Protein AF-A0A1V5W7C8-F1 (afdb_monomer)

Nearest PDB structures (foldseek):
  8byp-assembly1_X  TM=4.007E-01  e=8.414E-08  Clostridium botulinum
  1pz8-assembly1_A  TM=6.583E-01  e=4.958E-03  Gallus gallus
  1okq-assembly1_A  TM=3.700E-01  e=5.139E-05  Mus musculus
  3sh5-assembly1_A  TM=5.791E-01  e=8.400E-03  Homo sapiens
  1dyk-assembly1_A  TM=3.292E-01  e=3.551E-04  Mus musculus

Structure (mmCIF, N/CA/C/O backbone):
data_AF-A0A1V5W7C8-F1
#
_entry.id   AF-A0A1V5W7C8-F1
#
loop_
_atom_site.group_PDB
_atom_site.id
_atom_site.type_symbol
_atom_site.label_atom_id
_atom_site.label_alt_id
_atom_site.label_comp_id
_atom_site.label_asym_id
_atom_site.label_entity_id
_atom_site.label_seq_id
_atom_site.pdbx_PDB_ins_code
_atom_site.Cartn_x
_atom_site.Cartn_y
_atom_site.Cartn_z
_atom_site.occupancy
_atom_site.B_iso_or_equiv
_atom_site.auth_seq_id
_atom_site.auth_comp_id
_atom_site.auth_asym_id
_atom_site.auth_atom_id
_atom_site.pdbx_PDB_model_num
ATOM 1 N N . MET A 1 1 ? -46.291 -56.757 51.298 1.00 48.28 1 MET A N 1
ATOM 2 C CA . MET A 1 1 ? -45.061 -57.541 51.035 1.00 48.28 1 MET A CA 1
ATOM 3 C C . MET A 1 1 ? -44.999 -58.182 49.637 1.00 48.28 1 MET A C 1
ATOM 5 O O . MET A 1 1 ? -43.905 -58.504 49.207 1.00 48.28 1 MET A O 1
ATOM 9 N N . PHE A 1 2 ? -46.098 -58.289 48.872 1.00 37.91 2 PHE A N 1
ATOM 10 C CA . PHE A 1 2 ? -46.056 -58.770 47.471 1.00 37.91 2 PHE A CA 1
ATOM 11 C C . PHE A 1 2 ? -46.012 -57.652 46.404 1.00 37.91 2 PHE A C 1
ATOM 13 O O . PHE A 1 2 ? -45.747 -57.925 45.240 1.00 37.91 2 PHE A O 1
ATOM 20 N N . PHE A 1 3 ? -46.216 -56.387 46.798 1.00 35.62 3 PHE A N 1
ATOM 21 C CA . PHE A 1 3 ? -46.165 -55.226 45.893 1.00 35.62 3 PHE A CA 1
ATOM 22 C C . PHE A 1 3 ? -44.792 -54.532 45.821 1.00 35.62 3 PHE A C 1
ATOM 24 O O . PHE A 1 3 ? -44.522 -53.848 44.843 1.00 35.62 3 PHE A O 1
ATOM 31 N N . LEU A 1 4 ? -43.896 -54.747 46.797 1.00 36.22 4 LEU A N 1
ATOM 32 C CA . LEU A 1 4 ? -42.532 -54.193 46.745 1.00 36.22 4 LEU A CA 1
ATOM 33 C C . LEU A 1 4 ? -41.583 -55.012 45.857 1.00 36.22 4 LEU A C 1
ATOM 35 O O . LEU A 1 4 ? -40.688 -54.445 45.245 1.00 36.22 4 LEU A O 1
ATOM 39 N N . LYS A 1 5 ? -41.823 -56.321 45.699 1.00 38.28 5 LYS A N 1
ATOM 40 C CA . LYS A 1 5 ? -40.930 -57.193 44.919 1.00 38.28 5 LYS A CA 1
ATOM 41 C C . LYS A 1 5 ? -41.014 -56.962 43.402 1.00 38.28 5 LYS A C 1
ATOM 43 O O . LYS A 1 5 ? -40.026 -57.132 42.705 1.00 38.28 5 LYS A O 1
ATOM 48 N N . LYS A 1 6 ? -42.169 -56.503 42.896 1.00 39.88 6 LYS A N 1
ATOM 49 C CA . LYS A 1 6 ? -42.344 -56.124 41.478 1.00 39.88 6 LYS A CA 1
ATOM 50 C C . LYS A 1 6 ? -41.867 -54.705 41.147 1.00 39.88 6 LYS A C 1
ATOM 52 O O . LYS A 1 6 ? -41.697 -54.396 39.973 1.00 39.88 6 LYS A O 1
ATOM 57 N N . PHE A 1 7 ? -41.647 -53.854 42.152 1.00 40.94 7 PHE A N 1
ATOM 58 C CA . PHE A 1 7 ? -41.083 -52.517 41.944 1.00 40.94 7 PHE A CA 1
ATOM 59 C C . PHE A 1 7 ? -39.544 -52.558 41.913 1.00 40.94 7 PHE A C 1
ATOM 61 O O . PHE A 1 7 ? -38.930 -51.811 41.157 1.00 40.94 7 PHE A O 1
ATOM 68 N N . GLU A 1 8 ? -38.921 -53.498 42.637 1.00 42.81 8 GLU A N 1
ATOM 69 C CA . GLU A 1 8 ? -37.474 -53.750 42.553 1.00 42.81 8 GLU A CA 1
ATOM 70 C C . GLU A 1 8 ? -37.056 -54.312 41.183 1.00 42.81 8 GLU A C 1
ATOM 72 O O . GLU A 1 8 ? -36.129 -53.783 40.575 1.00 42.81 8 GLU A O 1
ATOM 77 N N . GLU A 1 9 ? -37.769 -55.297 40.621 1.00 42.81 9 GLU A N 1
ATOM 78 C CA . GLU A 1 9 ? -37.400 -55.884 39.315 1.00 42.81 9 GLU A CA 1
ATOM 79 C C . GLU A 1 9 ? -37.473 -54.882 38.145 1.00 42.81 9 GLU A C 1
ATOM 81 O O . GLU A 1 9 ? -36.684 -54.975 37.201 1.00 42.81 9 GLU A O 1
ATOM 86 N N . HIS A 1 10 ? -38.338 -53.862 38.219 1.00 42.97 10 HIS A N 1
ATOM 87 C CA . HIS A 1 10 ? -38.403 -52.830 37.179 1.00 42.97 10 HIS A CA 1
ATOM 88 C C . HIS A 1 10 ? -37.263 -51.804 37.288 1.00 42.97 10 HIS A C 1
ATOM 90 O O . HIS A 1 10 ? -36.742 -51.368 36.258 1.00 42.97 10 HIS A O 1
ATOM 96 N N . ILE A 1 11 ? -36.811 -51.482 38.506 1.00 45.34 11 ILE A N 1
ATOM 97 C CA . ILE A 1 11 ? -35.697 -50.551 38.748 1.00 45.34 11 ILE A CA 1
ATOM 98 C C . ILE A 1 11 ? -34.349 -51.184 38.357 1.00 45.34 11 ILE A C 1
ATOM 100 O O . ILE A 1 11 ? -33.505 -50.502 37.774 1.00 45.34 11 ILE A O 1
ATOM 104 N N . TYR A 1 12 ? -34.167 -52.497 38.545 1.00 42.44 12 TYR A N 1
ATOM 105 C CA . TYR A 1 12 ? -32.952 -53.191 38.090 1.00 42.44 12 TYR A CA 1
ATOM 106 C C . TYR A 1 12 ? -32.816 -53.240 36.555 1.00 42.44 12 TYR A C 1
ATOM 108 O O . TYR A 1 12 ? -31.700 -53.124 36.047 1.00 42.44 12 TYR A O 1
ATOM 116 N N . SER A 1 13 ? -33.925 -53.309 35.803 1.00 41.34 13 SER A N 1
ATOM 117 C CA . SER A 1 13 ? -33.885 -53.279 34.326 1.00 41.34 13 SER A CA 1
ATOM 118 C C . SER A 1 13 ? -33.514 -51.904 33.747 1.00 41.34 13 SER A C 1
ATOM 120 O O . SER A 1 13 ? -32.859 -51.824 32.711 1.00 41.34 13 SER A O 1
ATOM 122 N N . VAL A 1 14 ? -33.852 -50.812 34.445 1.00 45.50 14 VAL A N 1
ATOM 123 C CA . VAL A 1 14 ? -33.552 -49.436 34.004 1.00 45.50 14 VAL A CA 1
ATOM 124 C C . VAL A 1 14 ? -32.122 -49.019 34.381 1.00 45.50 14 VAL A C 1
ATOM 126 O O . VAL A 1 14 ? -31.498 -48.224 33.675 1.00 45.50 14 VAL A O 1
ATOM 129 N N . ILE A 1 15 ? -31.557 -49.598 35.447 1.00 45.19 15 ILE A N 1
ATOM 130 C CA . ILE A 1 15 ? -30.184 -49.318 35.899 1.00 45.19 15 ILE A CA 1
ATOM 131 C C . ILE A 1 15 ? -29.139 -50.102 35.080 1.00 45.19 15 ILE A C 1
ATOM 133 O O . ILE A 1 15 ? -28.087 -49.548 34.763 1.00 45.19 15 ILE A O 1
ATOM 137 N N . PHE A 1 16 ? -29.431 -51.329 34.626 1.00 41.09 16 PHE A N 1
ATOM 138 C CA . PHE A 1 16 ? -28.496 -52.089 33.777 1.00 41.09 16 PHE A CA 1
ATOM 139 C C . PHE A 1 16 ? -28.352 -51.520 32.351 1.00 41.09 16 PHE A C 1
ATOM 141 O O . PHE A 1 16 ? -27.256 -51.544 31.792 1.00 41.09 16 PHE A O 1
ATOM 148 N N . VAL A 1 17 ? -29.412 -50.923 31.789 1.00 44.19 17 VAL A N 1
ATOM 149 C CA . VAL A 1 17 ? -29.372 -50.293 30.452 1.00 44.19 17 VAL A CA 1
ATOM 150 C C . VAL A 1 17 ? -28.592 -48.966 30.458 1.00 44.19 17 VAL A C 1
ATOM 152 O O . VAL A 1 17 ? -27.988 -48.606 29.450 1.00 44.19 17 VAL A O 1
ATOM 155 N N . ARG A 1 18 ? -28.494 -48.264 31.600 1.00 42.09 18 ARG A N 1
ATOM 156 C CA . ARG A 1 18 ? -27.670 -47.042 31.724 1.00 42.09 18 ARG A CA 1
ATOM 157 C C . ARG A 1 18 ? -26.196 -47.301 32.059 1.00 42.09 18 ARG A C 1
ATOM 159 O O . ARG A 1 18 ? -25.359 -46.469 31.722 1.00 42.09 18 ARG A O 1
ATOM 166 N N . ILE A 1 19 ? -25.848 -48.445 32.655 1.00 45.97 19 ILE A N 1
ATOM 167 C CA . ILE A 1 19 ? -24.449 -48.789 32.990 1.00 45.97 19 ILE A CA 1
ATOM 168 C C . ILE A 1 19 ? -23.672 -49.320 31.764 1.00 45.97 19 ILE A C 1
ATOM 170 O O . ILE A 1 19 ? -22.468 -49.071 31.653 1.00 45.97 19 ILE A O 1
ATOM 174 N N . TYR A 1 20 ? -24.349 -49.933 30.784 1.00 39.38 20 TYR A N 1
ATOM 175 C CA . TYR A 1 20 ? -23.742 -50.295 29.488 1.00 39.38 20 TYR A CA 1
ATOM 176 C C . TYR A 1 20 ? -23.488 -49.078 28.573 1.00 39.38 20 TYR A C 1
ATOM 178 O O . TYR A 1 20 ? -22.556 -49.088 27.771 1.00 39.38 20 TYR A O 1
ATOM 186 N N . ALA A 1 21 ? -24.250 -47.989 28.740 1.00 45.41 21 ALA A N 1
ATOM 187 C CA . ALA A 1 21 ? -24.055 -46.748 27.985 1.00 45.41 21 ALA A CA 1
ATOM 188 C C . ALA A 1 21 ? -22.814 -45.946 28.437 1.00 45.41 21 ALA A C 1
ATOM 190 O O . ALA A 1 21 ? -22.202 -45.255 27.628 1.00 45.41 21 ALA A O 1
ATOM 191 N N . TYR A 1 22 ? -22.383 -46.076 29.700 1.00 42.50 22 TYR A N 1
ATOM 192 C CA . TYR A 1 22 ? -21.212 -45.351 30.223 1.00 42.50 22 TYR A CA 1
ATOM 193 C C . TYR A 1 22 ? -19.882 -46.110 30.086 1.00 42.50 22 TYR A C 1
ATOM 195 O O . TYR A 1 22 ? -18.827 -45.487 29.975 1.00 42.50 22 TYR A O 1
ATOM 203 N N . THR A 1 23 ? -19.899 -47.444 30.018 1.00 41.56 23 THR A N 1
ATOM 204 C CA . THR A 1 23 ? -18.677 -48.241 29.784 1.00 41.56 23 THR A CA 1
ATOM 205 C C . THR A 1 23 ? -18.236 -48.242 28.313 1.00 41.56 23 THR A C 1
ATOM 207 O O . THR A 1 23 ? -17.037 -48.325 28.046 1.00 41.56 23 THR A O 1
ATOM 210 N N . SER A 1 24 ? -19.163 -48.012 27.372 1.00 40.47 24 SER A N 1
ATOM 211 C CA . SER A 1 24 ? -18.877 -47.772 25.944 1.00 40.47 24 SER A CA 1
ATOM 212 C C . SER A 1 24 ? -18.372 -46.349 25.633 1.00 40.47 24 SER A C 1
ATOM 214 O O . SER A 1 24 ? -17.831 -46.115 24.552 1.00 40.47 24 SER A O 1
ATOM 216 N N . MET A 1 25 ? -18.530 -45.393 26.557 1.00 42.06 25 MET A N 1
ATOM 217 C CA . MET A 1 25 ? -18.033 -44.016 26.399 1.00 42.06 25 MET A CA 1
ATOM 218 C C . MET A 1 25 ? -16.583 -43.853 26.892 1.00 42.06 25 MET A C 1
ATOM 220 O O . MET A 1 25 ? -15.836 -43.034 26.366 1.00 42.06 25 MET A O 1
ATOM 224 N N . ILE A 1 26 ? -16.138 -44.674 27.853 1.00 44.50 26 ILE A N 1
ATOM 225 C CA . ILE A 1 26 ? -14.809 -44.550 28.490 1.00 44.50 26 ILE A CA 1
ATOM 226 C C . ILE A 1 26 ? -13.702 -45.332 27.748 1.00 44.50 26 ILE A C 1
ATOM 228 O O . ILE A 1 26 ? -12.520 -45.020 27.897 1.00 44.50 26 ILE A O 1
ATOM 232 N N . THR A 1 27 ? -14.047 -46.282 26.875 1.00 36.72 27 THR A N 1
ATOM 233 C CA . THR A 1 27 ? -13.081 -46.969 25.988 1.00 36.72 27 THR A CA 1
ATOM 234 C C . THR A 1 27 ? -12.794 -46.215 24.679 1.00 36.72 27 THR A C 1
ATOM 236 O O . THR A 1 27 ? -11.714 -46.391 24.114 1.00 36.72 27 THR A O 1
ATOM 239 N N . ASN A 1 28 ? -13.677 -45.298 24.255 1.00 40.91 28 ASN A N 1
ATOM 240 C CA . ASN A 1 28 ? -13.493 -44.465 23.052 1.00 40.91 28 ASN A CA 1
ATOM 241 C C . ASN A 1 28 ? -12.719 -43.152 23.292 1.00 40.91 28 ASN A C 1
ATOM 243 O O . ASN A 1 28 ? -12.163 -42.582 22.355 1.00 40.91 28 ASN A O 1
ATOM 247 N N . ILE A 1 29 ? -12.588 -42.692 24.542 1.00 43.44 29 ILE A N 1
ATOM 248 C CA . ILE A 1 29 ? -11.809 -41.476 24.859 1.00 43.44 29 ILE A CA 1
ATOM 249 C C . ILE A 1 29 ? -10.311 -41.788 25.049 1.00 43.44 29 ILE A C 1
ATOM 251 O O . ILE A 1 29 ? -9.463 -40.935 24.803 1.00 43.44 29 ILE A O 1
ATOM 255 N N . LYS A 1 30 ? -9.942 -43.034 25.386 1.00 36.66 30 LYS A N 1
ATOM 256 C CA . LYS A 1 30 ? -8.529 -43.436 25.549 1.00 36.66 30 LYS A CA 1
ATOM 257 C C . LYS A 1 30 ? -7.801 -43.811 24.249 1.00 36.66 30 LYS A C 1
ATOM 259 O O . LYS A 1 30 ? -6.575 -43.814 24.254 1.00 36.66 30 LYS A O 1
ATOM 264 N N . HIS A 1 31 ? -8.513 -44.034 23.143 1.00 35.25 31 HIS A N 1
ATOM 265 C CA . HIS A 1 31 ? -7.902 -44.187 21.810 1.00 35.25 31 HIS A CA 1
ATOM 266 C C . HIS A 1 31 ? -7.778 -42.860 21.040 1.00 35.25 31 HIS A C 1
ATOM 268 O O . HIS A 1 31 ? -7.064 -42.802 20.045 1.00 35.25 31 HIS A O 1
ATOM 274 N N . SER A 1 32 ? -8.385 -41.779 21.545 1.00 38.12 32 SER A N 1
ATOM 275 C CA . SER A 1 32 ? -8.466 -40.484 20.851 1.00 38.12 32 SER A CA 1
ATOM 276 C C . SER A 1 32 ? -7.429 -39.442 21.311 1.00 38.12 32 SER A C 1
ATOM 278 O O . SER A 1 32 ? -7.369 -38.361 20.742 1.00 38.12 32 SER A O 1
ATOM 280 N N . ILE A 1 33 ? -6.592 -39.740 22.320 1.00 38.38 33 ILE A N 1
ATOM 281 C CA . ILE A 1 33 ? -5.588 -38.787 22.859 1.00 38.38 33 ILE A CA 1
ATOM 282 C C . ILE A 1 33 ? -4.133 -39.260 22.658 1.00 38.38 33 ILE A C 1
ATOM 284 O O . ILE A 1 33 ? -3.213 -38.452 22.690 1.00 38.38 33 ILE A O 1
ATOM 288 N N . VAL A 1 34 ? -3.895 -40.543 22.358 1.00 32.81 34 VAL A N 1
ATOM 289 C CA . VAL A 1 34 ? -2.531 -41.078 22.131 1.00 32.81 34 VAL A CA 1
ATOM 290 C C . VAL A 1 34 ? -2.132 -41.089 20.644 1.00 32.81 34 VAL A C 1
ATOM 292 O O . VAL A 1 34 ? -0.947 -41.120 20.331 1.00 32.81 34 VAL A O 1
ATOM 295 N N . LEU A 1 35 ? -3.087 -40.956 19.718 1.00 33.69 35 LEU A N 1
ATOM 296 C CA . LEU A 1 35 ? -2.818 -40.807 18.277 1.00 33.69 35 LEU A CA 1
ATOM 297 C C . LEU A 1 35 ? -2.642 -39.345 17.823 1.00 33.69 35 LEU A C 1
ATOM 299 O O . LEU A 1 35 ? -2.326 -39.108 16.664 1.00 33.69 35 LEU A O 1
ATOM 303 N N . LEU A 1 36 ? -2.778 -38.373 18.735 1.00 35.81 36 LEU A N 1
ATOM 304 C CA . LEU A 1 36 ? -2.642 -36.941 18.435 1.00 35.81 36 LEU A CA 1
ATOM 305 C C . LEU A 1 36 ? -1.221 -36.378 18.678 1.00 35.81 36 LEU A C 1
ATOM 307 O O . LEU A 1 36 ? -1.020 -35.181 18.519 1.00 35.81 36 LEU A O 1
ATOM 311 N N . PHE A 1 37 ? -0.231 -37.196 19.074 1.00 33.00 37 PHE A N 1
ATOM 312 C CA . PHE A 1 37 ? 1.116 -36.698 19.430 1.00 33.00 37 PHE A CA 1
ATOM 313 C C . PHE A 1 37 ? 2.320 -37.473 18.858 1.00 33.00 37 PHE A C 1
ATOM 315 O O . PHE A 1 37 ? 3.459 -37.125 19.160 1.00 33.00 37 PHE A O 1
ATOM 322 N N . LEU A 1 38 ? 2.121 -38.472 17.992 1.00 33.47 38 LEU A N 1
ATOM 323 C CA . LEU A 1 38 ? 3.217 -39.135 17.267 1.00 33.47 38 LEU A CA 1
ATOM 324 C C . LEU A 1 38 ? 2.883 -39.229 15.773 1.00 33.47 38 LEU A C 1
ATOM 326 O O . LEU A 1 38 ? 2.340 -40.225 15.307 1.00 33.47 38 LEU A O 1
ATOM 330 N N . GLY A 1 39 ? 3.186 -38.171 15.024 1.00 30.75 39 GLY A N 1
ATOM 331 C CA . GLY A 1 39 ? 2.968 -38.155 13.577 1.00 30.75 39 GLY A CA 1
ATOM 332 C C . GLY A 1 39 ? 3.218 -36.804 12.918 1.00 30.75 39 GLY A C 1
ATOM 333 O O . GLY A 1 39 ? 2.443 -36.403 12.061 1.00 30.75 39 GLY A O 1
ATOM 334 N N . ILE A 1 40 ? 4.267 -36.084 13.326 1.00 39.16 40 ILE A N 1
ATOM 335 C CA . ILE A 1 40 ? 4.791 -34.943 12.568 1.00 39.16 40 ILE A CA 1
ATOM 336 C C . ILE A 1 40 ? 6.103 -35.381 11.908 1.00 39.16 40 ILE A C 1
ATOM 338 O O . ILE A 1 40 ? 6.988 -35.908 12.580 1.00 39.16 40 ILE A O 1
ATOM 342 N N . CYS A 1 41 ? 6.171 -35.115 10.598 1.00 33.94 41 CYS A N 1
ATOM 343 C CA . CYS A 1 41 ? 7.280 -35.276 9.651 1.00 33.94 41 CYS A CA 1
ATOM 344 C C . CYS A 1 41 ? 7.594 -36.709 9.193 1.00 33.94 41 CYS A C 1
ATOM 346 O O . CYS A 1 41 ? 8.398 -37.376 9.828 1.00 33.94 41 CYS A O 1
ATOM 348 N N . VAL A 1 42 ? 7.039 -37.140 8.045 1.00 30.53 42 VAL A N 1
ATOM 349 C CA . VAL A 1 42 ? 7.731 -37.120 6.731 1.00 30.53 42 VAL A CA 1
ATOM 350 C C . VAL A 1 42 ? 6.690 -37.145 5.588 1.00 30.53 42 VAL A C 1
ATOM 352 O O . VAL A 1 42 ? 5.737 -37.914 5.638 1.00 30.53 42 VAL A O 1
ATOM 355 N N . SER A 1 43 ? 6.930 -36.323 4.561 1.00 29.25 43 SER A N 1
ATOM 356 C CA . SER A 1 43 ? 6.532 -36.481 3.146 1.00 29.25 43 SER A CA 1
ATOM 357 C C . SER A 1 43 ? 5.043 -36.477 2.741 1.00 29.25 43 SER A C 1
ATOM 359 O O . SER A 1 43 ? 4.352 -37.486 2.813 1.00 29.25 43 SER A O 1
ATOM 361 N N . SER A 1 44 ? 4.643 -35.331 2.173 1.00 35.91 44 SER A N 1
ATOM 362 C CA . SER A 1 44 ? 4.032 -35.173 0.836 1.00 35.91 44 SER A CA 1
ATOM 363 C C . SER A 1 44 ? 2.846 -36.055 0.431 1.00 35.91 44 SER A C 1
ATOM 365 O O . SER A 1 44 ? 2.996 -37.245 0.159 1.00 35.91 44 SER A O 1
ATOM 367 N N . GLY A 1 45 ? 1.713 -35.390 0.193 1.00 29.45 45 GLY A N 1
ATOM 368 C CA . GLY A 1 45 ? 0.639 -35.895 -0.655 1.00 29.45 45 GLY A CA 1
ATOM 369 C C . GLY A 1 45 ? -0.746 -35.553 -0.127 1.00 29.45 45 GLY A C 1
ATOM 370 O O . GLY A 1 45 ? -1.506 -36.469 0.176 1.00 29.45 45 GLY A O 1
ATOM 371 N N . LEU A 1 46 ? -1.094 -34.260 -0.055 1.00 30.06 46 LEU A N 1
ATOM 372 C CA . LEU A 1 46 ? -2.487 -33.860 -0.268 1.00 30.06 46 LEU A CA 1
ATOM 373 C C . LEU A 1 46 ? -2.837 -34.385 -1.660 1.00 30.06 46 LEU A C 1
ATOM 375 O O . LEU A 1 46 ? -2.456 -33.797 -2.670 1.00 30.06 46 LEU A O 1
ATOM 379 N N . HIS A 1 47 ? -3.437 -35.568 -1.718 1.00 30.95 47 HIS A N 1
ATOM 380 C CA . HIS A 1 47 ? -4.059 -36.004 -2.947 1.00 30.95 47 HIS A CA 1
ATOM 381 C C . HIS A 1 47 ? -5.260 -35.089 -3.114 1.00 30.95 47 HIS A C 1
ATOM 383 O O . HIS A 1 47 ? -6.203 -35.162 -2.327 1.00 30.95 47 HIS A O 1
ATOM 389 N N . ALA A 1 48 ? -5.190 -34.222 -4.124 1.00 30.61 48 ALA A N 1
ATOM 390 C CA . ALA A 1 48 ? -6.379 -33.738 -4.796 1.00 30.61 48 ALA A CA 1
ATOM 391 C C . ALA A 1 48 ? -7.314 -34.937 -4.941 1.00 30.61 48 ALA A C 1
ATOM 393 O O . ALA A 1 48 ? -6.914 -35.982 -5.472 1.00 30.61 48 ALA A O 1
ATOM 394 N N . ALA A 1 49 ? -8.511 -34.836 -4.381 1.00 34.00 49 ALA A N 1
ATOM 395 C CA . ALA A 1 49 ? -9.477 -35.886 -4.555 1.00 34.00 49 ALA A CA 1
ATOM 396 C C . ALA A 1 49 ? -9.873 -35.853 -6.041 1.00 34.00 49 ALA A C 1
ATOM 398 O O . ALA A 1 49 ? -10.633 -34.996 -6.488 1.00 34.00 49 ALA A O 1
ATOM 399 N N . ILE A 1 50 ? -9.282 -36.747 -6.840 1.00 36.97 50 ILE A N 1
ATOM 400 C CA . ILE A 1 50 ? -9.836 -37.105 -8.143 1.00 36.97 50 ILE A CA 1
ATOM 401 C C . ILE A 1 50 ? -11.163 -37.760 -7.798 1.00 36.97 50 ILE A C 1
ATOM 403 O O . ILE A 1 50 ? -11.159 -38.885 -7.291 1.00 36.97 50 ILE A O 1
ATOM 407 N N . ILE A 1 51 ? -12.277 -37.056 -8.002 1.00 39.59 51 ILE A N 1
ATOM 408 C CA . ILE A 1 51 ? -13.577 -37.649 -7.727 1.00 39.59 51 ILE A CA 1
ATOM 409 C C . ILE A 1 51 ? -14.602 -37.420 -8.839 1.00 39.59 51 ILE A C 1
ATOM 411 O O . ILE A 1 51 ? -14.974 -36.306 -9.189 1.00 39.59 51 ILE A O 1
ATOM 415 N N . THR A 1 52 ? -15.084 -38.550 -9.340 1.00 36.25 52 THR A N 1
ATOM 416 C CA . THR A 1 52 ? -16.320 -38.818 -10.093 1.00 36.25 52 THR A CA 1
ATOM 417 C C . THR A 1 52 ? -17.465 -39.135 -9.082 1.00 36.25 52 THR A C 1
ATOM 419 O O . THR A 1 52 ? -17.128 -39.760 -8.094 1.00 36.25 52 THR A O 1
ATOM 422 N N . ALA A 1 53 ? -18.758 -38.744 -9.272 1.00 37.12 53 ALA A N 1
ATOM 423 C CA . ALA A 1 53 ? -19.995 -38.781 -8.398 1.00 37.12 53 ALA A CA 1
ATOM 424 C C . ALA A 1 53 ? -20.960 -40.033 -8.237 1.00 37.12 53 ALA A C 1
ATOM 426 O O . ALA A 1 53 ? -21.243 -40.712 -9.215 1.00 37.12 53 ALA A O 1
ATOM 427 N N . ILE A 1 54 ? -21.560 -40.323 -7.045 1.00 39.66 54 ILE A N 1
ATOM 428 C CA . ILE A 1 54 ? -22.381 -41.549 -6.724 1.00 39.66 54 ILE A CA 1
ATOM 429 C C . ILE A 1 54 ? -23.825 -41.561 -7.291 1.00 39.66 54 ILE A C 1
ATOM 431 O O . ILE A 1 54 ? -24.286 -42.632 -7.685 1.00 39.66 54 ILE A O 1
ATOM 435 N N . ILE A 1 55 ? -24.579 -40.451 -7.342 1.00 39.12 55 ILE A N 1
ATOM 436 C CA . ILE A 1 55 ? -25.991 -40.446 -7.814 1.00 39.12 55 ILE A CA 1
ATOM 437 C C . ILE A 1 55 ? -26.348 -39.106 -8.481 1.00 39.12 55 ILE A C 1
ATOM 439 O O . ILE A 1 55 ? -25.877 -38.058 -8.053 1.00 39.12 55 ILE A O 1
ATOM 443 N N . ASP A 1 56 ? -27.212 -39.161 -9.498 1.00 41.44 56 ASP A N 1
ATOM 444 C CA . ASP A 1 56 ? -27.877 -38.021 -10.143 1.00 41.44 56 ASP A CA 1
ATOM 445 C C . ASP A 1 56 ? -28.794 -37.239 -9.165 1.00 41.44 56 ASP A C 1
ATOM 447 O O . ASP A 1 56 ? -29.589 -37.844 -8.437 1.00 41.44 56 ASP A O 1
ATOM 451 N N . GLY A 1 57 ? -28.712 -35.902 -9.169 1.00 45.75 57 GLY A N 1
ATOM 452 C CA . GLY A 1 57 ? -29.746 -35.018 -8.606 1.00 45.75 57 GLY A CA 1
ATOM 453 C C . GLY A 1 57 ? -29.580 -34.404 -7.199 1.00 45.75 57 GLY A C 1
ATOM 454 O O . GLY A 1 57 ? -30.502 -33.703 -6.784 1.00 45.75 57 GLY A O 1
ATOM 455 N N . ASP A 1 58 ? -28.475 -34.584 -6.458 1.00 52.50 58 ASP A N 1
ATOM 456 C CA . ASP A 1 58 ? -28.230 -33.817 -5.206 1.00 52.50 58 ASP A CA 1
ATOM 457 C C . ASP A 1 58 ? -26.742 -33.518 -4.948 1.00 52.50 58 ASP A C 1
ATOM 459 O O . ASP A 1 58 ? -26.104 -34.135 -4.106 1.00 52.50 58 ASP A O 1
ATOM 463 N N . TRP A 1 59 ? -26.173 -32.539 -5.647 1.00 57.25 59 TRP A N 1
ATOM 464 C CA . TRP A 1 59 ? -24.742 -32.202 -5.574 1.00 57.25 59 TRP A CA 1
ATOM 465 C C . TRP A 1 59 ? -24.324 -31.471 -4.282 1.00 57.25 59 TRP A C 1
ATOM 467 O O . TRP A 1 59 ? -23.167 -31.102 -4.132 1.00 57.25 59 TRP A O 1
ATOM 477 N N . ASN A 1 60 ? -25.235 -31.289 -3.319 1.00 56.88 60 ASN A N 1
ATOM 478 C CA . ASN A 1 60 ? -25.061 -30.396 -2.165 1.00 56.88 60 ASN A CA 1
ATOM 479 C C . ASN A 1 60 ? -24.374 -31.040 -0.945 1.00 56.88 60 ASN A C 1
ATOM 481 O O . ASN A 1 60 ? -24.289 -30.418 0.115 1.00 56.88 60 ASN A O 1
ATOM 485 N N . THR A 1 61 ? -23.930 -32.299 -1.038 1.00 54.22 61 THR A N 1
ATOM 486 C CA . THR A 1 61 ? -23.344 -33.036 0.098 1.00 54.22 61 THR A CA 1
ATOM 487 C C . THR A 1 61 ? -22.043 -33.740 -0.284 1.00 54.22 61 THR A C 1
ATOM 489 O O . THR A 1 61 ? -21.930 -34.300 -1.372 1.00 54.22 61 THR A O 1
ATOM 492 N N . ALA A 1 62 ? -21.071 -33.799 0.635 1.00 52.09 62 ALA A N 1
ATOM 493 C CA . ALA A 1 62 ? -19.778 -34.470 0.418 1.00 52.09 62 ALA A CA 1
ATOM 494 C C . ALA A 1 62 ? -19.911 -35.940 -0.041 1.00 52.09 62 ALA A C 1
ATOM 496 O O . ALA A 1 62 ? -19.040 -36.465 -0.722 1.00 52.09 62 ALA A O 1
ATOM 497 N N . THR A 1 63 ? -21.025 -36.599 0.296 1.00 50.25 63 THR A N 1
ATOM 498 C CA . THR A 1 63 ? -21.331 -37.997 -0.046 1.00 50.25 63 THR A CA 1
ATOM 499 C C . THR A 1 63 ? -21.790 -38.227 -1.490 1.00 50.25 63 THR A C 1
ATOM 501 O O . THR A 1 6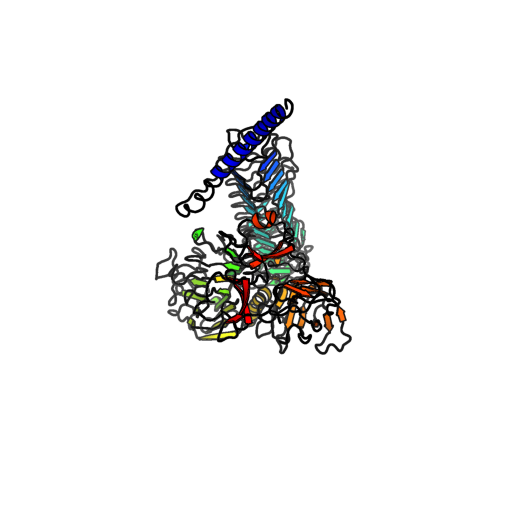3 ? -21.973 -39.377 -1.878 1.00 50.25 63 THR A O 1
ATOM 504 N N . THR A 1 64 ? -22.010 -37.173 -2.284 1.00 50.19 64 THR A N 1
ATOM 505 C CA . THR A 1 64 ? -22.443 -37.301 -3.693 1.00 50.19 64 THR A CA 1
ATOM 506 C C . THR A 1 64 ? -21.308 -37.364 -4.701 1.00 50.19 64 THR A C 1
ATOM 508 O O . THR A 1 64 ? -21.524 -37.800 -5.827 1.00 50.19 64 THR A O 1
ATOM 511 N N . TRP A 1 65 ? -20.082 -37.069 -4.290 1.00 51.97 65 TRP A N 1
ATOM 512 C CA . TRP A 1 65 ? -18.888 -37.124 -5.122 1.00 51.97 65 TRP A CA 1
ATOM 513 C C . TRP A 1 65 ? -18.165 -38.484 -4.907 1.00 51.97 65 TRP A C 1
ATOM 515 O O . TRP A 1 65 ? -17.243 -38.484 -4.113 1.00 51.97 65 TRP A O 1
ATOM 525 N N . ASP A 1 66 ? -18.576 -39.633 -5.507 1.00 52.03 66 ASP A N 1
ATOM 526 C CA . ASP A 1 66 ? -17.832 -40.952 -5.522 1.00 52.03 66 ASP A CA 1
ATOM 527 C C . ASP A 1 66 ? -18.308 -42.060 -6.566 1.00 52.03 66 ASP A C 1
ATOM 529 O O . ASP A 1 66 ? -18.258 -43.256 -6.314 1.00 52.03 66 ASP A O 1
ATOM 533 N N . CYS A 1 67 ? -18.799 -41.768 -7.787 1.00 43.12 67 CYS A N 1
ATOM 534 C CA . CYS A 1 67 ? -18.963 -42.755 -8.897 1.00 43.12 67 CYS A CA 1
ATOM 535 C C . CYS A 1 67 ? -19.074 -42.171 -10.344 1.00 43.12 67 CYS A C 1
ATOM 537 O O . CYS A 1 67 ? -18.982 -40.986 -10.582 1.00 43.12 67 CYS A O 1
ATOM 539 N N . ASN A 1 68 ? -19.203 -42.977 -11.397 1.00 44.03 68 ASN A N 1
ATOM 540 C CA . ASN A 1 68 ? -19.042 -42.564 -12.811 1.00 44.03 68 ASN A CA 1
ATOM 541 C C . ASN A 1 68 ? -20.170 -41.690 -13.440 1.00 44.03 68 ASN A C 1
ATOM 543 O O . ASN A 1 68 ? -20.515 -41.906 -14.603 1.00 44.03 68 ASN A O 1
ATOM 547 N N . CYS A 1 69 ? -20.756 -40.723 -12.726 1.00 48.41 69 CYS A N 1
ATOM 548 C CA . CYS A 1 69 ? -21.778 -39.811 -13.266 1.00 48.41 69 CYS A CA 1
ATOM 549 C C . CYS A 1 69 ? -21.225 -38.390 -13.494 1.00 48.41 69 CYS A C 1
ATOM 551 O O . CYS A 1 69 ? -20.506 -37.854 -12.654 1.00 48.41 69 CYS A O 1
ATOM 553 N N . ILE A 1 70 ? -21.574 -37.787 -14.635 1.00 52.62 70 ILE A N 1
ATOM 554 C CA . ILE A 1 70 ? -21.305 -36.380 -14.988 1.00 52.62 70 ILE A CA 1
ATOM 555 C C . ILE A 1 70 ? -22.625 -35.617 -14.786 1.00 52.62 70 ILE A C 1
ATOM 557 O O . ILE A 1 70 ? -23.659 -36.194 -15.143 1.00 52.62 70 ILE A O 1
ATOM 561 N N . PRO A 1 71 ? -22.626 -34.373 -14.255 1.00 59.78 71 PRO A N 1
ATOM 562 C CA . PRO A 1 71 ? -23.829 -33.544 -14.210 1.00 59.78 71 PRO A CA 1
ATOM 563 C C . PRO A 1 71 ? -24.550 -33.562 -15.558 1.00 59.78 71 PRO A C 1
ATOM 565 O O . PRO A 1 71 ? -23.919 -33.412 -16.606 1.00 59.78 71 PRO A O 1
ATOM 568 N N . THR A 1 72 ? -25.857 -33.794 -15.548 1.00 56.94 72 THR A N 1
ATOM 569 C CA . THR A 1 72 ? -26.669 -33.835 -16.762 1.00 56.94 72 THR A CA 1
ATOM 570 C C . THR A 1 72 ? -27.295 -32.475 -17.055 1.00 56.94 72 THR A C 1
ATOM 572 O O . THR A 1 72 ? -27.148 -31.499 -16.318 1.00 56.94 72 THR A O 1
ATOM 575 N N . ASN A 1 73 ? -28.023 -32.405 -18.168 1.00 55.53 73 ASN A N 1
ATOM 576 C CA . ASN A 1 73 ? -28.499 -31.178 -18.797 1.00 55.53 73 ASN A CA 1
ATOM 577 C C . ASN A 1 73 ? -29.441 -30.306 -17.935 1.00 55.53 73 ASN A C 1
ATOM 579 O O . ASN A 1 73 ? -29.822 -29.230 -18.397 1.00 55.53 73 ASN A O 1
ATOM 583 N N . ALA A 1 74 ? -29.831 -30.750 -16.735 1.00 62.06 74 ALA A N 1
ATOM 584 C CA . ALA A 1 74 ? -30.763 -30.065 -15.837 1.00 62.06 74 ALA A CA 1
ATOM 585 C C . ALA A 1 74 ? -30.214 -29.803 -14.416 1.00 62.06 74 ALA A C 1
ATOM 587 O O . ALA A 1 74 ? -30.947 -29.242 -13.597 1.00 62.06 74 ALA A O 1
ATOM 588 N N . ASP A 1 75 ? -28.963 -30.174 -14.131 1.00 65.19 75 ASP A N 1
ATOM 589 C CA . ASP A 1 75 ? -28.444 -30.207 -12.760 1.00 65.19 75 ASP A CA 1
ATOM 590 C C . ASP A 1 75 ? -27.932 -28.855 -12.252 1.00 65.19 75 ASP A C 1
ATOM 592 O O . ASP A 1 75 ? -27.306 -28.077 -12.981 1.00 65.19 75 ASP A O 1
ATOM 596 N N . ASP A 1 76 ? -28.177 -28.622 -10.962 1.00 76.31 76 ASP A N 1
ATOM 597 C CA . ASP A 1 76 ? -27.577 -27.561 -10.159 1.00 76.31 76 ASP A CA 1
ATOM 598 C C . ASP A 1 76 ? -26.399 -28.161 -9.369 1.00 76.31 76 ASP A C 1
ATOM 600 O O . ASP A 1 76 ? -26.587 -29.095 -8.587 1.00 76.31 76 ASP A O 1
ATOM 604 N N . VAL A 1 77 ? -25.185 -27.656 -9.595 1.00 78.31 77 VAL A N 1
ATOM 605 C CA . VAL A 1 77 ? -23.951 -28.134 -8.955 1.00 78.31 77 VAL A CA 1
ATOM 606 C C . VAL A 1 77 ? -23.553 -27.157 -7.856 1.00 78.31 77 VAL A C 1
ATOM 608 O O . VAL A 1 77 ? -23.300 -25.991 -8.145 1.00 78.31 77 VAL A O 1
ATOM 611 N N . ILE A 1 78 ? -23.457 -27.622 -6.610 1.00 83.12 78 ILE A N 1
ATOM 612 C CA . ILE A 1 78 ? -22.985 -26.816 -5.476 1.00 83.12 78 ILE A CA 1
ATOM 613 C C . ILE A 1 78 ? -21.799 -27.525 -4.826 1.00 83.12 78 ILE A C 1
ATOM 615 O O . ILE A 1 78 ? -21.885 -28.701 -4.502 1.00 83.12 78 ILE A O 1
ATOM 619 N N . ILE A 1 79 ? -20.691 -26.823 -4.614 1.00 82.94 79 ILE A N 1
ATOM 620 C CA . ILE A 1 79 ? -19.521 -27.339 -3.902 1.00 82.94 79 ILE A CA 1
ATOM 621 C C . ILE A 1 79 ? -19.455 -26.608 -2.558 1.00 82.94 79 ILE A C 1
ATOM 623 O O . ILE A 1 79 ? -19.138 -25.415 -2.538 1.00 82.94 79 ILE A O 1
ATOM 627 N N . PRO A 1 80 ? -19.820 -27.275 -1.447 1.00 81.69 80 PRO A N 1
ATOM 628 C CA . PRO A 1 80 ? -19.912 -26.635 -0.142 1.00 81.69 80 PRO A CA 1
ATOM 629 C C . PRO A 1 80 ? -18.537 -26.415 0.499 1.00 81.69 80 PRO A C 1
ATOM 631 O O . PRO A 1 80 ? -17.549 -27.036 0.104 1.00 81.69 80 PRO A O 1
ATOM 634 N N . GLU A 1 81 ? -18.497 -25.551 1.516 1.00 85.12 81 GLU A N 1
ATOM 635 C CA . GLU A 1 81 ? -17.292 -25.221 2.291 1.00 85.12 81 GLU A CA 1
ATOM 636 C C . GLU A 1 81 ? -16.500 -26.470 2.724 1.00 85.12 81 GLU A C 1
ATOM 638 O O . GLU A 1 81 ? -17.064 -27.454 3.213 1.00 85.12 81 GLU A O 1
ATOM 643 N N . GLY A 1 82 ? -15.173 -26.415 2.570 1.00 78.88 82 GLY A N 1
ATOM 644 C CA . GLY A 1 82 ? -14.251 -27.468 2.997 1.00 78.88 82 GLY A CA 1
ATOM 645 C C . GLY A 1 82 ? -14.149 -28.665 2.049 1.00 78.88 82 GLY A C 1
ATOM 646 O O . GLY A 1 82 ? -13.523 -29.661 2.414 1.00 78.88 82 GLY A O 1
ATOM 647 N N . ILE A 1 83 ? -14.756 -28.594 0.859 1.00 80.12 83 ILE A N 1
ATOM 648 C CA . ILE A 1 83 ? -14.661 -29.632 -0.174 1.00 80.12 83 ILE A CA 1
ATOM 649 C C . ILE A 1 83 ? -13.739 -29.185 -1.310 1.00 80.12 83 ILE A C 1
ATOM 651 O O . ILE A 1 83 ? -13.946 -28.130 -1.907 1.00 80.12 83 ILE A O 1
ATOM 655 N N . ASP A 1 84 ? -12.778 -30.047 -1.651 1.00 80.88 84 ASP A N 1
ATOM 656 C CA . ASP A 1 84 ? -11.903 -29.899 -2.814 1.00 80.88 84 ASP A CA 1
ATOM 657 C C . ASP A 1 84 ? -12.268 -30.938 -3.887 1.00 80.88 84 ASP A C 1
ATOM 659 O O . ASP A 1 84 ? -12.191 -32.146 -3.656 1.00 80.88 84 ASP A O 1
ATOM 663 N N . VAL A 1 85 ? -12.642 -30.472 -5.078 1.00 80.38 85 VAL A N 1
ATOM 664 C CA . VAL A 1 85 ? -13.019 -31.296 -6.235 1.00 80.38 85 VAL A CA 1
ATOM 665 C C . VAL A 1 85 ? -11.998 -31.116 -7.352 1.00 80.38 85 VAL A C 1
ATOM 667 O O . VAL A 1 85 ? -11.627 -29.992 -7.683 1.00 80.38 85 VAL A O 1
ATOM 670 N N . THR A 1 86 ? -11.563 -32.206 -7.988 1.00 82.06 86 THR A N 1
ATOM 671 C CA . THR A 1 86 ? -10.787 -32.159 -9.239 1.00 82.06 86 THR A CA 1
ATOM 672 C C . THR A 1 86 ? -11.418 -33.052 -10.308 1.00 82.06 86 THR A C 1
ATOM 674 O O . THR A 1 86 ? -11.581 -34.254 -10.088 1.00 82.06 86 THR A O 1
ATOM 677 N N . THR A 1 87 ? -11.760 -32.492 -11.475 1.00 80.44 87 THR A N 1
ATOM 678 C CA . THR A 1 87 ? -12.230 -33.264 -12.640 1.00 80.44 87 THR A CA 1
ATOM 679 C C . THR A 1 87 ? -11.043 -33.837 -13.414 1.00 80.44 87 THR A C 1
ATOM 681 O O . THR A 1 87 ? -9.945 -33.289 -13.365 1.00 80.44 87 THR A O 1
ATOM 684 N N . SER A 1 88 ? -11.244 -34.929 -14.156 1.00 74.81 88 SER A N 1
ATOM 685 C CA . SER A 1 88 ? -10.209 -35.530 -15.018 1.00 74.81 88 SER A CA 1
ATOM 686 C C . SER A 1 88 ? -10.312 -35.130 -16.497 1.00 74.81 88 SER A C 1
ATOM 688 O O . SER A 1 88 ? -9.479 -35.555 -17.294 1.00 74.81 88 SER A O 1
ATOM 690 N N . VAL A 1 89 ? -11.370 -34.404 -16.867 1.00 77.44 89 VAL A N 1
ATOM 691 C CA . VAL A 1 89 ? -11.729 -33.977 -18.230 1.00 77.44 89 VAL A CA 1
ATOM 692 C C . VAL A 1 89 ? -12.512 -32.658 -18.175 1.00 77.44 89 VAL A C 1
ATOM 694 O O . VAL A 1 89 ? -12.848 -32.182 -17.083 1.00 77.44 89 VAL A O 1
ATOM 697 N N . ASP A 1 90 ? -12.856 -32.126 -19.350 1.00 84.31 90 ASP A N 1
ATOM 698 C CA . ASP A 1 90 ? -13.762 -30.990 -19.532 1.00 84.31 90 ASP A CA 1
ATOM 699 C C . ASP A 1 90 ? -15.046 -31.123 -18.696 1.00 84.31 90 ASP A C 1
ATOM 701 O O . ASP A 1 90 ? -15.645 -32.199 -18.590 1.00 84.31 90 ASP A O 1
ATOM 705 N N . LEU A 1 91 ? -15.509 -30.003 -18.142 1.00 84.06 91 LEU A N 1
ATOM 706 C CA . LEU A 1 91 ? -16.757 -29.916 -17.387 1.00 84.06 91 LEU A CA 1
ATOM 707 C C . LEU A 1 91 ? -17.769 -29.080 -18.168 1.00 84.06 91 LEU A C 1
ATOM 709 O O . LEU A 1 91 ? -17.479 -27.955 -18.556 1.00 84.06 91 LEU A O 1
ATOM 713 N N . SER A 1 92 ? -18.976 -29.607 -18.371 1.00 82.81 92 SER A N 1
ATOM 714 C CA . SER A 1 92 ? -20.082 -28.847 -18.960 1.00 82.81 92 SER A CA 1
ATOM 715 C C . SER A 1 92 ? -21.022 -28.316 -17.878 1.00 82.81 92 SER A C 1
ATOM 717 O O . SER A 1 92 ? -21.512 -29.088 -17.057 1.00 82.81 92 SER A O 1
ATOM 719 N N . ILE A 1 93 ? -21.307 -27.012 -17.895 1.00 75.75 93 ILE A N 1
ATOM 720 C CA . ILE A 1 93 ? -22.288 -26.381 -17.004 1.00 75.75 93 ILE A CA 1
ATOM 721 C C . ILE A 1 93 ? -23.623 -26.289 -17.722 1.00 75.75 93 ILE A C 1
ATOM 723 O O . ILE A 1 93 ? -23.773 -25.567 -18.708 1.00 75.75 93 ILE A O 1
ATOM 727 N N . PHE A 1 94 ? -24.616 -26.981 -17.181 1.00 69.31 94 PHE A N 1
ATOM 728 C CA . PHE A 1 94 ? -25.935 -27.032 -17.785 1.00 69.31 94 PHE A CA 1
ATOM 729 C C . PHE A 1 94 ? -26.920 -26.038 -17.152 1.00 69.31 94 PHE A C 1
ATOM 731 O O . PHE A 1 94 ? -27.662 -25.375 -17.884 1.00 69.31 94 PHE A O 1
ATOM 738 N N . ARG A 1 95 ? -26.908 -25.855 -15.826 1.00 80.06 95 ARG A N 1
ATOM 739 C CA . ARG A 1 95 ? -27.785 -24.878 -15.165 1.00 80.06 95 ARG A CA 1
ATOM 740 C C . ARG A 1 95 ? -27.052 -23.996 -14.166 1.00 80.06 95 ARG A C 1
ATOM 742 O O . ARG A 1 95 ? -26.833 -22.828 -14.471 1.00 80.06 95 ARG A O 1
ATOM 749 N N . THR A 1 96 ? -26.638 -24.515 -13.017 1.00 84.81 96 THR A N 1
ATOM 750 C CA . THR A 1 96 ? -25.890 -23.712 -12.040 1.00 84.81 96 THR A CA 1
ATOM 751 C C . THR A 1 96 ? -24.619 -24.413 -11.577 1.00 84.81 96 THR A C 1
ATOM 753 O O . THR A 1 96 ? -24.573 -25.638 -11.498 1.00 84.81 96 THR A O 1
ATOM 756 N N . LEU A 1 97 ? -23.580 -23.622 -11.317 1.00 89.69 97 LEU A N 1
ATOM 757 C CA . LEU A 1 97 ? -22.361 -24.022 -10.622 1.00 89.69 97 LEU A CA 1
ATOM 758 C C . LEU A 1 97 ? -22.112 -23.008 -9.503 1.00 89.69 97 LEU A C 1
ATOM 760 O O . LEU A 1 97 ? -21.861 -21.843 -9.795 1.00 89.69 97 LEU A O 1
ATOM 764 N N . ASP A 1 98 ? -22.189 -23.430 -8.249 1.00 91.00 98 ASP A N 1
ATOM 765 C CA . ASP A 1 98 ? -21.940 -22.603 -7.067 1.00 91.00 98 ASP A CA 1
ATOM 766 C C . ASP A 1 98 ? -20.797 -23.194 -6.240 1.00 91.00 98 ASP A C 1
ATOM 768 O O . ASP A 1 98 ? -20.887 -24.317 -5.755 1.00 91.00 98 ASP A O 1
ATOM 772 N N . ILE A 1 99 ? -19.705 -22.454 -6.087 1.00 92.69 99 ILE A N 1
ATOM 773 C CA . ILE A 1 99 ? -18.536 -22.860 -5.303 1.00 92.69 99 ILE A CA 1
ATOM 774 C C . ILE A 1 99 ? -18.513 -21.991 -4.054 1.00 92.69 99 ILE A C 1
ATOM 776 O O . ILE A 1 99 ? -18.230 -20.795 -4.135 1.00 92.69 99 ILE A O 1
ATOM 780 N N . GLN A 1 100 ? -18.821 -22.571 -2.899 1.00 91.38 100 GLN A N 1
ATOM 781 C CA . GLN A 1 100 ? -18.956 -21.827 -1.649 1.00 91.38 100 GLN A CA 1
ATOM 782 C C . GLN A 1 100 ? -17.595 -21.438 -1.060 1.00 91.38 100 GLN A C 1
ATOM 784 O O . GLN A 1 100 ? -16.547 -21.935 -1.473 1.00 91.38 100 GLN A O 1
ATOM 789 N N . GLU A 1 101 ? -17.605 -20.494 -0.118 1.00 91.25 101 GLU A N 1
ATOM 790 C CA . GLU A 1 101 ? -16.395 -20.057 0.585 1.00 91.25 101 GLU A CA 1
ATOM 791 C C . GLU A 1 101 ? -15.671 -21.263 1.204 1.00 91.25 101 GLU A C 1
ATOM 793 O O . GLU A 1 101 ? -16.309 -22.178 1.712 1.00 91.25 101 GLU A O 1
ATOM 798 N N . GLY A 1 102 ? -14.340 -21.303 1.103 1.00 83.19 102 GLY A N 1
ATOM 799 C CA . GLY A 1 102 ? -13.534 -22.421 1.606 1.00 83.19 102 GLY A CA 1
ATOM 800 C C . GLY A 1 102 ? -13.611 -23.719 0.789 1.00 83.19 102 GLY A C 1
ATOM 801 O O . GLY A 1 102 ? -13.025 -24.711 1.213 1.00 83.19 102 GLY A O 1
ATOM 802 N N . ALA A 1 103 ? -14.311 -23.739 -0.350 1.00 86.69 103 ALA A N 1
ATOM 803 C CA . ALA A 1 103 ? -14.337 -24.863 -1.289 1.00 86.69 103 ALA A CA 1
ATOM 804 C C . ALA A 1 103 ? -13.405 -24.644 -2.494 1.00 86.69 103 ALA A C 1
ATOM 806 O O . ALA A 1 103 ? -13.160 -23.500 -2.886 1.00 86.69 103 ALA A O 1
ATOM 807 N N . THR A 1 104 ? -12.958 -25.727 -3.136 1.00 87.81 104 THR A N 1
ATOM 808 C CA . THR A 1 104 ? -12.136 -25.681 -4.358 1.00 87.81 104 THR A CA 1
ATOM 809 C C . THR A 1 104 ? -12.721 -26.559 -5.462 1.00 87.81 104 THR A C 1
ATOM 811 O O . THR A 1 104 ? -13.083 -27.708 -5.226 1.00 87.81 104 THR A O 1
ATOM 814 N N . LEU A 1 105 ? -12.733 -26.062 -6.699 1.00 90.25 105 LEU A N 1
ATOM 815 C CA . LEU A 1 105 ? -12.940 -26.847 -7.915 1.00 90.25 105 LEU A CA 1
ATOM 816 C C . LEU A 1 105 ? -11.759 -26.663 -8.860 1.00 90.25 105 LEU A C 1
ATOM 818 O O . LEU A 1 105 ? -11.472 -25.547 -9.276 1.00 90.25 105 LEU A O 1
ATOM 822 N N . THR A 1 106 ? -11.130 -27.760 -9.267 1.00 89.38 106 THR A N 1
ATOM 823 C CA . THR A 1 106 ? -10.152 -27.792 -10.356 1.00 89.38 106 THR A CA 1
ATOM 824 C C . THR A 1 106 ? -10.716 -28.576 -11.538 1.00 89.38 106 THR A C 1
ATOM 826 O O . THR A 1 106 ? -10.982 -29.769 -11.430 1.00 89.38 106 THR A O 1
ATOM 829 N N . VAL A 1 107 ? -10.899 -27.920 -12.680 1.00 89.12 107 VAL A N 1
ATOM 830 C CA . VAL A 1 107 ? -11.310 -28.540 -13.941 1.00 89.12 107 VAL A CA 1
ATOM 831 C C . VAL A 1 107 ? -10.064 -28.862 -14.761 1.00 89.12 107 VAL A C 1
ATOM 833 O O . VAL A 1 107 ? -9.387 -27.948 -15.238 1.00 89.12 107 VAL A O 1
ATOM 836 N N . THR A 1 108 ? -9.758 -30.152 -14.928 1.00 86.06 108 THR A N 1
ATOM 837 C CA . THR A 1 108 ? -8.654 -30.606 -15.791 1.00 86.06 108 THR A CA 1
ATOM 838 C C . THR A 1 108 ? -9.143 -30.671 -17.237 1.00 86.06 108 THR A C 1
ATOM 840 O O . THR A 1 108 ? -9.575 -31.720 -17.709 1.00 86.06 108 THR A O 1
ATOM 843 N N . GLY A 1 109 ? -9.121 -29.531 -17.921 1.00 89.19 109 GLY A N 1
ATOM 844 C CA . GLY A 1 109 ? -9.660 -29.350 -19.268 1.00 89.19 109 GLY A CA 1
ATOM 845 C C . GLY A 1 109 ? -10.438 -28.044 -19.391 1.00 89.19 109 GLY A C 1
ATOM 846 O O . GLY A 1 109 ? -10.227 -27.112 -18.609 1.00 89.19 109 GLY A O 1
ATOM 847 N N . ASP A 1 110 ? -11.336 -27.988 -20.365 1.00 91.94 110 ASP A N 1
ATOM 848 C CA . ASP A 1 110 ? -12.186 -26.832 -20.622 1.00 91.94 110 ASP A CA 1
ATOM 849 C C . ASP A 1 110 ? -13.409 -26.832 -19.687 1.00 91.94 110 ASP A C 1
ATOM 851 O O . ASP A 1 110 ? -14.050 -27.858 -19.445 1.00 91.94 110 ASP A O 1
ATOM 855 N N . LEU A 1 111 ? -13.780 -25.657 -19.182 1.00 91.81 111 LEU A N 1
ATOM 856 C CA . LEU A 1 111 ? -15.079 -25.430 -18.555 1.00 91.81 111 LEU A CA 1
ATOM 857 C C . LEU A 1 111 ? -16.020 -24.859 -19.618 1.00 91.81 111 LEU A C 1
ATOM 859 O O . LEU A 1 111 ? -15.873 -23.716 -20.044 1.00 91.81 111 LEU A O 1
ATOM 863 N N . ILE A 1 112 ? -16.979 -25.663 -20.063 1.00 89.00 112 ILE A N 1
ATOM 864 C CA . ILE A 1 112 ? -17.821 -25.387 -21.227 1.00 89.00 112 ILE A CA 1
ATOM 865 C C . ILE A 1 112 ? -19.237 -25.059 -20.765 1.00 89.00 112 ILE A C 1
ATOM 867 O O . ILE A 1 112 ? -19.809 -25.740 -19.918 1.00 89.00 112 ILE A O 1
ATOM 871 N N . THR A 1 113 ? -19.855 -24.046 -21.362 1.00 83.88 113 THR A N 1
ATOM 872 C CA . THR A 1 113 ? -21.269 -23.714 -21.117 1.00 83.88 113 THR A CA 1
ATOM 873 C C . THR A 1 113 ? -22.101 -23.950 -22.382 1.00 83.88 113 THR A C 1
ATOM 875 O O . THR A 1 113 ? -22.276 -23.053 -23.211 1.00 83.88 113 THR A O 1
ATOM 878 N N . PRO A 1 114 ? -22.566 -25.191 -22.621 1.00 77.94 114 PRO A N 1
ATOM 879 C CA . PRO A 1 114 ? -23.317 -25.519 -23.828 1.00 77.94 114 PRO A CA 1
ATOM 880 C C . PRO A 1 114 ? -24.721 -24.895 -23.828 1.00 77.94 114 PRO A C 1
ATOM 882 O O . PRO A 1 114 ? -25.366 -24.770 -22.788 1.00 77.94 114 PRO A O 1
ATOM 885 N N . TYR A 1 115 ? -25.249 -24.581 -25.016 1.00 77.19 115 TYR A N 1
ATOM 886 C CA . TYR A 1 115 ? -26.654 -24.193 -25.160 1.00 77.19 115 TYR A CA 1
ATOM 887 C C . TYR A 1 115 ? -27.559 -25.398 -24.886 1.00 77.19 115 TYR A C 1
ATOM 889 O O . TYR A 1 115 ? -27.533 -26.377 -25.632 1.00 77.19 115 TYR A O 1
ATOM 897 N N . ASN A 1 116 ? -28.405 -25.313 -23.863 1.00 68.25 116 ASN A N 1
ATOM 898 C CA . ASN A 1 116 ? -29.324 -26.394 -23.490 1.00 68.25 116 ASN A CA 1
ATOM 899 C C . ASN A 1 116 ? -30.754 -25.920 -23.155 1.00 68.25 116 ASN A C 1
ATOM 901 O O . ASN A 1 116 ? -31.559 -26.704 -22.659 1.00 68.25 116 ASN A O 1
ATOM 905 N N . GLY A 1 117 ? -31.076 -24.648 -23.416 1.00 70.44 117 GLY A N 1
ATOM 906 C CA . GLY A 1 117 ? -32.396 -24.064 -23.147 1.00 70.44 117 GLY A CA 1
ATOM 907 C C . GLY A 1 117 ? -32.595 -23.477 -21.742 1.00 70.44 117 GLY A C 1
ATOM 908 O O . GLY A 1 117 ? -33.643 -22.880 -21.501 1.00 70.44 117 GLY A O 1
ATOM 909 N N . PHE A 1 118 ? -31.611 -23.580 -20.843 1.00 75.12 118 PHE A N 1
ATOM 910 C CA . PHE A 1 118 ? -31.604 -22.899 -19.541 1.00 75.12 118 PHE A CA 1
ATOM 911 C C . PHE A 1 118 ? -30.688 -21.671 -19.558 1.00 75.12 118 PHE A C 1
ATOM 913 O O . PHE A 1 118 ? -29.849 -21.538 -20.443 1.00 75.12 118 PHE A O 1
ATOM 920 N N . ILE A 1 119 ? -30.850 -20.772 -18.584 1.00 79.19 119 ILE A N 1
ATOM 921 C CA . ILE A 1 119 ? -29.881 -19.701 -18.311 1.00 79.19 119 ILE A CA 1
ATOM 922 C C . ILE A 1 119 ? -28.844 -20.262 -17.339 1.00 79.19 119 ILE A C 1
ATOM 924 O O . ILE A 1 119 ? -29.220 -20.714 -16.257 1.00 79.19 119 ILE A O 1
ATOM 928 N N . GLN A 1 120 ? -27.567 -20.244 -17.726 1.00 87.25 120 GLN A N 1
ATOM 929 C CA . GLN A 1 120 ? -26.477 -20.740 -16.887 1.00 87.25 120 GLN A CA 1
ATOM 930 C C . GLN A 1 120 ? -26.044 -19.686 -15.857 1.00 87.25 120 GLN A C 1
ATOM 932 O O . GLN A 1 120 ? -25.920 -18.506 -16.197 1.00 87.25 120 GLN A O 1
ATOM 937 N N . THR A 1 121 ? -25.734 -20.103 -14.629 1.00 90.25 121 THR A N 1
ATOM 938 C CA . THR A 1 121 ? -25.072 -19.239 -13.637 1.00 90.25 121 THR A CA 1
ATOM 939 C C . THR A 1 121 ? -23.855 -19.917 -13.028 1.00 90.25 121 THR A C 1
ATOM 941 O O . THR A 1 121 ? -23.947 -21.058 -12.583 1.00 90.25 121 THR A O 1
ATOM 944 N N . VAL A 1 122 ? -22.740 -19.194 -12.955 1.00 93.69 122 VAL A N 1
ATOM 945 C CA . VAL A 1 122 ? -21.537 -19.618 -12.231 1.00 93.69 122 VAL A CA 1
ATOM 946 C C . VAL A 1 122 ? -21.300 -18.645 -11.087 1.00 93.69 122 VAL A C 1
ATOM 948 O O . VAL A 1 122 ? -21.160 -17.451 -11.334 1.00 93.69 122 VAL A O 1
ATOM 951 N N . THR A 1 123 ? -21.242 -19.140 -9.859 1.00 96.12 123 THR A N 1
ATOM 952 C CA . THR A 1 123 ? -20.939 -18.359 -8.660 1.00 96.12 123 THR A CA 1
ATOM 953 C C . THR A 1 123 ? -19.690 -18.931 -8.007 1.00 96.12 123 THR A C 1
ATOM 955 O O . THR A 1 123 ? -19.614 -20.126 -7.739 1.00 96.12 123 THR A O 1
ATOM 958 N N . VAL A 1 124 ? -18.698 -18.081 -7.753 1.00 97.12 124 VAL A N 1
ATOM 959 C CA . VAL A 1 124 ? -17.423 -18.467 -7.142 1.00 97.12 124 VAL A CA 1
ATOM 960 C C . VAL A 1 124 ? -17.211 -17.635 -5.885 1.00 97.12 124 VAL A C 1
ATOM 962 O O . VAL A 1 124 ? -16.906 -16.448 -5.957 1.00 97.12 124 VAL A O 1
ATOM 965 N N . SER A 1 125 ? -17.395 -18.259 -4.727 1.00 93.81 125 SER A N 1
ATOM 966 C CA . SER A 1 125 ? -17.055 -17.725 -3.400 1.00 93.81 125 SER A CA 1
ATOM 967 C C . SER A 1 125 ? -15.823 -18.414 -2.802 1.00 93.81 125 SER A C 1
ATOM 969 O O . SER A 1 125 ? -15.159 -17.823 -1.957 1.00 93.81 125 SER A O 1
ATOM 971 N N . GLY A 1 126 ? -15.515 -19.636 -3.251 1.00 91.75 126 GLY A N 1
ATOM 972 C CA . GLY A 1 126 ? -14.270 -20.361 -2.985 1.00 91.75 126 GLY A CA 1
ATOM 973 C C . GLY A 1 126 ? -13.248 -20.197 -4.114 1.00 91.75 126 GLY A C 1
ATOM 974 O O . GLY A 1 126 ? -13.023 -19.090 -4.601 1.00 91.75 126 GLY A O 1
ATOM 975 N N . ILE A 1 127 ? -12.629 -21.292 -4.552 1.00 92.00 127 ILE A N 1
ATOM 976 C CA . ILE A 1 127 ? -11.610 -21.300 -5.609 1.00 92.00 127 ILE A CA 1
ATOM 977 C C . ILE A 1 127 ? -12.097 -22.115 -6.810 1.00 92.00 127 ILE A C 1
ATOM 979 O O . ILE A 1 127 ? -12.466 -23.277 -6.673 1.00 92.00 127 ILE A O 1
ATOM 983 N N . LEU A 1 128 ? -12.052 -21.524 -8.001 1.00 95.19 128 LEU A N 1
ATOM 984 C CA . LEU A 1 128 ? -12.227 -22.200 -9.284 1.00 95.19 128 LEU A CA 1
ATOM 985 C C . LEU A 1 128 ? -10.913 -22.153 -10.060 1.00 95.19 128 LEU A C 1
ATOM 987 O O . LEU A 1 128 ? -10.408 -21.072 -10.329 1.00 95.19 128 LEU A O 1
ATOM 991 N N . THR A 1 129 ? -10.407 -23.299 -10.492 1.00 94.50 129 THR A N 1
ATOM 992 C CA . THR A 1 129 ? -9.251 -23.417 -11.384 1.00 94.50 129 THR A CA 1
ATOM 993 C C . THR A 1 129 ? -9.663 -24.179 -12.635 1.00 94.50 129 THR A C 1
ATOM 995 O O . THR A 1 129 ? -10.205 -25.272 -12.536 1.00 94.50 129 THR A O 1
ATOM 998 N N . VAL A 1 130 ? -9.395 -23.636 -13.818 1.00 95.69 130 VAL A N 1
ATOM 999 C CA . VAL A 1 130 ? -9.656 -24.262 -15.119 1.00 95.69 130 VAL A CA 1
ATOM 1000 C C . VAL A 1 130 ? -8.329 -24.367 -15.859 1.00 95.69 130 VAL A C 1
ATOM 1002 O O . VAL A 1 130 ? -7.705 -23.351 -16.160 1.00 95.69 130 VAL A O 1
ATOM 1005 N N . THR A 1 131 ? -7.856 -25.586 -16.129 1.00 93.88 131 THR A N 1
ATOM 1006 C CA . THR A 1 131 ? -6.549 -25.771 -16.783 1.00 93.88 131 THR A CA 1
ATOM 1007 C C . THR A 1 131 ? -6.596 -25.533 -18.293 1.00 93.88 131 THR A C 1
ATOM 1009 O O . THR A 1 131 ? -5.556 -25.273 -18.890 1.00 93.88 131 THR A O 1
ATOM 1012 N N . GLY A 1 132 ? -7.775 -25.669 -18.906 1.00 94.88 132 GLY A N 1
ATOM 1013 C CA . GLY A 1 132 ? -8.068 -25.337 -20.298 1.00 94.88 132 GLY A CA 1
ATOM 1014 C C . GLY A 1 132 ? -8.793 -23.997 -20.421 1.00 94.88 132 GLY A C 1
ATOM 1015 O O . GLY A 1 132 ? -8.504 -23.055 -19.674 1.00 94.88 132 GLY A O 1
ATOM 1016 N N . ASN A 1 133 ? -9.689 -23.886 -21.400 1.00 94.94 133 ASN A N 1
ATOM 1017 C CA . ASN A 1 133 ? -10.452 -22.672 -21.680 1.00 94.94 133 ASN A CA 1
ATOM 1018 C C . ASN A 1 133 ? -11.669 -22.568 -20.765 1.00 94.94 133 ASN A C 1
ATOM 1020 O O . ASN A 1 133 ? -12.330 -23.566 -20.473 1.00 94.94 133 ASN A O 1
ATOM 1024 N N . PHE A 1 134 ? -12.053 -21.343 -20.415 1.00 94.50 134 PHE A N 1
ATOM 1025 C CA . PHE A 1 134 ? -13.424 -21.087 -19.990 1.00 94.50 134 PHE A CA 1
ATOM 1026 C C . PHE A 1 134 ? -14.252 -20.673 -21.208 1.00 94.50 134 PHE A C 1
ATOM 1028 O O . PHE A 1 134 ? -14.181 -19.536 -21.684 1.00 94.50 134 PHE A O 1
ATOM 1035 N N . ASP A 1 135 ? -14.997 -21.633 -21.751 1.00 91.12 135 ASP A N 1
ATOM 1036 C CA . ASP A 1 135 ? -15.698 -21.508 -23.021 1.00 91.12 135 ASP A CA 1
ATOM 1037 C C . ASP A 1 135 ? -17.169 -21.121 -22.819 1.00 91.12 135 ASP A C 1
ATOM 1039 O O . ASP A 1 135 ? -18.036 -21.916 -22.431 1.00 91.12 135 ASP A O 1
ATOM 1043 N N . LEU A 1 136 ? -17.445 -19.858 -23.134 1.00 87.94 136 LEU A N 1
ATOM 1044 C CA . LEU A 1 136 ? -18.754 -19.225 -23.070 1.00 87.94 136 LEU A CA 1
ATOM 1045 C C . LEU A 1 136 ? -19.417 -19.088 -24.436 1.00 87.94 136 LEU A C 1
ATOM 1047 O O . LEU A 1 136 ? -20.452 -18.433 -24.556 1.00 87.94 136 LEU A O 1
ATOM 1051 N N . ARG A 1 137 ? -18.849 -19.671 -25.491 1.00 84.50 137 ARG A N 1
ATOM 1052 C CA . ARG A 1 137 ? -19.309 -19.440 -26.861 1.00 84.50 137 ARG A CA 1
ATOM 1053 C C . ARG A 1 137 ? -20.775 -19.830 -27.053 1.00 84.50 137 ARG A C 1
ATOM 1055 O O . ARG A 1 137 ? -21.609 -19.054 -27.529 1.00 84.50 137 ARG A O 1
ATOM 1062 N N . ASN A 1 138 ? -21.132 -21.011 -26.575 1.00 80.94 138 ASN A N 1
ATOM 1063 C CA . ASN A 1 138 ? -22.461 -21.568 -26.790 1.00 80.94 138 ASN A CA 1
ATOM 1064 C C . ASN A 1 138 ? -23.458 -21.259 -25.665 1.00 80.94 138 ASN A C 1
ATOM 1066 O O . ASN A 1 138 ? -24.579 -21.746 -25.732 1.00 80.94 138 ASN A O 1
ATOM 1070 N N . ALA A 1 139 ? -23.121 -20.447 -24.660 1.00 80.31 139 ALA A N 1
ATOM 1071 C CA . ALA A 1 139 ? -24.037 -20.249 -23.535 1.00 80.31 139 ALA A CA 1
ATOM 1072 C C . ALA A 1 139 ? -25.319 -19.498 -23.935 1.00 80.31 139 ALA A C 1
ATOM 1074 O O . ALA A 1 139 ? -25.328 -18.718 -24.898 1.00 80.31 139 ALA A O 1
ATOM 1075 N N . ALA A 1 140 ? -26.393 -19.700 -23.171 1.00 81.94 140 ALA A N 1
ATOM 1076 C CA . ALA A 1 140 ? -27.658 -19.011 -23.389 1.00 81.94 140 ALA A CA 1
ATOM 1077 C C . ALA A 1 140 ? -27.558 -17.498 -23.119 1.00 81.94 140 ALA A C 1
ATOM 1079 O O . ALA A 1 140 ? -26.752 -17.034 -22.310 1.00 81.94 140 ALA A O 1
ATOM 1080 N N . SER A 1 141 ? -28.422 -16.718 -23.777 1.00 84.81 141 SER A N 1
ATOM 1081 C CA . SER A 1 141 ? -28.569 -15.292 -23.467 1.00 84.81 141 SER A CA 1
ATOM 1082 C C . SER A 1 141 ? -29.019 -15.110 -22.016 1.00 84.81 141 SER A C 1
ATOM 1084 O O . SER A 1 141 ? -29.968 -15.754 -21.575 1.00 84.81 141 SER A O 1
ATOM 1086 N N . GLY A 1 142 ? -28.366 -14.201 -21.298 1.00 84.94 142 GLY A N 1
ATOM 1087 C CA . GLY A 1 142 ? -28.586 -13.945 -19.877 1.00 84.94 142 GLY A CA 1
ATOM 1088 C C . GLY A 1 142 ? -27.675 -14.739 -18.940 1.00 84.94 142 GLY A C 1
ATOM 1089 O O . GLY A 1 142 ? -27.824 -14.590 -17.731 1.00 84.94 142 GLY A O 1
ATOM 1090 N N . MET A 1 143 ? -26.745 -15.556 -19.456 1.00 89.31 143 MET A N 1
ATOM 1091 C CA . MET A 1 143 ? -25.750 -16.228 -18.615 1.00 89.31 143 MET A CA 1
ATOM 1092 C C . MET A 1 143 ? -24.973 -15.213 -17.768 1.00 89.31 143 MET A C 1
ATOM 1094 O O . MET A 1 143 ? -24.545 -14.174 -18.281 1.00 89.31 143 MET A O 1
ATOM 1098 N N . SER A 1 144 ? -24.727 -15.557 -16.502 1.00 92.75 144 SER A N 1
ATOM 1099 C CA . SER A 1 144 ? -23.894 -14.756 -15.605 1.00 92.75 144 SER A CA 1
ATOM 1100 C C . SER A 1 144 ? -22.812 -15.573 -14.908 1.00 92.75 144 SER A C 1
ATOM 1102 O O . SER A 1 144 ? -23.084 -16.651 -14.379 1.00 92.75 144 SER A O 1
ATOM 1104 N N . VAL A 1 145 ? -21.616 -15.005 -14.823 1.00 95.38 145 VAL A N 1
ATOM 1105 C CA . VAL A 1 145 ? -20.526 -15.461 -13.958 1.00 95.38 145 VAL A CA 1
ATOM 1106 C C . VAL A 1 145 ? -20.338 -14.417 -12.868 1.00 95.38 145 VAL A C 1
ATOM 1108 O O . VAL A 1 145 ? -20.218 -13.234 -13.176 1.00 95.38 145 VAL A O 1
ATOM 1111 N N . THR A 1 146 ? -20.317 -14.835 -11.610 1.00 97.50 146 THR A N 1
ATOM 1112 C CA . THR A 1 146 ? -20.110 -13.959 -10.459 1.00 97.50 146 THR A CA 1
ATOM 1113 C C . THR A 1 146 ? -18.988 -14.515 -9.601 1.00 97.50 146 THR A C 1
ATOM 1115 O O . THR A 1 146 ? -19.111 -15.601 -9.043 1.00 97.50 146 THR A O 1
ATOM 1118 N N . VAL A 1 147 ? -17.907 -13.754 -9.460 1.00 97.44 147 VAL A N 1
ATOM 1119 C CA . VAL A 1 147 ? -16.835 -14.042 -8.503 1.00 97.44 147 VAL A CA 1
ATOM 1120 C C . VAL A 1 147 ? -17.021 -13.107 -7.315 1.00 97.44 147 VAL A C 1
ATOM 1122 O O . VAL A 1 147 ? -16.906 -11.891 -7.458 1.00 97.44 147 VAL A O 1
ATOM 1125 N N . ASN A 1 148 ? -17.381 -13.654 -6.157 1.00 93.75 148 ASN A N 1
ATOM 1126 C CA . ASN A 1 148 ? -17.635 -12.885 -4.937 1.00 93.75 148 ASN A CA 1
ATOM 1127 C C . ASN A 1 148 ? -16.326 -12.367 -4.324 1.00 93.75 148 ASN A C 1
ATOM 1129 O O . ASN A 1 148 ? -15.247 -12.785 -4.719 1.00 93.75 148 ASN A O 1
ATOM 1133 N N . SER A 1 149 ? -16.399 -11.474 -3.333 1.00 84.62 149 SER A N 1
ATOM 1134 C CA . SER A 1 149 ? -15.226 -10.768 -2.780 1.00 84.62 149 SER A CA 1
ATOM 1135 C C . SER A 1 149 ? -14.111 -11.656 -2.218 1.00 84.62 149 SER A C 1
ATOM 1137 O O . SER A 1 149 ? -12.968 -11.217 -2.145 1.00 84.62 149 SER A O 1
ATOM 1139 N N . LEU A 1 150 ? -14.434 -12.884 -1.810 1.00 81.81 150 LEU A N 1
ATOM 1140 C CA . LEU A 1 150 ? -13.466 -13.886 -1.345 1.00 81.81 150 LEU A CA 1
ATOM 1141 C C . LEU A 1 150 ? -13.164 -14.960 -2.402 1.00 81.81 150 LEU A C 1
ATOM 1143 O O . LEU A 1 150 ? -12.232 -15.745 -2.234 1.00 81.81 150 LEU A O 1
ATOM 1147 N N . GLY A 1 151 ? -13.932 -14.964 -3.493 1.00 89.00 151 GLY A N 1
ATOM 1148 C CA . GLY A 1 151 ? -13.808 -15.914 -4.582 1.00 89.00 151 GLY A CA 1
ATOM 1149 C C . GLY A 1 151 ? -12.573 -15.664 -5.438 1.00 89.00 151 GLY A C 1
ATOM 1150 O O . GLY A 1 151 ? -12.182 -14.518 -5.679 1.00 89.00 151 GLY A O 1
ATOM 1151 N N . LYS A 1 152 ? -11.975 -16.751 -5.927 1.00 90.19 152 LYS A N 1
ATOM 1152 C CA . LYS A 1 152 ? -10.822 -16.727 -6.832 1.00 90.19 152 LYS A CA 1
ATOM 1153 C C . LYS A 1 152 ? -11.096 -17.623 -8.028 1.00 90.19 152 LYS A C 1
ATOM 1155 O O . LYS A 1 152 ? -11.475 -18.777 -7.856 1.00 90.19 152 LYS A O 1
ATOM 1160 N N . MET A 1 153 ? -10.896 -17.100 -9.228 1.00 94.62 153 MET A N 1
ATOM 1161 C CA . MET A 1 153 ? -11.041 -17.839 -10.473 1.00 94.62 153 MET A CA 1
ATOM 1162 C C . MET A 1 153 ? -9.737 -17.784 -11.265 1.00 94.62 153 MET A C 1
ATOM 1164 O O . MET A 1 153 ? -9.280 -16.708 -11.626 1.00 94.62 153 MET A O 1
ATOM 1168 N N . TYR A 1 154 ? -9.174 -18.944 -11.572 1.00 93.62 154 TYR A N 1
ATOM 1169 C CA . TYR A 1 154 ? -7.978 -19.117 -12.384 1.00 93.62 154 TYR A CA 1
ATOM 1170 C C . TYR A 1 154 ? -8.363 -19.833 -13.676 1.00 93.62 154 TYR A C 1
ATOM 1172 O O . TYR A 1 154 ? -8.945 -20.916 -13.636 1.00 93.62 154 TYR A O 1
ATOM 1180 N N . VAL A 1 155 ? -8.042 -19.249 -14.825 1.00 96.12 155 VAL A N 1
ATOM 1181 C CA . VAL A 1 155 ? -8.203 -19.868 -16.144 1.00 96.12 155 VAL A CA 1
ATOM 1182 C C . VAL A 1 155 ? -6.834 -19.889 -16.797 1.00 96.12 155 VAL A C 1
ATOM 1184 O O . VAL A 1 155 ? -6.341 -18.850 -17.204 1.00 96.12 155 VAL A O 1
ATOM 1187 N N . ASN A 1 156 ? -6.191 -21.050 -16.902 1.00 92.12 156 ASN A N 1
ATOM 1188 C CA . ASN A 1 156 ? -4.791 -21.136 -17.341 1.00 92.12 156 ASN A CA 1
ATOM 1189 C C . ASN A 1 156 ? -4.590 -20.813 -18.831 1.00 92.12 156 ASN A C 1
ATOM 1191 O O . ASN A 1 156 ? -3.457 -20.613 -19.267 1.00 92.12 156 ASN A O 1
ATOM 1195 N N . THR A 1 157 ? -5.668 -20.788 -19.617 1.00 95.31 157 THR A N 1
ATOM 1196 C CA . THR A 1 157 ? -5.629 -20.454 -21.047 1.00 95.31 157 THR A CA 1
ATOM 1197 C C . THR A 1 157 ? -6.544 -19.264 -21.352 1.00 95.31 157 THR A C 1
ATOM 1199 O O . THR A 1 157 ? -6.403 -18.225 -20.708 1.00 95.31 157 THR A O 1
ATOM 1202 N N . ASP A 1 158 ? -7.454 -19.380 -22.320 1.00 95.19 158 ASP A N 1
ATOM 1203 C CA . ASP A 1 158 ? -8.327 -18.296 -22.746 1.00 95.19 158 ASP A CA 1
ATOM 1204 C C . ASP A 1 158 ? -9.678 -18.324 -21.999 1.00 95.19 158 ASP A C 1
ATOM 1206 O O . ASP A 1 158 ? -10.256 -19.384 -21.734 1.00 95.19 158 ASP A O 1
ATOM 1210 N N . ILE A 1 159 ? -10.255 -17.144 -21.760 1.00 93.38 159 ILE A N 1
ATOM 1211 C CA . ILE A 1 159 ? -11.714 -17.019 -21.615 1.00 93.38 159 ILE A CA 1
ATOM 1212 C C . ILE A 1 159 ? -12.259 -16.577 -22.966 1.00 93.38 159 ILE A C 1
ATOM 1214 O O . ILE A 1 159 ? -11.873 -15.530 -23.494 1.00 93.38 159 ILE A O 1
ATOM 1218 N N . ILE A 1 160 ? -13.171 -17.372 -23.520 1.00 89.06 160 ILE A N 1
ATOM 1219 C CA . ILE A 1 160 ? -13.648 -17.199 -24.890 1.00 89.06 160 ILE A CA 1
ATOM 1220 C C . ILE A 1 160 ? -15.161 -17.038 -24.890 1.00 89.06 160 ILE A C 1
ATOM 1222 O O . ILE A 1 160 ? -15.886 -17.903 -24.406 1.00 89.06 160 ILE A O 1
ATOM 1226 N N . THR A 1 161 ? -15.657 -15.980 -25.517 1.00 81.44 161 THR A N 1
ATOM 1227 C CA . THR A 1 161 ? -17.072 -15.831 -25.874 1.00 81.44 161 THR A CA 1
ATOM 1228 C C . THR A 1 161 ? -17.191 -15.769 -27.411 1.00 81.44 161 THR A C 1
ATOM 1230 O O . THR A 1 161 ? -16.200 -15.568 -28.110 1.00 81.44 161 THR A O 1
ATOM 1233 N N . THR A 1 162 ? -18.371 -16.032 -27.996 1.00 69.44 162 THR A N 1
ATOM 1234 C CA . THR A 1 162 ? -18.579 -15.940 -29.466 1.00 69.44 162 THR A CA 1
ATOM 1235 C C . THR A 1 162 ? -19.535 -14.835 -29.885 1.00 69.44 162 THR A C 1
ATOM 1237 O O . THR A 1 162 ? -20.482 -14.511 -29.174 1.00 69.44 162 THR A O 1
ATOM 1240 N N . ILE A 1 163 ? -19.353 -14.462 -31.158 1.00 59.12 163 ILE A N 1
ATOM 1241 C CA . ILE A 1 163 ? -20.174 -13.782 -32.184 1.00 59.12 163 ILE A CA 1
ATOM 1242 C C . ILE A 1 163 ? -21.698 -14.062 -32.266 1.00 59.12 163 ILE A C 1
ATOM 1244 O O . ILE A 1 163 ? -22.341 -13.692 -33.247 1.00 59.12 163 ILE A O 1
ATOM 1248 N N . SER A 1 164 ? -22.322 -14.711 -31.284 1.00 59.81 164 SER A N 1
ATOM 1249 C CA . SER A 1 164 ? -23.791 -14.812 -31.210 1.00 59.81 164 SER A CA 1
ATOM 1250 C C . SER A 1 164 ? -24.376 -13.534 -30.600 1.00 59.81 164 SER A C 1
ATOM 1252 O O . SER A 1 164 ? -23.804 -13.032 -29.643 1.00 59.81 164 SER A O 1
ATOM 1254 N N . SER A 1 165 ? -25.553 -13.064 -31.021 1.00 63.88 165 SER A N 1
ATOM 1255 C CA . SER A 1 165 ? -26.246 -11.892 -30.436 1.00 63.88 165 SER A CA 1
ATOM 1256 C C . SER A 1 165 ? -26.764 -12.082 -28.991 1.00 63.88 165 SER A C 1
ATOM 1258 O O . SER A 1 165 ? -27.682 -11.383 -28.565 1.00 63.88 165 SER A O 1
ATOM 1260 N N . ASN A 1 166 ? -26.255 -13.072 -28.256 1.00 73.50 166 ASN A N 1
ATOM 1261 C CA . ASN A 1 166 ? -26.680 -13.414 -26.902 1.00 73.50 166 ASN A CA 1
ATOM 1262 C C . ASN A 1 166 ? -25.870 -12.601 -25.888 1.00 73.50 166 ASN A C 1
ATOM 1264 O O . ASN A 1 166 ? -24.645 -12.680 -25.882 1.00 73.50 166 ASN A O 1
ATOM 1268 N N . SER A 1 167 ? -26.556 -11.869 -25.010 1.00 78.00 167 SER A N 1
ATOM 1269 C CA . SER A 1 167 ? -25.909 -11.071 -23.962 1.00 78.00 167 SER A CA 1
ATOM 1270 C C . SER A 1 167 ? -25.453 -11.952 -22.797 1.00 78.00 167 SER A C 1
ATOM 1272 O O . SER A 1 167 ? -26.181 -12.859 -22.388 1.00 78.00 167 SER A O 1
ATOM 1274 N N . ARG A 1 168 ? -24.260 -11.684 -22.257 1.00 86.69 168 ARG A N 1
ATOM 1275 C CA . ARG A 1 168 ? -23.632 -12.412 -21.138 1.00 86.69 168 ARG A CA 1
ATOM 1276 C C . ARG A 1 168 ? -23.113 -11.414 -20.110 1.00 86.69 168 ARG A C 1
ATOM 1278 O O . ARG A 1 168 ? -22.776 -10.291 -20.482 1.00 86.69 168 ARG A O 1
ATOM 1285 N N . ALA A 1 169 ? -23.005 -11.817 -18.850 1.00 91.69 169 ALA A N 1
ATOM 1286 C CA . ALA A 1 169 ? -22.428 -10.986 -17.799 1.00 91.69 169 ALA A CA 1
ATOM 1287 C C . ALA A 1 169 ? -21.295 -11.705 -17.063 1.00 91.69 169 ALA A C 1
ATOM 1289 O O . ALA A 1 169 ? -21.426 -12.870 -16.697 1.00 91.69 169 ALA A O 1
ATOM 1290 N N . ILE A 1 170 ? -20.208 -10.988 -16.798 1.00 94.44 170 ILE A N 1
ATOM 1291 C CA . ILE A 1 170 ? -19.167 -11.413 -15.862 1.00 94.44 170 ILE A CA 1
ATOM 1292 C C . ILE A 1 170 ? -19.035 -10.301 -14.818 1.00 94.44 170 ILE A C 1
ATOM 1294 O O . ILE A 1 170 ? -18.722 -9.160 -15.158 1.00 94.44 170 ILE A O 1
ATOM 1298 N N . ASN A 1 171 ? -19.311 -10.632 -13.560 1.00 97.00 171 ASN A N 1
ATOM 1299 C CA . ASN A 1 171 ? -19.309 -9.727 -12.417 1.00 97.00 171 ASN A CA 1
ATOM 1300 C C . ASN A 1 171 ? -18.198 -10.147 -11.454 1.00 97.00 171 ASN A C 1
ATOM 1302 O O . ASN A 1 171 ? -18.260 -11.229 -10.872 1.00 97.00 171 ASN A O 1
ATOM 1306 N N . ASN A 1 172 ? -17.194 -9.297 -11.267 1.00 96.25 172 ASN A N 1
ATOM 1307 C CA . ASN A 1 172 ? -16.064 -9.595 -10.399 1.00 96.25 172 ASN A CA 1
ATOM 1308 C C . ASN A 1 172 ? -16.038 -8.683 -9.173 1.00 96.25 172 ASN A C 1
ATOM 1310 O O . ASN A 1 172 ? -15.890 -7.472 -9.301 1.00 96.25 172 ASN A O 1
ATOM 1314 N N . TYR A 1 173 ? -16.136 -9.277 -7.991 1.00 92.44 173 TYR A N 1
ATOM 1315 C CA . TYR A 1 173 ? -15.859 -8.647 -6.701 1.00 92.44 173 TYR A CA 1
ATOM 1316 C C . TYR A 1 173 ? -14.578 -9.196 -6.059 1.00 92.44 173 TYR A C 1
ATOM 1318 O O . TYR A 1 173 ? -14.085 -8.567 -5.124 1.00 92.44 173 TYR A O 1
ATOM 1326 N N . GLY A 1 174 ? -14.083 -10.351 -6.517 1.00 87.19 174 GLY A N 1
ATOM 1327 C CA . GLY A 1 174 ? -12.917 -11.060 -5.986 1.00 87.19 174 GLY A CA 1
ATOM 1328 C C . GLY A 1 174 ?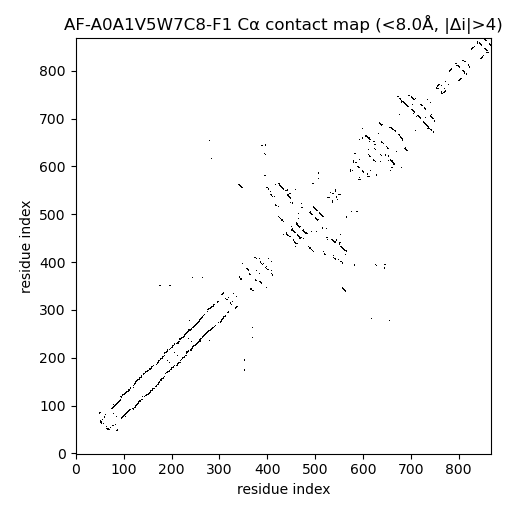 -11.741 -11.041 -6.957 1.00 87.19 174 GLY A C 1
ATOM 1329 O O . GLY A 1 174 ? -11.343 -9.977 -7.429 1.00 87.19 174 GLY A O 1
ATOM 1330 N N . TYR A 1 175 ? -11.171 -12.209 -7.250 1.00 87.19 175 TYR A N 1
ATOM 1331 C CA . TYR A 1 175 ? -10.011 -12.332 -8.135 1.00 87.19 175 TYR A CA 1
ATOM 1332 C C . TYR A 1 175 ? -10.292 -13.184 -9.373 1.00 87.19 175 TYR A C 1
ATOM 1334 O O . TYR A 1 175 ? -10.820 -14.289 -9.253 1.00 87.19 175 TYR A O 1
ATOM 1342 N N . ILE A 1 176 ? -9.884 -12.697 -10.546 1.00 92.19 176 ILE A N 1
ATOM 1343 C CA . ILE A 1 176 ? -9.872 -13.458 -11.801 1.00 92.19 176 ILE A CA 1
ATOM 1344 C C . ILE A 1 176 ? -8.470 -13.392 -12.412 1.00 92.19 176 ILE A C 1
ATOM 1346 O O . ILE A 1 176 ? -7.946 -12.304 -12.624 1.00 92.19 176 ILE A O 1
ATOM 1350 N N . GLU A 1 177 ? -7.893 -14.539 -12.753 1.00 90.44 177 GLU A N 1
ATOM 1351 C CA . GLU A 1 177 ? -6.648 -14.654 -13.514 1.00 90.44 177 GLU A CA 1
ATOM 1352 C C . GLU A 1 177 ? -6.900 -15.399 -14.825 1.00 90.44 177 GLU A C 1
ATOM 1354 O O . GLU A 1 177 ? -7.470 -16.492 -14.828 1.00 90.44 177 GLU A O 1
ATOM 1359 N N . VAL A 1 178 ? -6.454 -14.815 -15.936 1.00 93.19 178 VAL A N 1
ATOM 1360 C CA . VAL A 1 178 ? -6.487 -15.413 -17.274 1.00 93.19 178 VAL A CA 1
ATOM 1361 C C . VAL A 1 178 ? -5.051 -15.601 -17.746 1.00 93.19 178 VAL A C 1
ATOM 1363 O O . VAL A 1 178 ? -4.310 -14.637 -17.910 1.00 93.19 178 VAL A O 1
ATOM 1366 N N . GLY A 1 179 ? -4.646 -16.850 -17.942 1.00 87.50 179 GLY A N 1
ATOM 1367 C CA . GLY A 1 179 ? -3.280 -17.237 -18.276 1.00 87.50 179 GLY A CA 1
ATOM 1368 C C . GLY A 1 179 ? -2.893 -16.949 -19.724 1.00 87.50 179 GLY A C 1
ATOM 1369 O O . GLY A 1 179 ? -1.705 -16.915 -20.028 1.00 87.50 179 GLY A O 1
ATOM 1370 N N . GLN A 1 180 ? -3.872 -16.730 -20.605 1.00 94.06 180 GLN A N 1
ATOM 1371 C CA . GLN A 1 180 ? -3.670 -16.250 -21.969 1.00 94.06 180 GLN A CA 1
ATOM 1372 C C . GLN A 1 180 ? -4.680 -15.137 -22.293 1.00 94.06 180 GLN A C 1
ATOM 1374 O O . GLN A 1 180 ? -4.694 -14.106 -21.626 1.00 94.06 180 GLN A O 1
ATOM 1379 N N . ASN A 1 181 ? -5.514 -15.293 -23.320 1.00 93.88 181 ASN A N 1
ATOM 1380 C CA . ASN A 1 181 ? -6.277 -14.189 -23.888 1.00 93.88 181 ASN A CA 1
ATOM 1381 C C . ASN A 1 181 ? -7.686 -14.087 -23.299 1.00 93.88 181 ASN A C 1
ATOM 1383 O O . ASN A 1 181 ? -8.384 -15.081 -23.085 1.00 93.88 181 ASN A O 1
ATOM 1387 N N . PHE A 1 182 ? -8.153 -12.852 -23.149 1.00 91.88 182 PHE A N 1
ATOM 1388 C CA . PHE A 1 182 ? -9.540 -12.541 -22.845 1.00 91.88 182 PHE A CA 1
ATOM 1389 C C . PHE A 1 182 ? -10.255 -12.100 -24.126 1.00 91.88 182 PHE A C 1
ATOM 1391 O O . PHE A 1 182 ? -9.940 -11.057 -24.702 1.00 91.88 182 PHE A O 1
ATOM 1398 N N . LYS A 1 183 ? -11.230 -12.895 -24.584 1.00 89.19 183 LYS A N 1
ATOM 1399 C CA . LYS A 1 183 ? -11.987 -12.651 -25.826 1.00 89.19 183 LYS A CA 1
ATOM 1400 C C . LYS A 1 183 ? -13.482 -12.460 -25.532 1.00 89.19 183 LYS A C 1
ATOM 1402 O O . LYS A 1 183 ? -14.252 -13.388 -25.781 1.00 89.19 183 LYS A O 1
ATOM 1407 N N . PRO A 1 184 ? -13.908 -11.314 -24.961 1.00 81.44 184 PRO A N 1
ATOM 1408 C CA . PRO A 1 184 ? -15.238 -11.134 -24.373 1.00 81.44 184 PRO A CA 1
ATOM 1409 C C . PRO A 1 184 ? -16.281 -10.527 -25.335 1.00 81.44 184 PRO A C 1
ATOM 1411 O O . PRO A 1 184 ? -17.093 -9.693 -24.932 1.00 81.44 184 PRO A O 1
ATOM 1414 N N . ASP A 1 185 ? -16.307 -10.931 -26.605 1.00 81.81 185 ASP A N 1
ATOM 1415 C CA . ASP A 1 185 ? -17.371 -10.540 -27.542 1.00 81.81 185 ASP A CA 1
ATOM 1416 C C . ASP A 1 185 ? -18.783 -10.687 -26.916 1.00 81.81 185 ASP A C 1
ATOM 1418 O O . ASP A 1 185 ? -19.091 -11.695 -26.269 1.00 81.81 185 ASP A O 1
ATOM 1422 N N . GLN A 1 186 ? -19.647 -9.673 -27.093 1.00 81.62 186 GLN A N 1
ATOM 1423 C CA . GLN A 1 186 ? -21.046 -9.634 -26.606 1.00 81.62 186 GLN A CA 1
ATOM 1424 C C . GLN A 1 186 ? -21.218 -9.791 -25.077 1.00 81.62 186 GLN A C 1
ATOM 1426 O O . GLN A 1 186 ? -22.248 -10.276 -24.593 1.00 81.62 186 GLN A O 1
ATOM 1431 N N . THR A 1 187 ? -20.214 -9.382 -24.298 1.00 85.69 187 THR A N 1
ATOM 1432 C CA . THR A 1 187 ? -20.204 -9.538 -22.836 1.00 85.69 187 THR A CA 1
ATOM 1433 C C . THR A 1 187 ? -20.285 -8.193 -22.122 1.00 85.69 187 THR A C 1
ATOM 1435 O O . THR A 1 187 ? -19.597 -7.240 -22.476 1.00 85.69 187 THR A O 1
ATOM 1438 N N . VAL A 1 188 ? -21.103 -8.120 -21.071 1.00 90.75 188 VAL A N 1
ATOM 1439 C CA . VAL A 1 188 ? -21.044 -7.053 -20.071 1.00 90.75 188 VAL A CA 1
ATOM 1440 C C . VAL A 1 188 ? -20.103 -7.505 -18.965 1.00 90.75 188 VAL A C 1
ATOM 1442 O O . VAL A 1 188 ? -20.440 -8.354 -18.141 1.00 90.75 188 VAL A O 1
ATOM 1445 N N . PHE A 1 189 ? -18.912 -6.933 -18.952 1.00 91.69 189 PHE A N 1
ATOM 1446 C CA . PHE A 1 189 ? -17.885 -7.203 -17.968 1.00 91.69 189 PHE A CA 1
ATOM 1447 C C . PHE A 1 189 ? -17.853 -6.090 -16.927 1.00 91.69 189 PHE A C 1
ATOM 1449 O O . PHE A 1 189 ? -17.558 -4.941 -17.247 1.00 91.69 189 PHE A O 1
ATOM 1456 N N . THR A 1 190 ? -18.179 -6.419 -15.679 1.00 96.44 190 THR A N 1
ATOM 1457 C CA . THR A 1 190 ? -18.155 -5.466 -14.567 1.00 96.44 190 THR A CA 1
ATOM 1458 C C . THR A 1 190 ? -17.168 -5.930 -13.506 1.00 96.44 190 THR A C 1
ATOM 1460 O O . THR A 1 190 ? -17.394 -6.937 -12.840 1.00 96.44 190 THR A O 1
ATOM 1463 N N . ASN A 1 191 ? -16.093 -5.168 -13.326 1.00 95.88 191 ASN A N 1
ATOM 1464 C CA . ASN A 1 191 ? -15.162 -5.314 -12.219 1.00 95.88 191 ASN A CA 1
ATOM 1465 C C . ASN A 1 191 ? -15.511 -4.291 -11.137 1.00 95.88 191 ASN A C 1
ATOM 1467 O O . ASN A 1 191 ? -15.419 -3.087 -11.369 1.00 95.88 191 ASN A O 1
ATOM 1471 N N . TYR A 1 192 ? -15.949 -4.750 -9.973 1.00 93.19 192 TYR A N 1
ATOM 1472 C CA . TYR A 1 192 ? -16.345 -3.894 -8.860 1.00 93.19 192 TYR A CA 1
ATOM 1473 C C . TYR A 1 192 ? -15.129 -3.413 -8.063 1.00 93.19 192 TYR A C 1
ATOM 1475 O O . TYR A 1 192 ? -14.013 -3.867 -8.272 1.00 93.19 192 TYR A O 1
ATOM 1483 N N . SER A 1 193 ? -15.333 -2.479 -7.132 1.00 83.88 193 SER A N 1
ATOM 1484 C CA . SER A 1 193 ? -14.249 -1.780 -6.423 1.00 83.88 193 SER A CA 1
ATOM 1485 C C . SER A 1 193 ? -13.311 -2.670 -5.606 1.00 83.88 193 SER A C 1
ATOM 1487 O O . SER A 1 193 ? -12.206 -2.251 -5.286 1.00 83.88 193 SER A O 1
ATOM 1489 N N . THR A 1 194 ? -13.751 -3.870 -5.232 1.00 78.44 194 THR A N 1
ATOM 1490 C CA . THR A 1 194 ? -12.921 -4.876 -4.548 1.00 78.44 194 THR A CA 1
ATOM 1491 C C . THR A 1 194 ? -12.301 -5.886 -5.512 1.00 78.44 194 THR A C 1
ATOM 1493 O O . THR A 1 194 ? -11.436 -6.656 -5.108 1.00 78.44 194 THR A O 1
ATOM 1496 N N . GLY A 1 195 ? -12.760 -5.900 -6.765 1.00 84.62 195 GLY A N 1
ATOM 1497 C CA . GLY A 1 195 ? -12.377 -6.873 -7.767 1.00 84.62 195 GLY A CA 1
ATOM 1498 C C . GLY A 1 195 ? -11.012 -6.574 -8.380 1.00 84.62 195 GLY A C 1
ATOM 1499 O O . GLY A 1 195 ? -10.676 -5.427 -8.689 1.00 84.62 195 GLY A O 1
ATOM 1500 N N . THR A 1 196 ? -10.227 -7.627 -8.571 1.00 85.06 196 THR A N 1
ATOM 1501 C CA . THR A 1 196 ? -8.963 -7.610 -9.312 1.00 85.06 196 THR A CA 1
ATOM 1502 C C . THR A 1 196 ? -9.036 -8.611 -10.458 1.00 85.06 196 THR A C 1
ATOM 1504 O O . THR A 1 196 ? -9.440 -9.755 -10.246 1.00 85.06 196 THR A O 1
ATOM 1507 N N . ILE A 1 197 ? -8.650 -8.192 -11.660 1.00 88.25 197 ILE A N 1
ATOM 1508 C CA . ILE A 1 197 ? -8.456 -9.076 -12.811 1.00 88.25 197 ILE A CA 1
ATOM 1509 C C . ILE A 1 197 ? -7.026 -8.948 -13.309 1.00 88.25 197 ILE A C 1
ATOM 1511 O O . ILE A 1 197 ? -6.549 -7.835 -13.512 1.00 88.25 197 ILE A O 1
ATOM 1515 N N . LEU A 1 198 ? -6.401 -10.092 -13.556 1.00 86.94 198 LEU A N 1
ATOM 1516 C CA . LEU A 1 198 ? -5.123 -10.212 -14.237 1.00 86.94 198 LEU A CA 1
ATOM 1517 C C . LEU A 1 198 ? -5.305 -10.991 -15.536 1.00 86.94 198 LEU A C 1
ATOM 1519 O O . LEU A 1 198 ? -5.868 -12.087 -15.528 1.00 86.94 198 LEU A O 1
ATOM 1523 N N . ILE A 1 199 ? -4.810 -10.449 -16.643 1.00 89.88 199 ILE A N 1
ATOM 1524 C CA . ILE A 1 199 ? -4.824 -11.103 -17.951 1.00 89.88 199 ILE A CA 1
ATOM 1525 C C . ILE A 1 199 ? -3.395 -11.125 -18.489 1.00 89.88 199 ILE A C 1
ATOM 1527 O O . ILE A 1 199 ? -2.831 -10.079 -18.782 1.00 89.88 199 ILE A O 1
ATOM 1531 N N . LYS A 1 200 ? -2.816 -12.319 -18.629 1.00 86.31 200 LYS A N 1
ATOM 1532 C CA . LYS A 1 200 ? -1.423 -12.490 -19.074 1.00 86.31 200 LYS A CA 1
ATOM 1533 C C . LYS A 1 200 ? -1.235 -12.403 -20.588 1.00 86.31 200 LYS A C 1
ATOM 1535 O O . LYS A 1 200 ? -0.125 -12.254 -21.075 1.00 86.31 200 LYS A O 1
ATOM 1540 N N . GLY A 1 201 ? -2.312 -12.579 -21.346 1.00 90.25 201 GLY A N 1
ATOM 1541 C CA . GLY A 1 201 ? -2.334 -12.405 -22.795 1.00 90.25 201 GLY A CA 1
ATOM 1542 C C . GLY A 1 201 ? -3.101 -11.151 -23.190 1.00 90.25 201 GLY A C 1
ATOM 1543 O O . GLY A 1 201 ? -3.145 -10.170 -22.449 1.00 90.25 201 GLY A O 1
ATOM 1544 N N . ASN A 1 202 ? -3.709 -11.181 -24.374 1.00 92.31 202 ASN A N 1
ATOM 1545 C CA . ASN A 1 202 ? -4.340 -9.998 -24.950 1.00 92.31 202 ASN A CA 1
ATOM 1546 C C . ASN A 1 202 ? -5.808 -9.885 -24.546 1.00 92.31 202 ASN A C 1
ATOM 1548 O O . ASN A 1 202 ? -6.501 -10.900 -24.393 1.00 92.31 202 ASN A O 1
ATOM 1552 N N . ILE A 1 203 ? -6.328 -8.658 -24.520 1.00 90.69 203 ILE A N 1
ATOM 1553 C CA . ILE A 1 203 ? -7.773 -8.425 -24.611 1.00 90.69 203 ILE A CA 1
ATOM 1554 C C . ILE A 1 203 ? -8.132 -8.093 -26.055 1.00 90.69 203 ILE A C 1
ATOM 1556 O O . ILE A 1 203 ? -7.691 -7.082 -26.593 1.00 90.69 203 ILE A O 1
ATOM 1560 N N . THR A 1 204 ? -8.976 -8.918 -26.677 1.00 88.25 204 THR A N 1
ATOM 1561 C CA . THR A 1 204 ? -9.468 -8.671 -28.043 1.00 88.25 204 THR A CA 1
ATOM 1562 C C . THR A 1 204 ? -10.984 -8.800 -28.110 1.00 88.25 204 THR A C 1
ATOM 1564 O O . THR A 1 204 ? -11.551 -9.779 -27.630 1.00 88.25 204 THR A O 1
ATOM 1567 N N . GLY A 1 205 ? -11.665 -7.813 -28.695 1.00 78.69 205 GLY A N 1
ATOM 1568 C CA . GLY A 1 205 ? -13.128 -7.827 -28.784 1.00 78.69 205 GLY A CA 1
ATOM 1569 C C . GLY A 1 205 ? -13.702 -6.875 -29.831 1.00 78.69 205 GLY A C 1
ATOM 1570 O O . GLY A 1 205 ? -13.077 -5.881 -30.196 1.00 78.69 205 GLY A O 1
ATOM 1571 N N . GLY A 1 206 ? -14.909 -7.187 -30.314 1.00 69.62 206 GLY A N 1
ATOM 1572 C CA . GLY A 1 206 ? -15.730 -6.328 -31.169 1.00 69.62 206 GLY A CA 1
ATOM 1573 C C . GLY A 1 206 ? -16.105 -6.859 -32.558 1.00 69.62 206 GLY A C 1
ATOM 1574 O O . GLY A 1 206 ? -16.596 -6.090 -33.394 1.00 69.62 206 GLY A O 1
ATOM 1575 N N . SER A 1 207 ? -15.895 -8.142 -32.865 1.00 66.19 207 SER A N 1
ATOM 1576 C CA . SER A 1 207 ? -16.125 -8.646 -34.229 1.00 66.19 207 SER A CA 1
ATOM 1577 C C . SER A 1 207 ? -17.631 -8.743 -34.601 1.00 66.19 207 SER A C 1
ATOM 1579 O O . SER A 1 207 ? -18.432 -9.337 -33.888 1.00 66.19 207 SER A O 1
ATOM 1581 N N . LEU A 1 208 ? -18.026 -8.088 -35.714 1.00 54.31 208 LEU A N 1
ATOM 1582 C CA . LEU A 1 208 ? -19.335 -8.119 -36.421 1.00 54.31 208 LEU A CA 1
ATOM 1583 C C . LEU A 1 208 ? -20.608 -8.438 -35.579 1.00 54.31 208 LEU A C 1
ATOM 1585 O O . LEU A 1 208 ? -21.162 -9.526 -35.707 1.00 54.31 208 LEU A O 1
ATOM 1589 N N . GLY A 1 209 ? -21.174 -7.474 -34.826 1.00 55.12 209 GLY A N 1
ATOM 1590 C CA . GLY A 1 209 ? -22.587 -7.581 -34.395 1.00 55.12 209 GLY A CA 1
ATOM 1591 C C . GLY A 1 209 ? -23.066 -6.807 -33.160 1.00 55.12 209 GLY A C 1
ATOM 1592 O O . GLY A 1 209 ? -24.216 -6.396 -33.185 1.00 55.12 209 GLY A O 1
ATOM 1593 N N . SER A 1 210 ? -22.238 -6.606 -32.124 1.00 57.06 210 SER A N 1
ATOM 1594 C CA . SER A 1 210 ? -22.366 -5.665 -30.971 1.00 57.06 210 SER A CA 1
ATOM 1595 C C . SER A 1 210 ? -21.410 -6.113 -29.841 1.00 57.06 210 SER A C 1
ATOM 1597 O O . SER A 1 210 ? -21.117 -7.293 -29.717 1.00 57.06 210 SER A O 1
ATOM 1599 N N . GLY A 1 211 ? -20.769 -5.203 -29.105 1.00 71.19 211 GLY A N 1
ATOM 1600 C CA . GLY A 1 211 ? -21.278 -4.703 -27.822 1.00 71.19 211 GLY A CA 1
ATOM 1601 C C . GLY A 1 211 ? -20.569 -5.296 -26.593 1.00 71.19 211 GLY A C 1
ATOM 1602 O O . GLY A 1 211 ? -21.248 -5.730 -25.664 1.00 71.19 211 GLY A O 1
ATOM 1603 N N . LEU A 1 212 ? -19.229 -5.347 -26.575 1.00 83.81 212 LEU A N 1
ATOM 1604 C CA . LEU A 1 212 ? -18.513 -5.514 -25.302 1.00 83.81 212 LEU A CA 1
ATOM 1605 C C . LEU A 1 212 ? -18.780 -4.259 -24.467 1.00 83.81 212 LEU A C 1
ATOM 1607 O O . LEU A 1 212 ? -18.607 -3.144 -24.952 1.00 83.81 212 LEU A O 1
ATOM 1611 N N . THR A 1 213 ? -19.202 -4.430 -23.222 1.00 89.88 213 THR A N 1
ATOM 1612 C CA . THR A 1 213 ? -19.282 -3.333 -22.258 1.00 89.88 213 THR A CA 1
ATOM 1613 C C . THR A 1 213 ? -18.345 -3.639 -21.109 1.00 89.88 213 THR A C 1
ATOM 1615 O O . THR A 1 213 ? -18.563 -4.617 -20.401 1.00 89.88 213 THR A O 1
ATOM 1618 N N . VAL A 1 214 ? -17.337 -2.801 -20.889 1.00 92.12 214 VAL A N 1
ATOM 1619 C CA . VAL A 1 214 ? -16.433 -2.909 -19.740 1.00 92.12 214 VAL A CA 1
ATOM 1620 C C . VAL A 1 214 ? -16.775 -1.819 -18.737 1.00 92.12 214 VAL A C 1
ATOM 1622 O O . VAL A 1 214 ? -16.834 -0.641 -19.080 1.00 92.12 214 VAL A O 1
ATOM 1625 N N . ARG A 1 215 ? -16.997 -2.207 -17.483 1.00 96.19 215 ARG A N 1
ATOM 1626 C CA . ARG A 1 215 ? -17.204 -1.309 -16.346 1.00 96.19 215 ARG A CA 1
ATOM 1627 C C . ARG A 1 215 ? -16.178 -1.641 -15.281 1.00 96.19 215 ARG A C 1
ATOM 1629 O O . ARG A 1 215 ? -16.311 -2.662 -14.611 1.00 96.19 215 ARG A O 1
ATOM 1636 N N . ASN A 1 216 ? -15.173 -0.793 -15.122 1.00 95.75 216 ASN A N 1
ATOM 1637 C CA . ASN A 1 216 ? -14.125 -1.006 -14.137 1.00 95.75 216 ASN A CA 1
ATOM 1638 C C . ASN A 1 216 ? -14.234 -0.020 -12.973 1.00 95.75 216 ASN A C 1
ATOM 1640 O O . ASN A 1 216 ? -14.172 1.190 -13.167 1.00 95.75 216 ASN A O 1
ATOM 1644 N N . TYR A 1 217 ? -14.373 -0.551 -11.764 1.00 91.44 217 TYR A N 1
ATOM 1645 C CA . TYR A 1 217 ? -14.279 0.168 -10.496 1.00 91.44 217 TYR A CA 1
ATOM 1646 C C . TYR A 1 217 ? -13.096 -0.311 -9.647 1.00 91.44 217 TYR A C 1
ATOM 1648 O O . TYR A 1 217 ? -12.763 0.374 -8.682 1.00 91.44 217 TYR A O 1
ATOM 1656 N N . GLY A 1 218 ? -12.538 -1.487 -9.946 1.00 86.56 218 GLY A N 1
ATOM 1657 C CA . GLY A 1 218 ? -11.431 -2.114 -9.224 1.00 86.56 218 GLY A CA 1
ATOM 1658 C C . GLY A 1 218 ? -10.136 -2.061 -10.029 1.00 86.56 218 GLY A C 1
ATOM 1659 O O . GLY A 1 218 ? -9.864 -1.067 -10.697 1.00 86.56 218 GLY A O 1
ATOM 1660 N N . ILE A 1 219 ? -9.340 -3.127 -9.981 1.00 85.88 219 ILE A N 1
ATOM 1661 C CA . ILE A 1 219 ? -8.063 -3.220 -10.702 1.00 85.88 219 ILE A CA 1
ATOM 1662 C C . ILE A 1 219 ? -8.199 -4.202 -11.865 1.00 85.88 219 ILE A C 1
ATOM 1664 O O . ILE A 1 219 ? -8.676 -5.322 -11.681 1.00 85.88 219 ILE A O 1
ATOM 1668 N N . ILE A 1 220 ? -7.771 -3.793 -13.055 1.00 90.12 220 ILE A N 1
ATOM 1669 C CA . ILE A 1 220 ? -7.583 -4.679 -14.205 1.00 90.12 220 ILE A CA 1
ATOM 1670 C C . ILE A 1 220 ? -6.159 -4.464 -14.721 1.00 90.12 220 ILE A C 1
ATOM 1672 O O . ILE A 1 220 ? -5.784 -3.328 -15.011 1.00 90.12 220 ILE A O 1
ATOM 1676 N N . THR A 1 221 ? -5.387 -5.540 -14.836 1.00 86.62 221 THR A N 1
ATOM 1677 C CA . THR A 1 221 ? -4.051 -5.546 -15.442 1.00 86.62 221 THR A CA 1
ATOM 1678 C C . THR A 1 221 ? -4.026 -6.469 -16.657 1.00 86.62 221 THR A C 1
ATOM 1680 O O . THR A 1 221 ? -4.665 -7.527 -16.662 1.00 86.62 221 THR A O 1
ATOM 1683 N N . VAL A 1 222 ? -3.306 -6.052 -17.693 1.00 88.88 222 VAL A N 1
ATOM 1684 C CA . VAL A 1 222 ? -3.086 -6.803 -18.932 1.00 88.88 222 VAL A CA 1
ATOM 1685 C C . VAL A 1 222 ? -1.589 -6.798 -19.210 1.00 88.88 222 VAL A C 1
ATOM 1687 O O . VAL A 1 222 ? -1.016 -5.720 -19.290 1.00 88.88 222 VAL A O 1
ATOM 1690 N N . ASP A 1 223 ? -0.963 -7.964 -19.341 1.00 84.25 223 ASP A N 1
ATOM 1691 C CA . ASP A 1 223 ? 0.499 -8.071 -19.513 1.00 84.25 223 ASP A CA 1
ATOM 1692 C C . ASP A 1 223 ? 0.950 -7.796 -20.959 1.00 84.25 223 ASP A C 1
ATOM 1694 O O . ASP A 1 223 ? 2.132 -7.620 -21.216 1.00 84.25 223 ASP A O 1
ATOM 1698 N N . THR A 1 224 ? 0.017 -7.791 -21.914 1.00 89.69 224 THR A N 1
ATOM 1699 C CA . THR A 1 224 ? 0.298 -7.551 -23.340 1.00 89.69 224 THR A CA 1
ATOM 1700 C C . THR A 1 224 ? -0.639 -6.471 -23.883 1.00 89.69 224 THR A C 1
ATOM 1702 O O . THR A 1 224 ? -0.819 -5.445 -23.232 1.00 89.69 224 THR A O 1
ATOM 1705 N N . ASP A 1 225 ? -1.294 -6.692 -25.025 1.00 92.81 225 ASP A N 1
ATOM 1706 C CA . ASP A 1 225 ? -2.054 -5.657 -25.713 1.00 92.81 225 ASP A CA 1
ATOM 1707 C C . ASP A 1 225 ? -3.563 -5.737 -25.450 1.00 92.81 225 ASP A C 1
ATOM 1709 O O . ASP A 1 225 ? -4.175 -6.791 -25.224 1.00 92.81 225 ASP A O 1
ATOM 1713 N N . MET A 1 226 ? -4.208 -4.582 -25.573 1.00 92.19 226 MET A N 1
ATOM 1714 C CA . MET A 1 226 ? -5.649 -4.436 -25.678 1.00 92.19 226 MET A CA 1
ATOM 1715 C C . MET A 1 226 ? -6.016 -3.882 -27.056 1.00 92.19 226 MET A C 1
ATOM 1717 O O . MET A 1 226 ? -5.651 -2.765 -27.416 1.00 92.19 226 MET A O 1
ATOM 1721 N N . SER A 1 227 ? -6.843 -4.618 -27.799 1.00 90.25 227 SER A N 1
ATOM 1722 C CA . SER A 1 227 ? -7.404 -4.148 -29.066 1.00 90.25 227 SER A CA 1
ATOM 1723 C C . SER A 1 227 ? -8.913 -4.330 -29.124 1.00 90.25 227 SER A C 1
ATOM 1725 O O . SER A 1 227 ? -9.436 -5.448 -29.140 1.00 90.25 227 SER A O 1
ATOM 1727 N N . LEU A 1 228 ? -9.623 -3.203 -29.138 1.00 87.06 228 LEU A N 1
ATOM 1728 C CA . LEU A 1 228 ? -11.071 -3.153 -29.002 1.00 87.06 228 LEU A CA 1
ATOM 1729 C C . LEU A 1 228 ? -11.711 -2.376 -30.150 1.00 87.06 228 LEU A C 1
ATOM 1731 O O . LEU A 1 228 ? -11.353 -1.237 -30.445 1.00 87.06 228 LEU A O 1
ATOM 1735 N N . ILE A 1 229 ? -12.726 -2.975 -30.763 1.00 84.94 229 ILE A N 1
ATOM 1736 C CA . ILE A 1 229 ? -13.658 -2.298 -31.672 1.00 84.94 229 ILE A CA 1
ATOM 1737 C C . ILE A 1 229 ? -15.084 -2.460 -31.122 1.00 84.94 229 ILE A C 1
ATOM 1739 O O . ILE A 1 229 ? -15.345 -3.359 -30.323 1.00 84.94 229 ILE A O 1
ATOM 1743 N N . LYS A 1 230 ? -16.025 -1.588 -31.498 1.00 85.25 230 LYS A N 1
ATOM 1744 C CA . LYS A 1 230 ? -17.454 -1.659 -31.118 1.00 85.25 230 LYS A CA 1
ATOM 1745 C C . LYS A 1 230 ? -17.687 -1.939 -29.626 1.00 85.25 230 LYS A C 1
ATOM 1747 O O . LYS A 1 230 ? -18.546 -2.750 -29.265 1.00 85.25 230 LYS A O 1
ATOM 1752 N N . THR A 1 231 ? -16.876 -1.308 -28.779 1.00 86.94 231 THR A N 1
ATOM 1753 C CA . THR A 1 231 ? -16.827 -1.546 -27.334 1.00 86.94 231 THR A CA 1
ATOM 1754 C C . THR A 1 231 ? -17.209 -0.292 -26.558 1.00 86.94 231 THR A C 1
ATOM 1756 O O . THR A 1 231 ? -16.689 0.781 -26.837 1.00 86.94 231 THR A O 1
ATOM 1759 N N . ASP A 1 232 ? -18.056 -0.438 -25.543 1.00 89.94 232 ASP A N 1
ATOM 1760 C CA . ASP A 1 232 ? -18.322 0.588 -24.537 1.00 89.94 232 ASP A CA 1
ATOM 1761 C C . ASP A 1 232 ? -17.428 0.350 -23.317 1.00 89.94 232 ASP A C 1
ATOM 1763 O O . ASP A 1 232 ? -17.732 -0.471 -22.451 1.00 89.94 232 ASP A O 1
ATOM 1767 N N . PHE A 1 233 ? -16.310 1.061 -23.237 1.00 92.31 233 PHE A N 1
ATOM 1768 C CA . PHE A 1 233 ? -15.385 0.980 -22.116 1.00 92.31 233 PHE A CA 1
ATOM 1769 C C . PHE A 1 233 ? -15.619 2.141 -21.148 1.00 92.31 233 PHE A C 1
ATOM 1771 O O . PHE A 1 233 ? -15.603 3.307 -21.535 1.00 92.31 233 PHE A O 1
ATOM 1778 N N . THR A 1 234 ? -15.835 1.838 -19.870 1.00 95.00 234 THR A N 1
ATOM 1779 C CA . THR A 1 234 ? -15.917 2.827 -18.793 1.00 95.00 234 THR A CA 1
ATOM 1780 C C . THR A 1 234 ? -15.039 2.416 -17.617 1.00 95.00 234 THR A C 1
ATOM 1782 O O . THR A 1 234 ? -15.345 1.453 -16.912 1.00 95.00 234 THR A O 1
ATOM 1785 N N . ASN A 1 235 ? -13.982 3.184 -17.365 1.00 95.31 235 ASN A N 1
ATOM 1786 C CA . ASN A 1 235 ? -13.209 3.129 -16.129 1.00 95.31 235 ASN A CA 1
ATOM 1787 C C . ASN A 1 235 ? -13.696 4.236 -15.185 1.00 95.31 235 ASN A C 1
ATOM 1789 O O . ASN A 1 235 ? -13.613 5.421 -15.505 1.00 95.31 235 ASN A O 1
ATOM 1793 N N . TYR A 1 236 ? -14.271 3.857 -14.048 1.00 92.81 236 TYR A N 1
ATOM 1794 C CA . TYR A 1 236 ? -14.845 4.780 -13.068 1.00 92.81 236 TYR A CA 1
ATOM 1795 C C . TYR A 1 236 ? -13.769 5.367 -12.149 1.00 92.81 236 TYR A C 1
ATOM 1797 O O . TYR A 1 236 ? -12.637 4.908 -12.133 1.00 92.81 236 TYR A O 1
ATOM 1805 N N . ALA A 1 237 ? -14.133 6.362 -11.335 1.00 86.44 237 ALA A N 1
ATOM 1806 C CA . ALA A 1 237 ? -13.193 7.109 -10.491 1.00 86.44 237 ALA A CA 1
ATOM 1807 C C . ALA A 1 237 ? -12.346 6.278 -9.509 1.00 86.44 237 ALA A C 1
ATOM 1809 O O . ALA A 1 237 ? -11.272 6.719 -9.112 1.00 86.44 237 ALA A O 1
ATOM 1810 N N . SER A 1 238 ? -12.816 5.097 -9.100 1.00 80.19 238 SER A N 1
ATOM 1811 C CA . SER A 1 238 ? -12.047 4.167 -8.262 1.00 80.19 238 SER A CA 1
ATOM 1812 C C . SER A 1 238 ? -11.237 3.144 -9.063 1.00 80.19 238 SER A C 1
ATOM 1814 O O . SER A 1 238 ? -10.458 2.403 -8.472 1.00 80.19 238 SER A O 1
ATOM 1816 N N . GLY A 1 239 ? -11.475 3.066 -10.372 1.00 87.38 239 GLY A N 1
ATOM 1817 C CA . GLY A 1 239 ? -10.935 2.049 -11.252 1.00 87.38 239 GLY A CA 1
ATOM 1818 C C . GLY A 1 239 ? -9.508 2.351 -11.683 1.00 87.38 239 GLY A C 1
ATOM 1819 O O . GLY A 1 239 ? -9.174 3.468 -12.090 1.00 87.38 239 GLY A O 1
ATOM 1820 N N . TYR A 1 240 ? -8.685 1.315 -11.628 1.00 87.69 240 TYR A N 1
ATOM 1821 C CA . TYR A 1 240 ? -7.342 1.301 -12.165 1.00 87.69 240 TYR A CA 1
ATOM 1822 C C . TYR A 1 240 ? -7.256 0.300 -13.309 1.00 87.69 240 TYR A C 1
ATOM 1824 O O . TYR A 1 240 ? -7.698 -0.846 -13.172 1.00 87.69 240 TYR A O 1
ATOM 1832 N N . PHE A 1 241 ? -6.695 0.732 -14.429 1.00 91.25 241 PHE A N 1
ATOM 1833 C CA . PHE A 1 241 ? -6.553 -0.095 -15.613 1.00 91.25 241 PHE A CA 1
ATOM 1834 C C . PHE A 1 241 ? -5.144 0.038 -16.193 1.00 91.25 241 PHE A C 1
ATOM 1836 O O . PHE A 1 241 ? -4.780 1.095 -16.704 1.00 91.25 241 PHE A O 1
ATOM 1843 N N . PHE A 1 242 ? -4.360 -1.032 -16.091 1.00 88.38 242 PHE A N 1
ATOM 1844 C CA . PHE A 1 242 ? -2.981 -1.083 -16.575 1.00 88.38 242 PHE A CA 1
ATOM 1845 C C . PHE A 1 242 ? -2.876 -2.059 -17.722 1.00 88.38 242 PHE A C 1
ATOM 1847 O O . PHE A 1 242 ? -3.360 -3.186 -17.629 1.00 88.38 242 PHE A O 1
ATOM 1854 N N . VAL A 1 243 ? -2.224 -1.620 -18.783 1.00 90.25 243 VAL A N 1
ATOM 1855 C CA . VAL A 1 243 ? -1.876 -2.460 -19.918 1.00 90.25 243 VAL A CA 1
ATOM 1856 C C . VAL A 1 243 ? -0.382 -2.314 -20.105 1.00 90.25 243 VAL A C 1
ATOM 1858 O O . VAL A 1 243 ? 0.083 -1.239 -20.455 1.00 90.25 243 VAL A O 1
ATOM 1861 N N . PHE A 1 244 ? 0.373 -3.363 -19.822 1.00 84.19 244 PHE A N 1
ATOM 1862 C CA . PHE A 1 244 ? 1.826 -3.401 -19.967 1.00 84.19 244 PHE A CA 1
ATOM 1863 C C . PHE A 1 244 ? 2.229 -3.641 -21.434 1.00 84.19 244 PHE A C 1
ATOM 1865 O O . PHE A 1 244 ? 3.060 -4.482 -21.751 1.00 84.19 244 PHE A O 1
ATOM 1872 N N . GLY A 1 245 ? 1.550 -2.917 -22.318 1.00 88.69 245 GLY A N 1
ATOM 1873 C CA . GLY A 1 245 ? 1.601 -3.000 -23.766 1.00 88.69 245 GLY A CA 1
ATOM 1874 C C . GLY A 1 245 ? 0.682 -1.933 -24.357 1.00 88.69 245 GLY A C 1
ATOM 1875 O O . GLY A 1 245 ? 0.411 -0.898 -23.729 1.00 88.69 245 GLY A O 1
ATOM 1876 N N . ASP A 1 246 ? 0.154 -2.188 -25.549 1.00 92.81 246 ASP A N 1
ATOM 1877 C CA . ASP A 1 246 ? -0.572 -1.175 -26.306 1.00 92.81 246 ASP A CA 1
ATOM 1878 C C . ASP A 1 246 ? -2.083 -1.225 -26.055 1.00 92.81 246 ASP A C 1
ATOM 1880 O O . ASP A 1 246 ? -2.721 -2.278 -26.079 1.00 92.81 246 ASP A O 1
ATOM 1884 N N . ILE A 1 247 ? -2.704 -0.055 -25.894 1.00 92.81 247 ILE A N 1
ATOM 1885 C CA . ILE A 1 247 ? -4.162 0.099 -25.932 1.00 92.81 247 ILE A CA 1
ATOM 1886 C C . ILE A 1 247 ? -4.565 0.639 -27.299 1.00 92.81 247 ILE A C 1
ATOM 1888 O O . ILE A 1 247 ? -4.116 1.706 -27.704 1.00 92.81 247 ILE A O 1
ATOM 1892 N N . SER A 1 248 ? -5.488 -0.037 -27.983 1.00 90.12 248 SER A N 1
ATOM 1893 C CA . SER A 1 248 ? -6.086 0.442 -29.230 1.00 90.12 248 SER A CA 1
ATOM 1894 C C . SER A 1 248 ? -7.616 0.387 -29.211 1.00 90.12 248 SER A C 1
ATOM 1896 O O . SER A 1 248 ? -8.224 -0.652 -28.944 1.00 90.12 248 SER A O 1
ATOM 1898 N N . PHE A 1 249 ? -8.247 1.519 -29.543 1.00 86.00 249 PHE A N 1
ATOM 1899 C CA . PHE A 1 249 ? -9.696 1.623 -29.752 1.00 86.00 249 PHE A CA 1
ATOM 1900 C C . PHE A 1 249 ? -10.010 1.976 -31.203 1.00 86.00 249 PHE A C 1
ATOM 1902 O O . PHE A 1 249 ? -9.599 3.029 -31.687 1.00 86.00 249 PHE A O 1
ATOM 1909 N N . GLY A 1 250 ? -10.781 1.127 -31.883 1.00 79.75 250 GLY A N 1
ATOM 1910 C CA . GLY A 1 250 ? -11.223 1.348 -33.261 1.00 79.75 250 GLY A CA 1
ATOM 1911 C C . GLY A 1 250 ? -12.732 1.478 -33.437 1.00 79.75 250 GLY A C 1
ATOM 1912 O O . GLY A 1 250 ? -13.457 1.829 -32.502 1.00 79.75 250 GLY A O 1
ATOM 1913 N N . ASP A 1 251 ? -13.183 1.213 -34.667 1.00 81.44 251 ASP A N 1
ATOM 1914 C CA . ASP A 1 251 ? -14.532 1.493 -35.182 1.00 81.44 251 ASP A CA 1
ATOM 1915 C C . ASP A 1 251 ? -15.666 1.195 -34.186 1.00 81.44 251 ASP A C 1
ATOM 1917 O O . ASP A 1 251 ? -15.789 0.077 -33.688 1.00 81.44 251 ASP A O 1
ATOM 1921 N N . GLY A 1 252 ? -16.510 2.190 -33.910 1.00 81.44 252 GLY A N 1
ATOM 1922 C CA . GLY A 1 252 ? -17.699 2.080 -33.064 1.00 81.44 252 GLY A CA 1
ATOM 1923 C C . GLY A 1 252 ? -17.448 1.987 -31.555 1.00 81.44 252 GLY A C 1
ATOM 1924 O O . GLY A 1 252 ? -18.391 1.683 -30.826 1.00 81.44 252 GLY A O 1
ATOM 1925 N N . SER A 1 253 ? -16.217 2.198 -31.076 1.00 85.56 253 SER A N 1
ATOM 1926 C CA . SER A 1 253 ? -15.906 2.148 -29.638 1.00 85.56 253 SER A CA 1
ATOM 1927 C C . SER A 1 253 ? -16.117 3.488 -28.934 1.00 85.56 253 SER A C 1
ATOM 1929 O O . SER A 1 253 ? -15.819 4.544 -29.495 1.00 85.56 253 SER A O 1
ATOM 1931 N N . ASN A 1 254 ? -16.567 3.431 -27.682 1.00 87.75 254 ASN A N 1
ATOM 1932 C CA . ASN A 1 254 ? -16.619 4.545 -26.745 1.00 87.75 254 ASN A CA 1
ATOM 1933 C C . ASN A 1 254 ? -15.658 4.270 -25.584 1.00 87.75 254 ASN A C 1
ATOM 1935 O O . ASN A 1 254 ? -15.748 3.229 -24.937 1.00 87.75 254 ASN A O 1
ATOM 1939 N N . PHE A 1 255 ? -14.776 5.219 -25.287 1.00 90.12 255 PHE A N 1
ATOM 1940 C CA . PHE A 1 255 ? -13.878 5.172 -24.139 1.00 90.12 255 PHE A CA 1
ATOM 1941 C C . PHE A 1 255 ? -14.226 6.293 -23.161 1.00 90.12 255 PHE A C 1
ATOM 1943 O O . PHE A 1 255 ? -14.139 7.478 -23.489 1.00 90.12 255 PHE A O 1
ATOM 1950 N N . ILE A 1 256 ? -14.619 5.917 -21.947 1.00 92.56 256 ILE A N 1
ATOM 1951 C CA . ILE A 1 256 ? -14.876 6.834 -20.841 1.00 92.56 256 ILE A CA 1
ATOM 1952 C C . ILE A 1 256 ? -13.921 6.489 -19.702 1.00 92.56 256 ILE A C 1
ATOM 1954 O O . ILE A 1 256 ? -13.925 5.365 -19.205 1.00 92.56 256 ILE A O 1
ATOM 1958 N N . ASN A 1 257 ? -13.137 7.460 -19.248 1.00 93.88 257 ASN A N 1
ATOM 1959 C CA . ASN A 1 257 ? -12.260 7.308 -18.096 1.00 93.88 257 ASN A CA 1
ATOM 1960 C C . ASN A 1 257 ? -12.490 8.421 -17.068 1.00 93.88 257 ASN A C 1
ATOM 1962 O O . ASN A 1 257 ? -12.527 9.605 -17.394 1.00 93.88 257 ASN A O 1
ATOM 1966 N N . GLN A 1 258 ? -12.644 8.006 -15.816 1.00 92.06 258 GLN A N 1
ATOM 1967 C CA . GLN A 1 258 ? -12.707 8.840 -14.616 1.00 92.06 258 GLN A CA 1
ATOM 1968 C C . GLN A 1 258 ? -11.670 8.399 -13.569 1.00 92.06 258 GLN A C 1
ATOM 1970 O O . GLN A 1 258 ? -11.490 9.085 -12.567 1.00 92.06 258 GLN A O 1
ATOM 1975 N N . GLY A 1 259 ? -11.042 7.238 -13.767 1.00 89.38 259 GLY A N 1
ATOM 1976 C CA . GLY A 1 259 ? -10.019 6.672 -12.892 1.00 89.38 259 GLY A CA 1
ATOM 1977 C C . GLY A 1 259 ? -8.624 6.821 -13.493 1.00 89.38 259 GLY A C 1
ATOM 1978 O O . GLY A 1 259 ? -8.360 7.773 -14.231 1.00 89.38 259 GLY A O 1
ATOM 1979 N N . LEU A 1 260 ? -7.742 5.868 -13.196 1.00 89.75 260 LEU A N 1
ATOM 1980 C CA . LEU A 1 260 ? -6.385 5.825 -13.738 1.00 89.75 260 LEU A CA 1
ATOM 1981 C C . LEU A 1 260 ? -6.279 4.770 -14.841 1.00 89.75 260 LEU A C 1
ATOM 1983 O O . LEU A 1 260 ? -6.645 3.613 -14.632 1.00 89.75 260 LEU A O 1
ATOM 1987 N N . VAL A 1 261 ? -5.755 5.178 -15.993 1.00 92.56 261 VAL A N 1
ATOM 1988 C CA . VAL A 1 261 ? -5.335 4.286 -17.073 1.00 92.56 261 VAL A CA 1
ATOM 1989 C C . VAL A 1 261 ? -3.853 4.505 -17.327 1.00 92.56 261 VAL A C 1
ATOM 1991 O O . VAL A 1 261 ? -3.432 5.651 -17.473 1.00 92.56 261 VAL A O 1
ATOM 1994 N N . GLN A 1 262 ? -3.075 3.432 -17.411 1.00 91.44 262 GLN A N 1
ATOM 1995 C CA . GLN A 1 262 ? -1.683 3.497 -17.847 1.00 91.44 262 GLN A CA 1
ATOM 1996 C C . GLN A 1 262 ? -1.405 2.422 -18.891 1.00 91.44 262 GLN A C 1
ATOM 1998 O O . GLN A 1 262 ? -1.867 1.287 -18.757 1.00 91.44 262 GLN A O 1
ATOM 2003 N N . CYS A 1 263 ? -0.650 2.800 -19.917 1.00 91.06 263 CYS A N 1
ATOM 2004 C CA . CYS A 1 263 ? -0.167 1.889 -20.941 1.00 91.06 263 CYS A CA 1
ATOM 2005 C C . CYS A 1 263 ? 1.141 2.359 -21.572 1.00 91.06 263 CYS A C 1
ATOM 2007 O O . CYS A 1 263 ? 1.573 3.495 -21.346 1.00 91.06 263 CYS A O 1
ATOM 2009 N N . ASP A 1 264 ? 1.736 1.513 -22.407 1.00 88.06 264 ASP A N 1
ATOM 2010 C CA . ASP A 1 264 ? 2.934 1.875 -23.158 1.00 88.06 264 ASP A CA 1
ATOM 2011 C C . ASP A 1 264 ? 2.544 2.856 -24.269 1.00 88.06 264 ASP A C 1
ATOM 2013 O O . ASP A 1 264 ? 2.857 4.054 -24.202 1.00 88.06 264 ASP A O 1
ATOM 2017 N N . VAL A 1 265 ? 1.738 2.390 -25.227 1.00 89.94 265 VAL A N 1
ATOM 2018 C CA . VAL A 1 265 ? 1.155 3.224 -26.284 1.00 89.94 265 VAL A CA 1
ATOM 2019 C C . VAL A 1 265 ? -0.360 3.281 -26.143 1.00 89.94 265 VAL A C 1
ATOM 2021 O O . VAL A 1 265 ? -1.035 2.260 -26.038 1.00 89.94 265 VAL A O 1
ATOM 2024 N N . PHE A 1 266 ? -0.922 4.490 -26.176 1.00 90.75 266 PHE A N 1
ATOM 2025 C CA . PHE A 1 266 ? -2.370 4.665 -26.277 1.00 90.75 266 PHE A CA 1
ATOM 2026 C C . PHE A 1 266 ? -2.731 5.120 -27.686 1.00 90.75 266 PHE A C 1
ATOM 2028 O O . PHE A 1 266 ? -2.449 6.255 -28.072 1.00 90.75 266 PHE A O 1
ATOM 2035 N N . THR A 1 267 ? -3.403 4.251 -28.434 1.00 88.31 267 THR A N 1
ATOM 2036 C CA . THR A 1 267 ? -3.792 4.485 -29.821 1.00 88.31 267 THR A CA 1
ATOM 2037 C C . THR A 1 267 ? -5.301 4.639 -29.962 1.00 88.31 267 THR A C 1
ATOM 2039 O O . THR A 1 267 ? -6.097 3.781 -29.572 1.00 88.31 267 THR A O 1
ATOM 2042 N N . THR A 1 268 ? -5.716 5.720 -30.613 1.00 82.50 268 THR A N 1
ATOM 2043 C CA . THR A 1 268 ? -7.086 5.854 -31.121 1.00 82.50 268 THR A CA 1
ATOM 2044 C C . THR A 1 268 ? -7.079 5.701 -32.641 1.00 82.50 268 THR A C 1
ATOM 2046 O O . THR A 1 268 ? -6.347 6.392 -33.350 1.00 82.50 268 THR A O 1
ATOM 2049 N N . LEU A 1 269 ? -7.869 4.754 -33.147 1.00 77.00 269 LEU A N 1
ATOM 2050 C CA . LEU A 1 269 ? -7.969 4.444 -34.573 1.00 77.00 269 LEU A CA 1
ATOM 2051 C C . LEU A 1 269 ? -9.190 5.134 -35.200 1.00 77.00 269 LEU A C 1
ATOM 2053 O O . LEU A 1 269 ? -10.154 5.502 -34.521 1.00 77.00 269 LEU A O 1
ATOM 2057 N N . SER A 1 270 ? -9.192 5.236 -36.530 1.00 71.06 270 SER A N 1
ATOM 2058 C CA . SER A 1 270 ? -10.325 5.747 -37.307 1.00 71.06 270 SER A CA 1
ATOM 2059 C C . SER A 1 270 ? -11.646 5.037 -36.973 1.00 71.06 270 SER A C 1
ATOM 2061 O O . SER A 1 270 ? -11.707 3.806 -36.969 1.00 71.06 270 SER A O 1
ATOM 2063 N N . GLY A 1 271 ? -12.718 5.808 -36.766 1.00 68.19 271 GLY A N 1
ATOM 2064 C CA . GLY A 1 271 ? -14.072 5.285 -36.533 1.00 68.19 271 GLY A CA 1
ATOM 2065 C C . GLY A 1 271 ? -14.477 5.121 -35.062 1.00 68.19 271 GLY A C 1
ATOM 2066 O O . GLY A 1 271 ? -15.610 4.717 -34.800 1.00 68.19 271 GLY A O 1
ATOM 2067 N N . SER A 1 272 ? -13.613 5.444 -34.094 1.00 68.44 272 SER A N 1
ATOM 2068 C CA . SER A 1 272 ? -14.021 5.562 -32.686 1.00 68.44 272 SER A CA 1
ATOM 2069 C C . SER A 1 272 ? -15.116 6.635 -32.518 1.00 68.44 272 SER A C 1
ATOM 2071 O O . SER A 1 272 ? -15.141 7.642 -33.225 1.00 68.44 272 SER A O 1
ATOM 2073 N N . SER A 1 273 ? -16.094 6.377 -31.644 1.00 70.50 273 SER A N 1
ATOM 2074 C CA . SER A 1 273 ? -17.328 7.175 -31.532 1.00 70.50 273 SER A CA 1
ATOM 2075 C C . SER A 1 273 ? -17.297 8.220 -30.410 1.00 70.50 273 SER A C 1
ATOM 2077 O O . SER A 1 273 ? -17.967 9.246 -30.530 1.00 70.50 273 SER A O 1
ATOM 2079 N N . LEU A 1 274 ? -16.535 7.982 -29.336 1.00 81.38 274 LEU A N 1
ATOM 2080 C CA . LEU A 1 274 ? -16.360 8.924 -28.225 1.00 81.38 274 LEU A CA 1
ATOM 2081 C C . LEU A 1 274 ? -15.074 8.626 -27.448 1.00 81.38 274 LEU A C 1
ATOM 2083 O O . LEU A 1 274 ? -14.911 7.507 -26.961 1.00 81.38 274 LEU A O 1
ATOM 2087 N N . TYR A 1 275 ? -14.239 9.640 -27.216 1.00 86.31 275 TYR A N 1
ATOM 2088 C CA . TYR A 1 275 ? -13.209 9.614 -26.177 1.00 86.31 275 TYR A CA 1
ATOM 2089 C C . TYR A 1 275 ? -13.508 10.667 -25.099 1.00 86.31 275 TYR A C 1
ATOM 2091 O O . TYR A 1 275 ? -13.645 11.866 -25.357 1.00 86.31 275 TYR A O 1
ATOM 2099 N N . ASN A 1 276 ? -13.618 10.229 -23.846 1.00 88.88 276 ASN A N 1
ATOM 2100 C CA . ASN A 1 276 ? -13.913 11.106 -22.721 1.00 88.88 276 ASN A CA 1
ATOM 2101 C C . ASN A 1 276 ? -13.172 10.685 -21.450 1.00 88.88 276 ASN A C 1
ATOM 2103 O O . ASN A 1 276 ? -13.649 9.864 -20.675 1.00 88.88 276 ASN A O 1
ATOM 2107 N N . ASN A 1 277 ? -12.061 11.350 -21.183 1.00 89.88 277 ASN A N 1
ATOM 2108 C CA . ASN A 1 277 ? -11.251 11.204 -19.982 1.00 89.88 277 ASN A CA 1
ATOM 2109 C C . ASN A 1 277 ? -11.559 12.294 -18.922 1.00 89.88 277 ASN A C 1
ATOM 2111 O O . ASN A 1 277 ? -10.718 12.670 -18.110 1.00 89.88 277 ASN A O 1
ATOM 2115 N N . THR A 1 278 ? -12.757 12.893 -18.933 1.00 87.38 278 THR A N 1
ATOM 2116 C CA . THR A 1 278 ? -13.085 13.971 -17.979 1.00 87.38 278 THR A CA 1
ATOM 2117 C C . THR A 1 278 ? -13.083 13.460 -16.540 1.00 87.38 278 THR A C 1
ATOM 2119 O O . THR A 1 278 ? -13.939 12.661 -16.164 1.00 87.38 278 THR A O 1
ATOM 2122 N N . GLY A 1 279 ? -12.186 14.008 -15.718 1.00 80.75 279 GLY A N 1
ATOM 2123 C CA . GLY A 1 279 ? -12.043 13.638 -14.308 1.00 80.75 279 GLY A CA 1
ATOM 2124 C C . GLY A 1 279 ? -11.178 12.399 -14.071 1.00 80.75 279 GLY A C 1
ATOM 2125 O O . GLY A 1 279 ? -11.002 12.034 -12.914 1.00 80.75 279 GLY A O 1
ATOM 2126 N N . GLY A 1 280 ? -10.649 11.787 -15.137 1.00 88.00 280 GLY A N 1
ATOM 2127 C CA . GLY A 1 280 ? -9.676 10.702 -15.083 1.00 88.00 280 GLY A CA 1
ATOM 2128 C C . GLY A 1 280 ? -8.283 11.130 -15.543 1.00 88.00 280 GLY A C 1
ATOM 2129 O O . GLY A 1 280 ? -8.074 12.245 -16.035 1.00 88.00 280 GLY A O 1
ATOM 2130 N N . THR A 1 281 ? -7.347 10.199 -15.390 1.00 90.94 281 THR A N 1
ATOM 2131 C CA . THR A 1 281 ? -5.940 10.336 -15.765 1.00 90.94 281 THR A CA 1
ATOM 2132 C C . THR A 1 281 ? -5.556 9.209 -16.717 1.00 90.94 281 THR A C 1
ATOM 2134 O O . THR A 1 281 ? -5.842 8.042 -16.443 1.00 90.94 281 THR A O 1
ATOM 2137 N N . VAL A 1 282 ? -4.903 9.558 -17.826 1.00 91.81 282 VAL A N 1
ATOM 2138 C CA . VAL A 1 282 ? -4.244 8.604 -18.730 1.00 91.81 282 VAL A CA 1
ATOM 2139 C C . VAL A 1 282 ? -2.740 8.858 -18.687 1.00 91.81 282 VAL A C 1
ATOM 2141 O O . VAL A 1 282 ? -2.313 10.004 -18.825 1.00 91.81 282 VAL A O 1
ATOM 2144 N N . ILE A 1 283 ? -1.948 7.805 -18.499 1.00 90.69 283 ILE A N 1
ATOM 2145 C CA . ILE A 1 283 ? -0.485 7.822 -18.566 1.00 90.69 283 ILE A CA 1
ATOM 2146 C C . ILE A 1 283 ? -0.061 6.947 -19.742 1.00 90.69 283 ILE A C 1
ATOM 2148 O O . ILE A 1 283 ? -0.247 5.736 -19.713 1.00 90.69 283 ILE A O 1
ATOM 2152 N N . SER A 1 284 ? 0.506 7.559 -20.776 1.00 89.94 284 SER A N 1
ATOM 2153 C CA . SER A 1 284 ? 1.178 6.837 -21.852 1.00 89.94 284 SER A CA 1
ATOM 2154 C C . SER A 1 284 ? 2.686 6.981 -21.689 1.00 89.94 284 SER A C 1
ATOM 2156 O O . SER A 1 284 ? 3.219 8.093 -21.727 1.00 89.94 284 SER A O 1
ATOM 2158 N N . LEU A 1 285 ? 3.357 5.852 -21.469 1.00 86.88 285 LEU A N 1
ATOM 2159 C CA . LEU A 1 285 ? 4.782 5.804 -21.138 1.00 86.88 285 LEU A CA 1
ATOM 2160 C C . LEU A 1 285 ? 5.692 5.958 -22.362 1.00 86.88 285 LEU A C 1
ATOM 2162 O O . LEU A 1 285 ? 6.842 6.360 -22.216 1.00 86.88 285 LEU A O 1
ATOM 2166 N N . VAL A 1 286 ? 5.183 5.655 -23.558 1.00 86.12 286 VAL A N 1
ATOM 2167 C CA . VAL A 1 286 ? 5.928 5.747 -24.818 1.00 86.12 286 VAL A CA 1
ATOM 2168 C C . VAL A 1 286 ? 5.274 6.778 -25.732 1.00 86.12 286 VAL A C 1
ATOM 2170 O O . VAL A 1 286 ? 5.798 7.881 -25.894 1.00 86.12 286 VAL A O 1
ATOM 2173 N N . ASN A 1 287 ? 4.107 6.457 -26.297 1.00 86.50 287 ASN A N 1
ATOM 2174 C CA . ASN A 1 287 ? 3.456 7.291 -27.303 1.00 86.50 287 ASN A CA 1
ATOM 2175 C C . ASN A 1 287 ? 1.941 7.381 -27.109 1.00 86.50 287 ASN A C 1
ATOM 2177 O O . ASN A 1 287 ? 1.237 6.380 -26.998 1.00 86.50 287 ASN A O 1
ATOM 2181 N N . TYR A 1 288 ? 1.416 8.592 -27.222 1.00 87.81 288 TYR A N 1
ATOM 2182 C CA . TYR A 1 288 ? -0.002 8.816 -27.449 1.00 87.81 288 TYR A CA 1
ATOM 2183 C C . TYR A 1 288 ? -0.237 9.018 -28.950 1.00 87.81 288 TYR A C 1
ATOM 2185 O O . TYR A 1 288 ? 0.212 10.021 -29.513 1.00 87.81 288 TYR A O 1
ATOM 2193 N N . THR A 1 289 ? -0.911 8.070 -29.606 1.00 84.94 289 THR A N 1
ATOM 2194 C CA . THR A 1 289 ? -1.019 8.014 -31.072 1.00 84.94 289 THR A CA 1
ATOM 2195 C C . THR A 1 289 ? -2.461 8.120 -31.576 1.00 84.94 289 THR A C 1
ATOM 2197 O O . THR A 1 289 ? -3.399 7.544 -31.021 1.00 84.94 289 THR A O 1
ATOM 2200 N N . TYR A 1 290 ? -2.651 8.867 -32.668 1.00 79.31 290 TYR A N 1
ATOM 2201 C CA . TYR A 1 290 ? -3.917 8.957 -33.410 1.00 79.31 290 TYR A CA 1
ATOM 2202 C C . TYR A 1 290 ? -3.725 8.476 -34.853 1.00 79.31 290 TYR A C 1
ATOM 2204 O O . TYR A 1 290 ? -3.110 9.174 -35.665 1.00 79.31 290 TYR A O 1
ATOM 2212 N N . GLU A 1 291 ? -4.307 7.323 -35.203 1.00 72.19 291 GLU A N 1
ATOM 2213 C CA . GLU A 1 291 ? -4.248 6.749 -36.554 1.00 72.19 291 GLU A CA 1
ATOM 2214 C C . GLU A 1 291 ? -5.605 6.837 -37.291 1.00 72.19 291 GLU A C 1
ATOM 2216 O O . GLU A 1 291 ? -6.444 5.936 -37.251 1.00 72.19 291 GLU A O 1
ATOM 2221 N N . GLY A 1 292 ? -5.793 7.915 -38.061 1.00 58.28 292 GLY A N 1
ATOM 2222 C CA . GLY A 1 292 ? -6.582 7.897 -39.305 1.00 58.28 292 GLY A CA 1
ATOM 2223 C C . GLY A 1 292 ? -8.064 8.323 -39.285 1.00 58.28 292 GLY A C 1
ATOM 2224 O O . GLY A 1 292 ? -8.771 8.241 -38.287 1.00 58.28 292 GLY A O 1
ATOM 2225 N N . GLY A 1 293 ? -8.529 8.760 -40.471 1.00 53.16 293 GLY A N 1
ATOM 2226 C CA . GLY A 1 293 ? -9.891 9.196 -40.841 1.00 53.16 293 GLY A CA 1
ATOM 2227 C C . GLY A 1 293 ? -9.872 10.381 -41.835 1.00 53.16 293 GLY A C 1
ATOM 2228 O O . GLY A 1 293 ? -8.845 11.026 -41.985 1.00 53.16 293 GLY A O 1
ATOM 2229 N N . THR A 1 294 ? -10.975 10.729 -42.521 1.00 50.62 294 THR A N 1
ATOM 2230 C CA . THR A 1 294 ? -11.077 11.998 -43.305 1.00 50.62 294 THR A CA 1
ATOM 2231 C C . THR A 1 294 ? -11.280 13.243 -42.423 1.00 50.62 294 THR A C 1
ATOM 2233 O O . THR A 1 294 ? -11.439 14.351 -42.933 1.00 50.62 294 THR A O 1
ATOM 2236 N N . THR A 1 295 ? -11.332 13.051 -41.105 1.00 51.12 295 THR A N 1
ATOM 2237 C CA . THR A 1 295 ? -11.652 14.031 -40.061 1.00 51.12 295 THR A CA 1
ATOM 2238 C C . THR A 1 295 ? -10.971 13.601 -38.754 1.00 51.12 295 THR A C 1
ATOM 2240 O O . THR A 1 295 ? -10.967 12.409 -38.461 1.00 51.12 295 THR A O 1
ATOM 2243 N N . CYS A 1 296 ? -10.411 14.539 -37.980 1.00 55.38 296 CYS A N 1
ATOM 2244 C CA . CYS A 1 296 ? -9.719 14.294 -36.700 1.00 55.38 296 CYS A CA 1
ATOM 2245 C C . CYS A 1 296 ? -10.696 14.022 -35.527 1.00 55.38 296 CYS A C 1
ATOM 2247 O O . CYS A 1 296 ? -11.348 14.954 -35.070 1.00 55.38 296 CYS A O 1
ATOM 2249 N N . PRO A 1 297 ? -10.794 12.815 -34.954 1.00 54.03 297 PRO A N 1
ATOM 2250 C CA . PRO A 1 297 ? -11.778 12.518 -33.897 1.00 54.03 297 PRO A CA 1
ATOM 2251 C C . PRO A 1 297 ? -11.700 13.452 -32.664 1.00 54.03 297 PRO A C 1
ATOM 2253 O O . PRO A 1 297 ? -12.724 13.789 -32.074 1.00 54.03 297 PRO A O 1
ATOM 2256 N N . GLY A 1 298 ? -10.507 13.985 -32.369 1.00 59.59 298 GLY A N 1
ATOM 2257 C CA . GLY A 1 298 ? -10.181 14.680 -31.122 1.00 59.59 298 GLY A CA 1
ATOM 2258 C C . GLY A 1 298 ? -10.906 15.997 -30.816 1.00 59.59 298 GLY A C 1
ATOM 2259 O O . GLY A 1 298 ? -10.921 16.409 -29.663 1.00 59.59 298 GLY A O 1
ATOM 2260 N N . CYS A 1 299 ? -11.533 16.691 -31.775 1.00 63.19 299 CYS A N 1
ATOM 2261 C CA . CYS A 1 299 ? -11.964 18.076 -31.510 1.00 63.19 299 CYS A CA 1
ATOM 2262 C C . CYS A 1 299 ? -13.153 18.196 -30.534 1.00 63.19 299 CYS A C 1
ATOM 2264 O O . CYS A 1 299 ? -13.341 19.247 -29.918 1.00 63.19 299 CYS A O 1
ATOM 2266 N N . THR A 1 300 ? -13.990 17.159 -30.430 1.00 70.62 300 THR A N 1
ATOM 2267 C CA . THR A 1 300 ? -15.099 17.076 -29.457 1.00 70.62 300 THR A CA 1
ATOM 2268 C C . THR A 1 300 ? -14.781 16.179 -28.267 1.00 70.62 300 THR A C 1
ATOM 2270 O O . THR A 1 300 ? -15.558 16.140 -27.306 1.00 70.62 300 THR A O 1
ATOM 2273 N N . ASP A 1 301 ? -13.661 15.465 -28.339 1.00 75.88 301 ASP A N 1
ATOM 2274 C CA . ASP A 1 301 ? -13.210 14.571 -27.293 1.00 75.88 301 ASP A CA 1
ATOM 2275 C C . ASP A 1 301 ? -12.723 15.365 -26.086 1.00 75.88 301 ASP A C 1
ATOM 2277 O O . ASP A 1 301 ? -12.275 16.513 -26.167 1.00 75.88 301 ASP A O 1
ATOM 2281 N N . LYS A 1 302 ? -12.840 14.746 -24.918 1.00 84.38 302 LYS A N 1
ATOM 2282 C CA . LYS A 1 302 ? -12.432 15.368 -23.661 1.00 84.38 302 LYS A CA 1
ATOM 2283 C C . LYS A 1 302 ? -11.170 14.682 -23.183 1.00 84.38 302 LYS A C 1
ATOM 2285 O O . LYS A 1 302 ? -11.246 13.618 -22.577 1.00 84.38 302 LYS A O 1
ATOM 2290 N N . VAL A 1 303 ? -10.025 15.301 -23.462 1.00 80.19 303 VAL A N 1
ATOM 2291 C CA . VAL A 1 303 ? -8.697 14.713 -23.212 1.00 80.19 303 VAL A CA 1
ATOM 2292 C C . VAL A 1 303 ? -8.438 14.439 -21.727 1.00 80.19 303 VAL A C 1
ATOM 2294 O O . VAL A 1 303 ? -7.700 13.512 -21.410 1.00 80.19 303 VAL A O 1
ATOM 2297 N N . GLY A 1 304 ? -9.091 15.171 -20.813 1.00 84.25 304 GLY A N 1
ATOM 2298 C CA . GLY A 1 304 ? -8.850 15.026 -19.373 1.00 84.25 304 GLY A CA 1
ATOM 2299 C C . GLY A 1 304 ? -7.395 15.316 -19.016 1.00 84.25 304 GLY A C 1
ATOM 2300 O O . GLY A 1 304 ? -6.723 16.017 -19.771 1.00 84.25 304 GLY A O 1
ATOM 2301 N N . THR A 1 305 ? -6.912 14.775 -17.896 1.00 88.56 305 THR A N 1
ATOM 2302 C CA . THR A 1 305 ? -5.479 14.797 -17.569 1.00 88.56 305 THR A CA 1
ATOM 2303 C C . THR A 1 305 ? -4.771 13.708 -18.372 1.00 88.56 305 THR A C 1
ATOM 2305 O O . THR A 1 305 ? -5.119 12.530 -18.258 1.00 88.56 305 THR A O 1
ATOM 2308 N N . LEU A 1 306 ? -3.790 14.097 -19.186 1.00 88.75 306 LEU A N 1
ATOM 2309 C CA . LEU A 1 306 ? -3.011 13.180 -20.018 1.00 88.75 306 LEU A CA 1
ATOM 2310 C C . LEU A 1 306 ? -1.517 13.412 -19.798 1.00 88.75 306 LEU A C 1
ATOM 2312 O O . LEU A 1 306 ? -1.009 14.503 -20.058 1.00 88.75 306 LEU A O 1
ATOM 2316 N N . TYR A 1 307 ? -0.826 12.359 -19.380 1.00 88.94 307 TYR A N 1
ATOM 2317 C CA . TYR A 1 307 ? 0.627 12.280 -19.330 1.00 88.94 307 TYR A CA 1
ATOM 2318 C C . TYR A 1 307 ? 1.136 11.490 -20.526 1.00 88.94 307 TYR A C 1
ATOM 2320 O O . TYR A 1 307 ? 0.594 10.431 -20.840 1.00 88.94 307 TYR A O 1
ATOM 2328 N N . TYR A 1 308 ? 2.154 12.015 -21.198 1.00 87.69 308 TYR A N 1
ATOM 2329 C CA . TYR A 1 308 ? 2.716 11.399 -22.396 1.00 87.69 308 TYR A CA 1
ATOM 2330 C C . TYR A 1 308 ? 4.213 11.676 -22.502 1.00 87.69 308 TYR A C 1
ATOM 2332 O O . TYR A 1 308 ? 4.688 12.727 -22.065 1.00 87.69 308 TYR A O 1
ATOM 2340 N N . THR A 1 309 ? 4.952 10.770 -23.134 1.00 86.19 309 THR A N 1
ATOM 2341 C CA . THR A 1 309 ? 6.345 11.030 -23.526 1.00 86.19 309 THR A CA 1
ATOM 2342 C C . THR A 1 309 ? 6.409 11.681 -24.900 1.00 86.19 309 THR A C 1
ATOM 2344 O O . THR A 1 309 ? 7.011 12.744 -25.050 1.00 86.19 309 THR A O 1
ATOM 2347 N N . VAL A 1 310 ? 5.708 11.118 -25.886 1.00 86.00 310 VAL A N 1
ATOM 2348 C CA . VAL A 1 310 ? 5.536 11.719 -27.215 1.00 86.00 310 VAL A CA 1
ATOM 2349 C C . VAL A 1 310 ? 4.065 11.657 -27.629 1.00 86.00 310 VAL A C 1
ATOM 2351 O O . VAL A 1 310 ? 3.366 10.691 -27.333 1.00 86.00 310 VAL A O 1
ATOM 2354 N N . VAL A 1 311 ? 3.587 12.691 -28.325 1.00 85.69 311 VAL A N 1
ATOM 2355 C CA . VAL A 1 311 ? 2.325 12.637 -29.078 1.00 85.69 311 VAL A CA 1
ATOM 2356 C C . VAL A 1 311 ? 2.662 12.499 -30.554 1.00 85.69 311 VAL A C 1
ATOM 2358 O O . VAL A 1 311 ? 3.486 13.255 -31.069 1.00 85.69 311 VAL A O 1
ATOM 2361 N N . SER A 1 312 ? 2.021 11.558 -31.239 1.00 82.44 312 SER A N 1
ATOM 2362 C CA . SER A 1 312 ? 2.133 11.392 -32.688 1.00 82.44 312 SER A CA 1
ATOM 2363 C C . SER A 1 312 ? 0.750 11.308 -33.338 1.00 82.44 312 SER A C 1
ATOM 2365 O O . SER A 1 312 ? -0.188 10.716 -32.805 1.00 82.44 312 SER A O 1
ATOM 2367 N N . GLY A 1 313 ? 0.592 11.929 -34.506 1.00 72.19 313 GLY A N 1
ATOM 2368 C CA . GLY A 1 313 ? -0.667 11.934 -35.249 1.00 72.19 313 GLY A CA 1
ATOM 2369 C C . GLY A 1 313 ? -0.435 11.985 -36.754 1.00 72.19 313 GLY A C 1
ATOM 2370 O O . GLY A 1 313 ? 0.653 12.317 -37.215 1.00 72.19 313 GLY A O 1
ATOM 2371 N N . GLY A 1 314 ? -1.456 11.635 -37.539 1.00 63.41 314 GLY A N 1
ATOM 2372 C CA . GLY A 1 314 ? -1.403 11.806 -38.995 1.00 63.41 314 GLY A CA 1
ATOM 2373 C C . GLY A 1 314 ? -1.388 13.285 -39.416 1.00 63.41 314 GLY A C 1
ATOM 2374 O O . GLY A 1 314 ? -1.949 14.128 -38.718 1.00 63.41 314 GLY A O 1
ATOM 2375 N N . ASP A 1 315 ? -0.836 13.585 -40.601 1.00 59.88 315 ASP A N 1
ATOM 2376 C CA . ASP A 1 315 ? -0.692 14.928 -41.219 1.00 59.88 315 ASP A CA 1
ATOM 2377 C C . ASP A 1 315 ? -2.026 15.659 -41.547 1.00 59.88 315 ASP A C 1
ATOM 2379 O O . ASP A 1 315 ? -2.107 16.502 -42.445 1.00 59.88 315 ASP A O 1
ATOM 2383 N N . LEU A 1 316 ? -3.122 15.341 -40.860 1.00 62.56 316 LEU A N 1
ATOM 2384 C CA . LEU A 1 316 ? -4.465 15.828 -41.154 1.00 62.56 316 LEU A CA 1
ATOM 2385 C C . LEU A 1 316 ? -4.808 17.069 -40.320 1.00 62.56 316 LEU A C 1
ATOM 2387 O O . LEU A 1 316 ? -4.749 17.058 -39.093 1.00 62.56 316 LEU A O 1
ATOM 2391 N N . THR A 1 317 ? -5.242 18.130 -40.999 1.00 60.78 317 THR A N 1
ATOM 2392 C CA . THR A 1 317 ? -5.713 19.383 -40.390 1.00 60.78 317 THR A CA 1
ATOM 2393 C C . THR A 1 317 ? -7.226 19.334 -40.172 1.00 60.78 317 THR A C 1
ATOM 2395 O O . THR A 1 317 ? -7.985 19.181 -41.131 1.00 60.78 317 THR A O 1
ATOM 2398 N N . TRP A 1 318 ? -7.706 19.479 -38.928 1.00 62.00 318 TRP A N 1
ATOM 2399 C CA . TRP A 1 318 ? -9.160 19.582 -38.681 1.00 62.00 318 TRP A CA 1
ATOM 2400 C C . TRP A 1 318 ? -9.567 20.255 -37.359 1.00 62.00 318 TRP A C 1
ATOM 2402 O O . TRP A 1 318 ? -10.598 20.928 -37.335 1.00 62.00 318 TRP A O 1
ATOM 2412 N N . CYS A 1 319 ? -8.781 20.169 -36.279 1.00 65.62 319 CYS A N 1
ATOM 2413 C CA . CYS A 1 319 ? -9.153 20.788 -34.999 1.00 65.62 319 CYS A CA 1
ATOM 2414 C C . CYS A 1 319 ? -8.675 22.232 -34.917 1.00 65.62 319 CYS A C 1
ATOM 2416 O O . CYS A 1 319 ? -7.502 22.496 -34.676 1.00 65.62 319 CYS A O 1
ATOM 2418 N N . SER A 1 320 ? -9.587 23.188 -35.112 1.00 67.94 320 SER A N 1
ATOM 2419 C CA . SER A 1 320 ? -9.269 24.621 -35.006 1.00 67.94 320 SER A CA 1
ATOM 2420 C C . SER A 1 320 ? -8.080 25.030 -35.887 1.00 67.94 320 SER A C 1
ATOM 2422 O O . SER A 1 320 ? -7.242 25.827 -35.471 1.00 67.94 320 SER A O 1
ATOM 2424 N N . SER A 1 321 ? -8.003 24.476 -37.105 1.00 76.12 321 SER A N 1
ATOM 2425 C CA . SER A 1 321 ? -6.899 24.664 -38.068 1.00 76.12 321 SER A CA 1
ATOM 2426 C C . SER A 1 321 ? -5.509 24.160 -37.632 1.00 76.12 321 SER A C 1
ATOM 2428 O O . SER A 1 321 ? -4.534 24.479 -38.304 1.00 76.12 321 SER A O 1
ATOM 2430 N N . LEU A 1 322 ? -5.420 23.344 -36.576 1.00 74.44 322 LEU A N 1
ATOM 2431 C CA . LEU A 1 322 ? -4.207 22.631 -36.158 1.00 74.44 322 LEU A CA 1
ATOM 2432 C C . LEU A 1 322 ? -4.228 21.164 -36.617 1.00 74.44 322 LEU A C 1
ATOM 2434 O O . LEU A 1 322 ? -5.298 20.605 -36.913 1.00 74.44 322 LEU A O 1
ATOM 2438 N N . HIS A 1 323 ? -3.044 20.548 -36.646 1.00 78.56 323 HIS A N 1
ATOM 2439 C CA . HIS A 1 323 ? -2.911 19.092 -36.696 1.00 78.56 323 HIS A CA 1
ATOM 2440 C C . HIS A 1 323 ? -3.387 18.458 -35.371 1.00 78.56 323 HIS A C 1
ATOM 2442 O O . HIS A 1 323 ? -3.472 19.130 -34.340 1.00 78.56 323 HIS A O 1
ATOM 2448 N N . CYS A 1 324 ? -3.792 17.183 -35.394 1.00 74.44 324 CYS A N 1
ATOM 2449 C CA . CYS A 1 324 ? -4.383 16.515 -34.222 1.00 74.44 324 CYS A CA 1
ATOM 2450 C C . CYS A 1 324 ? -3.430 16.475 -33.016 1.00 74.44 324 CYS A C 1
ATOM 2452 O O . CYS A 1 324 ? -3.830 16.762 -31.890 1.00 74.44 324 CYS A O 1
ATOM 2454 N N . ASP A 1 325 ? -2.170 16.141 -33.272 1.00 79.62 325 ASP A N 1
ATOM 2455 C CA . ASP A 1 325 ? -1.073 16.129 -32.309 1.00 79.62 325 ASP A CA 1
ATOM 2456 C C . ASP A 1 325 ? -0.808 17.527 -31.730 1.00 79.62 325 ASP A C 1
ATOM 2458 O O . ASP A 1 325 ? -0.750 17.692 -30.511 1.00 79.62 325 ASP A O 1
ATOM 2462 N N . GLU A 1 326 ? -0.752 18.557 -32.579 1.00 82.44 326 GLU A N 1
ATOM 2463 C CA . GLU A 1 326 ? -0.622 19.956 -32.158 1.00 82.44 326 GLU A CA 1
ATOM 2464 C C . GLU A 1 326 ? -1.795 20.411 -31.281 1.00 82.44 326 GLU A C 1
ATOM 2466 O O . GLU A 1 326 ? -1.605 21.140 -30.306 1.00 82.44 326 GLU A O 1
ATOM 2471 N N . TRP A 1 327 ? -3.024 20.003 -31.606 1.00 83.00 327 TRP A N 1
ATOM 2472 C CA . TRP A 1 327 ? -4.193 20.340 -30.797 1.00 83.00 327 TRP A CA 1
ATOM 2473 C C . TRP A 1 327 ? -4.142 19.677 -29.417 1.00 83.00 327 TRP A C 1
ATOM 2475 O O . TRP A 1 327 ? -4.443 20.350 -28.428 1.00 83.00 327 TRP A O 1
ATOM 2485 N N . ILE A 1 328 ? -3.736 18.403 -29.338 1.00 82.00 328 ILE A N 1
ATOM 2486 C CA . ILE A 1 328 ? -3.562 17.679 -28.070 1.00 82.00 328 ILE A CA 1
ATOM 2487 C C . ILE A 1 328 ? -2.509 18.385 -27.223 1.00 82.00 328 ILE A C 1
ATOM 2489 O O . ILE A 1 328 ? -2.812 18.778 -26.106 1.00 82.00 328 ILE A O 1
ATOM 2493 N N . MET A 1 329 ? -1.312 18.626 -27.762 1.00 85.25 329 MET A N 1
ATOM 2494 C CA . MET A 1 329 ? -0.215 19.255 -27.013 1.00 85.25 329 MET A CA 1
ATOM 2495 C C . MET A 1 329 ? -0.556 20.657 -26.484 1.00 85.25 329 MET A C 1
ATOM 2497 O O . MET A 1 329 ? 0.029 21.103 -25.500 1.00 85.25 329 MET A O 1
ATOM 2501 N N . ASN A 1 330 ? -1.505 21.354 -27.118 1.00 85.38 330 ASN A N 1
ATOM 2502 C CA . ASN A 1 330 ? -1.973 22.672 -26.691 1.00 85.38 330 ASN A CA 1
ATOM 2503 C C . ASN A 1 330 ? -3.093 22.634 -25.633 1.00 85.38 330 ASN A C 1
ATOM 2505 O O . ASN A 1 330 ? -3.566 23.698 -25.218 1.00 85.38 330 ASN A O 1
ATOM 2509 N N . GLN A 1 331 ? -3.548 21.459 -25.186 1.00 84.69 331 GLN A N 1
ATOM 2510 C CA . GLN A 1 331 ? -4.526 21.384 -24.103 1.00 84.69 331 GLN A CA 1
ATOM 2511 C C . GLN A 1 331 ? -3.867 21.734 -22.754 1.00 84.69 331 GLN A C 1
ATOM 2513 O O . GLN A 1 331 ? -2.751 21.310 -22.465 1.00 84.69 331 GLN A O 1
ATOM 2518 N N . PRO A 1 332 ? -4.553 22.462 -21.854 1.00 83.88 332 PRO A N 1
ATOM 2519 C CA . PRO A 1 332 ? -3.988 22.838 -20.552 1.00 83.88 332 PRO A CA 1
ATOM 2520 C C . PRO A 1 332 ? -3.767 21.638 -19.615 1.00 83.88 332 PRO A C 1
ATOM 2522 O O . PRO A 1 332 ? -3.132 21.777 -18.575 1.00 83.88 332 PRO A O 1
ATOM 2525 N N . THR A 1 333 ? -4.333 20.481 -19.954 1.00 84.19 333 THR A N 1
ATOM 2526 C CA . THR A 1 333 ? -4.328 19.258 -19.141 1.00 84.19 333 THR A CA 1
ATOM 2527 C C . THR A 1 333 ? -3.412 18.166 -19.696 1.00 84.19 333 THR A C 1
ATOM 2529 O O . THR A 1 333 ? -3.350 17.073 -19.133 1.00 84.19 333 THR A O 1
ATOM 2532 N N . THR A 1 334 ? -2.693 18.447 -20.785 1.00 85.00 334 THR A N 1
ATOM 2533 C CA . THR A 1 334 ? -1.715 17.536 -21.387 1.00 85.00 334 THR A CA 1
ATOM 2534 C C . THR A 1 334 ? -0.317 17.911 -20.923 1.00 85.00 334 THR A C 1
ATOM 2536 O O . THR A 1 334 ? 0.118 19.044 -21.122 1.00 85.00 334 THR A O 1
ATOM 2539 N N . ILE A 1 335 ? 0.387 16.973 -20.294 1.00 84.19 335 ILE A N 1
ATOM 2540 C CA . ILE A 1 335 ? 1.635 17.239 -19.580 1.00 84.19 335 ILE A CA 1
ATOM 2541 C C . ILE A 1 335 ? 2.714 16.274 -20.094 1.00 84.19 335 ILE A C 1
ATOM 2543 O O . ILE A 1 335 ? 2.569 15.062 -19.911 1.00 84.19 335 ILE A O 1
ATOM 2547 N N . PRO A 1 336 ? 3.791 16.779 -20.724 1.00 82.50 336 PRO A N 1
ATOM 2548 C CA . PRO A 1 336 ? 4.898 15.936 -21.144 1.00 82.50 336 PRO A CA 1
ATOM 2549 C C . PRO A 1 336 ? 5.642 15.399 -19.919 1.00 82.50 336 PRO A C 1
ATOM 2551 O O . PRO A 1 336 ? 5.865 16.123 -18.945 1.00 82.50 336 PRO A O 1
ATOM 2554 N N . ILE A 1 337 ? 6.051 14.138 -19.980 1.00 77.94 337 ILE A N 1
ATOM 2555 C CA . ILE A 1 337 ? 6.842 13.480 -18.942 1.00 77.94 337 ILE A CA 1
ATOM 2556 C C . ILE A 1 337 ? 8.117 12.894 -19.540 1.00 77.94 337 ILE A C 1
ATOM 2558 O O . ILE A 1 337 ? 8.133 12.423 -20.676 1.00 77.94 337 ILE A O 1
ATOM 2562 N N . VAL A 1 338 ? 9.190 12.898 -18.752 1.00 65.75 338 VAL A N 1
ATOM 2563 C CA . VAL A 1 338 ? 10.383 12.102 -19.046 1.00 65.75 338 VAL A CA 1
ATOM 2564 C C . VAL A 1 338 ? 10.279 10.841 -18.193 1.00 65.75 338 VAL A C 1
ATOM 2566 O O . VAL A 1 338 ? 10.346 10.958 -16.963 1.00 65.75 338 VAL A O 1
ATOM 2569 N N . PRO A 1 339 ? 10.077 9.653 -18.788 1.00 61.91 339 PRO A N 1
ATOM 2570 C CA . PRO A 1 339 ? 10.089 8.409 -18.039 1.00 61.91 339 PRO A CA 1
ATOM 2571 C C . PRO A 1 339 ? 11.518 8.184 -17.540 1.00 61.91 339 PRO A C 1
ATOM 2573 O O . PRO A 1 339 ? 12.409 7.774 -18.273 1.00 61.91 339 PRO A O 1
ATOM 2576 N N . GLY A 1 340 ? 11.763 8.577 -16.291 1.00 67.31 340 GLY A N 1
ATOM 2577 C CA . GLY A 1 340 ? 13.057 8.387 -15.638 1.00 67.31 340 GLY A CA 1
ATOM 2578 C C . GLY A 1 340 ? 13.125 7.095 -14.826 1.00 67.31 340 GLY A C 1
ATOM 2579 O O . GLY A 1 340 ? 14.220 6.599 -14.569 1.00 67.31 340 GLY A O 1
ATOM 2580 N N . ARG A 1 341 ? 11.972 6.565 -14.395 1.00 85.56 341 ARG A N 1
ATOM 2581 C CA . ARG A 1 341 ? 11.890 5.309 -13.639 1.00 85.56 341 ARG A CA 1
ATOM 2582 C C . ARG A 1 341 ? 12.068 4.155 -14.608 1.00 85.56 341 ARG A C 1
ATOM 2584 O O . ARG A 1 341 ? 11.381 4.108 -15.617 1.00 85.56 341 ARG A O 1
ATOM 2591 N N . ARG A 1 342 ? 12.976 3.245 -14.279 1.00 85.94 342 ARG A N 1
ATOM 2592 C CA . ARG A 1 342 ? 13.167 1.985 -14.999 1.00 85.94 342 ARG A CA 1
ATOM 2593 C C . ARG A 1 342 ? 12.609 0.789 -14.251 1.00 85.94 342 ARG A C 1
ATOM 2595 O O . ARG A 1 342 ? 12.226 -0.159 -14.904 1.00 85.94 342 ARG A O 1
ATOM 2602 N N . ILE A 1 343 ? 12.575 0.846 -12.920 1.00 88.88 343 ILE A N 1
ATOM 2603 C CA . ILE A 1 343 ? 11.933 -0.163 -12.073 1.00 88.88 343 ILE A CA 1
ATOM 2604 C C . ILE A 1 343 ? 11.098 0.566 -11.026 1.00 88.88 343 ILE A C 1
ATOM 2606 O O . ILE A 1 343 ? 11.570 1.525 -10.408 1.00 88.88 343 ILE A O 1
ATOM 2610 N N . TRP A 1 344 ? 9.876 0.103 -10.799 1.00 90.50 344 TRP A N 1
ATOM 2611 C CA . TRP A 1 344 ? 9.002 0.552 -9.729 1.00 90.50 344 TRP A CA 1
ATOM 2612 C C . TRP A 1 344 ? 8.130 -0.595 -9.212 1.00 90.50 344 TRP A C 1
ATOM 2614 O O . TRP A 1 344 ? 7.075 -0.907 -9.756 1.00 90.50 344 TRP A O 1
ATOM 2624 N N . LEU A 1 345 ? 8.557 -1.187 -8.102 1.00 89.81 345 LEU A N 1
ATOM 2625 C CA . LEU A 1 345 ? 7.884 -2.300 -7.441 1.00 89.81 345 LEU A CA 1
ATOM 2626 C C . LEU A 1 345 ? 7.184 -1.781 -6.191 1.00 89.81 345 LEU A C 1
ATOM 2628 O O . LEU A 1 345 ? 7.859 -1.297 -5.285 1.00 89.81 345 LEU A O 1
ATOM 2632 N N . ALA A 1 346 ? 5.858 -1.886 -6.113 1.00 89.38 346 ALA A N 1
ATOM 2633 C CA . ALA A 1 346 ? 5.073 -1.409 -4.972 1.00 89.38 346 ALA A CA 1
ATOM 2634 C C . ALA A 1 346 ? 4.178 -2.521 -4.399 1.00 89.38 346 ALA A C 1
ATOM 2636 O O . ALA A 1 346 ? 3.468 -3.198 -5.141 1.00 89.38 346 ALA A O 1
ATOM 2637 N N . ALA A 1 347 ? 4.218 -2.741 -3.082 1.00 88.25 347 ALA A N 1
ATOM 2638 C CA . ALA A 1 347 ? 3.531 -3.863 -2.430 1.00 88.25 347 ALA A CA 1
ATOM 2639 C C . ALA A 1 347 ? 2.002 -3.691 -2.342 1.00 88.25 347 ALA A C 1
ATOM 2641 O O . ALA A 1 347 ? 1.251 -4.663 -2.250 1.00 88.25 347 ALA A O 1
ATOM 2642 N N . ASP A 1 348 ? 1.523 -2.448 -2.336 1.00 78.94 348 ASP A N 1
ATOM 2643 C CA . ASP A 1 348 ? 0.101 -2.100 -2.309 1.00 78.94 348 ASP A CA 1
ATOM 2644 C C . ASP A 1 348 ? -0.573 -2.241 -3.677 1.00 78.94 348 ASP A C 1
ATOM 2646 O O . ASP A 1 348 ? -1.801 -2.384 -3.738 1.00 78.94 348 ASP A O 1
ATOM 2650 N N . PHE A 1 349 ? 0.229 -2.289 -4.741 1.00 72.69 349 PHE A N 1
ATOM 2651 C CA . PHE A 1 349 ? -0.194 -2.572 -6.101 1.00 72.69 349 PHE A CA 1
ATOM 2652 C C . PHE A 1 349 ? -0.279 -4.082 -6.338 1.00 72.69 349 PHE A C 1
ATOM 2654 O O . PHE A 1 349 ? 0.521 -4.706 -7.031 1.00 72.69 349 PHE A O 1
ATOM 2661 N N . ILE A 1 350 ? -1.262 -4.702 -5.689 1.00 56.62 350 ILE A N 1
ATOM 2662 C CA . ILE A 1 350 ? -1.464 -6.151 -5.731 1.00 56.62 350 ILE A CA 1
ATOM 2663 C C . ILE A 1 350 ? -2.149 -6.534 -7.047 1.00 56.62 350 ILE A C 1
ATOM 2665 O O . ILE A 1 350 ? -3.337 -6.852 -7.077 1.00 56.62 350 ILE A O 1
ATOM 2669 N N . GLY A 1 351 ? -1.394 -6.555 -8.143 1.00 50.06 351 GLY A N 1
ATOM 2670 C CA . GLY A 1 351 ? -1.869 -7.054 -9.439 1.00 50.06 351 GLY A CA 1
ATOM 2671 C C . GLY A 1 351 ? -2.146 -8.571 -9.489 1.00 50.06 351 GLY A C 1
ATOM 2672 O O . GLY A 1 351 ? -2.411 -9.107 -10.554 1.00 50.06 351 GLY A O 1
ATOM 2673 N N . TYR A 1 352 ? -2.112 -9.286 -8.360 1.00 52.22 352 TYR A N 1
ATOM 2674 C CA . TYR A 1 352 ? -2.375 -10.734 -8.282 1.00 52.22 352 TYR A CA 1
ATOM 2675 C C . TYR A 1 352 ? -3.562 -11.105 -7.375 1.00 52.22 352 TYR A C 1
ATOM 2677 O O . TYR A 1 352 ? -3.688 -12.256 -6.966 1.00 52.22 352 TYR A O 1
ATOM 2685 N N . GLY A 1 353 ? -4.411 -10.142 -6.978 1.00 50.97 353 GLY A N 1
ATOM 2686 C CA . GLY A 1 353 ? -5.552 -10.410 -6.081 1.00 50.97 353 GLY A CA 1
ATOM 2687 C C . GLY A 1 353 ? -5.172 -11.134 -4.786 1.00 50.97 353 GLY A C 1
ATOM 2688 O O . GLY A 1 353 ? -5.967 -11.884 -4.214 1.00 50.97 353 GLY A O 1
ATOM 2689 N N . LEU A 1 354 ? -3.936 -10.924 -4.328 1.00 55.97 354 LEU A N 1
ATOM 2690 C CA . LEU A 1 354 ? -3.382 -11.483 -3.101 1.00 55.97 354 LEU A CA 1
ATOM 2691 C C . LEU A 1 354 ? -3.941 -10.707 -1.910 1.00 55.97 354 LEU A C 1
ATOM 2693 O O . LEU A 1 354 ? -3.296 -9.850 -1.319 1.00 55.97 354 LEU A O 1
ATOM 2697 N N . THR A 1 355 ? -5.203 -10.955 -1.595 1.00 53.72 355 THR A N 1
ATOM 2698 C CA . THR A 1 355 ? -5.911 -10.270 -0.511 1.00 53.72 355 THR A CA 1
ATOM 2699 C C . THR A 1 355 ? -5.602 -10.866 0.859 1.00 53.72 355 THR A C 1
ATOM 2701 O O . THR A 1 355 ? -5.940 -10.261 1.876 1.00 53.72 355 THR A O 1
ATOM 2704 N N . THR A 1 356 ? -4.970 -12.043 0.911 1.00 70.19 356 THR A N 1
ATOM 2705 C CA . THR A 1 356 ? -4.768 -12.802 2.146 1.00 70.19 356 THR A CA 1
ATOM 2706 C C . THR A 1 356 ? -3.324 -12.700 2.626 1.00 70.19 356 THR A C 1
ATOM 2708 O O . THR A 1 356 ? -2.375 -12.960 1.887 1.00 70.19 356 THR A O 1
ATOM 2711 N N . ASP A 1 357 ? -3.166 -12.347 3.899 1.00 86.69 357 ASP A N 1
ATOM 2712 C CA . ASP A 1 357 ? -1.875 -12.331 4.578 1.00 86.69 357 ASP A CA 1
ATOM 2713 C C . ASP A 1 357 ? -1.132 -13.672 4.433 1.00 86.69 357 ASP A C 1
ATOM 2715 O O . ASP A 1 357 ? -1.711 -14.744 4.609 1.00 86.69 357 ASP A O 1
ATOM 2719 N N . GLY A 1 358 ? 0.158 -13.614 4.104 1.00 88.62 358 GLY A N 1
ATOM 2720 C CA . GLY A 1 358 ? 1.035 -14.777 3.975 1.00 88.62 358 GLY A CA 1
ATOM 2721 C C . GLY A 1 358 ? 0.986 -15.501 2.627 1.00 88.62 358 GLY A C 1
ATOM 2722 O O . GLY A 1 358 ? 1.739 -16.460 2.451 1.00 88.62 358 GLY A O 1
ATOM 2723 N N . GLN A 1 359 ? 0.162 -15.068 1.665 1.00 85.88 359 GLN A N 1
ATOM 2724 C CA . GLN A 1 359 ? 0.176 -15.661 0.323 1.00 85.88 359 GLN A CA 1
ATOM 2725 C C . GLN A 1 359 ? 1.530 -15.459 -0.360 1.00 85.88 359 GLN A C 1
ATOM 2727 O O . GLN A 1 359 ? 2.105 -14.371 -0.305 1.00 85.88 359 GLN A O 1
ATOM 2732 N N . LYS A 1 360 ? 2.022 -16.518 -1.012 1.00 87.25 360 LYS A N 1
ATOM 2733 C CA . LYS A 1 360 ? 3.252 -16.491 -1.806 1.00 87.25 360 LYS A CA 1
ATOM 2734 C C . LYS A 1 360 ? 3.059 -15.693 -3.093 1.00 87.25 360 LYS A C 1
ATOM 2736 O O . LYS A 1 360 ? 1.975 -15.709 -3.674 1.00 87.25 360 LYS A O 1
ATOM 2741 N N . ILE A 1 361 ? 4.115 -15.004 -3.508 1.00 83.81 361 ILE A N 1
ATOM 2742 C CA . ILE A 1 361 ? 4.144 -14.149 -4.692 1.00 83.81 361 ILE A CA 1
ATOM 2743 C C . ILE A 1 361 ? 5.149 -14.737 -5.674 1.00 83.81 361 ILE A C 1
ATOM 2745 O O . ILE A 1 361 ? 6.337 -14.814 -5.374 1.00 83.81 361 ILE A O 1
ATOM 2749 N N . ASN A 1 362 ? 4.675 -15.139 -6.847 1.00 81.94 362 ASN A N 1
ATOM 2750 C CA . ASN A 1 362 ? 5.524 -15.630 -7.930 1.00 81.94 362 ASN A CA 1
ATOM 2751 C C . ASN A 1 362 ? 6.041 -14.514 -8.847 1.00 81.94 362 ASN A C 1
ATOM 2753 O O . ASN A 1 362 ? 6.995 -14.760 -9.574 1.00 81.94 362 ASN A O 1
ATOM 2757 N N . LYS A 1 363 ? 5.417 -13.330 -8.834 1.00 81.12 363 LYS A N 1
ATOM 2758 C CA . LYS A 1 363 ? 5.793 -12.171 -9.647 1.00 81.12 363 LYS A CA 1
ATOM 2759 C C . LYS A 1 363 ? 5.444 -10.849 -8.950 1.00 81.12 363 LYS A C 1
ATOM 2761 O O . LYS A 1 363 ? 4.413 -10.762 -8.285 1.00 81.12 363 LYS A O 1
ATOM 2766 N N . TRP A 1 364 ? 6.255 -9.811 -9.129 1.00 83.69 364 TRP A N 1
ATOM 2767 C CA . TRP A 1 364 ? 5.996 -8.452 -8.642 1.00 83.69 364 TRP A CA 1
ATOM 2768 C C . TRP A 1 364 ? 6.000 -7.477 -9.825 1.00 83.69 364 TRP A C 1
ATOM 2770 O O . TRP A 1 364 ? 7.012 -7.330 -10.497 1.00 83.69 364 TRP A O 1
ATOM 2780 N N . PHE A 1 365 ? 4.860 -6.834 -10.100 1.00 76.81 365 PHE A N 1
ATOM 2781 C CA . PHE A 1 365 ? 4.726 -5.932 -11.249 1.00 76.81 365 PHE A CA 1
ATOM 2782 C C . PHE A 1 365 ? 5.663 -4.732 -11.165 1.00 76.81 365 PHE A C 1
ATOM 2784 O O . PHE A 1 365 ? 5.662 -4.017 -10.157 1.00 76.81 365 PHE A O 1
ATOM 2791 N N . ASP A 1 366 ? 6.375 -4.487 -12.262 1.00 83.19 366 ASP A N 1
ATOM 2792 C CA . ASP A 1 366 ? 7.055 -3.229 -12.512 1.00 83.19 366 ASP A CA 1
ATOM 2793 C C . ASP A 1 366 ? 6.063 -2.189 -13.053 1.00 83.19 366 ASP A C 1
ATOM 2795 O O . ASP A 1 366 ? 5.603 -2.252 -14.189 1.00 83.19 366 ASP A O 1
ATOM 2799 N N . LEU A 1 367 ? 5.735 -1.197 -12.230 1.00 82.00 367 LEU A N 1
ATOM 2800 C CA . LEU A 1 367 ? 4.855 -0.091 -12.604 1.00 82.00 367 LEU A CA 1
ATOM 2801 C C . LEU A 1 367 ? 5.530 0.926 -13.529 1.00 82.00 367 LEU A C 1
ATOM 2803 O O . LEU A 1 367 ? 4.831 1.766 -14.098 1.00 82.00 367 LEU A O 1
ATOM 2807 N N . ALA A 1 368 ? 6.860 0.899 -13.651 1.00 80.69 368 ALA A N 1
ATOM 2808 C CA . ALA A 1 368 ? 7.572 1.748 -14.595 1.00 80.69 368 ALA A CA 1
ATOM 2809 C C . ALA A 1 368 ? 7.424 1.228 -16.029 1.00 80.69 368 ALA A C 1
ATOM 2811 O O . ALA A 1 368 ? 7.374 2.051 -16.942 1.00 80.69 368 ALA A O 1
ATOM 2812 N N . ASN A 1 369 ? 7.376 -0.103 -16.195 1.00 71.00 369 ASN A N 1
ATOM 2813 C CA . ASN A 1 369 ? 7.124 -0.891 -17.410 1.00 71.00 369 ASN A CA 1
ATOM 2814 C C . ASN A 1 369 ? 7.786 -0.386 -18.703 1.00 71.00 369 ASN A C 1
ATOM 2816 O O . ASN A 1 369 ? 7.378 -0.726 -19.803 1.00 71.00 369 ASN A O 1
ATOM 2820 N N . THR A 1 370 ? 8.835 0.428 -18.610 1.00 63.03 370 THR A N 1
ATOM 2821 C CA . THR A 1 370 ? 9.408 1.088 -19.793 1.00 63.03 370 THR A CA 1
ATOM 2822 C C . THR A 1 370 ? 10.113 0.078 -20.711 1.00 63.03 370 THR A C 1
ATOM 2824 O O . THR A 1 370 ? 10.336 0.364 -21.884 1.00 63.03 370 THR A O 1
ATOM 2827 N N . TYR A 1 371 ? 10.452 -1.102 -20.177 1.00 60.53 371 TYR A N 1
ATOM 2828 C CA . TYR A 1 371 ? 11.175 -2.172 -20.867 1.00 60.53 371 TYR A CA 1
ATOM 2829 C C . TYR A 1 371 ? 10.561 -3.568 -20.656 1.00 60.53 371 TYR A C 1
ATOM 2831 O O . TYR A 1 371 ? 11.203 -4.555 -20.994 1.00 60.53 371 TYR A O 1
ATOM 2839 N N . GLY A 1 372 ? 9.343 -3.668 -20.104 1.00 64.94 372 GLY A N 1
ATOM 2840 C CA . GLY A 1 372 ? 8.681 -4.963 -19.886 1.00 64.94 372 GLY A CA 1
ATOM 2841 C C . GLY A 1 372 ? 9.343 -5.849 -18.823 1.00 64.94 372 GLY A C 1
ATOM 2842 O O . GLY A 1 372 ? 9.301 -7.071 -18.931 1.00 64.94 372 GLY A O 1
ATOM 2843 N N . PHE A 1 373 ? 9.991 -5.254 -17.817 1.00 71.56 373 PHE A N 1
ATOM 2844 C CA . PHE A 1 373 ? 10.668 -6.007 -16.763 1.00 71.56 373 PHE A CA 1
ATOM 2845 C C . PHE A 1 373 ? 9.683 -6.806 -15.903 1.00 71.56 373 PHE A C 1
ATOM 2847 O O . PHE A 1 373 ? 8.741 -6.261 -15.325 1.00 71.56 373 PHE A O 1
ATOM 2854 N N . GLU A 1 374 ? 9.958 -8.100 -15.741 1.00 76.12 374 GLU A N 1
ATOM 2855 C CA . GLU A 1 374 ? 9.186 -8.987 -14.878 1.00 76.12 374 GLU A CA 1
ATOM 2856 C C . GLU A 1 374 ? 10.037 -9.437 -13.687 1.00 76.12 374 GLU A C 1
ATOM 2858 O O . GLU A 1 374 ? 10.916 -10.277 -13.828 1.00 76.12 374 GLU A O 1
ATOM 2863 N N . MET A 1 375 ? 9.760 -8.927 -12.482 1.00 85.50 375 MET A N 1
ATOM 2864 C CA . MET A 1 375 ? 10.358 -9.517 -11.279 1.00 85.50 375 MET A CA 1
ATOM 2865 C C . MET A 1 375 ? 9.642 -10.824 -10.962 1.00 85.50 375 MET A C 1
ATOM 2867 O O . MET A 1 375 ? 8.473 -10.787 -10.565 1.00 85.50 375 MET A O 1
ATOM 2871 N N . ALA A 1 376 ? 10.313 -11.966 -11.085 1.00 86.38 376 ALA A N 1
ATOM 2872 C CA . ALA A 1 376 ? 9.693 -13.279 -10.948 1.00 86.38 376 ALA A CA 1
ATOM 2873 C C . ALA A 1 376 ? 10.434 -14.212 -9.976 1.00 86.38 376 ALA A C 1
ATOM 2875 O O . ALA A 1 376 ? 11.573 -13.997 -9.577 1.00 86.38 376 ALA A O 1
ATOM 2876 N N . GLN A 1 377 ? 9.731 -15.255 -9.532 1.00 88.94 377 GLN A N 1
ATOM 2877 C CA . GLN A 1 377 ? 10.289 -16.386 -8.798 1.00 88.94 377 GLN A CA 1
ATOM 2878 C C . GLN A 1 377 ? 9.453 -17.640 -9.067 1.00 88.94 377 GLN A C 1
ATOM 2880 O O . GLN A 1 377 ? 8.367 -17.843 -8.509 1.00 88.94 377 GLN A O 1
ATOM 2885 N N . SER A 1 378 ? 9.969 -18.516 -9.927 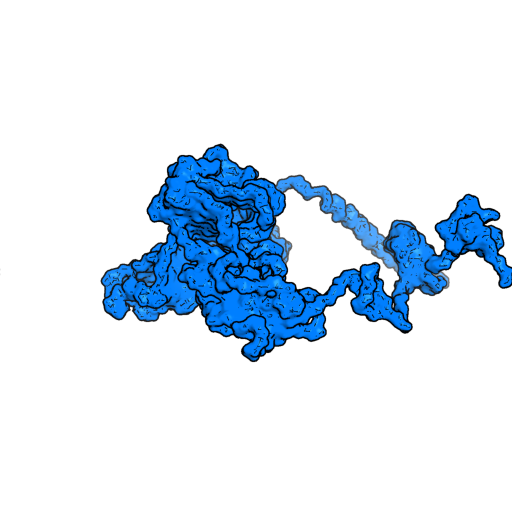1.00 86.56 378 SER A N 1
ATOM 2886 C CA . SER A 1 378 ? 9.268 -19.732 -10.352 1.00 86.56 378 SER A CA 1
ATOM 2887 C C . SER A 1 378 ? 9.233 -20.823 -9.272 1.00 86.56 378 SER A C 1
ATOM 2889 O O . SER A 1 378 ? 8.284 -21.612 -9.222 1.00 86.56 378 SER A O 1
ATOM 2891 N N . ASN A 1 379 ? 10.215 -20.864 -8.365 1.00 89.06 379 ASN A N 1
ATOM 2892 C CA . ASN A 1 379 ? 10.260 -21.854 -7.293 1.00 89.06 379 ASN A CA 1
ATOM 2893 C C . ASN A 1 379 ? 9.419 -21.409 -6.088 1.00 89.06 379 ASN A C 1
ATOM 2895 O O . ASN A 1 379 ? 9.812 -20.531 -5.324 1.00 89.06 379 ASN A O 1
ATOM 2899 N N . VAL A 1 380 ? 8.299 -22.098 -5.857 1.00 89.56 380 VAL A N 1
ATOM 2900 C CA . VAL A 1 380 ? 7.350 -21.824 -4.760 1.00 89.56 380 VAL A CA 1
ATOM 2901 C C . VAL A 1 380 ? 8.011 -21.755 -3.375 1.00 89.56 380 VAL A C 1
ATOM 2903 O O . VAL A 1 380 ? 7.583 -20.966 -2.533 1.00 89.56 380 VAL A O 1
ATOM 2906 N N . ALA A 1 381 ? 9.062 -22.543 -3.119 1.00 91.81 381 ALA A N 1
ATOM 2907 C CA . ALA A 1 381 ? 9.767 -22.513 -1.834 1.00 91.81 381 ALA A CA 1
ATOM 2908 C C . ALA A 1 381 ? 10.534 -21.196 -1.608 1.00 91.81 381 ALA A C 1
ATOM 2910 O O . ALA A 1 381 ? 10.649 -20.753 -0.465 1.00 91.81 381 ALA A O 1
ATOM 2911 N N . ASN A 1 382 ? 10.988 -20.567 -2.694 1.00 92.25 382 ASN A N 1
ATOM 2912 C CA . ASN A 1 382 ? 11.799 -19.350 -2.704 1.00 92.25 382 ASN A CA 1
ATOM 2913 C C . ASN A 1 382 ? 10.957 -18.077 -2.886 1.00 92.25 382 ASN A C 1
ATOM 2915 O O . ASN A 1 382 ? 11.476 -16.970 -2.784 1.00 92.25 382 ASN A O 1
ATOM 2919 N N . GLN A 1 383 ? 9.656 -18.207 -3.156 1.00 92.69 383 GLN A N 1
ATOM 2920 C CA . GLN A 1 383 ? 8.773 -17.058 -3.344 1.00 92.69 383 GLN A CA 1
ATOM 2921 C C . GLN A 1 383 ? 8.639 -16.245 -2.047 1.00 92.69 383 GLN A C 1
ATOM 2923 O O . GLN A 1 383 ? 8.423 -16.836 -0.976 1.00 92.69 383 GLN A O 1
ATOM 2928 N N . PRO A 1 384 ? 8.700 -14.904 -2.102 1.00 93.88 384 PRO A N 1
ATOM 2929 C CA . PRO A 1 384 ? 8.331 -14.062 -0.973 1.00 93.88 384 PRO A CA 1
ATOM 2930 C C . PRO A 1 384 ? 6.828 -14.138 -0.696 1.00 93.88 384 PRO A C 1
ATOM 2932 O O . PRO A 1 384 ? 6.066 -14.769 -1.431 1.00 93.88 384 PRO A O 1
ATOM 2935 N N . SER A 1 385 ? 6.386 -13.533 0.406 1.00 92.25 385 SER A N 1
ATOM 2936 C CA . SER A 1 385 ? 4.970 -13.530 0.792 1.00 92.25 385 SER A CA 1
ATOM 2937 C C . SER A 1 385 ? 4.445 -12.134 1.071 1.00 92.25 385 SER A C 1
ATOM 2939 O O . SER A 1 385 ? 5.141 -11.321 1.675 1.00 92.25 385 SER A O 1
ATOM 2941 N N . ILE A 1 386 ? 3.202 -11.859 0.684 1.00 90.56 386 ILE A N 1
ATOM 2942 C CA . ILE A 1 386 ? 2.557 -10.602 1.055 1.00 90.56 386 ILE A CA 1
ATOM 2943 C C . ILE A 1 386 ? 2.227 -10.590 2.547 1.00 90.56 386 ILE A C 1
ATOM 2945 O O . ILE A 1 386 ? 1.789 -11.590 3.117 1.00 90.56 386 ILE A O 1
ATOM 2949 N N . LYS A 1 387 ? 2.404 -9.438 3.182 1.00 92.75 387 LYS A N 1
ATOM 2950 C CA . LYS A 1 387 ? 1.931 -9.130 4.526 1.00 92.75 387 LYS A CA 1
ATOM 2951 C C . LYS A 1 387 ? 0.889 -8.033 4.435 1.00 92.75 387 LYS A C 1
ATOM 2953 O O . LYS A 1 387 ? 1.191 -6.933 3.983 1.00 92.75 387 LYS A O 1
ATOM 2958 N N . ASN A 1 388 ? -0.334 -8.355 4.842 1.00 90.75 388 ASN A N 1
ATOM 2959 C CA . ASN A 1 388 ? -1.455 -7.426 4.872 1.00 90.75 388 ASN A CA 1
ATOM 2960 C C . ASN A 1 388 ? -2.262 -7.628 6.159 1.00 90.75 388 ASN A C 1
ATOM 2962 O O . ASN A 1 388 ? -3.314 -8.265 6.163 1.00 90.75 388 ASN A O 1
ATOM 2966 N N . ASN A 1 389 ? -1.731 -7.130 7.275 1.00 91.94 389 ASN A N 1
ATOM 2967 C CA . ASN A 1 389 ? -2.313 -7.312 8.602 1.00 91.94 389 ASN A CA 1
ATOM 2968 C C . ASN A 1 389 ? -1.994 -6.126 9.533 1.00 91.94 389 ASN A C 1
ATOM 2970 O O . ASN A 1 389 ? -1.179 -5.258 9.225 1.00 91.94 389 ASN A O 1
ATOM 2974 N N . SER A 1 390 ? -2.637 -6.075 10.703 1.00 91.75 390 SER A N 1
ATOM 2975 C CA . SER A 1 390 ? -2.520 -4.948 11.646 1.00 91.75 390 SER A CA 1
ATOM 2976 C C . SER A 1 390 ? -1.148 -4.763 12.292 1.00 91.75 390 SER A C 1
ATOM 2978 O O . SER A 1 390 ? -0.898 -3.706 12.873 1.00 91.75 390 SER A O 1
ATOM 2980 N N . THR A 1 391 ? -0.301 -5.788 12.250 1.00 92.44 391 THR A N 1
ATOM 2981 C CA . THR A 1 391 ? 1.025 -5.790 12.875 1.00 92.44 391 THR A CA 1
ATOM 2982 C C . THR A 1 391 ? 2.093 -5.357 11.884 1.00 92.44 391 THR A C 1
ATOM 2984 O O . THR A 1 391 ? 2.949 -4.546 12.226 1.00 92.44 391 THR A O 1
ATOM 2987 N N . ASP A 1 392 ? 2.037 -5.894 10.667 1.00 94.19 392 ASP A N 1
ATOM 2988 C CA . ASP A 1 392 ? 3.094 -5.722 9.679 1.00 94.19 392 ASP A CA 1
ATOM 2989 C C . ASP A 1 392 ? 2.914 -4.463 8.831 1.00 94.19 392 ASP A C 1
ATOM 2991 O O . ASP A 1 392 ? 3.917 -3.847 8.478 1.00 94.19 392 ASP A O 1
ATOM 2995 N N . ASN A 1 393 ? 1.673 -4.051 8.546 1.00 94.69 393 ASN A N 1
ATOM 2996 C CA . ASN A 1 393 ? 1.409 -2.934 7.641 1.00 94.69 393 ASN A CA 1
ATOM 2997 C C . ASN A 1 393 ? 2.031 -1.624 8.133 1.00 94.69 393 ASN A C 1
ATOM 2999 O O . ASN A 1 393 ? 1.798 -1.163 9.258 1.00 94.69 393 ASN A O 1
ATOM 3003 N N . VAL A 1 394 ? 2.742 -0.954 7.231 1.00 96.69 394 VAL A N 1
ATOM 3004 C CA . VAL A 1 394 ? 3.347 0.353 7.477 1.00 96.69 394 VAL A CA 1
ATOM 3005 C C . VAL A 1 394 ? 2.392 1.409 6.960 1.00 96.69 394 VAL A C 1
ATOM 3007 O O . VAL A 1 394 ? 2.054 1.439 5.782 1.00 96.69 394 VAL A O 1
ATOM 3010 N N . ASN A 1 395 ? 1.906 2.250 7.872 1.00 97.00 395 ASN A N 1
ATOM 3011 C CA . ASN A 1 395 ? 0.882 3.248 7.570 1.00 97.00 395 ASN A CA 1
ATOM 3012 C C . ASN A 1 395 ? -0.321 2.684 6.782 1.00 97.00 395 ASN A C 1
ATOM 3014 O O . ASN A 1 395 ? -0.794 3.276 5.817 1.00 97.00 395 ASN A O 1
ATOM 3018 N N . PHE A 1 396 ? -0.811 1.518 7.213 1.00 95.81 396 PHE A N 1
ATOM 3019 C CA . PHE A 1 396 ? -1.942 0.814 6.598 1.00 95.81 396 PHE A CA 1
ATOM 3020 C C . PHE A 1 396 ? -1.719 0.322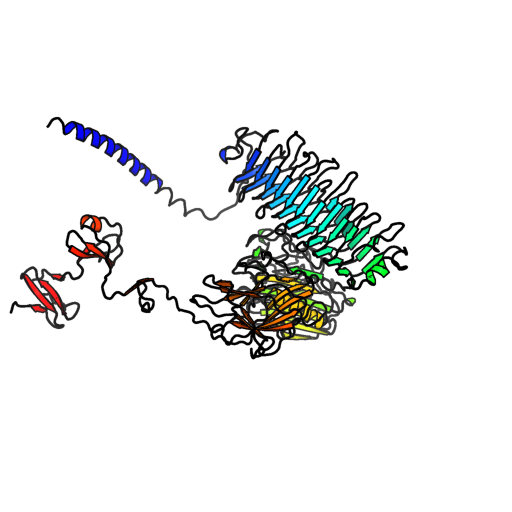 5.157 1.00 95.81 396 PHE A C 1
ATOM 3022 O O . PHE A 1 396 ? -2.687 -0.056 4.494 1.00 95.81 396 PHE A O 1
ATOM 3029 N N . ASN A 1 397 ? -0.471 0.307 4.687 1.00 94.00 397 ASN A N 1
ATOM 3030 C CA . ASN A 1 397 ? -0.083 -0.291 3.417 1.00 94.00 397 ASN A CA 1
ATOM 3031 C C . ASN A 1 397 ? 0.598 -1.652 3.656 1.00 94.00 397 ASN A C 1
ATOM 3033 O O . ASN A 1 397 ? 1.354 -1.786 4.628 1.00 94.00 397 ASN A O 1
ATOM 3037 N N . PRO A 1 398 ? 0.312 -2.661 2.813 1.00 93.00 398 PRO A N 1
ATOM 3038 C CA . PRO A 1 398 ? 0.945 -3.974 2.890 1.00 93.00 398 PRO A CA 1
ATOM 3039 C C . PRO A 1 398 ? 2.432 -3.915 2.514 1.00 93.00 398 PRO A C 1
ATOM 3041 O O . PRO A 1 398 ? 2.912 -2.925 1.965 1.00 93.00 398 PRO A O 1
ATOM 3044 N N . LEU A 1 399 ? 3.158 -4.992 2.814 1.00 94.00 399 LEU A N 1
ATOM 3045 C CA . LEU A 1 399 ? 4.570 -5.169 2.464 1.00 94.00 399 LEU A CA 1
ATOM 3046 C C . LEU A 1 399 ? 4.811 -6.572 1.913 1.00 94.00 399 LEU A C 1
ATOM 3048 O O . LEU A 1 399 ? 4.009 -7.476 2.134 1.00 94.00 399 LEU A O 1
ATOM 3052 N N . ILE A 1 400 ? 5.949 -6.777 1.260 1.00 94.31 400 ILE A N 1
ATOM 3053 C CA . ILE A 1 400 ? 6.409 -8.088 0.814 1.00 94.31 400 ILE A CA 1
ATOM 3054 C C . ILE A 1 400 ? 7.508 -8.583 1.753 1.00 94.31 400 ILE A C 1
ATOM 3056 O O . ILE A 1 400 ? 8.524 -7.921 1.927 1.00 94.31 400 ILE A O 1
ATOM 3060 N N . SER A 1 401 ? 7.297 -9.731 2.392 1.00 94.94 401 SER A N 1
ATOM 3061 C CA . SER A 1 401 ? 8.255 -10.374 3.295 1.00 94.94 401 SER A CA 1
ATOM 3062 C C . SER A 1 401 ? 9.155 -11.339 2.534 1.00 94.94 401 SER A C 1
ATOM 3064 O O . SER A 1 401 ? 8.668 -12.244 1.847 1.00 94.94 401 SER A O 1
ATOM 3066 N N . PHE A 1 402 ? 10.456 -11.149 2.734 1.00 94.62 402 PHE A N 1
ATOM 3067 C CA . PHE A 1 402 ? 11.547 -12.005 2.280 1.00 94.62 402 PHE A CA 1
ATOM 3068 C C . PHE A 1 402 ? 12.125 -12.838 3.439 1.00 94.62 402 PHE A C 1
ATOM 3070 O O . PHE A 1 402 ? 13.192 -13.425 3.331 1.00 94.62 402 PHE A O 1
ATOM 3077 N N . ASP A 1 403 ? 11.403 -12.933 4.560 1.00 90.75 403 ASP A N 1
ATOM 3078 C CA . ASP A 1 403 ? 11.842 -13.688 5.731 1.00 90.75 403 ASP A CA 1
ATOM 3079 C C . ASP A 1 403 ? 12.024 -15.179 5.393 1.00 90.75 403 ASP A C 1
ATOM 3081 O O . ASP A 1 403 ? 11.059 -15.904 5.122 1.00 90.75 403 ASP A O 1
ATOM 3085 N N . GLY A 1 404 ? 13.261 -15.664 5.480 1.00 86.88 404 GLY A N 1
ATOM 3086 C CA . GLY A 1 404 ? 13.609 -17.061 5.240 1.00 86.88 404 GLY A CA 1
ATOM 3087 C C . GLY A 1 404 ? 14.912 -17.209 4.465 1.00 86.88 404 GLY A C 1
ATOM 3088 O O . GLY A 1 404 ? 15.528 -16.230 4.067 1.00 86.88 404 GLY A O 1
ATOM 3089 N N . ALA A 1 405 ? 15.337 -18.455 4.264 1.00 85.56 405 ALA A N 1
ATOM 3090 C CA . ALA A 1 405 ? 16.511 -18.754 3.452 1.00 85.56 405 ALA A CA 1
ATOM 3091 C C . ALA A 1 405 ? 16.124 -18.855 1.971 1.00 85.56 405 ALA A C 1
ATOM 3093 O O . ALA A 1 405 ? 15.151 -19.535 1.639 1.00 85.56 405 ALA A O 1
ATOM 3094 N N . ASN A 1 406 ? 16.933 -18.265 1.097 1.00 87.25 406 ASN A N 1
ATOM 3095 C CA . ASN A 1 406 ? 16.776 -18.218 -0.356 1.00 87.25 406 ASN A CA 1
ATOM 3096 C C . ASN A 1 406 ? 15.446 -17.602 -0.820 1.00 87.25 406 ASN A C 1
ATOM 3098 O O . ASN A 1 406 ? 14.978 -17.921 -1.914 1.00 87.25 406 ASN A O 1
ATOM 3102 N N . ILE A 1 407 ? 14.819 -16.735 -0.022 1.00 92.38 407 ILE A N 1
ATOM 3103 C CA . ILE A 1 407 ? 13.618 -16.027 -0.465 1.00 92.38 407 ILE A CA 1
ATOM 3104 C C . ILE A 1 407 ? 14.051 -14.854 -1.337 1.00 92.38 407 ILE A C 1
ATOM 3106 O O . ILE A 1 407 ? 14.708 -13.942 -0.851 1.00 92.38 407 ILE A O 1
ATOM 3110 N N . ASN A 1 408 ? 13.739 -14.899 -2.630 1.00 91.19 408 ASN A N 1
ATOM 3111 C CA . ASN A 1 408 ? 14.221 -13.908 -3.589 1.00 91.19 408 ASN A CA 1
ATOM 3112 C C . ASN A 1 408 ? 13.363 -13.863 -4.855 1.00 91.19 408 ASN A C 1
ATOM 3114 O O . ASN A 1 408 ? 12.565 -14.765 -5.110 1.00 91.19 408 ASN A O 1
ATOM 3118 N N . MET A 1 409 ? 13.556 -12.814 -5.640 1.00 90.31 409 MET A N 1
ATOM 3119 C CA . MET A 1 409 ? 13.048 -12.666 -7.003 1.00 90.31 409 MET A CA 1
ATOM 3120 C C . MET A 1 409 ? 14.186 -12.183 -7.896 1.00 90.31 409 MET A C 1
ATOM 3122 O O . MET A 1 409 ? 15.100 -11.531 -7.396 1.00 90.31 409 MET A O 1
ATOM 3126 N N . ASP A 1 410 ? 14.115 -12.439 -9.191 1.00 87.00 410 ASP A N 1
ATOM 3127 C CA . ASP A 1 410 ? 15.073 -11.935 -10.175 1.00 87.00 410 ASP A CA 1
ATOM 3128 C C . ASP A 1 410 ? 14.356 -11.279 -11.365 1.00 87.00 410 ASP A C 1
ATOM 3130 O O . ASP A 1 410 ? 13.135 -11.385 -11.493 1.00 87.00 410 ASP A O 1
ATOM 3134 N N . LEU A 1 411 ? 15.108 -10.518 -12.166 1.00 82.12 411 LEU A N 1
ATOM 3135 C CA . LEU A 1 411 ? 14.655 -9.930 -13.438 1.00 82.12 411 LEU A CA 1
ATOM 3136 C C . LEU A 1 411 ? 14.901 -10.862 -14.641 1.00 82.12 411 LEU A C 1
ATOM 3138 O O . LEU A 1 411 ? 14.982 -10.385 -15.769 1.00 82.12 411 LEU A O 1
ATOM 3142 N N . ASP A 1 412 ? 15.059 -12.172 -14.425 1.00 70.25 412 ASP A N 1
ATOM 3143 C CA . ASP A 1 412 ? 15.487 -13.113 -15.469 1.00 70.25 412 ASP A CA 1
ATOM 3144 C C . ASP A 1 412 ? 16.751 -12.612 -16.237 1.00 70.25 412 ASP A C 1
ATOM 3146 O O . ASP A 1 412 ? 17.695 -12.122 -15.616 1.00 70.25 412 ASP A O 1
ATOM 3150 N N . ASP A 1 413 ? 16.801 -12.773 -17.569 1.00 67.44 413 ASP A N 1
ATOM 3151 C CA . ASP A 1 413 ? 17.886 -12.349 -18.483 1.00 67.44 413 ASP A CA 1
ATOM 3152 C C . ASP A 1 413 ? 17.868 -10.834 -18.815 1.00 67.44 413 ASP A C 1
ATOM 3154 O O . ASP A 1 413 ? 18.552 -10.393 -19.746 1.00 67.44 413 ASP A O 1
ATOM 3158 N N . GLU A 1 414 ? 17.055 -10.029 -18.118 1.00 74.94 414 GLU A N 1
ATOM 3159 C CA . GLU A 1 414 ? 16.861 -8.615 -18.448 1.00 74.94 414 GLU A CA 1
ATOM 3160 C C . GLU A 1 414 ? 17.840 -7.679 -17.724 1.00 74.94 414 GLU A C 1
ATOM 3162 O O . GLU A 1 414 ? 18.036 -7.719 -16.507 1.00 74.94 414 GLU A O 1
ATOM 3167 N N . GLN A 1 415 ? 18.426 -6.755 -18.492 1.00 78.00 415 GLN A N 1
ATOM 3168 C CA . GLN A 1 415 ? 19.556 -5.945 -18.042 1.00 78.00 415 GLN A CA 1
ATOM 3169 C C . GLN A 1 415 ? 19.151 -4.533 -17.607 1.00 78.00 415 GLN A C 1
ATOM 3171 O O . GLN A 1 415 ? 18.691 -3.704 -18.401 1.00 78.00 415 GLN A O 1
ATOM 3176 N N . LEU A 1 416 ? 19.445 -4.191 -16.348 1.00 83.56 416 LEU A N 1
ATOM 3177 C CA . LEU A 1 416 ? 19.274 -2.831 -15.835 1.00 83.56 416 LEU A CA 1
ATOM 3178 C C . LEU A 1 416 ? 20.474 -1.939 -16.191 1.00 83.56 416 LEU A C 1
ATOM 3180 O O . LEU A 1 416 ? 21.401 -1.759 -15.401 1.00 83.56 416 LEU A O 1
ATOM 3184 N N . PHE A 1 417 ? 20.453 -1.360 -17.390 1.00 86.75 417 PHE A N 1
ATOM 3185 C CA . PHE A 1 417 ? 21.491 -0.429 -17.841 1.00 86.75 417 PHE A CA 1
ATOM 3186 C C . PHE A 1 417 ? 21.198 1.033 -17.523 1.00 86.75 417 PHE A C 1
ATOM 3188 O O . PHE A 1 417 ? 20.051 1.471 -17.482 1.00 86.75 417 PHE A O 1
ATOM 3195 N N . ALA A 1 418 ? 22.271 1.801 -17.364 1.00 90.00 418 ALA A N 1
ATOM 3196 C CA . ALA A 1 418 ? 22.269 3.252 -17.268 1.00 90.00 418 ALA A CA 1
ATOM 3197 C C . ALA A 1 418 ? 23.441 3.789 -18.124 1.00 90.00 418 ALA A C 1
ATOM 3199 O O . ALA A 1 418 ? 24.545 4.004 -17.613 1.00 90.00 418 ALA A O 1
ATOM 3200 N N . PRO A 1 419 ? 23.249 3.936 -19.449 1.00 90.44 419 PRO A N 1
ATOM 3201 C CA . PRO A 1 419 ? 24.286 4.384 -20.375 1.00 90.44 419 PRO A CA 1
ATOM 3202 C C . PRO A 1 419 ? 24.808 5.787 -20.042 1.00 90.44 419 PRO A C 1
ATOM 3204 O O . PRO A 1 419 ? 24.193 6.565 -19.306 1.00 90.44 419 PRO A O 1
ATOM 3207 N N . ALA A 1 420 ? 25.939 6.158 -20.646 1.00 92.94 420 ALA A N 1
ATOM 3208 C CA . ALA A 1 420 ? 26.573 7.458 -20.410 1.00 92.94 420 ALA A CA 1
ATOM 3209 C C . ALA A 1 420 ? 25.639 8.654 -20.686 1.00 92.94 420 ALA A C 1
ATOM 3211 O O . ALA A 1 420 ? 25.711 9.671 -19.993 1.00 92.94 420 ALA A O 1
ATOM 3212 N N . ILE A 1 421 ? 24.748 8.530 -21.679 1.00 90.31 421 ILE A N 1
ATOM 3213 C CA . ILE A 1 421 ? 23.790 9.582 -22.058 1.00 90.31 421 ILE A CA 1
ATOM 3214 C C . ILE A 1 421 ? 22.757 9.879 -20.963 1.00 90.31 421 ILE A C 1
ATOM 3216 O O . ILE A 1 421 ? 22.281 11.009 -20.875 1.00 90.31 421 ILE A O 1
ATOM 3220 N N . ASP A 1 422 ? 22.472 8.908 -20.096 1.00 88.94 422 ASP A N 1
ATOM 3221 C CA . ASP A 1 422 ? 21.482 9.048 -19.029 1.00 88.94 422 ASP A CA 1
ATOM 3222 C C . ASP A 1 422 ? 22.045 9.787 -17.804 1.00 88.94 422 ASP A C 1
ATOM 3224 O O . ASP A 1 422 ? 21.292 10.168 -16.906 1.00 88.94 422 ASP A O 1
ATOM 3228 N N . GLY A 1 423 ? 23.360 10.031 -17.759 1.00 92.88 423 GLY A N 1
ATOM 3229 C CA . GLY A 1 423 ? 24.016 10.933 -16.803 1.00 92.88 423 GLY A CA 1
ATOM 3230 C C . GLY A 1 423 ? 24.159 10.422 -15.363 1.00 92.88 423 GLY A C 1
ATOM 3231 O O . GLY A 1 423 ? 24.907 11.016 -14.582 1.00 92.88 423 GLY A O 1
ATOM 3232 N N . GLY A 1 424 ? 23.484 9.335 -14.985 1.00 94.62 424 GLY A N 1
ATOM 3233 C CA . GLY A 1 424 ? 23.555 8.771 -13.638 1.00 94.62 424 GLY A CA 1
ATOM 3234 C C . GLY A 1 424 ? 22.512 7.693 -13.363 1.00 94.62 424 GLY A C 1
ATOM 3235 O O . GLY A 1 424 ? 21.890 7.163 -14.278 1.00 94.62 424 GLY A O 1
ATOM 3236 N N . LEU A 1 425 ? 22.296 7.414 -12.078 1.00 93.75 425 LEU A N 1
ATOM 3237 C CA . LEU A 1 425 ? 21.234 6.546 -11.570 1.00 93.75 425 LEU A CA 1
ATOM 3238 C C . LEU A 1 425 ? 20.747 7.029 -10.196 1.00 93.75 425 LEU A C 1
ATOM 3240 O O . LEU A 1 425 ? 21.474 7.713 -9.469 1.00 93.75 425 LEU A O 1
ATOM 3244 N N . ALA A 1 426 ? 19.547 6.627 -9.794 1.00 95.69 426 ALA A N 1
ATOM 3245 C CA . ALA A 1 426 ? 19.078 6.778 -8.423 1.00 95.69 426 ALA A CA 1
ATOM 3246 C C . ALA A 1 426 ? 18.217 5.600 -7.975 1.00 95.69 426 ALA A C 1
ATOM 3248 O O . ALA A 1 426 ? 17.412 5.086 -8.739 1.00 95.69 426 ALA A O 1
ATOM 3249 N N . MET A 1 427 ? 18.368 5.190 -6.722 1.00 95.69 427 MET A N 1
ATOM 3250 C CA . MET A 1 427 ? 17.726 4.012 -6.143 1.00 95.69 427 MET A CA 1
ATOM 3251 C C . MET A 1 427 ? 17.019 4.432 -4.863 1.00 95.69 427 MET A C 1
ATOM 3253 O O . MET A 1 427 ? 17.616 5.122 -4.041 1.00 95.69 427 MET A O 1
ATOM 3257 N N . PHE A 1 428 ? 15.773 4.007 -4.692 1.00 97.88 428 PHE A N 1
ATOM 3258 C CA . PHE A 1 428 ? 14.952 4.263 -3.516 1.00 97.88 428 PHE A CA 1
ATOM 3259 C C . PHE A 1 428 ? 14.366 2.950 -3.020 1.00 97.88 428 PHE A C 1
ATOM 3261 O O . PHE A 1 428 ? 13.898 2.147 -3.825 1.00 97.88 428 PHE A O 1
ATOM 3268 N N . ALA A 1 429 ? 14.347 2.748 -1.707 1.00 98.25 429 ALA A N 1
ATOM 3269 C CA . ALA A 1 429 ? 13.698 1.594 -1.105 1.00 98.25 429 ALA A CA 1
ATOM 3270 C C . ALA A 1 429 ? 13.030 1.962 0.222 1.00 98.25 429 ALA A C 1
ATOM 3272 O O . ALA A 1 429 ? 13.617 2.668 1.044 1.00 98.25 429 ALA A O 1
ATOM 3273 N N . VAL A 1 430 ? 11.822 1.447 0.454 1.00 98.44 430 VAL A N 1
ATOM 3274 C CA . VAL A 1 430 ? 11.173 1.467 1.769 1.00 98.44 430 VAL A CA 1
ATOM 3275 C C . VAL A 1 430 ? 11.191 0.062 2.341 1.00 98.44 430 VAL A C 1
ATOM 3277 O O . VAL A 1 430 ? 10.581 -0.851 1.788 1.00 98.44 430 VAL A O 1
ATOM 3280 N N . VAL A 1 431 ? 11.898 -0.111 3.454 1.00 97.62 431 VAL A N 1
ATOM 3281 C CA . VAL A 1 431 ? 12.229 -1.431 4.002 1.00 97.62 431 VAL A CA 1
ATOM 3282 C C . VAL A 1 431 ? 12.053 -1.493 5.512 1.00 97.62 431 VAL A C 1
ATOM 3284 O O . VAL A 1 431 ? 12.185 -0.494 6.220 1.00 97.62 431 VAL A O 1
ATOM 3287 N N . VAL A 1 432 ? 11.771 -2.693 6.011 1.00 97.25 432 VAL A N 1
ATOM 3288 C CA . VAL A 1 432 ? 11.675 -3.023 7.434 1.00 97.25 432 VAL A CA 1
ATOM 3289 C C . VAL A 1 432 ? 12.568 -4.238 7.690 1.00 97.25 432 VAL A C 1
ATOM 3291 O O . VAL A 1 432 ? 12.173 -5.350 7.337 1.00 97.25 432 VAL A O 1
ATOM 3294 N N . PRO A 1 433 ? 13.763 -4.064 8.275 1.00 95.00 433 PRO A N 1
ATOM 3295 C CA . PRO A 1 433 ? 14.655 -5.179 8.541 1.00 95.00 433 PRO A CA 1
ATOM 3296 C C . PRO A 1 433 ? 14.137 -5.959 9.750 1.00 95.00 433 PRO A C 1
ATOM 3298 O O . PRO A 1 433 ? 13.522 -5.394 10.667 1.00 95.00 433 PRO A O 1
ATOM 3301 N N . LYS A 1 434 ? 14.395 -7.261 9.783 1.00 93.88 434 LYS A N 1
ATOM 3302 C CA . LYS A 1 434 ? 14.148 -8.070 10.973 1.00 93.88 434 LYS A CA 1
ATOM 3303 C C . LYS A 1 434 ? 15.288 -7.909 11.975 1.00 93.88 434 LYS A C 1
ATOM 3305 O O . LYS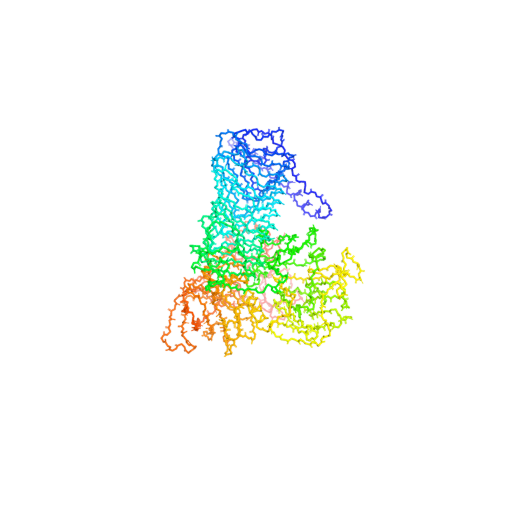 A 1 434 ? 16.423 -7.618 11.619 1.00 93.88 434 LYS A O 1
ATOM 3310 N N . ASN A 1 435 ? 14.966 -8.107 13.250 1.00 90.81 435 ASN A N 1
ATOM 3311 C CA . ASN A 1 435 ? 15.961 -8.114 14.316 1.00 90.81 435 ASN A CA 1
ATOM 3312 C C . ASN A 1 435 ? 16.725 -9.443 14.323 1.00 90.81 435 ASN A C 1
ATOM 3314 O O . ASN A 1 435 ? 16.091 -10.498 14.401 1.00 90.81 435 ASN A O 1
ATOM 3318 N N . GLY A 1 436 ? 18.053 -9.380 14.364 1.00 79.00 436 GLY A N 1
ATOM 3319 C CA . GLY A 1 436 ? 18.914 -10.547 14.522 1.00 79.00 436 GLY A CA 1
ATOM 3320 C C . GLY A 1 436 ? 19.007 -11.406 13.261 1.00 79.00 436 GLY A C 1
ATOM 3321 O O . GLY A 1 436 ? 18.425 -12.488 13.203 1.00 79.00 436 GLY A O 1
ATOM 3322 N N . GLY A 1 437 ? 19.796 -10.936 12.294 1.00 83.25 437 GLY A N 1
ATOM 3323 C CA . GLY A 1 437 ? 20.173 -11.641 11.067 1.00 83.25 437 GLY A CA 1
ATOM 3324 C C . GLY A 1 437 ? 21.651 -11.439 10.716 1.00 83.25 437 GLY A C 1
ATOM 3325 O O . GLY A 1 437 ? 22.462 -11.056 11.568 1.00 83.25 437 GLY A O 1
ATOM 3326 N N . ALA A 1 438 ? 22.008 -11.707 9.457 1.00 89.38 438 ALA A N 1
ATOM 3327 C CA . ALA A 1 438 ? 23.334 -11.384 8.939 1.00 89.38 438 ALA A CA 1
ATOM 3328 C C . ALA A 1 438 ? 23.558 -9.863 8.965 1.00 89.38 438 ALA A C 1
ATOM 3330 O O . ALA A 1 438 ? 22.621 -9.085 8.803 1.00 89.38 438 ALA A O 1
ATOM 3331 N N . ALA A 1 439 ? 24.803 -9.435 9.178 1.00 92.25 439 ALA A N 1
ATOM 3332 C CA . ALA A 1 439 ? 25.109 -8.009 9.258 1.00 92.25 439 ALA A CA 1
ATOM 3333 C C . ALA A 1 439 ? 24.888 -7.301 7.911 1.00 92.25 439 ALA A C 1
ATOM 3335 O O . ALA A 1 439 ? 24.450 -6.158 7.892 1.00 92.25 439 ALA A O 1
ATOM 3336 N N . ASP A 1 440 ? 25.142 -7.989 6.798 1.00 91.88 440 ASP A N 1
ATOM 3337 C CA . ASP A 1 440 ? 24.929 -7.490 5.443 1.00 91.88 440 ASP A CA 1
ATOM 3338 C C . ASP A 1 440 ? 23.816 -8.314 4.783 1.00 91.88 440 ASP A C 1
ATOM 3340 O O . ASP A 1 440 ? 23.862 -9.543 4.799 1.00 91.88 440 ASP A O 1
ATOM 3344 N N . GLN A 1 441 ? 22.799 -7.636 4.251 1.00 93.62 441 GLN A N 1
ATOM 3345 C CA . GLN A 1 441 ? 21.585 -8.248 3.707 1.00 93.62 441 GLN A CA 1
ATOM 3346 C C . GLN A 1 441 ? 21.134 -7.479 2.466 1.00 93.62 441 GLN A C 1
ATOM 3348 O O . GLN A 1 441 ? 20.909 -6.274 2.554 1.00 93.62 441 GLN A O 1
ATOM 3353 N N . ALA A 1 442 ? 21.032 -8.142 1.320 1.00 92.88 442 ALA A N 1
ATOM 3354 C CA . ALA A 1 442 ? 20.796 -7.500 0.033 1.00 92.88 442 ALA A CA 1
ATOM 3355 C C . ALA A 1 442 ? 19.306 -7.214 -0.195 1.00 92.88 442 ALA A C 1
ATOM 3357 O O . ALA A 1 442 ? 18.517 -8.131 -0.416 1.00 92.88 442 ALA A O 1
ATOM 3358 N N . ILE A 1 443 ? 18.922 -5.933 -0.204 1.00 95.00 443 ILE A N 1
ATOM 3359 C CA . ILE A 1 443 ? 17.594 -5.536 -0.691 1.00 95.00 443 ILE A CA 1
ATOM 3360 C C . ILE A 1 443 ? 17.519 -5.894 -2.169 1.00 95.00 443 ILE A C 1
ATOM 3362 O O . ILE A 1 443 ? 16.614 -6.616 -2.565 1.00 95.00 443 ILE A O 1
ATOM 3366 N N . PHE A 1 444 ? 18.496 -5.434 -2.949 1.00 92.94 444 PHE A N 1
ATOM 3367 C CA . PHE A 1 444 ? 18.780 -5.954 -4.278 1.00 92.94 444 PHE A CA 1
ATOM 3368 C C . PHE A 1 444 ? 20.281 -5.925 -4.556 1.00 92.94 444 PHE A C 1
ATOM 3370 O O . PHE A 1 444 ? 21.035 -5.177 -3.920 1.00 92.94 444 PHE A O 1
ATOM 3377 N N . ASP A 1 445 ? 20.688 -6.713 -5.538 1.00 91.00 445 ASP A N 1
ATOM 3378 C CA . ASP A 1 445 ? 22.069 -6.875 -5.960 1.00 91.00 445 ASP A CA 1
ATOM 3379 C C . ASP A 1 445 ? 22.127 -7.243 -7.446 1.00 91.00 445 ASP A C 1
ATOM 3381 O O . ASP A 1 445 ? 21.212 -7.890 -7.949 1.00 91.00 445 ASP A O 1
ATOM 3385 N N . TYR A 1 446 ? 23.172 -6.820 -8.156 1.00 88.94 446 TYR A N 1
ATOM 3386 C CA . TYR A 1 446 ? 23.310 -7.060 -9.591 1.00 88.94 446 TYR A CA 1
ATOM 3387 C C . TYR A 1 446 ? 24.782 -7.133 -10.010 1.00 88.94 446 TYR A C 1
ATOM 3389 O O . TYR A 1 446 ? 25.566 -6.218 -9.734 1.00 88.94 446 TYR A O 1
ATOM 3397 N N . GLY A 1 447 ? 25.157 -8.201 -10.712 1.00 88.00 447 GLY A N 1
ATOM 3398 C CA . GLY A 1 447 ? 26.514 -8.417 -11.202 1.00 88.00 447 GLY A CA 1
ATOM 3399 C C . GLY A 1 447 ? 27.447 -8.999 -10.145 1.00 88.00 447 GLY A C 1
ATOM 3400 O O . GLY A 1 447 ? 27.121 -9.984 -9.491 1.00 88.00 447 GLY A O 1
ATOM 3401 N N . LYS A 1 448 ? 28.650 -8.434 -9.996 1.00 85.31 448 LYS A N 1
ATOM 3402 C CA . LYS A 1 448 ? 29.658 -8.917 -9.045 1.00 85.31 448 LYS A CA 1
ATOM 3403 C C . LYS A 1 448 ? 29.891 -7.941 -7.896 1.00 85.31 448 LYS A C 1
ATOM 3405 O O . LYS A 1 448 ? 30.598 -6.938 -8.047 1.00 85.31 448 LYS A O 1
ATOM 3410 N N . TYR A 1 449 ? 29.401 -8.298 -6.709 1.00 81.62 449 TYR A N 1
ATOM 3411 C CA . TYR A 1 449 ? 29.720 -7.579 -5.473 1.00 81.62 449 TYR A CA 1
ATOM 3412 C C . TYR A 1 449 ? 31.240 -7.580 -5.193 1.00 81.62 449 TYR A C 1
ATOM 3414 O O . TYR A 1 449 ? 31.862 -8.641 -5.127 1.00 81.62 449 TYR A O 1
ATOM 3422 N N . SER A 1 450 ? 31.925 -6.454 -4.960 1.00 73.38 450 SER A N 1
ATOM 3423 C CA . SER A 1 450 ? 31.601 -5.037 -5.226 1.00 73.38 450 SER A CA 1
ATOM 3424 C C . SER A 1 450 ? 32.516 -4.433 -6.308 1.00 73.38 450 SER A C 1
ATOM 3426 O O . SER A 1 450 ? 32.642 -3.211 -6.447 1.00 73.38 450 SER A O 1
ATOM 3428 N N . THR A 1 451 ? 33.214 -5.292 -7.059 1.00 87.12 451 THR A N 1
ATOM 3429 C CA . THR A 1 451 ? 34.175 -4.879 -8.089 1.00 87.12 451 THR A CA 1
ATOM 3430 C C . THR A 1 451 ? 33.471 -4.453 -9.369 1.00 87.12 451 THR A C 1
ATOM 3432 O O . THR A 1 451 ? 33.754 -3.370 -9.875 1.00 87.12 451 THR A O 1
ATOM 3435 N N . ASP A 1 452 ? 32.518 -5.262 -9.831 1.00 88.44 452 ASP A N 1
ATOM 3436 C CA . ASP A 1 452 ? 31.908 -5.181 -11.163 1.00 88.44 452 ASP A CA 1
ATOM 3437 C C . ASP A 1 452 ? 30.389 -5.412 -11.045 1.00 88.44 452 ASP A C 1
ATOM 3439 O O . ASP A 1 452 ? 29.814 -6.314 -11.653 1.00 88.44 452 ASP A O 1
ATOM 3443 N N . GLY A 1 453 ? 29.736 -4.654 -10.164 1.00 90.06 453 GLY A N 1
ATOM 3444 C CA . GLY A 1 453 ? 28.312 -4.793 -9.863 1.00 90.06 453 GLY A CA 1
ATOM 3445 C C . GLY A 1 453 ? 27.745 -3.583 -9.131 1.00 90.06 453 GLY A C 1
ATOM 3446 O O . GLY A 1 453 ? 28.462 -2.628 -8.819 1.00 90.06 453 GLY A O 1
ATOM 3447 N N . MET A 1 454 ? 26.454 -3.629 -8.832 1.00 91.31 454 MET A N 1
ATOM 3448 C CA . MET A 1 454 ? 25.764 -2.609 -8.050 1.00 91.31 454 MET A CA 1
ATOM 3449 C C . MET A 1 454 ? 24.753 -3.237 -7.097 1.00 91.31 454 MET A C 1
ATOM 3451 O O . MET A 1 454 ? 24.179 -4.280 -7.389 1.00 91.31 454 MET A O 1
ATOM 3455 N N . GLY A 1 455 ? 24.485 -2.579 -5.974 1.00 92.56 455 GLY A N 1
ATOM 3456 C CA . GLY A 1 455 ? 23.517 -3.107 -5.020 1.00 92.56 455 GLY A CA 1
ATOM 3457 C C . GLY A 1 455 ? 23.229 -2.177 -3.855 1.00 92.56 455 GLY A C 1
ATOM 3458 O O . GLY A 1 455 ? 23.947 -1.201 -3.605 1.00 92.56 455 GLY A O 1
ATOM 3459 N N . LEU A 1 456 ? 22.160 -2.508 -3.134 1.00 95.75 456 LEU A N 1
ATOM 3460 C CA . LEU A 1 456 ? 21.711 -1.827 -1.926 1.00 95.75 456 LEU A CA 1
ATOM 3461 C C . LEU A 1 456 ? 21.443 -2.870 -0.841 1.00 95.75 456 LEU A C 1
ATOM 3463 O O . LEU A 1 456 ? 20.595 -3.746 -0.988 1.00 95.75 456 LEU A O 1
ATOM 3467 N N . TYR A 1 457 ? 22.168 -2.755 0.264 1.00 95.31 457 TYR A N 1
ATOM 3468 C CA . TYR A 1 457 ? 22.143 -3.695 1.373 1.00 95.31 457 TYR A CA 1
ATOM 3469 C C . TYR A 1 457 ? 21.667 -2.983 2.626 1.00 95.31 457 TYR A C 1
ATOM 3471 O O . TYR A 1 457 ? 22.143 -1.891 2.939 1.00 95.31 457 TYR A O 1
ATOM 3479 N N . TYR A 1 458 ? 20.770 -3.611 3.374 1.00 96.69 458 TYR A N 1
ATOM 3480 C CA . TYR A 1 458 ? 20.279 -3.072 4.628 1.00 96.69 458 TYR A CA 1
ATOM 3481 C C . TYR A 1 458 ? 19.862 -4.170 5.598 1.00 96.69 458 TYR A C 1
ATOM 3483 O O . TYR A 1 458 ? 19.074 -5.042 5.248 1.00 96.69 458 TYR A O 1
ATOM 3491 N N . SER A 1 459 ? 20.340 -4.076 6.833 1.00 95.44 459 SER A N 1
ATOM 3492 C CA . SER A 1 459 ? 19.929 -4.920 7.956 1.00 95.44 459 SER A CA 1
ATOM 3493 C C . SER A 1 459 ? 19.631 -4.058 9.188 1.00 95.44 459 SER A C 1
ATOM 3495 O O . SER A 1 459 ? 19.623 -2.826 9.138 1.00 95.44 459 SER A O 1
ATOM 3497 N N . ASP A 1 460 ? 19.407 -4.692 10.337 1.00 94.25 460 ASP A N 1
ATOM 3498 C CA . ASP A 1 460 ? 19.362 -3.994 11.623 1.00 94.25 460 ASP A CA 1
ATOM 3499 C C . ASP A 1 460 ? 20.739 -3.461 12.082 1.00 94.25 460 ASP A C 1
ATOM 3501 O O . ASP A 1 460 ? 20.798 -2.648 13.010 1.00 94.25 460 ASP A O 1
ATOM 3505 N N . GLN A 1 461 ? 21.827 -3.854 11.406 1.00 94.62 461 GLN A N 1
ATOM 3506 C CA . GLN A 1 461 ? 23.215 -3.540 11.760 1.00 94.62 461 GLN A CA 1
ATOM 3507 C C . GLN A 1 461 ? 23.923 -2.640 10.745 1.00 94.62 461 GLN A C 1
ATOM 3509 O O . GLN A 1 461 ? 24.557 -1.663 11.155 1.00 94.62 461 GLN A O 1
ATOM 3514 N N . ASN A 1 462 ? 23.855 -2.963 9.451 1.00 95.75 462 ASN A N 1
ATOM 3515 C CA . ASN A 1 462 ? 24.620 -2.272 8.416 1.00 95.75 462 ASN A CA 1
ATOM 3516 C C . ASN A 1 462 ? 23.732 -1.764 7.278 1.00 95.75 462 ASN A C 1
ATOM 3518 O O . ASN A 1 462 ? 22.717 -2.362 6.927 1.00 95.75 462 ASN A O 1
ATOM 3522 N N . LEU A 1 463 ? 24.198 -0.688 6.646 1.00 96.81 463 LEU A N 1
ATOM 3523 C CA . LEU A 1 463 ? 23.683 -0.158 5.389 1.00 96.81 463 LEU A CA 1
ATOM 3524 C C . LEU A 1 463 ? 24.849 -0.024 4.415 1.00 96.81 463 LEU A C 1
ATOM 3526 O O . LEU A 1 463 ? 25.844 0.624 4.746 1.00 96.81 463 LEU A O 1
ATOM 3530 N N . ARG A 1 464 ? 24.727 -0.599 3.219 1.00 95.38 464 ARG A N 1
ATOM 3531 C CA . ARG A 1 464 ? 25.706 -0.420 2.144 1.00 95.38 464 ARG A CA 1
ATOM 3532 C C . ARG A 1 464 ? 25.009 -0.122 0.837 1.00 95.38 464 ARG A C 1
ATOM 3534 O O . ARG A 1 464 ? 23.928 -0.633 0.577 1.00 95.38 464 ARG A O 1
ATOM 3541 N N . ALA A 1 465 ? 25.647 0.677 0.008 1.00 96.00 465 ALA A N 1
ATOM 3542 C CA . ALA A 1 465 ? 25.186 0.934 -1.338 1.00 96.00 465 ALA A CA 1
ATOM 3543 C C . ALA A 1 465 ? 26.403 1.164 -2.226 1.00 96.00 465 ALA A C 1
ATOM 3545 O O . ALA A 1 465 ? 27.307 1.919 -1.860 1.00 96.00 465 ALA A O 1
ATOM 3546 N N . TYR A 1 466 ? 26.464 0.479 -3.361 1.00 94.38 466 TYR A N 1
ATOM 3547 C CA . TYR A 1 466 ? 27.679 0.451 -4.163 1.00 94.38 466 TYR A CA 1
ATOM 3548 C C . TYR A 1 466 ? 27.401 0.414 -5.664 1.00 94.38 466 TYR A C 1
ATOM 3550 O O . TYR A 1 466 ? 26.319 0.033 -6.109 1.00 94.38 466 TYR A O 1
ATOM 3558 N N . THR A 1 467 ? 28.405 0.847 -6.419 1.00 95.19 467 THR A N 1
ATOM 3559 C CA . THR A 1 467 ? 28.506 0.795 -7.883 1.00 95.19 467 THR A CA 1
ATOM 3560 C C . THR A 1 467 ? 29.865 0.191 -8.279 1.00 95.19 467 THR A C 1
ATOM 3562 O O . THR A 1 467 ? 30.739 0.101 -7.410 1.00 95.19 467 THR A O 1
ATOM 3565 N N . PRO A 1 468 ? 30.088 -0.203 -9.552 1.00 94.94 468 PRO A N 1
ATOM 3566 C CA . PRO A 1 468 ? 31.271 -0.964 -9.973 1.00 94.94 468 PRO A CA 1
ATOM 3567 C C . PRO A 1 468 ? 32.612 -0.284 -9.653 1.00 94.94 468 PRO A C 1
ATOM 3569 O O . PRO A 1 468 ? 33.078 0.600 -10.378 1.00 94.94 468 PRO A O 1
ATOM 3572 N N . THR A 1 469 ? 33.267 -0.682 -8.559 1.00 95.56 469 THR A N 1
ATOM 3573 C CA . THR A 1 469 ? 34.481 -0.006 -8.064 1.00 95.56 469 THR A CA 1
ATOM 3574 C C . THR A 1 469 ? 35.692 -0.176 -8.984 1.00 95.56 469 THR A C 1
ATOM 3576 O O . THR A 1 469 ? 36.508 0.742 -9.090 1.00 95.56 469 THR A O 1
ATOM 3579 N N . ALA A 1 470 ? 35.800 -1.290 -9.716 1.00 95.12 470 ALA A N 1
ATOM 3580 C CA . ALA A 1 470 ? 36.868 -1.505 -10.696 1.00 95.12 470 ALA A CA 1
ATOM 3581 C C . ALA A 1 470 ? 36.747 -0.580 -11.922 1.00 95.12 470 ALA A C 1
ATOM 3583 O O . ALA A 1 470 ? 37.742 -0.309 -12.596 1.00 95.12 470 ALA A O 1
ATOM 3584 N N . HIS A 1 471 ? 35.552 -0.032 -12.154 1.00 95.88 471 HIS A N 1
ATOM 3585 C CA . HIS A 1 471 ? 35.235 0.891 -13.244 1.00 95.88 471 HIS A CA 1
ATOM 3586 C C . HIS A 1 471 ? 35.076 2.342 -12.759 1.00 95.88 471 HIS A C 1
ATOM 3588 O O . HIS A 1 471 ? 34.554 3.200 -13.469 1.00 95.88 471 HIS A O 1
ATOM 3594 N N . GLY A 1 472 ? 35.560 2.643 -11.549 1.00 96.44 472 GLY A N 1
ATOM 3595 C CA . GLY A 1 472 ? 35.536 3.992 -10.985 1.00 96.44 472 GLY A CA 1
ATOM 3596 C C . GLY A 1 472 ? 34.283 4.333 -10.181 1.00 96.44 472 GLY A C 1
ATOM 3597 O O . GLY A 1 472 ? 34.079 5.506 -9.870 1.00 96.44 472 GLY A O 1
ATOM 3598 N N . GLY A 1 473 ? 33.441 3.348 -9.858 1.00 96.56 473 GLY A N 1
ATOM 3599 C CA . GLY A 1 473 ? 32.368 3.469 -8.871 1.00 96.56 473 GLY A CA 1
ATOM 3600 C C . GLY A 1 473 ? 32.895 3.525 -7.433 1.00 96.56 473 GLY A C 1
ATOM 3601 O O . GLY A 1 473 ? 34.102 3.571 -7.188 1.00 96.56 473 GLY A O 1
ATOM 3602 N N . ALA A 1 474 ? 31.982 3.516 -6.464 1.00 96.25 474 ALA A N 1
ATOM 3603 C CA . ALA A 1 474 ? 32.314 3.573 -5.039 1.00 96.25 474 ALA A CA 1
ATOM 3604 C C . ALA A 1 474 ? 31.322 2.768 -4.188 1.00 96.25 474 ALA A C 1
ATOM 3606 O O . ALA A 1 474 ? 30.207 2.477 -4.617 1.00 96.25 474 ALA A O 1
ATOM 3607 N N . GLU A 1 475 ? 31.702 2.475 -2.942 1.00 95.69 475 GLU A N 1
ATOM 3608 C CA . GLU A 1 475 ? 30.820 1.926 -1.907 1.00 95.69 475 GLU A CA 1
ATOM 3609 C C . GLU A 1 475 ? 30.620 2.960 -0.789 1.00 95.69 475 GLU A C 1
ATOM 3611 O O . GLU A 1 475 ? 31.578 3.415 -0.163 1.00 95.69 475 GLU A O 1
ATOM 3616 N N . ASN A 1 476 ? 29.362 3.299 -0.512 1.00 96.62 476 ASN A N 1
ATOM 3617 C CA . ASN A 1 476 ? 28.951 3.912 0.745 1.00 96.62 476 ASN A CA 1
ATOM 3618 C C . ASN A 1 476 ? 28.630 2.790 1.740 1.00 96.62 476 ASN A C 1
ATOM 3620 O O . ASN A 1 476 ? 27.846 1.899 1.422 1.00 96.62 476 ASN A O 1
ATOM 3624 N N . SER A 1 477 ? 29.209 2.828 2.941 1.00 95.50 477 SER A N 1
ATOM 3625 C CA . SER A 1 477 ? 28.972 1.840 3.999 1.00 95.50 477 SER A CA 1
ATOM 3626 C C . SER A 1 477 ? 28.848 2.481 5.385 1.00 95.50 477 SER A C 1
ATOM 3628 O O . SER A 1 477 ? 29.703 3.246 5.836 1.00 95.50 477 SER A O 1
ATOM 3630 N N . ILE A 1 478 ? 27.778 2.132 6.096 1.00 96.88 478 ILE A N 1
ATOM 3631 C CA . ILE A 1 478 ? 27.530 2.487 7.494 1.00 96.88 478 ILE A CA 1
ATOM 3632 C C . ILE A 1 478 ? 27.452 1.183 8.282 1.00 96.88 478 ILE A C 1
ATOM 3634 O O . ILE A 1 478 ? 26.489 0.431 8.150 1.00 96.88 478 ILE A O 1
ATOM 3638 N N . ILE A 1 479 ? 28.470 0.918 9.097 1.00 96.31 479 ILE A N 1
ATOM 3639 C CA . ILE A 1 479 ? 28.603 -0.327 9.859 1.00 96.31 479 ILE A CA 1
ATOM 3640 C C . ILE A 1 479 ? 28.186 -0.097 11.313 1.00 96.31 479 ILE A C 1
ATOM 3642 O O . ILE A 1 479 ? 28.660 0.846 11.949 1.00 96.31 479 ILE A O 1
ATOM 3646 N N . GLY A 1 480 ? 27.331 -0.968 11.853 1.00 93.62 480 GLY A N 1
ATOM 3647 C CA . GLY A 1 480 ? 26.894 -0.920 13.252 1.00 93.62 480 GLY A CA 1
ATOM 3648 C C . GLY A 1 480 ? 26.006 0.281 13.599 1.00 93.62 480 GLY A C 1
ATOM 3649 O O . GLY A 1 480 ? 26.139 0.859 14.681 1.00 93.62 480 GLY A O 1
ATOM 3650 N N . HIS A 1 481 ? 25.113 0.690 12.697 1.00 94.75 481 HIS A N 1
ATOM 3651 C CA . HIS A 1 481 ? 24.165 1.769 12.970 1.00 94.75 481 HIS A CA 1
ATOM 3652 C C . HIS A 1 481 ? 23.118 1.373 14.023 1.00 94.75 481 HIS A C 1
ATOM 3654 O O . HIS A 1 481 ? 22.823 0.202 14.237 1.00 94.75 481 HIS A O 1
ATOM 3660 N N . SER A 1 482 ? 22.462 2.358 14.643 1.00 92.94 482 SER A N 1
ATOM 3661 C CA . SER A 1 482 ? 21.414 2.135 15.659 1.00 92.94 482 SER A CA 1
ATOM 3662 C C . SER A 1 482 ? 20.003 2.476 15.163 1.00 92.94 482 SER A C 1
ATOM 3664 O O . SER A 1 482 ? 19.163 2.936 15.934 1.00 92.94 482 SER A O 1
ATOM 3666 N N . TYR A 1 483 ? 19.729 2.294 13.869 1.00 93.00 483 TYR A N 1
ATOM 3667 C CA . TYR A 1 483 ? 18.443 2.662 13.266 1.00 93.00 483 TYR A CA 1
ATOM 3668 C C . TYR A 1 483 ? 17.259 1.766 13.688 1.00 93.00 483 TYR A C 1
ATOM 3670 O O . TYR A 1 483 ? 16.103 2.178 13.513 1.00 93.00 483 TYR A O 1
ATOM 3678 N N . GLY A 1 484 ? 17.541 0.596 14.279 1.00 90.44 484 GLY A N 1
ATOM 3679 C CA . GLY A 1 484 ? 16.557 -0.377 14.760 1.00 90.44 484 GLY A CA 1
ATOM 3680 C C . GLY A 1 484 ? 15.774 -1.058 13.632 1.00 90.44 484 GLY A C 1
ATOM 3681 O O . GLY A 1 484 ? 16.154 -0.981 12.472 1.00 90.44 484 GLY A O 1
ATOM 3682 N N . THR A 1 485 ? 14.641 -1.676 13.972 1.00 93.12 485 THR A N 1
ATOM 3683 C CA . THR A 1 485 ? 13.755 -2.399 13.031 1.00 93.12 485 THR A CA 1
ATOM 3684 C C . THR A 1 485 ? 12.527 -1.597 12.599 1.00 93.12 485 THR A C 1
ATOM 3686 O O . THR A 1 485 ? 11.508 -2.140 12.180 1.00 93.12 485 THR A O 1
ATOM 3689 N N . THR A 1 486 ? 12.591 -0.274 12.745 1.00 93.94 486 THR A N 1
ATOM 3690 C CA . THR A 1 486 ? 11.533 0.616 12.245 1.00 93.94 486 THR A CA 1
ATOM 3691 C C . THR A 1 486 ? 11.666 0.795 10.733 1.00 93.94 486 THR A C 1
ATOM 3693 O O . THR A 1 486 ? 12.795 0.758 10.244 1.00 93.94 486 THR A O 1
ATOM 3696 N N . PRO A 1 487 ? 10.564 1.037 9.999 1.00 96.81 487 PRO A N 1
ATOM 3697 C CA . PRO A 1 487 ? 10.635 1.289 8.564 1.00 96.81 487 PRO A CA 1
ATOM 3698 C C . PRO A 1 487 ? 11.629 2.404 8.218 1.00 96.81 487 PRO A C 1
ATOM 3700 O O . PRO A 1 487 ? 11.667 3.434 8.903 1.00 96.81 487 PRO A O 1
ATOM 3703 N N . LYS A 1 488 ? 12.418 2.206 7.157 1.00 97.06 488 LYS A N 1
ATOM 3704 C CA . LYS A 1 488 ? 13.365 3.192 6.619 1.00 97.06 488 LYS A CA 1
ATOM 3705 C C . LYS A 1 488 ? 13.138 3.438 5.146 1.00 97.06 488 LYS A C 1
ATOM 3707 O O . LYS A 1 488 ? 12.895 2.503 4.394 1.00 97.06 488 LYS A O 1
ATOM 3712 N N . LEU A 1 489 ? 13.271 4.706 4.780 1.00 98.19 489 LEU A N 1
ATOM 3713 C CA . LEU A 1 489 ? 13.390 5.166 3.412 1.00 98.19 489 LEU A CA 1
ATOM 3714 C C . LEU A 1 489 ? 14.878 5.337 3.121 1.00 98.19 489 LEU A C 1
ATOM 3716 O O . LEU A 1 489 ? 15.541 6.175 3.732 1.00 98.19 489 LEU A O 1
ATOM 3720 N N . LEU A 1 490 ? 15.401 4.511 2.231 1.00 98.44 490 LEU A N 1
ATOM 3721 C CA . LEU A 1 490 ? 16.785 4.534 1.785 1.00 98.44 490 LEU A CA 1
ATOM 3722 C C . LEU A 1 490 ? 16.825 5.137 0.388 1.00 98.44 490 LEU A C 1
ATOM 3724 O O . LEU A 1 490 ? 16.015 4.748 -0.452 1.00 98.44 490 LEU A O 1
ATOM 3728 N N . SER A 1 491 ? 17.781 6.028 0.137 1.00 97.81 491 SER A N 1
ATOM 3729 C CA . SER A 1 491 ? 18.007 6.571 -1.204 1.00 97.81 491 SER A CA 1
ATOM 3730 C C . SER A 1 491 ? 19.496 6.603 -1.523 1.00 97.81 491 SER A C 1
ATOM 3732 O O . SER A 1 491 ? 20.288 7.046 -0.694 1.00 97.81 491 SER A O 1
ATOM 3734 N N . GLN A 1 492 ? 19.890 6.215 -2.732 1.00 97.19 492 GLN A N 1
ATOM 3735 C CA . GLN A 1 492 ? 21.225 6.482 -3.268 1.00 97.19 492 GLN A CA 1
ATOM 3736 C C . GLN A 1 492 ? 21.113 7.165 -4.626 1.00 97.19 492 GLN A C 1
ATOM 3738 O O . GLN A 1 492 ? 20.394 6.685 -5.493 1.00 97.19 492 GLN A O 1
ATOM 3743 N N . THR A 1 493 ? 21.854 8.250 -4.830 1.00 97.44 493 THR A N 1
ATOM 3744 C CA . THR A 1 493 ? 21.991 8.910 -6.136 1.00 97.44 493 THR A CA 1
ATOM 3745 C C . THR A 1 493 ? 23.433 8.822 -6.602 1.00 97.44 493 THR A C 1
ATOM 3747 O O . THR A 1 493 ? 24.323 9.155 -5.824 1.00 97.44 493 THR A O 1
ATOM 3750 N N . THR A 1 494 ? 23.668 8.461 -7.859 1.00 96.81 494 THR A N 1
ATOM 3751 C CA . THR A 1 494 ? 24.996 8.468 -8.484 1.00 96.81 494 THR A CA 1
ATOM 3752 C C . THR A 1 494 ? 24.952 9.326 -9.737 1.00 96.81 494 THR A C 1
ATOM 3754 O O . THR A 1 494 ? 24.134 9.087 -10.620 1.00 96.81 494 THR A O 1
ATOM 3757 N N . THR A 1 495 ? 25.832 10.320 -9.826 1.00 96.88 495 THR A N 1
ATOM 3758 C CA . THR A 1 495 ? 26.065 11.082 -11.064 1.00 96.88 495 THR A CA 1
ATOM 3759 C C . THR A 1 495 ? 27.355 10.601 -11.714 1.00 96.88 495 THR A C 1
ATOM 3761 O O . THR A 1 495 ? 28.373 10.463 -11.033 1.00 96.88 495 THR A O 1
ATOM 3764 N N . TRP A 1 496 ? 27.337 10.365 -13.025 1.00 96.50 496 TRP A N 1
ATOM 3765 C CA . TRP A 1 496 ? 28.528 9.953 -13.766 1.00 96.50 496 TRP A CA 1
ATOM 3766 C C . TRP A 1 496 ? 29.642 10.991 -13.662 1.00 96.50 496 TRP A C 1
ATOM 3768 O O . TRP A 1 496 ? 29.410 12.184 -13.849 1.00 96.50 496 TRP A O 1
ATOM 3778 N N . SER A 1 497 ? 30.861 10.533 -13.361 1.00 96.88 497 SER A N 1
ATOM 3779 C CA . SER A 1 497 ? 32.025 11.395 -13.095 1.00 96.88 497 SER A CA 1
ATOM 3780 C C . SER A 1 497 ? 31.762 12.496 -12.049 1.00 96.88 497 SER A C 1
ATOM 3782 O O . SER A 1 497 ? 32.353 13.575 -12.118 1.00 96.88 497 SER A O 1
ATOM 3784 N N . GLY A 1 498 ? 30.840 12.241 -11.116 1.00 96.81 498 GLY A N 1
ATOM 3785 C CA . GLY A 1 498 ? 30.424 13.156 -10.059 1.00 96.81 498 GLY A CA 1
ATOM 3786 C C . GLY A 1 498 ? 30.471 12.477 -8.695 1.00 96.81 498 GLY A C 1
ATOM 3787 O O . GLY A 1 498 ? 31.486 11.886 -8.335 1.00 96.81 498 GLY A O 1
ATOM 3788 N N . ASP A 1 499 ? 29.368 12.551 -7.951 1.00 97.31 499 ASP A N 1
ATOM 3789 C CA . ASP A 1 499 ? 29.254 11.970 -6.612 1.00 97.31 499 ASP A CA 1
ATOM 3790 C C . ASP A 1 499 ? 28.210 10.843 -6.558 1.00 97.31 499 ASP A C 1
ATOM 3792 O O . ASP A 1 499 ? 27.175 10.883 -7.234 1.00 97.31 499 ASP A O 1
ATOM 3796 N N . GLN A 1 500 ? 28.474 9.865 -5.691 1.00 97.44 500 GLN A N 1
ATOM 3797 C CA . GLN A 1 500 ? 27.529 8.875 -5.190 1.00 97.44 500 GLN A CA 1
ATOM 3798 C C . GLN A 1 500 ? 27.147 9.216 -3.745 1.00 97.44 500 GLN A C 1
ATOM 3800 O O . GLN A 1 500 ? 27.981 9.148 -2.839 1.00 97.44 500 GLN A O 1
ATOM 3805 N N . VAL A 1 501 ? 25.876 9.531 -3.508 1.00 98.19 501 VAL A N 1
ATOM 3806 C CA . VAL A 1 501 ? 25.377 10.049 -2.227 1.00 98.19 501 VAL A CA 1
ATOM 3807 C C . VAL A 1 501 ? 24.299 9.137 -1.657 1.00 98.19 501 VAL A C 1
ATOM 3809 O O . VAL A 1 501 ? 23.339 8.809 -2.348 1.00 98.19 501 VAL A O 1
ATOM 3812 N N . LEU A 1 502 ? 24.457 8.750 -0.390 1.00 98.25 502 LEU A N 1
ATOM 3813 C CA . LEU A 1 502 ? 23.546 7.877 0.350 1.00 98.25 502 LEU A CA 1
ATOM 3814 C C . LEU A 1 502 ? 22.736 8.684 1.372 1.00 98.25 502 LEU A C 1
ATOM 3816 O O . LEU A 1 502 ? 23.302 9.443 2.165 1.00 98.25 502 LEU A O 1
ATOM 3820 N N . TYR A 1 503 ? 21.424 8.461 1.400 1.00 98.12 503 TYR A N 1
ATOM 3821 C CA . TYR A 1 503 ? 20.457 9.111 2.279 1.00 98.12 503 TYR A CA 1
ATOM 3822 C C . TYR A 1 503 ? 19.649 8.080 3.075 1.00 98.12 503 TYR A C 1
ATOM 3824 O O . TYR A 1 503 ? 19.322 7.001 2.579 1.00 98.12 503 TYR A O 1
ATOM 3832 N N . VAL A 1 504 ? 19.280 8.449 4.302 1.00 97.69 504 VAL A N 1
ATOM 3833 C CA . VAL A 1 504 ? 18.336 7.708 5.149 1.00 97.69 504 VAL A CA 1
ATOM 3834 C C . VAL A 1 504 ? 17.278 8.682 5.644 1.00 97.69 504 VAL A C 1
ATOM 3836 O O . VAL A 1 504 ? 17.608 9.681 6.282 1.00 97.69 504 VAL A O 1
ATOM 3839 N N . ASN A 1 505 ? 16.010 8.394 5.352 1.00 96.25 505 ASN A N 1
ATOM 3840 C CA . ASN A 1 505 ? 14.860 9.256 5.639 1.00 96.25 505 ASN A CA 1
ATOM 3841 C C . ASN A 1 505 ? 15.087 10.705 5.167 1.00 96.25 505 ASN A C 1
ATOM 3843 O O . ASN A 1 505 ? 14.801 11.655 5.890 1.00 96.25 505 ASN A O 1
ATOM 3847 N N . GLY A 1 506 ? 15.675 10.850 3.977 1.00 95.69 506 GLY A N 1
ATOM 3848 C CA . GLY A 1 506 ? 16.000 12.132 3.355 1.00 95.69 506 GLY A CA 1
ATOM 3849 C C . GLY A 1 506 ? 17.244 12.852 3.879 1.00 95.69 506 GLY A C 1
ATOM 3850 O O . GLY A 1 506 ? 17.697 13.806 3.244 1.00 95.69 506 GLY A O 1
ATOM 3851 N N . VAL A 1 507 ? 17.862 12.352 4.952 1.00 96.50 507 VAL A N 1
ATOM 3852 C CA . VAL A 1 507 ? 19.092 12.906 5.527 1.00 96.50 507 VAL A CA 1
ATOM 3853 C C . VAL A 1 507 ? 20.310 12.263 4.875 1.00 96.50 507 VAL A C 1
ATOM 3855 O O . VAL A 1 507 ? 20.471 11.041 4.929 1.00 96.50 507 VAL A O 1
ATOM 3858 N N . GLN A 1 508 ? 21.211 13.075 4.319 1.00 97.38 508 GLN A N 1
ATOM 3859 C CA . GLN A 1 508 ? 22.476 12.590 3.764 1.00 97.38 508 GLN A CA 1
ATOM 3860 C C . GLN A 1 508 ? 23.335 11.941 4.855 1.00 97.38 508 GLN A C 1
ATOM 3862 O O . GLN A 1 508 ? 23.615 12.560 5.880 1.00 97.38 508 GLN A O 1
ATOM 3867 N N . GLN A 1 509 ? 23.787 10.713 4.612 1.00 97.25 509 GLN A N 1
ATOM 3868 C CA . GLN A 1 509 ? 24.666 9.974 5.517 1.00 97.25 509 GLN A CA 1
ATOM 3869 C C . GLN A 1 509 ? 26.112 9.940 5.018 1.00 97.25 509 GLN A C 1
ATOM 3871 O O . GLN A 1 509 ? 27.039 10.142 5.800 1.00 97.25 509 GLN A O 1
ATOM 3876 N N . GLN A 1 510 ? 26.314 9.689 3.722 1.00 97.38 510 GLN A N 1
ATOM 3877 C CA . GLN A 1 510 ? 27.638 9.581 3.102 1.00 97.38 510 GLN A CA 1
ATOM 3878 C C . GLN A 1 510 ? 27.631 10.122 1.672 1.00 97.38 510 GLN A C 1
ATOM 3880 O O . GLN A 1 510 ? 26.587 10.164 1.025 1.00 97.38 510 GLN A O 1
ATOM 3885 N N . SER A 1 511 ? 28.802 10.552 1.201 1.00 97.50 511 SER A N 1
ATOM 3886 C CA . SER A 1 511 ? 29.051 10.962 -0.182 1.00 97.50 511 SER A CA 1
ATOM 3887 C C . SER A 1 511 ? 30.468 10.554 -0.583 1.00 97.50 511 SER A C 1
ATOM 3889 O O . SER A 1 511 ? 31.402 10.749 0.200 1.00 97.50 511 SER A O 1
ATOM 3891 N N . GLN A 1 512 ? 30.619 9.989 -1.779 1.00 97.62 512 GLN A N 1
ATOM 3892 C CA . GLN A 1 512 ? 31.895 9.584 -2.371 1.00 97.62 512 GLN A CA 1
ATOM 3893 C C . GLN A 1 512 ? 31.976 10.100 -3.806 1.00 97.62 512 GLN A C 1
ATOM 3895 O O . GLN A 1 512 ? 31.022 9.942 -4.563 1.00 97.62 512 GLN A O 1
ATOM 3900 N N . ALA A 1 513 ? 33.123 10.653 -4.195 1.00 97.38 513 ALA A N 1
ATOM 3901 C CA . ALA A 1 513 ? 33.378 10.992 -5.591 1.00 97.38 513 ALA A CA 1
ATOM 3902 C C . ALA A 1 513 ? 33.612 9.715 -6.416 1.00 97.38 513 ALA A C 1
ATOM 3904 O O . ALA A 1 513 ? 34.274 8.786 -5.947 1.00 97.38 513 ALA A O 1
ATOM 3905 N N . VAL A 1 514 ? 33.115 9.690 -7.651 1.00 97.19 514 VAL A N 1
ATOM 3906 C CA . VAL A 1 514 ? 33.234 8.567 -8.591 1.00 97.19 514 VAL A CA 1
ATOM 3907 C C . VAL A 1 514 ? 33.792 9.038 -9.935 1.00 97.19 514 VAL A C 1
ATOM 3909 O O . VAL A 1 514 ? 33.543 10.157 -10.377 1.00 97.19 514 VAL A O 1
ATOM 3912 N N . THR A 1 515 ? 34.541 8.172 -10.617 1.00 97.94 515 THR A N 1
ATOM 3913 C CA . THR A 1 515 ? 34.961 8.366 -12.018 1.00 97.94 515 THR A CA 1
ATOM 3914 C C . THR A 1 515 ? 34.176 7.487 -12.991 1.00 97.94 515 THR A C 1
ATOM 3916 O O . THR A 1 515 ? 34.467 7.503 -14.183 1.00 97.94 515 THR A O 1
ATOM 3919 N N . LEU A 1 516 ? 33.201 6.719 -12.494 1.00 96.81 516 LEU A N 1
ATOM 3920 C CA . LEU A 1 516 ? 32.298 5.886 -13.288 1.00 96.81 516 LEU A CA 1
ATOM 3921 C C . LEU A 1 516 ? 31.537 6.739 -14.308 1.00 96.81 516 LEU A C 1
ATOM 3923 O O . LEU A 1 516 ? 31.008 7.797 -13.959 1.00 96.81 516 LEU A O 1
ATOM 3927 N N . THR A 1 517 ? 31.480 6.293 -15.561 1.00 96.50 517 THR A N 1
ATOM 3928 C CA . THR A 1 517 ? 30.871 7.059 -16.663 1.00 96.50 517 THR A CA 1
ATOM 3929 C C . THR A 1 517 ? 29.555 6.486 -17.169 1.00 96.50 517 THR A C 1
ATOM 3931 O O . THR A 1 517 ? 28.855 7.182 -17.897 1.00 96.50 517 THR A O 1
ATOM 3934 N N . GLN A 1 518 ? 29.254 5.231 -16.842 1.00 94.69 518 GLN A N 1
ATOM 3935 C CA . GLN A 1 518 ? 28.084 4.489 -17.306 1.00 94.69 518 GLN A CA 1
ATOM 3936 C C . GLN A 1 518 ? 27.945 3.182 -16.520 1.00 94.69 518 GLN A C 1
ATOM 3938 O O . GLN A 1 518 ? 28.873 2.777 -15.818 1.00 94.69 518 GLN A O 1
ATOM 3943 N N . ILE A 1 519 ? 26.805 2.520 -16.684 1.00 91.69 519 ILE A N 1
ATOM 3944 C CA . ILE A 1 519 ? 26.565 1.138 -16.285 1.00 91.69 519 ILE A CA 1
ATOM 3945 C C . ILE A 1 519 ? 25.960 0.400 -17.482 1.00 91.69 519 ILE A C 1
ATOM 3947 O O . ILE A 1 519 ? 24.792 0.586 -17.824 1.00 91.69 519 ILE A O 1
ATOM 3951 N N . GLU A 1 520 ? 26.779 -0.420 -18.128 1.00 88.94 520 GLU A N 1
ATOM 3952 C CA . GLU A 1 520 ? 26.393 -1.324 -19.211 1.00 88.94 520 GLU A CA 1
ATOM 3953 C C . GLU A 1 520 ? 26.978 -2.720 -18.927 1.00 88.94 520 GLU A C 1
ATOM 3955 O O . GLU A 1 520 ? 27.542 -2.962 -17.856 1.00 88.94 520 GLU A O 1
ATOM 3960 N N . GLY A 1 521 ? 26.879 -3.650 -19.879 1.00 84.81 521 GLY A N 1
ATOM 3961 C CA . GLY A 1 521 ? 27.362 -5.023 -19.690 1.00 84.81 521 GLY A CA 1
ATOM 3962 C C . GLY A 1 521 ? 28.874 -5.158 -19.447 1.00 84.81 521 GLY A C 1
ATOM 3963 O O . GLY A 1 521 ? 29.332 -6.231 -19.074 1.00 84.81 521 GLY A O 1
ATOM 3964 N N . THR A 1 522 ? 29.679 -4.110 -19.672 1.00 87.62 522 THR A N 1
ATOM 3965 C CA . THR A 1 522 ? 31.117 -4.122 -19.347 1.00 87.62 522 THR A CA 1
ATOM 3966 C C . THR A 1 522 ? 31.410 -3.753 -17.901 1.00 87.62 522 THR A C 1
ATOM 3968 O O . THR A 1 522 ? 32.335 -4.317 -17.325 1.00 87.62 522 THR A O 1
ATOM 3971 N N . GLU A 1 523 ? 30.670 -2.799 -17.331 1.00 91.75 523 GLU A N 1
ATOM 3972 C CA . GLU A 1 523 ? 30.861 -2.331 -15.951 1.00 91.75 523 GLU A CA 1
ATOM 3973 C C . GLU A 1 523 ? 30.129 -3.219 -14.945 1.00 91.75 523 GLU A C 1
ATOM 3975 O O . GLU A 1 523 ? 30.568 -3.359 -13.804 1.00 91.75 523 GLU A O 1
ATOM 3980 N N . ILE A 1 524 ? 29.009 -3.809 -15.364 1.00 88.25 524 ILE A N 1
ATOM 3981 C CA . ILE A 1 524 ? 28.296 -4.818 -14.595 1.00 88.25 524 ILE A CA 1
ATOM 3982 C C . ILE A 1 524 ? 28.643 -6.182 -15.167 1.00 88.25 524 ILE A C 1
ATOM 3984 O O . ILE A 1 524 ? 28.193 -6.554 -16.247 1.00 88.25 524 ILE A O 1
ATOM 3988 N N . ALA A 1 525 ? 29.437 -6.940 -14.414 1.00 85.19 525 ALA A N 1
ATOM 3989 C CA . ALA A 1 525 ? 29.705 -8.339 -14.693 1.00 85.19 525 ALA A CA 1
ATOM 3990 C C . ALA A 1 525 ? 28.481 -9.168 -14.291 1.00 85.19 525 ALA A C 1
ATOM 3992 O O . ALA A 1 525 ? 28.483 -9.811 -13.249 1.00 85.19 525 ALA A O 1
ATOM 3993 N N . GLU A 1 526 ? 27.416 -9.106 -15.080 1.00 83.19 526 GLU A N 1
ATOM 3994 C CA . GLU A 1 526 ? 26.244 -9.970 -14.945 1.00 83.19 526 GLU A CA 1
ATOM 3995 C C . GLU A 1 526 ? 26.553 -11.398 -15.429 1.00 83.19 526 GLU A C 1
ATOM 3997 O O . GLU A 1 526 ? 27.362 -11.604 -16.338 1.00 83.19 526 GLU A O 1
ATOM 4002 N N . SER A 1 527 ? 25.880 -12.395 -14.848 1.00 77.00 527 SER A N 1
ATOM 4003 C CA . SER A 1 527 ? 25.713 -13.704 -15.487 1.00 77.00 527 SER A CA 1
ATOM 4004 C C . SER A 1 527 ? 24.330 -14.311 -15.231 1.00 77.00 527 SER A C 1
ATOM 4006 O O . SER A 1 527 ? 23.806 -14.238 -14.122 1.00 77.00 527 SER A O 1
ATOM 4008 N N . ASN A 1 528 ? 23.772 -14.963 -16.255 1.00 70.69 528 ASN A N 1
ATOM 4009 C CA . ASN A 1 528 ? 22.637 -15.879 -16.143 1.00 70.69 528 ASN A CA 1
ATOM 4010 C C . ASN A 1 528 ? 22.911 -17.134 -17.015 1.00 70.69 528 ASN A C 1
ATOM 4012 O O . ASN A 1 528 ? 23.181 -16.990 -18.212 1.00 70.69 528 ASN A O 1
ATOM 4016 N N . PRO A 1 529 ? 22.923 -18.370 -16.466 1.00 68.88 529 PRO A N 1
ATOM 4017 C CA . PRO A 1 529 ? 22.701 -18.720 -15.064 1.00 68.88 529 PRO A CA 1
ATOM 4018 C C . PRO A 1 529 ? 23.792 -18.165 -14.151 1.00 68.88 529 PRO A C 1
ATOM 4020 O O . PRO A 1 529 ? 24.929 -17.974 -14.575 1.00 68.88 529 PRO A O 1
ATOM 4023 N N . LEU A 1 530 ? 23.423 -17.961 -12.888 1.00 68.19 530 LEU A N 1
ATOM 4024 C CA . LEU A 1 530 ? 24.309 -17.530 -11.810 1.00 68.19 530 LEU A CA 1
ATOM 4025 C C . LEU A 1 530 ? 25.645 -18.294 -11.823 1.00 68.19 530 LEU A C 1
ATOM 4027 O O . LEU A 1 530 ? 25.675 -19.529 -11.740 1.00 68.19 530 LEU A O 1
ATOM 4031 N N . GLU A 1 531 ? 26.754 -17.558 -11.862 1.00 68.88 531 GLU A N 1
ATOM 4032 C CA . GLU A 1 531 ? 28.097 -18.101 -11.676 1.00 68.88 531 GLU A CA 1
ATOM 4033 C C . GLU A 1 531 ? 28.530 -17.897 -10.218 1.00 68.88 531 GLU A C 1
ATOM 4035 O O . GLU A 1 531 ? 28.973 -16.817 -9.824 1.00 68.88 531 GLU A O 1
ATOM 4040 N N . LEU A 1 532 ? 28.398 -18.956 -9.406 1.00 65.94 532 LEU A N 1
ATOM 4041 C CA . LEU A 1 532 ? 28.689 -18.937 -7.964 1.00 65.94 532 LEU A CA 1
ATOM 4042 C C . LEU A 1 532 ? 30.028 -18.253 -7.651 1.00 65.94 532 LEU A C 1
ATOM 4044 O O . LEU A 1 532 ? 31.070 -18.662 -8.162 1.00 65.94 532 LEU A O 1
ATOM 4048 N N . ASP A 1 533 ? 29.983 -17.251 -6.768 1.00 67.31 533 ASP A N 1
ATOM 4049 C CA . ASP A 1 533 ? 31.123 -16.438 -6.323 1.00 67.31 533 ASP A CA 1
ATOM 4050 C C . ASP A 1 533 ? 31.845 -15.648 -7.446 1.00 67.31 533 ASP A C 1
ATOM 4052 O O . ASP A 1 533 ? 32.958 -15.146 -7.244 1.00 67.31 533 ASP A O 1
ATOM 4056 N N . VAL A 1 534 ? 31.226 -15.507 -8.626 1.00 73.69 534 VAL A N 1
ATOM 4057 C CA . VAL A 1 534 ? 31.767 -14.768 -9.779 1.00 73.69 534 VAL A CA 1
ATOM 4058 C C . VAL A 1 534 ? 30.849 -13.621 -10.192 1.00 73.69 534 VAL A C 1
ATOM 4060 O O . VAL A 1 534 ? 31.322 -12.490 -10.221 1.00 73.69 534 VAL A O 1
ATOM 4063 N N . SER A 1 535 ? 29.581 -13.887 -10.498 1.00 81.06 535 SER A N 1
ATOM 4064 C CA . SER A 1 535 ? 28.598 -12.907 -10.985 1.00 81.06 535 SER A CA 1
ATOM 4065 C C . SER A 1 535 ? 27.177 -13.479 -10.911 1.00 81.06 535 SER A C 1
ATOM 4067 O O . SER A 1 535 ? 27.016 -14.697 -10.814 1.00 81.06 535 SER A O 1
ATOM 4069 N N . GLY A 1 536 ? 26.150 -12.630 -10.984 1.00 83.12 536 GLY A N 1
ATOM 4070 C CA . GLY A 1 536 ? 24.772 -13.094 -11.158 1.00 83.12 536 GLY A CA 1
ATOM 4071 C C . GLY A 1 536 ? 23.806 -12.041 -11.708 1.00 83.12 536 GLY A C 1
ATOM 4072 O O . GLY A 1 536 ? 24.231 -10.909 -11.979 1.00 83.12 536 GLY A O 1
ATOM 4073 N N . PRO A 1 537 ? 22.522 -12.413 -11.881 1.00 85.38 537 PRO A N 1
ATOM 4074 C CA . PRO A 1 537 ? 21.489 -11.542 -12.436 1.00 85.38 537 PRO A CA 1
ATOM 4075 C C . PRO A 1 537 ? 21.070 -10.474 -11.422 1.00 85.38 537 PRO A C 1
ATOM 4077 O O . PRO A 1 537 ? 21.529 -10.468 -10.276 1.00 85.38 537 PRO A O 1
ATOM 4080 N N . PHE A 1 538 ? 20.189 -9.555 -11.821 1.00 88.50 538 PHE A N 1
ATOM 4081 C CA . PHE A 1 538 ? 19.568 -8.648 -10.859 1.00 88.50 538 PHE A CA 1
ATOM 4082 C C . PHE A 1 538 ? 18.648 -9.457 -9.941 1.00 88.50 538 PHE A C 1
ATOM 4084 O O . PHE A 1 538 ? 17.662 -10.035 -10.397 1.00 88.50 538 PHE A O 1
ATOM 4091 N N . THR A 1 539 ? 18.947 -9.475 -8.645 1.00 89.50 539 THR A N 1
ATOM 4092 C CA . THR A 1 539 ? 18.165 -10.178 -7.625 1.00 89.50 539 THR A CA 1
ATOM 4093 C C . THR A 1 539 ? 17.607 -9.200 -6.602 1.00 89.50 539 THR A C 1
ATOM 4095 O O . THR A 1 539 ? 18.306 -8.307 -6.137 1.00 89.50 539 THR A O 1
ATOM 4098 N N . LEU A 1 540 ? 16.359 -9.405 -6.190 1.00 92.19 540 LEU A N 1
ATOM 4099 C CA . LEU A 1 540 ? 15.693 -8.746 -5.071 1.00 92.19 540 LEU A CA 1
ATOM 4100 C C . LEU A 1 540 ? 15.555 -9.743 -3.911 1.00 92.19 540 LEU A C 1
ATOM 4102 O O . LEU A 1 540 ? 15.081 -10.863 -4.095 1.00 92.19 540 LEU A O 1
ATOM 4106 N N . GLY A 1 541 ? 15.936 -9.330 -2.704 1.00 92.25 541 GLY A N 1
ATOM 4107 C CA . GLY A 1 541 ? 15.883 -10.147 -1.490 1.00 92.25 541 GLY A CA 1
ATOM 4108 C C . GLY A 1 541 ? 17.101 -11.049 -1.261 1.00 92.25 541 GLY A C 1
ATOM 4109 O O . GLY A 1 541 ? 17.140 -11.783 -0.275 1.00 92.25 541 GLY A O 1
ATOM 4110 N N . ASN A 1 542 ? 18.098 -11.006 -2.149 1.00 88.75 542 ASN A N 1
ATOM 4111 C CA . ASN A 1 542 ? 19.329 -11.790 -2.056 1.00 88.75 542 ASN A CA 1
ATOM 4112 C C . ASN A 1 542 ? 20.475 -11.128 -2.831 1.00 88.75 542 ASN A C 1
ATOM 4114 O O . ASN A 1 542 ? 20.234 -10.254 -3.664 1.00 88.75 542 ASN A O 1
ATOM 4118 N N . SER A 1 543 ? 21.710 -11.544 -2.549 1.00 86.88 543 SER A N 1
ATOM 4119 C CA . SER A 1 543 ? 22.872 -11.226 -3.366 1.00 86.88 543 SER A CA 1
ATOM 4120 C C . SER A 1 543 ? 22.902 -12.070 -4.636 1.00 86.88 543 SER A C 1
ATOM 4122 O O . SER A 1 543 ? 22.656 -13.277 -4.622 1.00 86.88 543 SER A O 1
ATOM 4124 N N . SER A 1 544 ? 23.301 -11.413 -5.716 1.00 82.69 544 SER A N 1
ATOM 4125 C CA . SER A 1 544 ? 23.414 -11.957 -7.062 1.00 82.69 544 SER A CA 1
ATOM 4126 C C . SER A 1 544 ? 24.519 -13.014 -7.182 1.00 82.69 544 SER A C 1
ATOM 4128 O O . SER A 1 544 ? 24.387 -13.950 -7.958 1.00 82.69 544 SER A O 1
ATOM 4130 N N . VAL A 1 545 ? 25.586 -12.939 -6.375 1.00 73.50 545 VAL A N 1
ATOM 4131 C CA . VAL A 1 545 ? 26.744 -13.857 -6.465 1.00 73.50 545 VAL A CA 1
ATOM 4132 C C . VAL A 1 545 ? 26.683 -15.058 -5.517 1.00 73.50 545 VAL A C 1
ATOM 4134 O O . VAL A 1 545 ? 27.433 -16.022 -5.695 1.00 73.50 545 VAL A O 1
ATOM 4137 N N . ASN A 1 546 ? 25.840 -15.008 -4.478 1.00 69.62 546 ASN A N 1
ATOM 4138 C CA . ASN A 1 546 ? 25.792 -16.028 -3.429 1.00 69.62 546 ASN A CA 1
ATOM 4139 C C . ASN A 1 546 ? 24.418 -16.073 -2.740 1.00 69.62 546 ASN A C 1
ATOM 4141 O O . ASN A 1 546 ? 24.138 -15.273 -1.847 1.00 69.62 546 ASN A O 1
ATOM 4145 N N . THR A 1 547 ? 23.606 -17.069 -3.102 1.00 65.44 547 THR A N 1
ATOM 4146 C CA . THR A 1 547 ? 22.172 -17.124 -2.774 1.00 65.44 547 THR A CA 1
ATOM 4147 C C . THR A 1 547 ? 21.824 -17.467 -1.319 1.00 65.44 547 THR A C 1
ATOM 4149 O O . THR A 1 547 ? 20.659 -17.715 -1.035 1.00 65.44 547 THR A O 1
ATOM 4152 N N . ALA A 1 548 ? 22.788 -17.588 -0.403 1.00 65.81 548 ALA A N 1
ATOM 4153 C CA . ALA A 1 548 ? 22.490 -17.954 0.991 1.00 65.81 548 ALA A CA 1
ATOM 4154 C C . ALA A 1 548 ? 23.217 -17.104 2.042 1.00 65.81 548 ALA A C 1
ATOM 4156 O O . ALA A 1 548 ? 22.907 -17.195 3.231 1.00 65.81 548 ALA A O 1
ATOM 4157 N N . THR A 1 549 ? 24.230 -16.325 1.649 1.00 75.88 549 THR A N 1
ATOM 4158 C CA . THR A 1 549 ? 25.091 -15.609 2.610 1.00 75.88 549 THR A CA 1
ATOM 4159 C C . THR A 1 549 ? 24.547 -14.226 2.961 1.00 75.88 549 THR A C 1
ATOM 4161 O O . THR A 1 549 ? 24.760 -13.751 4.077 1.00 75.88 549 THR A O 1
ATOM 4164 N N . TYR A 1 550 ? 23.836 -13.592 2.028 1.00 86.81 550 TYR A N 1
ATOM 4165 C CA . TYR A 1 550 ? 23.406 -12.196 2.130 1.00 86.81 550 TYR A CA 1
ATOM 4166 C C . TYR A 1 550 ? 21.900 -12.026 1.898 1.00 86.81 550 TYR A C 1
ATOM 4168 O O . TYR A 1 550 ? 21.455 -10.959 1.477 1.00 86.81 550 TYR A O 1
ATOM 4176 N N . ASP A 1 551 ? 21.121 -13.070 2.183 1.00 89.94 551 ASP A N 1
ATOM 4177 C CA . ASP A 1 551 ? 19.662 -13.053 2.094 1.00 89.94 551 ASP A CA 1
ATOM 4178 C C . ASP A 1 551 ? 19.081 -11.934 2.961 1.00 89.94 551 ASP A C 1
ATOM 4180 O O . ASP A 1 551 ? 19.457 -11.749 4.129 1.00 89.94 551 ASP A O 1
ATOM 4184 N N . PHE A 1 552 ? 18.131 -11.198 2.399 1.00 93.88 552 PHE A N 1
ATOM 4185 C CA . PHE A 1 552 ? 17.412 -10.182 3.142 1.00 93.88 552 PHE A CA 1
ATOM 4186 C C . PHE A 1 552 ? 16.327 -10.806 4.009 1.00 93.88 552 PHE A C 1
ATOM 4188 O O . PHE A 1 552 ? 15.313 -11.285 3.518 1.00 93.88 552 PHE A O 1
ATOM 4195 N N . ASP A 1 553 ? 16.528 -10.751 5.326 1.00 92.31 553 ASP A N 1
ATOM 4196 C CA . ASP A 1 553 ? 15.528 -11.174 6.306 1.00 92.31 553 ASP A CA 1
ATOM 4197 C C . ASP A 1 553 ? 14.752 -9.936 6.774 1.00 92.31 553 ASP A C 1
ATOM 4199 O O . ASP A 1 553 ? 15.172 -9.195 7.670 1.00 92.31 553 ASP A O 1
ATOM 4203 N N . GLY A 1 554 ? 13.629 -9.670 6.114 1.00 95.31 554 GLY A N 1
ATOM 4204 C CA . GLY A 1 554 ? 12.806 -8.502 6.382 1.00 95.31 554 GLY A CA 1
ATOM 4205 C C . GLY A 1 554 ? 11.714 -8.292 5.344 1.00 95.31 554 GLY A C 1
ATOM 4206 O O . GLY A 1 554 ? 11.367 -9.169 4.553 1.00 95.31 554 GLY A O 1
ATOM 4207 N N . LYS A 1 555 ? 11.147 -7.085 5.345 1.00 96.38 555 LYS A N 1
ATOM 4208 C CA . LYS A 1 555 ? 10.045 -6.708 4.459 1.00 96.38 555 LYS A CA 1
ATOM 4209 C C . LYS A 1 555 ? 10.419 -5.524 3.587 1.00 96.38 555 LYS A C 1
ATOM 4211 O O . LYS A 1 555 ? 10.988 -4.549 4.074 1.00 96.38 555 LYS A O 1
ATOM 4216 N N . ILE A 1 556 ? 10.031 -5.588 2.324 1.00 96.56 556 ILE A N 1
ATOM 4217 C CA . ILE A 1 556 ? 10.181 -4.527 1.334 1.00 96.56 556 ILE A CA 1
ATOM 4218 C C . ILE A 1 556 ? 8.780 -4.012 1.012 1.00 96.56 556 ILE A C 1
ATOM 4220 O O . ILE A 1 556 ? 7.888 -4.789 0.676 1.00 96.56 556 ILE A O 1
ATOM 4224 N N . ALA A 1 557 ? 8.562 -2.711 1.164 1.00 95.38 557 ALA A N 1
ATOM 4225 C CA . ALA A 1 557 ? 7.299 -2.076 0.809 1.00 95.38 557 ALA A CA 1
ATOM 4226 C C . ALA A 1 557 ? 7.327 -1.556 -0.632 1.00 95.38 557 ALA A C 1
ATOM 4228 O O . ALA A 1 557 ? 6.363 -1.729 -1.376 1.00 95.38 557 ALA A O 1
ATOM 4229 N N . GLU A 1 558 ? 8.438 -0.930 -1.027 1.00 94.62 558 GLU A N 1
ATOM 4230 C CA . GLU A 1 558 ? 8.558 -0.292 -2.335 1.00 94.62 558 GLU A CA 1
ATOM 4231 C C . GLU A 1 558 ? 10.018 -0.154 -2.758 1.00 94.62 558 GLU A C 1
ATOM 4233 O O . GLU A 1 558 ? 10.862 0.155 -1.915 1.00 94.62 558 GLU A O 1
ATOM 4238 N N . VAL A 1 559 ? 10.302 -0.351 -4.046 1.00 94.88 559 VAL A N 1
ATOM 4239 C CA . VAL A 1 559 ? 11.610 -0.114 -4.673 1.00 94.88 559 VAL A CA 1
ATOM 4240 C C . VAL A 1 559 ? 11.402 0.693 -5.947 1.00 94.88 559 VAL A C 1
ATOM 4242 O O . VAL A 1 559 ? 10.576 0.328 -6.777 1.00 94.88 559 VAL A O 1
ATOM 4245 N N . ILE A 1 560 ? 12.147 1.787 -6.103 1.00 94.56 560 ILE A N 1
ATOM 4246 C CA . ILE A 1 560 ? 12.133 2.620 -7.310 1.00 94.56 560 ILE A CA 1
ATOM 4247 C C . ILE A 1 560 ? 13.568 2.813 -7.774 1.00 94.56 560 ILE A C 1
ATOM 4249 O O . ILE A 1 560 ? 14.398 3.307 -7.010 1.00 94.56 560 ILE A O 1
ATOM 4253 N N . ILE A 1 561 ? 13.853 2.480 -9.028 1.00 93.25 561 ILE A N 1
ATOM 4254 C CA . ILE A 1 561 ? 15.150 2.738 -9.644 1.00 93.25 561 ILE A CA 1
ATOM 4255 C C . ILE A 1 561 ? 14.957 3.631 -10.860 1.00 93.25 561 ILE A C 1
ATOM 4257 O O . ILE A 1 561 ? 14.227 3.305 -11.794 1.00 93.25 561 ILE A O 1
ATOM 4261 N N . TYR A 1 562 ? 15.637 4.768 -10.838 1.00 93.06 562 TYR A N 1
ATOM 4262 C CA . TYR A 1 562 ? 15.874 5.612 -11.993 1.00 93.06 562 TYR A CA 1
ATOM 4263 C C . TYR A 1 562 ? 17.221 5.217 -12.583 1.00 93.06 562 TYR A C 1
ATOM 4265 O O . TYR A 1 562 ? 18.234 5.273 -11.888 1.00 93.06 562 TYR A O 1
ATOM 4273 N N . ALA A 1 563 ? 17.260 4.871 -13.864 1.00 90.06 563 ALA A N 1
ATOM 4274 C CA . ALA A 1 563 ? 18.524 4.676 -14.577 1.00 90.06 563 ALA A CA 1
ATOM 4275 C C . ALA A 1 563 ? 18.848 5.930 -15.399 1.00 90.06 563 ALA A C 1
ATOM 4277 O O . ALA A 1 563 ? 19.048 5.893 -16.604 1.00 90.06 563 ALA A O 1
ATOM 4278 N N . THR A 1 564 ? 18.791 7.066 -14.704 1.00 91.19 564 THR A N 1
ATOM 4279 C CA . THR A 1 564 ? 19.218 8.388 -15.156 1.00 91.19 564 THR A CA 1
ATOM 4280 C C . THR A 1 564 ? 19.594 9.233 -13.940 1.00 91.19 564 THR A C 1
ATOM 4282 O O . THR A 1 564 ? 19.123 8.980 -12.824 1.00 91.19 564 THR A O 1
ATOM 4285 N N . SER A 1 565 ? 20.443 10.244 -14.127 1.00 91.12 565 SER A N 1
ATOM 4286 C CA . SER A 1 565 ? 20.707 11.228 -13.079 1.00 91.12 565 SER A CA 1
ATOM 4287 C C . SER A 1 565 ? 19.431 11.995 -12.747 1.00 91.12 565 SER A C 1
ATOM 4289 O O . SER A 1 565 ? 18.807 12.589 -13.627 1.00 91.12 565 SER A O 1
ATOM 4291 N N . ILE A 1 566 ? 19.081 12.051 -11.465 1.00 92.81 566 ILE A N 1
ATOM 4292 C CA . ILE A 1 566 ? 17.949 12.845 -10.986 1.00 92.81 566 ILE A CA 1
ATOM 4293 C C . ILE A 1 566 ? 18.422 14.123 -10.296 1.00 92.81 566 ILE A C 1
ATOM 4295 O O . ILE A 1 566 ? 19.484 14.171 -9.675 1.00 92.81 566 ILE A O 1
ATOM 4299 N N . THR A 1 567 ? 17.602 15.167 -10.368 1.00 93.12 567 THR A N 1
ATOM 4300 C CA . THR A 1 567 ? 17.851 16.422 -9.650 1.00 93.12 567 THR A CA 1
ATOM 4301 C C . THR A 1 567 ? 17.386 16.328 -8.193 1.00 93.12 567 THR A C 1
ATOM 4303 O O . THR A 1 567 ? 16.566 15.479 -7.837 1.00 93.12 567 THR A O 1
ATOM 4306 N N . GLU A 1 568 ? 17.862 17.232 -7.330 1.00 93.88 568 GLU A N 1
ATOM 4307 C CA . GLU A 1 568 ? 17.405 17.297 -5.933 1.00 93.88 568 GLU A CA 1
ATOM 4308 C C . GLU A 1 568 ? 15.872 17.469 -5.799 1.00 93.88 568 GLU A C 1
ATOM 4310 O O . GLU A 1 568 ? 15.285 16.754 -4.986 1.00 93.88 568 GLU A O 1
ATOM 4315 N N . PRO A 1 569 ? 15.192 18.317 -6.601 1.00 94.50 569 PRO A N 1
ATOM 4316 C CA . PRO A 1 569 ? 13.729 18.332 -6.709 1.00 94.50 569 PRO A CA 1
ATOM 4317 C C . PRO A 1 569 ? 13.070 16.968 -6.962 1.00 94.50 569 PRO A C 1
ATOM 4319 O O . PRO A 1 569 ? 12.103 16.607 -6.290 1.00 94.50 569 PRO A O 1
ATOM 4322 N N . VAL A 1 570 ? 13.595 16.184 -7.909 1.00 93.50 570 VAL A N 1
ATOM 4323 C CA . VAL A 1 570 ? 13.048 14.857 -8.250 1.00 93.50 570 VAL A CA 1
ATOM 4324 C C . VAL A 1 570 ? 13.269 13.870 -7.103 1.00 93.50 570 VAL A C 1
ATOM 4326 O O . VAL A 1 570 ? 12.368 13.105 -6.757 1.00 93.50 570 VAL A O 1
ATOM 4329 N N . ARG A 1 571 ? 14.438 13.924 -6.451 1.00 95.81 571 ARG A N 1
ATOM 4330 C CA . ARG A 1 571 ? 14.713 13.125 -5.250 1.00 95.81 571 ARG A CA 1
ATOM 4331 C C . ARG A 1 571 ? 13.730 13.467 -4.129 1.00 95.81 571 ARG A C 1
ATOM 4333 O O . ARG A 1 571 ? 13.087 12.571 -3.596 1.00 95.81 571 ARG A O 1
ATOM 4340 N N . LYS A 1 572 ? 13.583 14.754 -3.795 1.00 96.12 572 LYS A N 1
ATOM 4341 C CA . LYS A 1 572 ? 12.716 15.220 -2.700 1.00 96.12 572 LYS A CA 1
ATOM 4342 C C . LYS A 1 572 ? 11.237 14.934 -2.945 1.00 96.12 572 LYS A C 1
ATOM 4344 O O . LYS A 1 572 ? 10.553 14.546 -2.004 1.00 96.12 572 LYS A O 1
ATOM 4349 N N . SER A 1 573 ? 10.748 15.073 -4.176 1.00 95.62 573 SER A N 1
ATOM 4350 C CA . SER A 1 573 ? 9.362 14.713 -4.517 1.00 95.62 573 SER A CA 1
ATOM 4351 C C . SER A 1 573 ? 9.129 13.198 -4.455 1.00 95.62 573 SER A C 1
ATOM 4353 O O . SER A 1 573 ? 8.124 12.764 -3.897 1.00 95.62 573 SER A O 1
ATOM 4355 N N . THR A 1 574 ? 10.082 12.378 -4.918 1.00 96.25 574 THR A N 1
ATOM 4356 C CA . THR A 1 574 ? 10.011 10.907 -4.784 1.00 96.25 574 THR A CA 1
ATOM 4357 C C . THR A 1 574 ? 10.011 10.478 -3.312 1.00 96.25 574 THR A C 1
ATOM 4359 O O . THR A 1 574 ? 9.196 9.658 -2.894 1.00 96.25 574 THR A O 1
ATOM 4362 N N . GLU A 1 575 ? 10.884 11.066 -2.493 1.00 98.12 575 GLU A N 1
ATOM 4363 C CA . GLU A 1 575 ? 10.922 10.800 -1.053 1.00 98.12 575 GLU A CA 1
ATOM 4364 C C . GLU A 1 575 ? 9.671 11.325 -0.332 1.00 98.12 575 GLU A C 1
ATOM 4366 O O . GLU A 1 575 ? 9.176 10.652 0.566 1.00 98.12 575 GLU A O 1
ATOM 4371 N N . SER A 1 576 ? 9.113 12.470 -0.746 1.00 98.06 576 SER A N 1
ATOM 4372 C CA . SER A 1 576 ? 7.848 13.009 -0.217 1.00 98.06 576 SER A CA 1
ATOM 4373 C C . SER A 1 576 ? 6.677 12.070 -0.499 1.00 98.06 576 SER A C 1
ATOM 4375 O O . SER A 1 576 ? 5.882 11.797 0.401 1.00 98.06 576 SER A O 1
ATOM 4377 N N . PHE A 1 577 ? 6.597 11.529 -1.718 1.00 97.44 577 PHE A N 1
ATOM 4378 C CA . PHE A 1 577 ? 5.624 10.507 -2.101 1.00 97.44 577 PHE A CA 1
ATOM 4379 C C . PHE A 1 577 ? 5.709 9.279 -1.180 1.00 97.44 577 PHE A C 1
ATOM 4381 O O . PHE A 1 577 ? 4.717 8.913 -0.541 1.00 97.44 577 PHE A O 1
ATOM 4388 N N . LEU A 1 578 ? 6.903 8.689 -1.042 1.00 98.19 578 LEU A N 1
ATOM 4389 C CA . LEU A 1 578 ? 7.121 7.511 -0.196 1.00 98.19 578 LEU A CA 1
ATOM 4390 C C . LEU A 1 578 ? 6.846 7.824 1.283 1.00 98.19 578 LEU A C 1
ATOM 4392 O O . LEU A 1 578 ? 6.209 7.038 1.984 1.00 98.19 578 LEU A O 1
ATOM 4396 N N . ALA A 1 579 ? 7.258 8.996 1.767 1.00 98.19 579 ALA A N 1
ATOM 4397 C CA . ALA A 1 579 ? 7.035 9.410 3.145 1.00 98.19 579 ALA A CA 1
ATOM 4398 C C . ALA A 1 579 ? 5.546 9.602 3.467 1.00 98.19 579 ALA A C 1
ATOM 4400 O O . ALA A 1 579 ? 5.093 9.138 4.512 1.00 98.19 579 ALA A O 1
ATOM 4401 N N . LEU A 1 580 ? 4.756 10.211 2.574 1.00 98.31 580 LEU A N 1
ATOM 4402 C CA . LEU A 1 580 ? 3.306 10.342 2.761 1.00 98.31 580 LEU A CA 1
ATOM 4403 C C . LEU A 1 580 ? 2.603 8.982 2.737 1.00 98.31 580 LEU A C 1
ATOM 4405 O O . LEU A 1 580 ? 1.758 8.718 3.598 1.00 98.31 580 LEU A O 1
ATOM 4409 N N . LYS A 1 581 ? 2.985 8.107 1.801 1.00 97.69 581 LYS A N 1
ATOM 4410 C CA . LYS A 1 581 ? 2.446 6.748 1.682 1.00 97.69 581 LYS A CA 1
ATOM 4411 C C . LYS A 1 581 ? 2.732 5.919 2.933 1.00 97.69 581 LYS A C 1
ATOM 4413 O O . LYS A 1 581 ? 1.825 5.334 3.519 1.00 97.69 581 LYS A O 1
ATOM 4418 N N . TYR A 1 582 ? 3.964 5.945 3.432 1.00 97.81 582 TYR A N 1
ATOM 4419 C CA . TYR A 1 582 ? 4.397 5.125 4.570 1.00 97.81 582 TYR A CA 1
ATOM 4420 C C . TYR A 1 582 ? 4.418 5.862 5.919 1.00 97.81 582 TYR A C 1
ATOM 4422 O O . TYR A 1 582 ? 4.893 5.313 6.912 1.00 97.81 582 TYR A O 1
ATOM 4430 N N . GLY A 1 583 ? 3.850 7.071 5.995 1.00 97.44 583 GLY A N 1
ATOM 4431 C CA . GLY A 1 583 ? 3.651 7.824 7.242 1.00 97.44 583 GLY A CA 1
ATOM 4432 C C . GLY A 1 583 ? 4.950 8.268 7.922 1.00 97.44 583 GLY A C 1
ATOM 4433 O O . GLY A 1 583 ? 5.009 8.365 9.152 1.00 97.44 583 GLY A O 1
ATOM 4434 N N . MET A 1 584 ? 6.007 8.463 7.138 1.00 97.06 584 MET A N 1
ATOM 4435 C CA . MET A 1 584 ? 7.355 8.783 7.603 1.00 97.06 584 MET A CA 1
ATOM 4436 C C . MET A 1 584 ? 7.528 10.297 7.704 1.00 97.06 584 MET A C 1
ATOM 4438 O O . MET A 1 584 ? 6.958 11.029 6.910 1.00 97.06 584 MET A O 1
ATOM 4442 N N . THR A 1 585 ? 8.333 10.765 8.661 1.00 96.75 585 THR A N 1
ATOM 4443 C CA . THR A 1 585 ? 8.678 12.191 8.791 1.00 96.75 585 THR A CA 1
ATOM 4444 C C . THR A 1 585 ? 10.003 12.476 8.078 1.00 96.75 585 THR A C 1
ATOM 4446 O O . THR A 1 585 ? 10.961 11.728 8.264 1.00 96.75 585 THR A O 1
ATOM 4449 N N . LEU A 1 586 ? 10.060 13.579 7.325 1.00 97.75 586 LEU A N 1
ATOM 4450 C CA . LEU A 1 586 ? 11.244 14.088 6.620 1.00 97.75 586 LEU A CA 1
ATOM 4451 C C . LEU A 1 586 ? 11.660 15.417 7.263 1.00 97.75 586 LEU A C 1
ATOM 4453 O O . LEU A 1 586 ? 10.851 16.057 7.940 1.00 97.75 586 LEU A O 1
ATOM 4457 N N . ASP A 1 587 ? 12.905 15.832 7.056 1.00 95.69 587 ASP A N 1
ATOM 4458 C CA . ASP A 1 587 ? 13.502 17.046 7.628 1.00 95.69 587 ASP A CA 1
ATOM 4459 C C . ASP A 1 587 ? 13.427 18.278 6.708 1.00 95.69 587 ASP A C 1
ATOM 4461 O O . ASP A 1 587 ? 13.943 19.344 7.046 1.00 95.69 587 ASP A O 1
ATOM 4465 N N . TYR A 1 588 ? 12.743 18.156 5.571 1.00 97.25 588 TYR A N 1
ATOM 4466 C CA . TYR A 1 588 ? 12.525 19.225 4.603 1.00 97.25 588 TYR A CA 1
ATOM 4467 C C . TYR A 1 588 ? 11.082 19.226 4.077 1.00 97.25 588 TYR A C 1
ATOM 4469 O O . TYR A 1 588 ? 10.329 18.272 4.270 1.00 97.25 588 TYR A O 1
ATOM 4477 N N . ASP A 1 589 ? 10.706 20.320 3.412 1.00 98.19 589 ASP A N 1
ATOM 4478 C CA . ASP A 1 589 ? 9.373 20.541 2.843 1.00 98.19 589 ASP A CA 1
ATOM 4479 C C . ASP A 1 589 ? 8.921 19.408 1.914 1.00 98.19 589 ASP A C 1
ATOM 4481 O O . ASP A 1 589 ? 9.636 19.016 0.993 1.00 98.19 589 ASP A O 1
ATOM 4485 N N . TYR A 1 590 ? 7.695 18.933 2.128 1.00 98.44 590 TYR A N 1
ATOM 4486 C CA . TYR A 1 590 ? 7.084 17.912 1.286 1.00 98.44 590 TYR A CA 1
ATOM 4487 C C . TYR A 1 590 ? 6.639 18.553 -0.016 1.00 98.44 590 TYR A C 1
ATOM 4489 O O . TYR A 1 590 ? 5.938 19.572 0.009 1.00 98.44 590 TYR A O 1
ATOM 4497 N N . THR A 1 591 ? 6.989 17.936 -1.138 1.00 97.38 591 THR A N 1
ATOM 4498 C CA . THR A 1 591 ? 6.617 18.404 -2.473 1.00 97.38 591 THR A CA 1
ATOM 4499 C C . THR A 1 591 ? 5.844 17.343 -3.246 1.00 97.38 591 THR A C 1
ATOM 4501 O O . THR A 1 591 ? 6.017 16.146 -3.022 1.00 97.38 591 THR A O 1
ATOM 4504 N N . ASN A 1 592 ? 4.967 17.788 -4.147 1.00 94.19 592 ASN A N 1
ATOM 4505 C CA . ASN A 1 592 ? 4.362 16.915 -5.150 1.00 94.19 592 ASN A CA 1
ATOM 4506 C C . ASN A 1 592 ? 5.347 16.637 -6.304 1.00 94.19 592 ASN A C 1
ATOM 4508 O O . ASN A 1 592 ? 6.450 17.189 -6.345 1.00 94.19 592 ASN A O 1
ATOM 4512 N N . TYR A 1 593 ? 4.938 15.815 -7.268 1.00 89.19 593 TYR A N 1
ATOM 4513 C CA . TYR A 1 593 ? 5.713 15.472 -8.462 1.00 89.19 593 TYR A CA 1
ATOM 4514 C C . TYR A 1 593 ? 6.158 16.710 -9.260 1.00 89.19 593 TYR A C 1
ATOM 4516 O O . TYR A 1 593 ? 7.286 16.768 -9.744 1.00 89.19 593 TYR A O 1
ATOM 4524 N N . ASP A 1 594 ? 5.302 17.734 -9.351 1.00 87.94 594 ASP A N 1
ATOM 4525 C CA . ASP A 1 594 ? 5.603 19.013 -10.018 1.00 87.94 594 ASP A CA 1
ATOM 4526 C C . ASP A 1 594 ? 6.458 19.962 -9.154 1.00 87.94 594 ASP A C 1
ATOM 4528 O O . ASP A 1 594 ? 6.606 21.147 -9.462 1.00 87.94 594 ASP A O 1
ATOM 4532 N N . ASN A 1 595 ? 7.023 19.455 -8.055 1.00 90.75 595 ASN A N 1
ATOM 4533 C CA . ASN A 1 595 ? 7.901 20.164 -7.132 1.00 90.75 595 ASN A CA 1
ATOM 4534 C C . ASN A 1 595 ? 7.255 21.372 -6.418 1.00 90.75 595 ASN A C 1
ATOM 4536 O O . ASN A 1 595 ? 7.944 22.273 -5.938 1.00 90.75 595 ASN A O 1
ATOM 4540 N N . SER A 1 596 ? 5.926 21.391 -6.327 1.00 94.62 596 SER A N 1
ATOM 4541 C CA . SER A 1 596 ? 5.168 22.345 -5.517 1.00 94.62 596 SER A CA 1
ATOM 4542 C C . SER A 1 596 ? 5.078 21.856 -4.075 1.00 94.62 596 SER A C 1
ATOM 4544 O O . SER A 1 596 ? 4.769 20.691 -3.826 1.00 94.62 596 SER A O 1
ATOM 4546 N N . THR A 1 597 ? 5.324 22.741 -3.110 1.00 97.38 597 THR A N 1
ATOM 4547 C CA . THR A 1 597 ? 5.233 22.407 -1.682 1.00 97.38 597 THR A CA 1
ATOM 4548 C C . THR A 1 597 ? 3.792 22.100 -1.272 1.00 97.38 597 THR A C 1
ATOM 4550 O O . THR A 1 597 ? 2.914 22.948 -1.421 1.00 97.38 597 THR A O 1
ATOM 4553 N N . VAL A 1 598 ? 3.567 20.922 -0.684 1.00 97.94 598 VAL A N 1
ATOM 4554 C CA . VAL A 1 598 ? 2.279 20.494 -0.103 1.00 97.94 598 VAL A CA 1
ATOM 4555 C C . VAL A 1 598 ? 2.270 20.576 1.428 1.00 97.94 598 VAL A C 1
ATOM 4557 O O . VAL A 1 598 ? 1.209 20.663 2.043 1.00 97.94 598 VAL A O 1
ATOM 4560 N N . PHE A 1 599 ? 3.449 20.598 2.064 1.00 98.50 599 PHE A N 1
ATOM 4561 C CA . PHE A 1 599 ? 3.594 20.857 3.498 1.00 98.50 599 PHE A CA 1
ATOM 4562 C C . PHE A 1 599 ? 4.975 21.421 3.835 1.00 98.50 599 PHE A C 1
ATOM 4564 O O . PHE A 1 599 ? 5.992 20.781 3.569 1.00 98.50 599 PHE A O 1
ATOM 4571 N N . SER A 1 600 ? 5.013 22.587 4.487 1.00 97.94 600 SER A N 1
ATOM 4572 C CA . SER A 1 600 ? 6.273 23.164 4.971 1.00 97.94 600 SER A CA 1
ATOM 4573 C C . SER A 1 600 ? 6.668 22.641 6.349 1.00 97.94 600 SER A C 1
ATOM 4575 O O . SER A 1 600 ? 5.894 22.764 7.312 1.00 97.94 600 SER A O 1
ATOM 4577 N N . VAL A 1 601 ? 7.899 22.138 6.446 1.00 97.62 601 VAL A N 1
ATOM 4578 C CA . VAL A 1 601 ? 8.491 21.526 7.639 1.00 97.62 601 VAL A CA 1
ATOM 4579 C C . VAL A 1 601 ? 9.218 22.588 8.449 1.00 97.62 601 VAL A C 1
ATOM 4581 O O . VAL A 1 601 ? 10.380 22.913 8.226 1.00 97.62 601 VAL A O 1
ATOM 4584 N N . VAL A 1 602 ? 8.503 23.154 9.421 1.00 96.12 602 VAL A N 1
ATOM 4585 C CA . VAL A 1 602 ? 9.006 24.230 10.282 1.00 96.12 602 VAL A CA 1
ATOM 4586 C C . VAL A 1 602 ? 8.694 23.903 11.738 1.00 96.12 602 VAL A C 1
ATOM 4588 O O . VAL A 1 602 ? 7.579 23.487 12.063 1.00 96.12 602 VAL A O 1
ATOM 4591 N N . ALA A 1 603 ? 9.673 24.100 12.625 1.00 96.44 603 ALA A N 1
ATOM 4592 C CA . ALA A 1 603 ? 9.485 23.936 14.063 1.00 96.44 603 ALA A CA 1
ATOM 4593 C C . ALA A 1 603 ? 8.408 24.907 14.603 1.00 96.44 603 ALA A C 1
ATOM 4595 O O . ALA A 1 603 ? 8.345 26.053 14.156 1.00 96.44 603 ALA A O 1
ATOM 4596 N N . PRO A 1 604 ? 7.572 24.488 15.570 1.00 97.19 604 PRO A N 1
ATOM 4597 C CA . PRO A 1 604 ? 7.616 23.203 16.271 1.00 97.19 604 PRO A CA 1
ATOM 4598 C C . PRO A 1 604 ? 6.881 22.055 15.553 1.00 97.19 604 PRO A C 1
ATOM 4600 O O . PRO A 1 604 ? 6.892 20.939 16.055 1.00 97.19 604 PRO A O 1
ATOM 4603 N N . TYR A 1 605 ? 6.239 22.286 14.404 1.00 98.25 605 TYR A N 1
ATOM 4604 C CA . TYR A 1 605 ? 5.321 21.335 13.750 1.00 98.25 605 TYR A CA 1
ATOM 4605 C C . TYR A 1 605 ? 5.994 20.287 12.850 1.00 98.25 605 TYR A C 1
ATOM 4607 O O . TYR A 1 605 ? 5.333 19.630 12.050 1.00 98.25 605 TYR A O 1
ATOM 4615 N N . ASN A 1 606 ? 7.305 20.113 12.983 1.00 97.31 606 ASN A N 1
ATOM 4616 C CA . ASN A 1 606 ? 8.125 19.186 12.207 1.00 97.31 606 ASN A CA 1
ATOM 4617 C C . ASN A 1 606 ? 8.155 17.756 12.785 1.00 97.31 606 ASN A C 1
ATOM 4619 O O . ASN A 1 606 ? 9.072 16.995 12.491 1.00 97.31 606 ASN A O 1
ATOM 4623 N N . ASN A 1 607 ? 7.190 17.390 13.636 1.00 97.75 607 ASN A N 1
ATOM 4624 C CA . ASN A 1 607 ? 7.137 16.077 14.278 1.00 97.75 607 ASN A CA 1
ATOM 4625 C C . ASN A 1 607 ? 5.956 15.263 13.762 1.00 97.75 607 ASN A C 1
ATOM 4627 O O . ASN A 1 607 ? 4.844 15.782 13.664 1.00 97.75 607 ASN A O 1
ATOM 4631 N N . GLY A 1 608 ? 6.197 13.973 13.519 1.00 97.19 608 GLY A N 1
ATOM 4632 C CA . GLY A 1 608 ? 5.165 13.003 13.171 1.00 97.19 608 GLY A CA 1
ATOM 4633 C C . GLY A 1 608 ? 4.325 13.450 11.980 1.00 97.19 608 GLY A C 1
ATOM 4634 O O . GLY A 1 608 ? 3.110 13.563 12.118 1.00 97.19 608 GLY A O 1
ATOM 4635 N N . ILE A 1 609 ? 4.984 13.767 10.863 1.00 98.56 609 ILE A N 1
ATOM 4636 C CA . ILE A 1 609 ? 4.327 14.239 9.644 1.00 98.56 609 ILE A CA 1
ATOM 4637 C C . ILE A 1 609 ? 3.721 13.049 8.900 1.00 98.56 609 ILE A C 1
ATOM 4639 O O . ILE A 1 609 ? 4.356 12.006 8.765 1.00 98.56 609 ILE A O 1
ATOM 4643 N N . PHE A 1 610 ? 2.473 13.194 8.464 1.00 98.69 610 PHE A N 1
ATOM 4644 C CA . PHE A 1 610 ? 1.748 12.224 7.644 1.00 98.69 610 PHE A CA 1
ATOM 4645 C C . PHE A 1 610 ? 0.537 12.901 6.991 1.00 98.69 610 PHE A C 1
ATOM 4647 O O . PHE A 1 610 ? 0.131 13.994 7.394 1.00 98.69 610 PHE A O 1
ATOM 4654 N N . GLY A 1 611 ? -0.081 12.253 6.006 1.00 97.94 611 GLY A N 1
ATOM 4655 C CA . GLY A 1 611 ? -1.242 12.832 5.338 1.00 97.94 611 GLY A CA 1
ATOM 4656 C C . GLY A 1 611 ? -2.061 11.853 4.514 1.00 97.94 611 GLY A C 1
ATOM 4657 O O . GLY A 1 611 ? -1.656 10.709 4.306 1.00 97.94 611 GLY A O 1
ATOM 4658 N N . LEU A 1 612 ? -3.221 12.330 4.066 1.00 98.50 612 LEU A N 1
ATOM 4659 C CA . LEU A 1 612 ? -3.998 11.710 2.994 1.00 98.50 612 LEU A CA 1
ATOM 4660 C C . LEU A 1 612 ? -3.627 12.409 1.692 1.00 98.50 612 LEU A C 1
ATOM 4662 O O . LEU A 1 612 ? -3.435 13.628 1.678 1.00 98.50 612 LEU A O 1
ATOM 4666 N N . ALA A 1 613 ? -3.531 11.650 0.611 1.00 97.00 613 ALA A N 1
ATOM 4667 C CA . ALA A 1 613 ? -3.124 12.204 -0.667 1.00 97.00 613 ALA A CA 1
ATOM 4668 C C .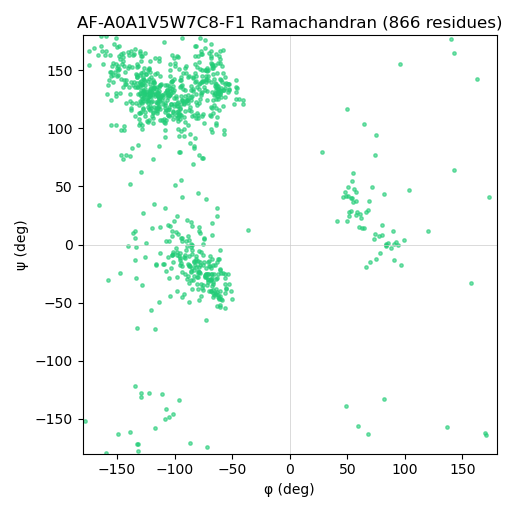 ALA A 1 613 ? -3.650 11.376 -1.834 1.00 97.00 613 ALA A C 1
ATOM 4670 O O . ALA A 1 613 ? -3.711 10.147 -1.746 1.00 97.00 613 ALA A O 1
ATOM 4671 N N . ARG A 1 614 ? -3.990 12.058 -2.925 1.00 92.81 614 ARG A N 1
ATOM 4672 C CA . ARG A 1 614 ? -4.137 11.461 -4.247 1.00 92.81 614 ARG A CA 1
ATOM 4673 C C . ARG A 1 614 ? -3.211 12.170 -5.226 1.00 92.81 614 ARG A C 1
ATOM 4675 O O . ARG A 1 614 ? -3.300 13.388 -5.376 1.00 92.81 614 ARG A O 1
ATOM 4682 N N . GLU A 1 615 ? -2.345 11.395 -5.862 1.00 90.69 615 GLU A N 1
ATOM 4683 C CA . GLU A 1 615 ? -1.434 11.836 -6.914 1.00 90.69 615 GLU A CA 1
ATOM 4684 C C . GLU A 1 615 ? -1.281 10.724 -7.947 1.00 90.69 615 GLU A C 1
ATOM 4686 O O . GLU A 1 615 ? -0.561 9.743 -7.743 1.00 90.69 615 GLU A O 1
ATOM 4691 N N . ASP A 1 616 ? -1.971 10.887 -9.069 1.00 85.81 616 ASP A N 1
ATOM 4692 C CA . ASP A 1 616 ? -2.146 9.827 -10.050 1.00 85.81 616 ASP A CA 1
ATOM 4693 C C . ASP A 1 616 ? -0.830 9.493 -10.773 1.00 85.81 616 ASP A C 1
ATOM 4695 O O . ASP A 1 616 ? -0.615 8.329 -11.068 1.00 85.81 616 ASP A O 1
ATOM 4699 N N . ARG A 1 617 ? 0.112 10.437 -10.968 1.00 82.50 617 ARG A N 1
ATOM 4700 C CA . ARG A 1 617 ? 1.451 10.144 -11.550 1.00 82.50 617 ARG A CA 1
ATOM 4701 C C . ARG A 1 617 ? 2.317 9.226 -10.694 1.00 82.50 617 ARG A C 1
ATOM 4703 O O . ARG A 1 617 ? 3.170 8.514 -11.211 1.00 82.50 617 ARG A O 1
ATOM 4710 N N . ASN A 1 618 ? 2.129 9.284 -9.381 1.00 85.75 618 ASN A N 1
ATOM 4711 C CA . ASN A 1 618 ? 2.837 8.441 -8.426 1.00 85.75 618 ASN A CA 1
ATOM 4712 C C . ASN A 1 618 ? 1.968 7.283 -7.933 1.00 85.75 618 ASN A C 1
ATOM 4714 O O . ASN A 1 618 ? 2.337 6.612 -6.974 1.00 85.75 618 ASN A O 1
ATOM 4718 N N . HIS A 1 619 ? 0.819 7.036 -8.576 1.00 84.75 619 HIS A N 1
ATOM 4719 C CA . HIS A 1 619 ? -0.155 6.019 -8.170 1.00 84.75 619 HIS A CA 1
ATOM 4720 C C . HIS A 1 619 ? -0.533 6.141 -6.679 1.00 84.75 619 HIS A C 1
ATOM 4722 O O . HIS A 1 619 ? -0.948 5.172 -6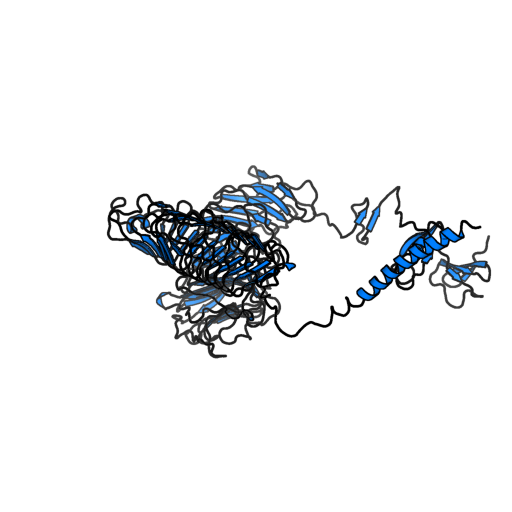.041 1.00 84.75 619 HIS A O 1
ATOM 4728 N N . LEU A 1 620 ? -0.388 7.335 -6.093 1.00 90.50 620 LEU A N 1
ATOM 4729 C CA . LEU A 1 620 ? -0.643 7.568 -4.683 1.00 90.50 620 LEU A CA 1
ATOM 4730 C C . LEU A 1 620 ? -2.139 7.757 -4.494 1.00 90.50 620 LEU A C 1
ATOM 4732 O O . LEU A 1 620 ? -2.730 8.668 -5.065 1.00 90.50 620 LEU A O 1
ATOM 4736 N N . HIS A 1 621 ? -2.748 6.934 -3.650 1.00 90.75 621 HIS A N 1
ATOM 4737 C CA . HIS A 1 621 ? -4.122 7.132 -3.205 1.00 90.75 621 HIS A CA 1
ATOM 4738 C C . HIS A 1 621 ? -4.255 6.685 -1.746 1.00 90.75 621 HIS A C 1
ATOM 4740 O O . HIS A 1 621 ? -4.795 5.626 -1.431 1.00 90.75 621 HIS A O 1
ATOM 4746 N N . GLN A 1 622 ? -3.711 7.502 -0.845 1.00 95.12 622 GLN A N 1
ATOM 4747 C CA . GLN A 1 622 ? -3.678 7.256 0.593 1.00 95.12 622 GLN A CA 1
ATOM 4748 C C . GLN A 1 622 ? -4.964 7.782 1.243 1.00 95.12 622 GLN A C 1
ATOM 4750 O O . GLN A 1 622 ? -5.065 8.962 1.580 1.00 95.12 622 GLN A O 1
ATOM 4755 N N . LYS A 1 623 ? -5.956 6.909 1.436 1.00 95.50 623 LYS A N 1
ATOM 4756 C CA . LYS A 1 623 ? -7.280 7.266 1.987 1.00 95.50 623 LYS A CA 1
ATOM 4757 C C . LYS A 1 623 ? -7.339 7.250 3.514 1.00 95.50 623 LYS A C 1
ATOM 4759 O O . LYS A 1 623 ? -8.229 7.859 4.102 1.00 95.50 623 LYS A O 1
ATOM 4764 N N . GLN A 1 624 ? -6.389 6.583 4.164 1.00 97.94 624 GLN A N 1
ATOM 4765 C CA . GLN A 1 624 ? -6.221 6.588 5.617 1.00 97.94 624 GLN A CA 1
ATOM 4766 C C . GLN A 1 624 ? -4.743 6.598 5.973 1.00 97.94 624 GLN A C 1
ATOM 4768 O O . GLN A 1 624 ? -3.978 5.866 5.366 1.00 97.94 624 GLN A O 1
ATOM 4773 N N . SER A 1 625 ? -4.333 7.383 6.965 1.00 98.50 625 SER A N 1
ATOM 4774 C CA . SER A 1 625 ? -2.917 7.582 7.275 1.00 98.50 625 SER A CA 1
ATOM 4775 C C . SER A 1 625 ? -2.678 7.892 8.754 1.00 98.50 625 SER A C 1
ATOM 4777 O O . SER A 1 625 ? -3.564 8.388 9.455 1.00 98.50 625 SER A O 1
ATOM 4779 N N . LYS A 1 626 ? -1.474 7.589 9.233 1.00 98.12 626 LYS A N 1
ATOM 4780 C CA . LYS A 1 626 ? -0.918 7.884 10.555 1.00 98.12 626 LYS A CA 1
ATOM 4781 C C . LYS A 1 626 ? 0.592 8.066 10.438 1.00 98.12 626 LYS A C 1
ATOM 4783 O O . LYS A 1 626 ? 1.233 7.437 9.600 1.00 98.12 626 LYS A O 1
ATOM 4788 N N . SER A 1 627 ? 1.180 8.838 11.344 1.00 97.69 627 SER A N 1
ATOM 4789 C CA . SER A 1 627 ? 2.636 8.843 11.472 1.00 97.69 627 SER A CA 1
ATOM 4790 C C . SER A 1 627 ? 3.131 7.544 12.116 1.00 97.69 627 SER A C 1
ATOM 4792 O O . SER A 1 627 ? 2.524 7.041 13.067 1.00 97.69 627 SER A O 1
ATOM 4794 N N . ILE A 1 628 ? 4.250 7.016 11.614 1.00 95.81 628 ILE A N 1
ATOM 4795 C CA . ILE A 1 628 ? 4.937 5.844 12.180 1.00 95.81 628 ILE A CA 1
ATOM 4796 C C . ILE A 1 628 ? 5.901 6.205 13.314 1.00 95.81 628 ILE A C 1
ATOM 4798 O O . ILE A 1 628 ? 6.447 5.315 13.968 1.00 95.81 628 ILE A O 1
ATOM 4802 N N . ASN A 1 629 ? 6.144 7.498 13.542 1.00 94.94 629 ASN A N 1
ATOM 4803 C CA . ASN A 1 629 ? 6.992 7.959 14.630 1.00 94.94 629 ASN A CA 1
ATOM 4804 C C . ASN A 1 629 ? 6.409 7.512 15.984 1.00 94.94 629 ASN A C 1
ATOM 4806 O O . ASN A 1 629 ? 5.220 7.223 16.125 1.00 94.94 629 ASN A O 1
ATOM 4810 N N . SER A 1 630 ? 7.245 7.474 17.019 1.00 92.38 630 SER A N 1
ATOM 4811 C CA . SER A 1 630 ? 6.767 7.263 18.386 1.00 92.38 630 SER A CA 1
ATOM 4812 C C . SER A 1 630 ? 5.988 8.486 18.897 1.00 92.38 630 SER A C 1
ATOM 4814 O O . SER A 1 630 ? 6.061 9.577 18.326 1.00 92.38 630 SER A O 1
ATOM 4816 N N . ASN A 1 631 ? 5.235 8.310 19.990 1.00 92.69 631 ASN A N 1
ATOM 4817 C CA . ASN A 1 631 ? 4.457 9.377 20.637 1.00 92.69 631 ASN A CA 1
ATOM 4818 C C . ASN A 1 631 ? 3.426 10.056 19.704 1.00 92.69 631 ASN A C 1
ATOM 4820 O O . ASN A 1 631 ? 3.313 11.281 19.671 1.00 92.69 631 ASN A O 1
ATOM 4824 N N . GLN A 1 632 ? 2.683 9.249 18.939 1.00 95.62 632 GLN A N 1
ATOM 4825 C CA . GLN A 1 632 ? 1.605 9.689 18.043 1.00 95.62 632 GLN A CA 1
ATOM 4826 C C . GLN A 1 632 ? 0.267 9.093 18.498 1.00 95.62 632 GLN A C 1
ATOM 4828 O O . GLN A 1 632 ? 0.227 7.963 18.990 1.00 95.62 632 GLN A O 1
ATOM 4833 N N . ASN A 1 633 ? -0.835 9.823 18.314 1.00 95.38 633 ASN A N 1
ATOM 4834 C CA . ASN A 1 633 ? -2.183 9.339 18.636 1.00 95.38 633 ASN A CA 1
ATOM 4835 C C . ASN A 1 633 ? -3.229 9.591 17.544 1.00 95.38 633 ASN A C 1
ATOM 4837 O O . ASN A 1 633 ? -4.360 9.163 17.729 1.00 95.38 633 ASN A O 1
ATOM 4841 N N . LEU A 1 634 ? -2.897 10.244 16.430 1.00 98.12 634 LEU A N 1
ATOM 4842 C CA . LEU A 1 634 ? -3.876 10.605 15.405 1.00 98.12 634 LEU A CA 1
ATOM 4843 C C . LEU A 1 634 ? -3.832 9.650 14.207 1.00 98.12 634 LEU A C 1
ATOM 4845 O O . LEU A 1 634 ? -2.762 9.320 13.699 1.00 98.12 634 LEU A O 1
ATOM 4849 N N . ILE A 1 635 ? -5.016 9.260 13.741 1.00 98.62 635 ILE A N 1
ATOM 4850 C CA . ILE A 1 635 ? -5.251 8.632 12.439 1.00 98.62 635 ILE A CA 1
ATOM 4851 C C . ILE A 1 635 ? -6.220 9.529 11.666 1.00 98.62 635 ILE A C 1
ATOM 4853 O O . ILE A 1 635 ? -7.265 9.909 12.200 1.00 98.62 635 ILE A O 1
ATOM 4857 N N . LEU A 1 636 ? -5.882 9.846 10.418 1.00 98.69 636 LEU A N 1
ATOM 4858 C CA . LEU A 1 636 ? -6.770 10.518 9.468 1.00 98.69 636 LEU A CA 1
ATOM 4859 C C . LEU A 1 636 ? -7.368 9.483 8.516 1.00 98.69 636 LEU A C 1
ATOM 4861 O O . LEU A 1 636 ? -6.669 8.555 8.118 1.00 98.69 636 LEU A O 1
ATOM 4865 N N . SER A 1 637 ? -8.634 9.639 8.134 1.00 98.50 637 SER A N 1
ATOM 4866 C CA . SER A 1 637 ? -9.286 8.814 7.111 1.00 98.50 637 SER A CA 1
ATOM 4867 C C . SER A 1 637 ? -10.348 9.611 6.356 1.00 98.50 637 SER A C 1
ATOM 4869 O O . SER A 1 637 ? -10.974 10.503 6.923 1.00 98.50 637 SER A O 1
ATOM 4871 N N . THR A 1 638 ? -10.588 9.287 5.090 1.00 97.50 638 THR A N 1
ATOM 4872 C CA . THR A 1 638 ? -11.695 9.839 4.287 1.00 97.50 638 THR A CA 1
ATOM 4873 C C . THR A 1 638 ? -13.063 9.245 4.656 1.00 97.50 638 THR A C 1
ATOM 4875 O O . THR A 1 638 ? -14.094 9.713 4.175 1.00 97.50 638 THR A O 1
ATOM 4878 N N . ALA A 1 639 ? -13.090 8.204 5.494 1.00 96.50 639 ALA A N 1
ATOM 4879 C CA . ALA A 1 639 ? -14.302 7.562 6.001 1.00 96.50 639 ALA A CA 1
ATOM 4880 C C . ALA A 1 639 ? -14.075 6.985 7.411 1.00 96.50 639 ALA A C 1
ATOM 4882 O O . ALA A 1 639 ? -13.100 7.315 8.088 1.00 96.50 639 ALA A O 1
ATOM 4883 N N . ALA A 1 640 ? -14.957 6.082 7.853 1.00 95.50 640 ALA A N 1
ATOM 4884 C CA . ALA A 1 640 ? -14.717 5.296 9.059 1.00 95.50 640 ALA A CA 1
ATOM 4885 C C . ALA A 1 640 ? -13.358 4.578 8.979 1.00 95.50 640 ALA A C 1
ATOM 4887 O O . ALA A 1 640 ? -12.978 4.046 7.933 1.00 95.50 640 ALA A O 1
ATOM 4888 N N . ARG A 1 641 ? -12.619 4.581 10.094 1.00 94.75 641 ARG A N 1
ATOM 4889 C CA . ARG A 1 641 ? -11.294 3.967 10.162 1.00 94.75 641 ARG A CA 1
ATOM 4890 C C . ARG A 1 641 ? -11.383 2.464 9.911 1.00 94.75 641 ARG A C 1
ATOM 4892 O O . ARG A 1 641 ? -12.142 1.770 10.583 1.00 94.75 641 ARG A O 1
ATOM 4899 N N . VAL A 1 642 ? -10.512 1.960 9.047 1.00 92.75 642 VAL A N 1
ATOM 4900 C CA . VAL A 1 642 ? -10.297 0.520 8.856 1.00 92.75 642 VAL A CA 1
ATOM 4901 C C . VAL A 1 642 ? -9.094 0.036 9.679 1.00 92.75 642 VAL A C 1
ATOM 4903 O O . VAL A 1 642 ? -8.183 0.825 9.950 1.00 92.75 642 VAL A O 1
ATOM 4906 N N . PRO A 1 643 ? -9.052 -1.231 10.128 1.00 91.25 643 PRO A N 1
ATOM 4907 C CA . PRO A 1 643 ? -8.037 -1.664 11.089 1.00 91.25 643 PRO A CA 1
ATOM 4908 C C . PRO A 1 643 ? -6.600 -1.672 10.552 1.00 91.25 643 PRO A C 1
ATOM 4910 O O . PRO A 1 643 ? -5.692 -1.301 11.298 1.00 91.25 643 PRO A O 1
ATOM 4913 N N . PHE A 1 644 ? -6.385 -2.090 9.297 1.00 90.38 644 PHE A N 1
ATOM 4914 C CA . PHE A 1 644 ? -5.031 -2.313 8.771 1.00 90.38 644 PHE A CA 1
ATOM 4915 C C . PHE A 1 644 ? -4.814 -2.025 7.279 1.00 90.38 644 PHE A C 1
ATOM 4917 O O . PHE A 1 644 ? -3.680 -1.732 6.931 1.00 90.38 644 PHE A O 1
ATOM 4924 N N . ASP A 1 645 ? -5.832 -2.062 6.414 1.00 89.69 645 ASP A N 1
ATOM 4925 C CA . ASP A 1 645 ? -5.652 -1.903 4.959 1.00 89.69 645 ASP A CA 1
ATOM 4926 C C . ASP A 1 645 ? -6.402 -0.679 4.425 1.00 89.69 645 ASP A C 1
ATOM 4928 O O . ASP A 1 645 ? -7.625 -0.716 4.259 1.00 89.69 645 ASP A O 1
ATOM 4932 N N . GLN A 1 646 ? -5.677 0.403 4.129 1.00 91.50 646 GLN A N 1
ATOM 4933 C CA . GLN A 1 646 ? -6.269 1.674 3.693 1.00 91.50 646 GLN A CA 1
ATOM 4934 C C . GLN A 1 646 ? -7.071 1.565 2.386 1.00 91.50 646 GLN A C 1
ATOM 4936 O O . GLN A 1 646 ? -7.983 2.357 2.145 1.00 91.50 646 GLN A O 1
ATOM 4941 N N . ARG A 1 647 ? -6.813 0.548 1.559 1.00 83.81 647 ARG A N 1
ATOM 4942 C CA . ARG A 1 647 ? -7.528 0.358 0.290 1.00 83.81 647 ARG A CA 1
ATOM 4943 C C . ARG A 1 647 ? -8.993 0.001 0.514 1.00 83.81 647 ARG A C 1
ATOM 4945 O O . ARG A 1 647 ? -9.829 0.357 -0.312 1.00 83.81 647 ARG A O 1
ATOM 4952 N N . THR A 1 648 ? -9.316 -0.583 1.667 1.00 84.25 648 THR A N 1
ATOM 4953 C CA . THR A 1 648 ? -10.691 -0.924 2.074 1.00 84.25 648 THR A CA 1
ATOM 4954 C C . THR A 1 648 ? -11.499 0.269 2.599 1.00 84.25 648 THR A C 1
ATOM 4956 O O . THR A 1 648 ? -12.697 0.138 2.844 1.00 84.25 648 THR A O 1
ATOM 4959 N N . VAL A 1 649 ? -10.886 1.452 2.744 1.00 88.31 649 VAL A N 1
ATOM 4960 C CA . VAL A 1 649 ? -11.608 2.683 3.103 1.00 88.31 649 VAL A CA 1
ATOM 4961 C C . VAL A 1 649 ? -12.625 3.014 2.009 1.00 88.31 649 VAL A C 1
ATOM 4963 O O . VAL A 1 649 ? -12.270 3.129 0.831 1.00 88.31 649 VAL A O 1
ATOM 4966 N N . SER A 1 650 ? -13.890 3.179 2.402 1.00 85.44 650 SER A N 1
ATOM 4967 C CA . SER A 1 650 ? -15.037 3.216 1.484 1.00 85.44 650 SER A CA 1
ATOM 4968 C C . SER A 1 650 ? -15.156 4.491 0.647 1.00 85.44 650 SER A C 1
ATOM 4970 O O . SER A 1 650 ? -15.829 4.479 -0.380 1.00 85.44 650 SER A O 1
ATOM 4972 N N . THR A 1 651 ? -14.518 5.584 1.065 1.00 89.88 651 THR A N 1
ATOM 4973 C CA . THR A 1 651 ? -14.586 6.882 0.377 1.00 89.88 651 THR A CA 1
ATOM 4974 C C . THR A 1 651 ? -13.242 7.205 -0.269 1.00 89.88 651 THR A C 1
ATOM 4976 O O . THR A 1 651 ? -12.231 7.293 0.421 1.00 89.88 651 THR A O 1
ATOM 4979 N N . GLY A 1 652 ? -13.206 7.390 -1.589 1.00 86.56 652 GLY A N 1
ATOM 4980 C CA . GLY A 1 652 ? -12.004 7.832 -2.306 1.00 86.56 652 GLY A CA 1
ATOM 4981 C C . GLY A 1 652 ? -11.729 9.331 -2.164 1.00 86.56 652 GLY A C 1
ATOM 4982 O O . GLY A 1 652 ? -12.599 10.096 -1.749 1.00 86.56 652 GLY A O 1
ATOM 4983 N N . ILE A 1 653 ? -10.524 9.752 -2.543 1.00 89.69 653 ILE A N 1
ATOM 4984 C CA . ILE A 1 653 ? -10.186 11.161 -2.760 1.00 89.69 653 ILE A CA 1
ATOM 4985 C C . ILE A 1 653 ? -10.570 11.516 -4.199 1.00 89.69 653 ILE A C 1
ATOM 4987 O O . ILE A 1 653 ? -10.176 10.846 -5.158 1.00 89.69 653 ILE A O 1
ATOM 4991 N N . THR A 1 654 ? -11.401 12.542 -4.359 1.00 81.31 654 THR A N 1
ATOM 4992 C CA . THR A 1 654 ? -12.135 12.759 -5.615 1.00 81.31 654 THR A CA 1
ATOM 4993 C C . THR A 1 654 ? -11.319 13.410 -6.724 1.00 81.31 654 THR A C 1
ATOM 4995 O O . THR A 1 654 ? -11.673 13.251 -7.888 1.00 81.31 654 THR A O 1
ATOM 4998 N N . VAL A 1 655 ? -10.268 14.155 -6.384 1.00 84.00 655 VAL A N 1
ATOM 4999 C CA . VAL A 1 655 ? -9.484 14.949 -7.339 1.00 84.00 655 VAL A CA 1
ATOM 5000 C C . VAL A 1 655 ? -8.020 14.521 -7.266 1.00 84.00 655 VAL A C 1
ATOM 5002 O O . VAL A 1 655 ? -7.508 14.244 -6.182 1.00 84.00 655 VAL A O 1
ATOM 5005 N N . ASP A 1 656 ? -7.360 14.448 -8.419 1.00 86.19 656 ASP A N 1
ATOM 5006 C CA . ASP A 1 656 ? -5.904 14.301 -8.511 1.00 86.19 656 ASP A CA 1
ATOM 5007 C C . ASP A 1 656 ? -5.178 15.508 -7.870 1.00 86.19 656 ASP A C 1
ATOM 5009 O O . ASP A 1 656 ? -5.780 16.560 -7.633 1.00 86.19 656 ASP A O 1
ATOM 5013 N N . ASN A 1 657 ? -3.890 15.364 -7.554 1.00 90.38 657 ASN A N 1
ATOM 5014 C CA . ASN A 1 657 ? -3.057 16.399 -6.936 1.00 90.38 657 ASN A CA 1
ATOM 5015 C C . ASN A 1 657 ? -3.688 17.022 -5.678 1.00 90.38 657 ASN A C 1
ATOM 5017 O O . ASN A 1 657 ? -3.657 18.241 -5.472 1.00 90.38 657 ASN A O 1
ATOM 5021 N N . SER A 1 658 ? -4.283 16.168 -4.845 1.00 94.94 658 SER A N 1
ATOM 5022 C CA . SER A 1 658 ? -5.013 16.565 -3.644 1.00 94.94 658 SER A CA 1
ATOM 5023 C C . SER A 1 658 ? -4.344 16.025 -2.394 1.00 94.94 658 SER A C 1
ATOM 5025 O O . SER A 1 658 ? -4.090 14.829 -2.292 1.00 94.94 658 SER A O 1
ATOM 5027 N N . TYR A 1 659 ? -4.101 16.897 -1.420 1.00 98.44 659 TYR A N 1
ATOM 5028 C CA . TYR A 1 659 ? -3.317 16.597 -0.227 1.00 98.44 659 TYR A CA 1
ATOM 5029 C C . TYR A 1 659 ? -3.963 17.193 1.018 1.00 98.44 659 TYR A C 1
ATOM 5031 O O . TYR A 1 659 ? -4.411 18.340 1.020 1.00 98.44 659 TYR A O 1
ATOM 5039 N N . ILE A 1 660 ? -3.936 16.437 2.108 1.00 98.50 660 ILE A N 1
ATOM 5040 C CA . ILE A 1 660 ? -4.102 16.946 3.466 1.00 98.50 660 ILE A CA 1
ATOM 5041 C C . ILE A 1 660 ? -2.977 16.362 4.312 1.00 98.50 660 ILE A C 1
ATOM 5043 O O . ILE A 1 660 ? -2.956 15.170 4.614 1.00 98.50 660 ILE A O 1
ATOM 5047 N N . VAL A 1 661 ? -2.016 17.206 4.673 1.00 98.81 661 VAL A N 1
ATOM 5048 C CA . VAL A 1 661 ? -0.799 16.797 5.382 1.00 98.81 661 VAL A CA 1
ATOM 5049 C C . VAL A 1 661 ? -0.750 17.506 6.721 1.00 98.81 661 VAL A C 1
ATOM 5051 O O . VAL A 1 661 ? -1.030 18.704 6.806 1.00 98.81 661 VAL A O 1
ATOM 5054 N N . CYS A 1 662 ? -0.412 16.777 7.780 1.00 97.50 662 CYS A N 1
ATOM 5055 C CA . CYS A 1 662 ? -0.333 17.326 9.123 1.00 97.50 662 CYS A CA 1
ATOM 5056 C C . CYS A 1 662 ? 0.948 16.922 9.848 1.00 97.50 662 CYS A C 1
ATOM 5058 O O . CYS A 1 662 ? 1.513 15.865 9.589 1.00 97.50 662 CYS A O 1
ATOM 5060 N N . GLY A 1 663 ? 1.374 17.775 10.777 1.00 98.44 663 GLY A N 1
ATOM 5061 C CA . GLY A 1 663 ? 2.486 17.559 11.701 1.00 98.44 663 GLY A CA 1
ATOM 5062 C C . GLY A 1 663 ? 2.173 18.198 13.054 1.00 98.44 663 GLY A C 1
ATOM 5063 O O . GLY A 1 663 ? 1.237 18.990 13.175 1.00 98.44 663 GLY A O 1
ATOM 5064 N N . ASN A 1 664 ? 2.916 17.847 14.101 1.00 98.44 664 ASN A N 1
ATOM 5065 C CA . ASN A 1 664 ? 2.610 18.261 15.471 1.00 98.44 664 ASN A CA 1
ATOM 5066 C C . ASN A 1 664 ? 3.787 18.900 16.212 1.00 98.44 664 ASN A C 1
ATOM 5068 O O . ASN A 1 664 ? 4.947 18.743 15.848 1.00 98.44 664 ASN A O 1
ATOM 5072 N N . ASN A 1 665 ? 3.464 19.606 17.293 1.00 97.94 665 ASN A N 1
ATOM 5073 C CA . ASN A 1 665 ? 4.390 20.416 18.093 1.00 97.94 665 ASN A CA 1
ATOM 5074 C C . ASN A 1 665 ? 5.290 19.655 19.100 1.00 97.94 665 ASN A C 1
ATOM 5076 O O . ASN A 1 665 ? 5.811 20.262 20.027 1.00 97.94 665 ASN A O 1
ATOM 5080 N N . GLY A 1 666 ? 5.429 18.332 19.001 1.00 96.62 666 GLY A N 1
ATOM 5081 C CA . GLY A 1 666 ? 6.163 17.493 19.975 1.00 96.62 666 GLY A CA 1
ATOM 5082 C C . GLY A 1 666 ? 5.564 17.286 21.393 1.00 96.62 666 GLY A C 1
ATOM 5083 O O . GLY A 1 666 ? 5.982 16.343 22.064 1.00 96.62 666 GLY A O 1
ATOM 5084 N N . ASN A 1 667 ? 4.576 18.070 21.840 1.00 96.56 667 ASN A N 1
ATOM 5085 C CA . ASN A 1 667 ? 4.024 18.058 23.212 1.00 96.56 667 ASN A CA 1
ATOM 5086 C C . ASN A 1 667 ? 3.313 16.754 23.681 1.00 96.56 667 ASN A C 1
ATOM 5088 O O . ASN A 1 667 ? 2.944 15.911 22.871 1.00 96.56 667 ASN A O 1
ATOM 5092 N N . PRO A 1 668 ? 3.072 16.540 24.989 1.00 94.50 668 PRO A N 1
ATOM 5093 C CA . PRO A 1 668 ? 2.373 15.345 25.484 1.00 94.50 668 PRO A CA 1
ATOM 5094 C C . PRO A 1 668 ? 0.959 15.152 24.902 1.00 94.50 668 PRO A C 1
ATOM 5096 O O . PRO A 1 668 ? 0.245 16.107 24.624 1.00 94.50 668 PRO A O 1
ATOM 5099 N N . LEU A 1 669 ? 0.529 13.895 24.733 1.00 92.06 669 LEU A N 1
ATOM 5100 C CA . LEU A 1 669 ? -0.712 13.554 24.013 1.00 92.06 669 LEU A CA 1
ATOM 5101 C C . LEU A 1 669 ? -2.010 13.916 24.755 1.00 92.06 669 LEU A C 1
ATOM 5103 O O . LEU A 1 669 ? -3.015 14.181 24.100 1.00 92.06 669 LEU A O 1
ATOM 5107 N N . ASN A 1 670 ? -2.004 13.904 26.092 1.00 88.50 670 ASN A N 1
ATOM 5108 C CA . ASN A 1 670 ? -3.234 13.875 26.901 1.00 88.50 670 ASN A CA 1
ATOM 5109 C C . ASN A 1 670 ? -3.489 15.152 27.721 1.00 88.50 670 ASN A C 1
ATOM 5111 O O . ASN A 1 670 ? -4.546 15.278 28.327 1.00 88.50 670 ASN A O 1
ATOM 5115 N N . ASP A 1 671 ? -2.555 16.102 27.779 1.00 91.44 671 ASP A N 1
ATOM 5116 C CA . ASP A 1 671 ? -2.677 17.302 28.626 1.00 91.44 671 ASP A CA 1
ATOM 5117 C C . ASP A 1 671 ? -3.355 18.495 27.922 1.00 91.44 671 ASP A C 1
ATOM 5119 O O . ASP A 1 671 ? -3.470 19.578 28.493 1.00 91.44 671 ASP A O 1
ATOM 5123 N N . GLY A 1 672 ? -3.811 18.304 26.679 1.00 92.38 672 GLY A N 1
ATOM 5124 C CA . GLY A 1 672 ? -4.439 19.342 25.860 1.00 92.38 672 GLY A CA 1
ATOM 5125 C C . GLY A 1 672 ? -3.460 20.339 25.226 1.00 92.38 672 GLY A C 1
ATOM 5126 O O . GLY A 1 672 ? -3.897 21.326 24.631 1.00 92.38 672 GLY A O 1
ATOM 5127 N N . THR A 1 673 ? -2.146 20.109 25.335 1.00 96.06 673 THR A N 1
ATOM 5128 C CA . THR A 1 673 ? -1.104 20.980 24.759 1.00 96.06 673 THR A CA 1
ATOM 5129 C C . THR A 1 673 ? -0.564 20.482 23.416 1.00 96.06 673 THR A C 1
ATOM 5131 O O . THR A 1 673 ? 0.170 21.207 22.732 1.00 96.06 673 THR A O 1
ATOM 5134 N N . ARG A 1 674 ? -0.933 19.262 23.008 1.00 97.31 674 ARG A N 1
ATOM 5135 C CA . ARG A 1 674 ? -0.675 18.717 21.673 1.00 97.31 674 ARG A CA 1
ATOM 5136 C C . ARG A 1 674 ? -1.467 19.498 20.620 1.00 97.31 674 ARG A C 1
ATOM 5138 O O . ARG A 1 674 ? -2.690 19.402 20.569 1.00 97.31 674 ARG A O 1
ATOM 5145 N N . ILE A 1 675 ? -0.751 20.222 19.759 1.00 98.31 675 ILE A N 1
ATOM 5146 C CA . ILE A 1 675 ? -1.318 20.969 18.628 1.00 98.31 675 ILE A CA 1
ATOM 5147 C C . ILE A 1 675 ? -0.807 20.356 17.328 1.00 98.31 675 ILE A C 1
ATOM 5149 O O . ILE A 1 675 ? 0.390 20.076 17.187 1.00 98.31 675 ILE A O 1
ATOM 5153 N N . TYR A 1 676 ? -1.724 20.179 16.385 1.00 98.62 676 TYR A N 1
ATOM 5154 C CA . TYR A 1 676 ? -1.446 19.775 15.016 1.00 98.62 676 TYR A CA 1
ATOM 5155 C C . TYR A 1 676 ? -1.571 20.978 14.091 1.00 98.62 676 TYR A C 1
ATOM 5157 O O . TYR A 1 676 ? -2.554 21.709 14.172 1.00 98.62 676 TYR A O 1
ATOM 5165 N N . LYS A 1 677 ? -0.601 21.143 13.196 1.00 98.69 677 LYS A N 1
ATOM 5166 C CA . LYS A 1 677 ? -0.702 21.973 11.996 1.00 98.69 677 LYS A CA 1
ATOM 5167 C C . LYS A 1 677 ? -1.156 21.072 10.858 1.00 98.69 677 LYS A C 1
ATOM 5169 O O . LYS A 1 677 ? -0.577 20.003 10.674 1.00 98.69 677 LYS A O 1
ATOM 5174 N N . VAL A 1 678 ? -2.135 21.508 10.079 1.00 98.62 678 VAL A N 1
ATOM 5175 C CA . VAL A 1 678 ? -2.587 20.828 8.863 1.00 98.62 678 VAL A CA 1
ATOM 5176 C C . VAL A 1 678 ? -2.603 21.797 7.698 1.00 98.62 678 VAL A C 1
ATOM 5178 O O . VAL A 1 678 ? -3.018 22.942 7.852 1.00 98.62 678 VAL A O 1
ATOM 5181 N N . THR A 1 679 ? -2.153 21.335 6.539 1.00 98.56 679 THR A N 1
ATOM 5182 C CA . THR A 1 679 ? -2.200 22.071 5.278 1.00 98.56 679 THR A CA 1
ATOM 5183 C C . THR A 1 679 ? -2.982 21.241 4.267 1.00 98.56 679 THR A C 1
ATOM 5185 O O . THR A 1 679 ? -2.726 20.046 4.109 1.00 98.56 679 THR A O 1
ATOM 5188 N N . THR A 1 680 ? -3.954 21.868 3.608 1.00 98.38 680 THR A N 1
ATOM 5189 C CA . THR A 1 680 ? -4.726 21.278 2.510 1.00 98.38 680 THR A CA 1
ATOM 5190 C C . THR A 1 680 ? -4.253 21.846 1.171 1.00 98.38 680 THR A C 1
ATOM 5192 O O . THR A 1 680 ? -3.890 23.017 1.067 1.00 98.38 680 THR A O 1
ATOM 5195 N N . THR A 1 681 ? -4.255 21.028 0.123 1.00 97.62 681 THR A N 1
ATOM 5196 C CA . THR A 1 681 ? -4.004 21.430 -1.271 1.00 97.62 681 THR A CA 1
ATOM 5197 C C . THR A 1 681 ? -5.001 20.693 -2.148 1.00 97.62 681 THR A C 1
ATOM 5199 O O . THR A 1 681 ? -5.012 19.470 -2.134 1.00 97.62 681 THR A O 1
ATOM 5202 N N . ASN A 1 682 ? -5.882 21.416 -2.841 1.00 95.38 682 ASN A N 1
ATOM 5203 C CA . ASN A 1 682 ? -7.000 20.891 -3.643 1.00 95.38 682 ASN A CA 1
ATOM 5204 C C . ASN A 1 682 ? -7.894 19.857 -2.931 1.00 95.38 682 ASN A C 1
ATOM 5206 O O . ASN A 1 682 ? -8.657 19.132 -3.562 1.00 95.38 682 ASN A O 1
ATOM 5210 N N . PHE A 1 683 ? -7.859 19.829 -1.603 1.00 96.44 683 PHE A N 1
ATOM 5211 C CA . PHE A 1 683 ? -8.545 18.856 -0.777 1.00 96.44 683 PHE A CA 1
ATOM 5212 C C . PHE A 1 683 ? -9.727 19.525 -0.069 1.00 96.44 683 PHE A C 1
ATOM 5214 O O . PHE A 1 683 ? -9.553 20.281 0.886 1.00 96.44 683 PHE A O 1
ATOM 5221 N N . ASN A 1 684 ? -10.940 19.252 -0.556 1.00 94.31 684 ASN A N 1
ATOM 5222 C CA . ASN A 1 684 ? -12.189 19.832 -0.053 1.00 94.31 684 ASN A CA 1
ATOM 5223 C C . ASN A 1 684 ? -13.228 18.742 0.243 1.00 94.31 684 ASN A C 1
ATOM 5225 O O . ASN A 1 684 ? -14.276 18.663 -0.397 1.00 94.31 684 ASN A O 1
ATOM 5229 N N . GLN A 1 685 ? -12.898 17.858 1.177 1.00 94.69 685 GLN A N 1
ATOM 5230 C CA . GLN A 1 685 ? -13.750 16.746 1.586 1.00 94.69 685 GLN A CA 1
ATOM 5231 C C . GLN A 1 685 ? -13.688 16.558 3.102 1.00 94.69 685 GLN A C 1
ATOM 5233 O O . GLN A 1 685 ? -12.694 16.914 3.741 1.00 94.69 685 GLN A O 1
ATOM 5238 N N . GLU A 1 686 ? -14.752 15.994 3.670 1.00 97.25 686 GLU A N 1
ATOM 5239 C CA . GLU A 1 686 ? -14.793 15.653 5.089 1.00 97.25 686 GLU A CA 1
ATOM 5240 C C . GLU A 1 686 ? -13.752 14.572 5.407 1.00 97.25 686 GLU A C 1
ATOM 5242 O O . GLU A 1 686 ? -13.578 13.606 4.659 1.00 97.25 686 GLU A O 1
ATOM 5247 N N . VAL A 1 687 ? -13.059 14.741 6.532 1.00 97.81 687 VAL A N 1
ATOM 5248 C CA . VAL A 1 687 ? -12.124 13.761 7.078 1.00 97.81 687 VAL A CA 1
ATOM 5249 C C . VAL A 1 687 ? -12.552 13.338 8.471 1.00 97.81 687 VAL A C 1
ATOM 5251 O O . VAL A 1 687 ? -13.041 14.132 9.274 1.00 97.81 687 VAL A O 1
ATOM 5254 N N . THR A 1 688 ? -12.326 12.065 8.762 1.00 98.62 688 THR A N 1
ATOM 5255 C CA . THR A 1 688 ? -12.454 11.474 10.086 1.00 98.62 688 THR A CA 1
ATOM 5256 C C . THR A 1 688 ? -11.113 11.577 10.809 1.00 98.62 688 THR A C 1
ATOM 5258 O O . THR A 1 688 ? -10.099 11.071 10.325 1.00 98.62 688 THR A O 1
ATOM 5261 N N . LEU A 1 689 ? -11.109 12.207 11.983 1.00 98.69 689 LEU A N 1
ATOM 5262 C CA . LEU A 1 689 ? -9.960 12.322 12.877 1.00 98.69 689 LEU A CA 1
ATOM 5263 C C . LEU A 1 689 ? -10.162 11.370 14.055 1.00 98.69 689 LEU A C 1
ATOM 5265 O O . LEU A 1 689 ? -11.043 11.589 14.882 1.00 98.69 689 LEU A O 1
ATOM 5269 N N . SER A 1 690 ? -9.363 10.308 14.133 1.00 98.44 690 SER A N 1
ATOM 5270 C CA . SER A 1 690 ? -9.431 9.321 15.217 1.00 98.44 690 SER A CA 1
ATOM 5271 C C . SER A 1 690 ? -8.236 9.476 16.153 1.00 98.44 690 SER A C 1
ATOM 5273 O O . SER A 1 690 ? -7.120 9.090 15.799 1.00 98.44 690 SER A O 1
ATOM 5275 N N . PHE A 1 691 ? -8.466 10.008 17.353 1.00 97.81 691 PHE A N 1
ATOM 5276 C CA . PHE A 1 691 ? -7.441 10.156 18.383 1.00 97.81 691 PHE A CA 1
ATOM 5277 C C . PHE A 1 691 ? -7.442 8.966 19.336 1.00 97.81 691 PHE A C 1
ATOM 5279 O O . PHE A 1 691 ? -8.455 8.661 19.961 1.00 97.81 691 PHE A O 1
ATOM 5286 N N . LYS A 1 692 ? -6.298 8.303 19.484 1.00 94.94 692 LYS A N 1
ATOM 5287 C CA . LYS A 1 692 ? -6.125 7.179 20.400 1.00 94.94 692 LYS A CA 1
ATOM 5288 C C . LYS A 1 692 ? -6.044 7.669 21.848 1.00 94.94 692 LYS A C 1
ATOM 5290 O O . LYS A 1 692 ? -4.996 8.141 22.287 1.00 94.94 692 LYS A O 1
ATOM 5295 N N . PHE A 1 693 ? -7.130 7.483 22.587 1.00 92.75 693 PHE A N 1
ATOM 5296 C CA . PHE A 1 693 ? -7.240 7.689 24.027 1.00 92.75 693 PHE A CA 1
ATOM 5297 C C . PHE A 1 693 ? -7.903 6.459 24.654 1.00 92.75 693 PHE A C 1
ATOM 5299 O O . PHE A 1 693 ? -9.113 6.273 24.558 1.00 92.75 693 PHE A O 1
ATOM 5306 N N . THR A 1 694 ? -7.129 5.583 25.288 1.00 87.12 694 THR A N 1
ATOM 5307 C CA . THR A 1 694 ? -7.676 4.363 25.903 1.00 87.12 694 THR A CA 1
ATOM 5308 C C . THR A 1 694 ? -8.176 4.644 27.319 1.00 87.12 694 THR A C 1
ATOM 5310 O O . THR A 1 694 ? -7.449 5.233 28.112 1.00 87.12 694 THR A O 1
ATOM 5313 N N . GLY A 1 695 ? -9.384 4.176 27.650 1.00 83.06 695 GLY A N 1
ATOM 5314 C CA . GLY A 1 695 ? -9.901 4.189 29.025 1.00 83.06 695 GLY A CA 1
ATOM 5315 C C . GLY A 1 695 ? -10.270 5.575 29.559 1.00 83.06 695 GLY A C 1
ATOM 5316 O O . GLY A 1 695 ? -9.843 5.944 30.654 1.00 83.06 695 GLY A O 1
ATOM 5317 N N . ILE A 1 696 ? -11.038 6.342 28.783 1.00 88.50 696 ILE A N 1
ATOM 5318 C CA . ILE A 1 696 ? -11.510 7.679 29.171 1.00 88.50 696 ILE A CA 1
ATOM 5319 C C . ILE A 1 696 ? -13.028 7.672 29.358 1.00 88.50 696 ILE A C 1
ATOM 5321 O O . ILE A 1 696 ? -13.741 6.978 28.630 1.00 88.50 696 ILE A O 1
ATOM 5325 N N . ASP A 1 697 ? -13.518 8.453 30.319 1.00 85.38 697 ASP A N 1
ATOM 5326 C CA . ASP A 1 697 ? -14.947 8.566 30.626 1.00 85.38 697 ASP A CA 1
ATOM 5327 C C . ASP A 1 697 ? -15.536 9.872 30.083 1.00 85.38 697 ASP A C 1
ATOM 5329 O O . ASP A 1 697 ? -14.840 10.870 29.888 1.00 85.38 697 ASP A O 1
ATOM 5333 N N . ALA A 1 698 ? -16.847 9.858 29.843 1.00 88.06 698 ALA A N 1
ATOM 5334 C CA . ALA A 1 698 ? -17.591 11.048 29.460 1.00 88.06 698 ALA A CA 1
ATOM 5335 C C . ALA A 1 698 ? -17.653 12.075 30.622 1.00 88.06 698 ALA A C 1
ATOM 5337 O O . ALA A 1 698 ? -17.679 11.675 31.789 1.00 88.06 698 ALA A O 1
ATOM 5338 N N . PRO A 1 699 ? -17.767 13.389 30.340 1.00 91.56 699 PRO A N 1
ATOM 5339 C CA . PRO A 1 699 ? -17.855 13.997 29.013 1.00 91.56 699 PRO A CA 1
ATOM 5340 C C . PRO A 1 699 ? -16.505 14.000 28.287 1.00 91.56 699 PRO A C 1
ATOM 5342 O O . PRO A 1 699 ? -15.474 14.348 28.856 1.00 91.56 699 PRO A O 1
ATOM 5345 N N . TYR A 1 700 ? -16.531 13.628 27.010 1.00 94.50 700 TYR A N 1
ATOM 5346 C CA . TYR A 1 700 ? -15.347 13.660 26.159 1.00 94.50 700 TYR A CA 1
ATOM 5347 C C . TYR A 1 700 ? -15.036 15.101 25.726 1.00 94.50 700 TYR A C 1
ATOM 5349 O O . TYR A 1 700 ? -15.973 15.875 25.514 1.00 94.50 700 TYR A O 1
ATOM 5357 N N . PRO A 1 701 ? -13.753 15.482 25.595 1.00 95.19 701 PRO A N 1
ATOM 5358 C CA . PRO A 1 701 ? -13.390 16.830 25.169 1.00 95.19 701 PRO A CA 1
ATOM 5359 C C . PRO A 1 701 ? -13.806 17.102 23.720 1.00 95.19 701 PRO A C 1
ATOM 5361 O O . PRO A 1 701 ? -13.833 16.196 22.885 1.00 95.19 701 PRO A O 1
ATOM 5364 N N . ASP A 1 702 ? -14.063 18.367 23.400 1.00 96.19 702 ASP A N 1
ATOM 5365 C CA . ASP A 1 702 ? -14.254 18.806 22.019 1.00 96.19 702 ASP A CA 1
ATOM 5366 C C . ASP A 1 702 ? -12.907 18.960 21.284 1.00 96.19 702 ASP A C 1
ATOM 5368 O O . ASP A 1 702 ? -11.850 19.187 21.891 1.00 96.19 702 ASP A O 1
ATOM 5372 N N . LEU A 1 703 ? -12.961 18.886 19.955 1.00 97.94 703 LEU A N 1
ATOM 5373 C CA . LEU A 1 703 ? -11.884 19.293 19.057 1.00 97.94 703 LEU A CA 1
ATOM 5374 C C . LEU A 1 703 ? -12.000 20.802 18.806 1.00 97.94 703 LEU A C 1
ATOM 5376 O O . LEU A 1 703 ? -13.058 21.295 18.424 1.00 97.94 703 LEU A O 1
ATOM 5380 N N . THR A 1 704 ? -10.914 21.543 19.012 1.00 98.25 704 THR A N 1
ATOM 5381 C CA . THR A 1 704 ? -10.836 22.982 18.708 1.00 98.25 704 THR A CA 1
ATOM 5382 C C . THR A 1 704 ? -9.976 23.195 17.470 1.00 98.25 704 THR A C 1
ATOM 5384 O O . THR A 1 704 ? -8.885 22.630 17.398 1.00 98.25 704 THR A O 1
ATOM 5387 N N . ILE A 1 705 ? -10.446 24.004 16.520 1.00 98.44 705 ILE A N 1
ATOM 5388 C CA . ILE A 1 705 ? -9.794 24.278 15.231 1.00 98.44 705 ILE A CA 1
ATOM 5389 C C . ILE A 1 705 ? -9.718 25.792 15.007 1.00 98.44 705 ILE A C 1
ATOM 5391 O O . ILE A 1 705 ? -10.701 26.493 15.240 1.00 98.44 705 ILE A O 1
ATOM 5395 N N . ASP A 1 706 ? -8.578 26.299 14.545 1.00 98.00 706 ASP A N 1
ATOM 5396 C CA . ASP A 1 706 ? -8.375 27.719 14.230 1.00 98.00 706 ASP A CA 1
ATOM 5397 C C . ASP A 1 706 ? -7.372 27.899 13.066 1.00 98.00 706 ASP A C 1
ATOM 5399 O O . ASP A 1 706 ? -6.747 26.943 12.602 1.00 98.00 706 ASP A O 1
ATOM 5403 N N . VAL A 1 707 ? -7.232 29.120 12.555 1.00 96.81 707 VAL A N 1
ATOM 5404 C CA . VAL A 1 707 ? -6.274 29.509 11.506 1.00 96.81 707 VAL A CA 1
ATOM 5405 C C . VAL A 1 707 ? -4.868 29.776 12.049 1.00 96.81 707 VAL A C 1
ATOM 5407 O O . VAL A 1 707 ? -3.915 29.818 11.272 1.00 96.81 707 VAL A O 1
ATOM 5410 N N . ASP A 1 708 ? -4.720 29.914 13.369 1.00 95.44 708 ASP A N 1
ATOM 5411 C CA . ASP A 1 708 ? -3.432 29.995 14.059 1.00 95.44 708 ASP A CA 1
ATOM 5412 C C . ASP A 1 708 ? -3.380 29.101 15.307 1.00 95.44 708 ASP A C 1
ATOM 5414 O O . ASP A 1 708 ? -4.388 28.561 15.762 1.00 95.44 708 ASP A O 1
ATOM 5418 N N . ASP A 1 709 ? -2.184 28.920 15.860 1.00 95.75 709 ASP A N 1
ATOM 5419 C CA . ASP A 1 709 ? -1.952 28.045 17.009 1.00 95.75 709 ASP A CA 1
ATOM 5420 C C . ASP A 1 709 ? -2.215 28.701 18.371 1.00 95.75 709 ASP A C 1
ATOM 5422 O O . ASP A 1 709 ? -2.115 28.041 19.412 1.00 95.75 709 ASP A O 1
ATOM 5426 N N . SER A 1 710 ? -2.605 29.980 18.377 1.00 95.56 710 SER A N 1
ATOM 5427 C CA . SER A 1 710 ? -3.032 30.691 19.581 1.00 95.56 710 SER A CA 1
ATOM 5428 C C . SER A 1 710 ? -4.470 30.343 19.968 1.00 95.56 710 SER A C 1
ATOM 5430 O O . SER A 1 710 ? -4.829 30.444 21.144 1.00 95.56 710 SER A O 1
ATOM 5432 N N . PHE A 1 711 ? -5.274 29.888 18.998 1.00 96.50 711 PHE A N 1
ATOM 5433 C CA . PHE A 1 711 ? -6.703 29.608 19.143 1.00 96.50 711 PHE A CA 1
ATOM 5434 C C . PHE A 1 711 ? -7.509 30.834 19.611 1.00 96.50 711 PHE A C 1
ATOM 5436 O O . PHE A 1 711 ? -8.412 30.715 20.445 1.00 96.50 711 PHE A O 1
ATOM 5443 N N . THR A 1 712 ? -7.149 32.030 19.131 1.00 94.44 712 THR A N 1
ATOM 5444 C CA . THR A 1 712 ? -7.802 33.293 19.513 1.00 94.44 712 THR A CA 1
ATOM 5445 C C . THR A 1 712 ? -8.713 33.881 18.430 1.00 94.44 712 THR A C 1
ATOM 5447 O O . THR A 1 712 ? -9.502 34.779 18.738 1.00 94.44 712 THR A O 1
ATOM 5450 N N . ASN A 1 713 ? -8.699 33.368 17.194 1.00 89.69 713 ASN A N 1
ATOM 5451 C CA . ASN A 1 713 ? -9.412 33.966 16.057 1.00 89.69 713 ASN A CA 1
ATOM 5452 C C . ASN A 1 713 ? -10.796 33.350 15.841 1.00 89.69 713 ASN A C 1
ATOM 5454 O O . ASN A 1 713 ? -11.147 32.926 14.744 1.00 89.69 713 ASN A O 1
ATOM 5458 N N . SER A 1 714 ? -11.628 33.381 16.884 1.00 92.25 714 SER A N 1
ATOM 5459 C CA . SER A 1 714 ? -12.958 32.750 16.868 1.00 92.25 714 SER A CA 1
ATOM 5460 C C . SER A 1 714 ? -12.876 31.259 16.496 1.00 92.25 714 SER A C 1
ATOM 5462 O O . SER A 1 714 ? -13.440 30.848 15.479 1.00 92.25 714 SER A O 1
ATOM 5464 N N . PRO A 1 715 ? -12.169 30.448 17.307 1.00 95.81 715 PRO A N 1
ATOM 5465 C CA . PRO A 1 715 ? -11.961 29.037 17.019 1.00 95.81 715 PRO A CA 1
ATOM 5466 C C . PRO A 1 715 ? -13.288 28.293 16.832 1.00 95.81 715 PRO A C 1
ATOM 5468 O O . PRO A 1 715 ? -14.281 28.551 17.516 1.00 95.81 715 PRO A O 1
ATOM 5471 N N . THR A 1 716 ? -13.284 27.333 15.913 1.00 97.94 716 THR A N 1
ATOM 5472 C CA . THR A 1 716 ? -14.392 26.402 15.701 1.00 97.94 716 THR A CA 1
ATOM 5473 C C . THR A 1 716 ? -14.273 25.236 16.676 1.00 97.94 716 THR A C 1
ATOM 5475 O O . THR A 1 716 ? -13.213 24.620 16.785 1.00 97.94 716 THR A O 1
ATOM 5478 N N . THR A 1 717 ? -15.373 24.902 17.349 1.00 97.44 717 THR A N 1
ATOM 5479 C CA . THR A 1 717 ? -15.464 23.742 18.243 1.00 97.44 717 THR A CA 1
ATOM 5480 C C . THR A 1 717 ? -16.282 22.639 17.582 1.00 97.44 717 THR A C 1
ATOM 5482 O O . THR A 1 717 ? -17.380 22.893 17.086 1.00 97.44 717 THR A O 1
ATOM 5485 N N . VAL A 1 718 ? -15.757 21.416 17.586 1.00 98.12 718 VAL A N 1
ATOM 5486 C CA . VAL A 1 718 ? -16.396 20.225 17.020 1.00 98.12 718 VAL A CA 1
ATOM 5487 C C . VAL A 1 718 ? -16.554 19.184 18.121 1.00 98.12 718 VAL A C 1
ATOM 5489 O O . VAL A 1 718 ? -15.567 18.720 18.696 1.00 98.12 718 VAL A O 1
ATOM 5492 N N . SER A 1 719 ? -17.798 18.809 18.407 1.00 97.00 719 SER A N 1
ATOM 5493 C CA . SER A 1 719 ? -18.089 17.762 19.383 1.00 97.00 719 SER A CA 1
ATOM 5494 C C . SER A 1 719 ? -17.741 16.369 18.855 1.00 97.00 719 SER A C 1
ATOM 5496 O O . SER A 1 719 ? -17.783 16.144 17.642 1.00 97.00 719 SER A O 1
ATOM 5498 N N . PRO A 1 720 ? -17.375 15.431 19.745 1.00 97.25 720 PRO A N 1
ATOM 5499 C CA . PRO A 1 720 ? -16.996 14.084 19.343 1.00 97.25 720 PRO A CA 1
ATOM 5500 C C . PRO A 1 720 ? -18.169 13.344 18.694 1.00 97.25 720 PRO A C 1
ATOM 5502 O O . PRO A 1 720 ? -19.291 13.363 19.197 1.00 97.25 720 PRO A O 1
ATOM 5505 N N . ASP A 1 721 ? -17.882 12.673 17.581 1.00 97.75 721 ASP A N 1
ATOM 5506 C CA . ASP A 1 721 ? -18.816 11.843 16.816 1.00 97.75 721 ASP A CA 1
ATOM 5507 C C . ASP A 1 721 ? -19.030 10.487 17.506 1.00 97.75 721 ASP A C 1
ATOM 5509 O O . ASP A 1 721 ? -20.160 10.019 17.635 1.00 97.75 721 ASP A O 1
ATOM 5513 N N . SER A 1 722 ? -17.951 9.854 17.983 1.00 96.69 722 SER A N 1
ATOM 5514 C CA . SER A 1 722 ? -18.013 8.558 18.672 1.00 96.69 722 SER A CA 1
ATOM 5515 C C . SER A 1 722 ? -16.771 8.257 19.526 1.00 96.69 722 SER A C 1
ATOM 5517 O O . SER A 1 722 ? -15.721 8.883 19.369 1.00 96.69 722 SER A O 1
ATOM 5519 N N . TYR A 1 723 ? -16.897 7.287 20.442 1.00 95.25 723 TYR A N 1
ATOM 5520 C CA . TYR A 1 723 ? -15.791 6.709 21.211 1.00 95.25 723 TYR A CA 1
ATOM 5521 C C . TYR A 1 723 ? -15.950 5.187 21.323 1.00 95.25 723 TYR A C 1
ATOM 5523 O O . TYR A 1 723 ? -16.970 4.713 21.821 1.00 95.25 723 TYR A O 1
ATOM 5531 N N . ASP A 1 724 ? -14.951 4.419 20.879 1.00 91.56 724 ASP A N 1
ATOM 5532 C CA . ASP A 1 724 ? -14.987 2.941 20.873 1.00 91.56 724 ASP A CA 1
ATOM 5533 C C . ASP A 1 724 ? -14.278 2.290 22.085 1.00 91.56 724 ASP A C 1
ATOM 5535 O O . ASP A 1 724 ? -14.060 1.079 22.112 1.00 91.56 724 ASP A O 1
ATOM 5539 N N . GLY A 1 725 ? -13.888 3.086 23.089 1.00 89.44 725 GLY A N 1
ATOM 5540 C CA . GLY A 1 725 ? -13.051 2.645 24.216 1.00 89.44 725 GLY A CA 1
ATOM 5541 C C . GLY A 1 725 ? -11.543 2.816 23.986 1.00 89.44 725 GLY A C 1
ATOM 5542 O O . GLY A 1 725 ? -10.762 2.752 24.938 1.00 89.44 725 GLY A O 1
ATOM 5543 N N . ASN A 1 726 ? -11.126 3.066 22.742 1.00 91.19 726 ASN A N 1
ATOM 5544 C CA . ASN A 1 726 ? -9.734 3.286 22.352 1.00 91.19 726 ASN A CA 1
ATOM 5545 C C . ASN A 1 726 ? -9.528 4.561 21.533 1.00 91.19 726 ASN A C 1
ATOM 5547 O O . ASN A 1 726 ? -8.483 5.195 21.666 1.00 91.19 726 ASN A O 1
ATOM 5551 N N . TYR A 1 727 ? -10.484 4.925 20.683 1.00 95.56 727 TYR A N 1
ATOM 5552 C CA . TYR A 1 727 ? -10.399 6.039 19.752 1.00 95.56 727 TYR A CA 1
ATOM 5553 C C . TYR A 1 727 ? -11.568 6.992 19.948 1.00 95.56 727 TYR A C 1
ATOM 5555 O O . TYR A 1 727 ? -12.723 6.586 19.843 1.00 95.56 727 TYR A O 1
ATOM 5563 N N . LEU A 1 728 ? -11.251 8.260 20.208 1.00 97.12 728 LEU A N 1
ATOM 5564 C CA . LEU A 1 728 ? -12.192 9.374 20.196 1.00 97.12 728 LEU A CA 1
ATOM 5565 C C . LEU A 1 728 ? -12.201 9.987 18.795 1.00 97.12 728 LEU A C 1
ATOM 5567 O O . LEU A 1 728 ? -11.150 10.374 18.278 1.00 97.12 728 LEU A O 1
ATOM 5571 N N . VAL A 1 729 ? -13.373 10.017 18.171 1.00 98.44 729 VAL A N 1
ATOM 5572 C CA . VAL A 1 729 ? -13.531 10.291 16.742 1.00 98.44 729 VAL A CA 1
ATOM 5573 C C . VAL A 1 729 ? -14.239 11.622 16.522 1.00 98.44 729 VAL A C 1
ATOM 5575 O O . VAL A 1 729 ? -15.243 11.908 17.169 1.00 98.44 729 VAL A O 1
ATOM 5578 N N . TYR A 1 730 ? -13.748 12.401 15.561 1.00 98.69 730 TYR A N 1
ATOM 5579 C CA . TYR A 1 730 ? -14.369 13.631 15.064 1.00 98.69 730 TYR A CA 1
ATOM 5580 C C . TYR A 1 730 ? -14.469 13.587 13.540 1.00 98.69 730 TYR A C 1
ATOM 5582 O O . TYR A 1 730 ? -13.697 12.883 12.886 1.00 98.69 730 TYR A O 1
ATOM 5590 N N . LYS A 1 731 ? -15.378 14.379 12.971 1.00 98.38 731 LYS A N 1
ATOM 5591 C CA . LYS A 1 731 ? -15.500 14.596 11.524 1.00 98.38 731 LYS A CA 1
ATOM 5592 C C . LYS A 1 731 ? -15.445 16.083 11.224 1.00 98.38 731 LYS A C 1
ATOM 5594 O O . LYS A 1 731 ? -16.085 16.870 11.920 1.00 98.38 731 LYS A O 1
ATOM 5599 N N . TYR A 1 732 ? -14.659 16.471 10.227 1.00 98.31 732 TYR A N 1
ATOM 5600 C CA . TYR A 1 732 ? -14.513 17.875 9.856 1.00 98.31 732 TYR A CA 1
ATOM 5601 C C . TYR A 1 732 ? -14.064 18.044 8.404 1.00 98.31 732 TYR A C 1
ATOM 5603 O O . TYR A 1 732 ? -13.304 17.228 7.890 1.00 98.31 732 TYR A O 1
ATOM 5611 N N . THR A 1 733 ? -14.494 19.126 7.751 1.00 97.94 733 THR A N 1
ATOM 5612 C CA . THR A 1 733 ? -13.972 19.551 6.441 1.00 97.94 733 THR A CA 1
ATOM 5613 C C . THR A 1 733 ? -13.085 20.771 6.647 1.00 97.94 733 THR A C 1
ATOM 5615 O O . THR A 1 733 ? -13.579 21.841 7.000 1.00 97.94 733 THR A O 1
ATOM 5618 N N . PHE A 1 734 ? -11.778 20.615 6.444 1.00 97.62 734 PHE A N 1
ATOM 5619 C CA . PHE A 1 734 ? -10.837 21.731 6.526 1.00 97.62 734 PHE A CA 1
ATOM 5620 C C . PHE A 1 734 ? -11.002 22.676 5.335 1.00 97.62 734 PHE A C 1
ATOM 5622 O O . PHE A 1 734 ? -11.330 22.247 4.229 1.00 97.62 734 PHE A O 1
ATOM 5629 N N . THR A 1 735 ? -10.735 23.965 5.552 1.00 96.62 735 THR A N 1
ATOM 5630 C CA . THR A 1 735 ? -10.705 24.955 4.471 1.00 96.62 735 THR A CA 1
ATOM 5631 C C . THR A 1 735 ? -9.711 24.509 3.402 1.00 96.62 735 THR A C 1
ATOM 5633 O O . THR A 1 735 ? -8.558 24.221 3.715 1.00 96.62 735 THR A O 1
ATOM 5636 N N . ASN A 1 736 ? -10.157 24.442 2.149 1.00 96.88 736 ASN A N 1
ATOM 5637 C CA . ASN A 1 736 ? -9.314 24.049 1.024 1.00 96.88 736 ASN A CA 1
ATOM 5638 C C . ASN A 1 736 ? -8.206 25.085 0.756 1.00 96.88 736 ASN A C 1
ATOM 5640 O O . ASN A 1 736 ? -8.446 26.286 0.888 1.00 96.88 736 ASN A O 1
ATOM 5644 N N . ASN A 1 737 ? -7.033 24.627 0.311 1.00 97.19 737 ASN A N 1
ATOM 5645 C CA . ASN A 1 737 ? -5.865 25.456 -0.008 1.00 97.19 737 ASN A CA 1
ATOM 5646 C C . ASN A 1 737 ? -5.444 26.382 1.144 1.00 97.19 737 ASN A C 1
ATOM 5648 O O . ASN A 1 737 ? -5.100 27.547 0.931 1.00 97.19 737 ASN A O 1
ATOM 5652 N N . ALA A 1 738 ? -5.504 25.879 2.377 1.00 97.25 738 ALA A N 1
ATOM 5653 C CA . ALA A 1 738 ? -5.226 26.658 3.574 1.00 97.25 738 ALA A CA 1
ATOM 5654 C C . ALA A 1 738 ? -4.425 25.857 4.604 1.00 97.25 738 ALA A C 1
ATOM 5656 O O . ALA A 1 738 ? -4.352 24.630 4.568 1.00 97.25 738 ALA A O 1
ATOM 5657 N N . THR A 1 739 ? -3.829 26.583 5.550 1.00 97.88 739 THR A N 1
ATOM 5658 C CA . THR A 1 739 ? -3.270 26.001 6.773 1.00 97.88 739 THR A CA 1
ATOM 5659 C C . THR A 1 739 ? -4.227 26.255 7.934 1.00 97.88 739 THR A C 1
ATOM 5661 O O . THR A 1 739 ? -4.829 27.323 8.033 1.00 97.88 739 THR A O 1
ATOM 5664 N N . SER A 1 740 ? -4.377 25.271 8.812 1.00 97.88 740 SER A N 1
ATOM 5665 C CA . SER A 1 740 ? -5.158 25.362 10.046 1.00 97.88 740 SER A CA 1
ATOM 5666 C C . SER A 1 740 ? -4.439 24.638 11.179 1.00 97.88 740 SER A C 1
ATOM 5668 O O . SER A 1 740 ? -3.517 23.850 10.950 1.00 97.88 740 SER A O 1
ATOM 5670 N N . TYR A 1 741 ? -4.877 24.892 12.404 1.00 98.56 741 TYR A N 1
ATOM 5671 C CA . TYR A 1 741 ? -4.350 24.287 13.614 1.00 98.56 741 TYR A CA 1
ATOM 5672 C C . TYR A 1 741 ? -5.483 23.672 14.416 1.00 98.56 741 TYR A C 1
ATOM 5674 O O . TYR A 1 741 ? -6.573 24.236 14.490 1.00 98.56 741 TYR A O 1
ATOM 5682 N N . PHE A 1 742 ? -5.241 22.512 15.018 1.00 98.50 742 PHE A N 1
ATOM 5683 C CA . PHE A 1 742 ? -6.245 21.853 15.842 1.00 98.50 742 PHE A CA 1
ATOM 5684 C C . PHE A 1 742 ? -5.656 21.134 17.049 1.00 98.50 742 PHE A C 1
ATOM 5686 O O . PHE A 1 742 ? -4.496 20.714 17.051 1.00 98.50 742 PHE A O 1
ATOM 5693 N N . LYS A 1 743 ? -6.478 20.990 18.089 1.00 97.69 743 LYS A N 1
ATOM 5694 C CA . LYS A 1 743 ? -6.146 20.258 19.315 1.00 97.69 743 LYS A CA 1
ATOM 5695 C C . LYS A 1 743 ? -7.389 19.656 19.956 1.00 97.69 743 LYS A C 1
ATOM 5697 O O . LYS A 1 743 ? -8.482 20.209 19.846 1.00 97.69 743 LYS A O 1
ATOM 5702 N N . VAL A 1 744 ? -7.193 18.558 20.674 1.00 97.25 744 VAL A N 1
ATOM 5703 C CA . VAL A 1 744 ? -8.194 18.008 21.595 1.00 97.25 744 VAL A CA 1
ATOM 5704 C C . VAL A 1 744 ? -7.897 18.546 22.993 1.00 97.25 744 VAL A C 1
ATOM 5706 O O . VAL A 1 744 ? -6.730 18.689 23.360 1.00 97.25 744 VAL A O 1
ATOM 5709 N N . GLY A 1 745 ? -8.938 18.877 23.760 1.00 92.44 745 GLY A N 1
ATOM 5710 C CA . GLY A 1 745 ? -8.789 19.283 25.162 1.00 92.44 745 GLY A CA 1
ATOM 5711 C C . GLY A 1 745 ? -8.102 18.218 26.029 1.00 92.44 745 GLY A C 1
ATOM 5712 O O . GLY A 1 745 ? -7.938 17.072 25.619 1.00 92.44 745 GLY A O 1
ATOM 5713 N N . ALA A 1 746 ? -7.695 18.593 27.244 1.00 91.19 746 ALA A N 1
ATOM 5714 C CA . ALA A 1 746 ? -7.058 17.660 28.171 1.00 91.19 746 ALA A CA 1
ATOM 5715 C C . ALA A 1 746 ? -7.969 16.461 28.485 1.00 91.19 746 ALA A C 1
ATOM 5717 O O . ALA A 1 746 ? -9.175 16.610 28.689 1.00 91.19 746 ALA A O 1
ATOM 5718 N N . VAL A 1 747 ? -7.368 15.278 28.563 1.00 88.88 747 VAL A N 1
ATOM 5719 C CA . VAL A 1 747 ? -8.043 14.004 28.797 1.00 88.88 747 VAL A CA 1
ATOM 5720 C C . VAL A 1 747 ? -7.473 13.365 30.058 1.00 88.88 747 VAL A C 1
ATOM 5722 O O . VAL A 1 747 ? -6.263 13.179 30.184 1.00 88.88 747 VAL A O 1
ATOM 5725 N N . THR A 1 748 ? -8.346 12.981 30.989 1.00 82.75 748 THR A N 1
ATOM 5726 C CA . THR A 1 748 ? -7.945 12.191 32.162 1.00 82.75 748 THR A CA 1
ATOM 5727 C C . THR A 1 748 ? -8.106 10.711 31.838 1.00 82.75 748 THR A C 1
ATOM 5729 O O . THR A 1 748 ? -9.224 10.220 31.705 1.00 82.75 748 THR A O 1
ATOM 5732 N N . VAL A 1 749 ? -6.987 10.001 31.698 1.00 72.81 749 VAL A N 1
ATOM 5733 C CA . VAL A 1 749 ? -6.982 8.541 31.540 1.00 72.81 749 VAL A CA 1
ATOM 5734 C C . VAL A 1 749 ? -7.211 7.911 32.908 1.00 72.81 749 VAL A C 1
ATOM 5736 O O . VAL A 1 749 ? -6.468 8.203 33.846 1.00 72.81 749 VAL A O 1
ATOM 5739 N N . ILE A 1 750 ? -8.219 7.049 33.034 1.00 67.69 750 ILE A N 1
ATOM 5740 C CA . ILE A 1 750 ? -8.476 6.318 34.276 1.00 67.69 750 ILE A CA 1
ATOM 5741 C C . ILE A 1 750 ? -7.700 4.998 34.191 1.00 67.69 750 ILE A C 1
ATOM 5743 O O . ILE A 1 750 ? -8.012 4.175 33.324 1.00 67.69 750 ILE A O 1
ATOM 5747 N N . PRO A 1 751 ? -6.689 4.758 35.049 1.00 57.91 751 PRO A N 1
ATOM 5748 C CA . PRO A 1 751 ? -5.986 3.484 35.058 1.00 57.91 751 PRO A CA 1
ATOM 5749 C C . PRO A 1 751 ? -6.981 2.388 35.449 1.00 57.91 751 PRO A C 1
ATOM 5751 O O . PRO A 1 751 ? -7.432 2.320 36.591 1.00 57.91 751 PRO A O 1
ATOM 5754 N N . ARG A 1 752 ? -7.356 1.529 34.500 1.00 58.88 752 ARG A N 1
ATOM 5755 C CA . ARG A 1 752 ? -8.059 0.284 34.816 1.00 58.88 752 ARG A CA 1
ATOM 5756 C C . ARG A 1 752 ? -6.991 -0.759 35.118 1.00 58.88 752 ARG A C 1
ATOM 5758 O O . ARG A 1 752 ? -6.532 -1.448 34.214 1.00 58.88 752 ARG A O 1
ATOM 5765 N N . GLU A 1 753 ? -6.559 -0.833 36.374 1.00 55.75 753 GLU A N 1
ATOM 5766 C CA . GLU A 1 753 ? -5.797 -1.992 36.848 1.00 55.75 753 GLU A CA 1
ATOM 5767 C C . GLU A 1 753 ? -6.638 -3.262 36.597 1.00 55.75 753 GLU A C 1
ATOM 5769 O O . GLU A 1 753 ? -7.861 -3.227 36.791 1.00 55.75 753 GLU A O 1
ATOM 5774 N N . PRO A 1 754 ? -6.042 -4.375 36.133 1.00 58.12 754 PRO A N 1
ATOM 5775 C CA . PRO A 1 754 ? -6.770 -5.619 35.930 1.00 58.12 754 PRO A CA 1
ATOM 5776 C C . PRO A 1 754 ? -7.280 -6.125 37.285 1.00 58.12 754 PRO A C 1
ATOM 5778 O O . PRO A 1 754 ? -6.521 -6.654 38.092 1.00 58.12 754 PRO A O 1
ATOM 5781 N N . GLY A 1 755 ? -8.570 -5.926 37.545 1.00 70.06 755 GLY A N 1
ATOM 5782 C CA . GLY A 1 755 ? -9.238 -6.361 38.762 1.00 70.06 755 GLY A CA 1
ATOM 5783 C C . GLY A 1 755 ? -10.742 -6.112 38.696 1.00 70.06 755 GLY A C 1
ATOM 5784 O O . GLY A 1 755 ? -11.224 -5.240 37.971 1.00 70.06 755 GLY A O 1
ATOM 5785 N N . VAL A 1 756 ? -11.508 -6.897 39.449 1.00 81.50 756 VAL A N 1
ATOM 5786 C CA . VAL A 1 756 ? -12.956 -6.706 39.578 1.00 81.50 756 VAL A CA 1
ATOM 5787 C C . VAL A 1 756 ? -13.228 -5.915 40.855 1.00 81.50 756 VAL A C 1
ATOM 5789 O O . VAL A 1 756 ? -13.052 -6.414 41.965 1.00 81.50 756 VAL A O 1
ATOM 5792 N N . GLY A 1 757 ? -13.661 -4.665 40.706 1.00 82.00 757 GLY A N 1
ATOM 5793 C CA . GLY A 1 757 ? -14.212 -3.868 41.800 1.00 82.00 757 GLY A CA 1
ATOM 5794 C C . GLY A 1 757 ? -15.718 -4.091 41.902 1.00 82.00 757 GLY A C 1
ATOM 5795 O O . GLY A 1 757 ? -16.437 -3.889 40.925 1.00 82.00 757 GLY A O 1
ATOM 5796 N N . ILE A 1 758 ? -16.219 -4.494 43.071 1.00 86.31 758 ILE A N 1
ATOM 5797 C CA . ILE A 1 758 ? -17.661 -4.545 43.343 1.00 86.31 758 ILE A CA 1
ATOM 5798 C C . ILE A 1 758 ? -17.990 -3.419 44.316 1.00 86.31 758 ILE A C 1
ATOM 5800 O O . ILE A 1 758 ? -17.559 -3.440 45.471 1.00 86.31 758 ILE A O 1
ATOM 5804 N N . ASN A 1 759 ? -18.769 -2.446 43.832 1.00 84.00 759 ASN A N 1
ATOM 5805 C CA . ASN A 1 759 ? -19.206 -1.265 44.583 1.00 84.00 759 ASN A CA 1
ATOM 5806 C C . ASN A 1 759 ? -18.046 -0.366 45.084 1.00 84.00 759 ASN A C 1
ATOM 5808 O O . ASN A 1 759 ? -18.180 0.362 46.064 1.00 84.00 759 ASN A O 1
ATOM 5812 N N . THR A 1 760 ? -16.905 -0.406 44.387 1.00 78.38 760 THR A N 1
ATOM 5813 C CA . THR A 1 760 ? -15.772 0.517 44.535 1.00 78.38 760 THR A CA 1
ATOM 5814 C C . THR A 1 760 ? -15.092 0.720 43.182 1.00 78.38 760 THR A C 1
ATOM 5816 O O . THR A 1 760 ? -14.982 -0.221 42.396 1.00 78.38 760 THR A O 1
ATOM 5819 N N . THR A 1 761 ? -14.644 1.944 42.910 1.00 65.62 761 THR A N 1
ATOM 5820 C CA . THR A 1 761 ? -13.829 2.302 41.736 1.00 65.62 761 THR A CA 1
ATOM 5821 C C . THR A 1 761 ? -12.347 2.457 42.081 1.00 65.62 761 THR A C 1
ATOM 5823 O O . THR A 1 761 ? -11.506 2.417 41.190 1.00 65.62 761 THR A O 1
ATOM 5826 N N . ALA A 1 762 ? -12.016 2.571 43.371 1.00 77.25 762 ALA A N 1
ATOM 5827 C CA . ALA A 1 762 ? -10.653 2.543 43.886 1.00 77.25 762 ALA A CA 1
ATOM 5828 C C . ALA A 1 762 ? -10.326 1.110 44.331 1.00 77.25 762 ALA A C 1
ATOM 5830 O O . ALA A 1 762 ? -10.440 0.750 45.508 1.00 77.25 762 ALA A O 1
ATOM 5831 N N . ILE A 1 763 ? -10.000 0.257 43.359 1.00 80.50 763 ILE A N 1
ATOM 5832 C CA . ILE A 1 763 ? -9.477 -1.083 43.638 1.00 80.50 763 ILE A CA 1
ATOM 5833 C C . ILE A 1 763 ? -8.123 -0.895 44.333 1.00 80.50 763 ILE A C 1
ATOM 5835 O O . ILE A 1 763 ? -7.307 -0.090 43.889 1.00 80.50 763 ILE A O 1
ATOM 5839 N N . ASP A 1 764 ? -7.911 -1.577 45.461 1.00 79.25 764 ASP A N 1
ATOM 5840 C CA . ASP A 1 764 ? -6.612 -1.542 46.132 1.00 79.25 764 ASP A CA 1
ATOM 5841 C C . ASP A 1 764 ? -5.570 -2.153 45.188 1.00 79.25 764 ASP A C 1
ATOM 5843 O O . ASP A 1 764 ? -5.841 -3.175 44.560 1.00 79.25 764 ASP A O 1
ATOM 5847 N N . THR A 1 765 ? -4.389 -1.547 45.070 1.00 73.94 765 THR A N 1
ATOM 5848 C CA . THR A 1 765 ? -3.369 -1.976 44.097 1.00 73.94 765 THR A CA 1
ATOM 5849 C C . THR A 1 765 ? -2.849 -3.394 44.347 1.00 73.94 765 THR A C 1
ATOM 5851 O O . THR A 1 765 ? -2.237 -3.989 43.465 1.00 73.94 765 THR A O 1
ATOM 5854 N N . SER A 1 766 ? -3.107 -3.965 45.526 1.00 78.44 766 SER A N 1
ATOM 5855 C CA . SER A 1 766 ? -2.795 -5.358 45.855 1.00 78.44 766 SER A CA 1
ATOM 5856 C C . SER A 1 766 ? -3.925 -6.355 45.544 1.00 78.44 766 SER A C 1
ATOM 5858 O O . SER A 1 766 ? -3.733 -7.562 45.705 1.00 78.44 766 SER A O 1
ATOM 5860 N N . ALA A 1 767 ? -5.101 -5.893 45.103 1.00 77.00 767 ALA A N 1
ATOM 5861 C CA . ALA A 1 767 ? -6.307 -6.709 44.987 1.00 77.00 767 ALA A CA 1
ATOM 5862 C C . ALA A 1 767 ? -6.716 -6.990 43.530 1.00 77.00 767 ALA A C 1
ATOM 5864 O O . ALA A 1 767 ? -6.968 -6.087 42.742 1.00 77.00 767 ALA A O 1
ATOM 5865 N N . GLN A 1 768 ? -6.906 -8.272 43.202 1.00 85.06 768 GLN A N 1
ATOM 5866 C CA . GLN A 1 768 ? -7.557 -8.711 41.954 1.00 85.06 768 GLN A CA 1
ATOM 5867 C C . GLN A 1 768 ? -9.098 -8.712 42.057 1.00 85.06 768 GLN A C 1
ATOM 5869 O O . GLN A 1 768 ? -9.802 -8.636 41.050 1.00 85.06 768 GLN A O 1
ATOM 5874 N N . LEU A 1 769 ? -9.636 -8.769 43.281 1.00 86.62 769 LEU A N 1
ATOM 5875 C CA . LEU A 1 769 ? -11.057 -8.614 43.600 1.00 86.62 769 LEU A CA 1
ATOM 5876 C C . LEU A 1 769 ? -11.180 -7.746 44.859 1.00 86.62 769 LEU A C 1
ATOM 5878 O O . LEU A 1 769 ? -10.743 -8.163 45.931 1.00 86.62 769 LEU A O 1
ATOM 5882 N N . HIS A 1 770 ? -11.788 -6.564 44.742 1.00 87.12 770 HIS A N 1
ATOM 5883 C CA . HIS A 1 770 ? -12.053 -5.663 45.870 1.00 87.12 770 HIS A CA 1
ATOM 5884 C C . HIS A 1 770 ? -13.564 -5.456 46.003 1.00 87.12 770 HIS A C 1
ATOM 5886 O O . HIS A 1 770 ? -14.207 -4.884 45.123 1.00 87.12 770 HIS A O 1
ATOM 5892 N N . VAL A 1 771 ? -14.143 -5.936 47.105 1.00 90.62 771 VAL A N 1
ATOM 5893 C CA . VAL A 1 771 ? -15.569 -5.772 47.417 1.00 90.62 771 VAL A CA 1
ATOM 5894 C C . VAL A 1 771 ? -15.711 -4.787 48.571 1.00 90.62 771 VAL A C 1
ATOM 5896 O O . VAL A 1 771 ? -15.243 -5.072 49.671 1.00 90.62 771 VAL A O 1
ATOM 5899 N N . TYR A 1 772 ? -16.370 -3.650 48.335 1.00 87.56 772 TYR A N 1
ATOM 5900 C CA . TYR A 1 772 ? -16.636 -2.648 49.369 1.00 87.56 772 TYR A CA 1
ATOM 5901 C C . TYR A 1 772 ? -18.134 -2.545 49.677 1.00 87.56 772 TYR A C 1
ATOM 5903 O O . TYR A 1 772 ? -18.966 -2.332 48.794 1.00 87.56 772 TYR A O 1
ATOM 5911 N N . SER A 1 773 ? -18.499 -2.658 50.952 1.00 88.12 773 SER A N 1
ATOM 5912 C CA . SER A 1 773 ? -19.859 -2.402 51.427 1.00 88.12 773 SER A CA 1
ATOM 5913 C C . SER A 1 773 ? -19.843 -1.982 52.896 1.00 88.12 773 SER A C 1
ATOM 5915 O O . SER A 1 773 ? -19.017 -2.459 53.670 1.00 88.12 773 SER A O 1
ATOM 5917 N N . THR A 1 774 ? -20.761 -1.093 53.281 1.00 89.31 774 THR A N 1
ATOM 5918 C CA . THR A 1 774 ? -20.968 -0.672 54.676 1.00 89.31 774 THR A CA 1
ATOM 5919 C C . THR A 1 774 ? -22.080 -1.456 55.378 1.00 89.31 774 THR A C 1
ATOM 5921 O O . THR A 1 774 ? -22.187 -1.384 56.601 1.00 89.31 774 THR A O 1
ATOM 5924 N N . ASP A 1 775 ? -22.901 -2.207 54.633 1.00 92.00 775 ASP A N 1
ATOM 5925 C CA . ASP A 1 775 ? -24.088 -2.903 55.148 1.00 92.00 775 ASP A CA 1
ATOM 5926 C C . ASP A 1 775 ? -24.318 -4.319 54.567 1.00 92.00 775 ASP A C 1
ATOM 5928 O O . ASP A 1 775 ? -25.278 -4.991 54.956 1.00 92.00 775 ASP A O 1
ATOM 5932 N N . LYS A 1 776 ? -23.465 -4.796 53.649 1.00 89.00 776 LYS A N 1
ATOM 5933 C CA . LYS A 1 776 ? -23.493 -6.141 53.037 1.00 89.00 776 LYS A CA 1
ATOM 5934 C C . LYS A 1 776 ? -22.145 -6.856 53.203 1.00 89.00 776 LYS A C 1
ATOM 5936 O O . LYS A 1 776 ? -21.129 -6.241 53.500 1.00 89.00 776 LYS A O 1
ATOM 5941 N N . GLY A 1 777 ? -22.138 -8.171 52.978 1.00 86.88 777 GLY A N 1
ATOM 5942 C CA . GLY A 1 777 ? -20.932 -9.008 52.963 1.00 86.88 777 GLY A CA 1
ATOM 5943 C C . GLY A 1 777 ? -20.874 -9.918 51.733 1.00 86.88 777 GLY A C 1
ATOM 5944 O O . GLY A 1 777 ? -21.764 -9.881 50.884 1.00 86.88 777 GLY A O 1
ATOM 5945 N N . VAL A 1 778 ? -19.837 -10.755 51.645 1.00 90.50 778 VAL A N 1
ATOM 5946 C CA . VAL A 1 778 ? -19.688 -11.757 50.576 1.00 90.50 778 VAL A CA 1
ATOM 5947 C C . VAL A 1 778 ? -20.293 -13.085 51.030 1.00 90.50 778 VAL A C 1
ATOM 5949 O O . VAL A 1 778 ? -19.883 -13.635 52.052 1.00 90.50 778 VAL A O 1
ATOM 5952 N N . LEU A 1 779 ? -21.245 -13.618 50.260 1.00 89.50 779 LEU A N 1
ATOM 5953 C CA . LEU A 1 779 ? -21.764 -14.970 50.458 1.00 89.50 779 LEU A CA 1
ATOM 5954 C C . LEU A 1 779 ? -21.013 -15.941 49.542 1.00 89.50 779 LEU A C 1
ATOM 5956 O O . LEU A 1 779 ? -21.149 -15.892 48.322 1.00 89.50 779 LEU A O 1
ATOM 5960 N N . LEU A 1 780 ? -20.217 -16.818 50.144 1.00 92.00 780 LEU A N 1
ATOM 5961 C CA . LEU A 1 780 ? -19.497 -17.877 49.436 1.00 92.00 780 LEU A CA 1
ATOM 5962 C C . LEU A 1 780 ? -20.430 -19.062 49.131 1.00 92.00 780 LEU A C 1
ATOM 5964 O O . LEU A 1 780 ? -21.478 -19.175 49.776 1.00 92.00 780 LEU A O 1
ATOM 5968 N N . PRO A 1 781 ? -20.076 -19.961 48.188 1.00 95.94 781 PRO A N 1
ATOM 5969 C CA . PRO A 1 781 ? -20.894 -21.128 47.869 1.00 95.94 781 PRO A CA 1
ATOM 5970 C C . PRO A 1 781 ? -21.319 -21.896 49.127 1.00 95.94 781 PRO A C 1
ATOM 5972 O O . PRO A 1 781 ? -20.480 -22.342 49.914 1.00 95.94 781 PRO A O 1
ATOM 5975 N N . ALA A 1 782 ? -22.634 -22.018 49.315 1.00 95.81 782 ALA A N 1
ATOM 5976 C CA . ALA A 1 782 ? -23.249 -22.644 50.477 1.00 95.81 782 ALA A CA 1
ATOM 5977 C C . ALA A 1 782 ? -23.635 -24.092 50.142 1.00 95.81 782 ALA A C 1
ATOM 5979 O O . ALA A 1 782 ? -24.553 -24.330 49.357 1.00 95.81 782 ALA A O 1
ATOM 5980 N N . LEU A 1 783 ? -22.920 -25.059 50.714 1.00 97.19 783 LEU A N 1
ATOM 5981 C CA . LEU A 1 783 ? -22.994 -26.476 50.351 1.00 97.19 783 LEU A CA 1
ATOM 5982 C C . LEU A 1 783 ? -23.253 -27.339 51.586 1.00 97.19 783 LEU A C 1
ATOM 5984 O O . LEU A 1 783 ? -22.713 -27.076 52.651 1.00 97.19 783 LEU A O 1
ATOM 5988 N N . THR A 1 784 ? -24.026 -28.414 51.460 1.00 97.56 784 THR A N 1
ATOM 5989 C CA . THR A 1 784 ? -24.076 -29.455 52.506 1.00 97.56 784 THR A CA 1
ATOM 5990 C C . THR A 1 784 ? -22.744 -30.208 52.588 1.00 97.56 784 THR A C 1
ATOM 5992 O O . THR A 1 784 ? -21.981 -30.219 51.619 1.00 97.56 784 THR A O 1
ATOM 5995 N N . THR A 1 785 ? -22.471 -30.922 53.688 1.00 96.50 785 THR A N 1
ATOM 5996 C CA . THR A 1 785 ? -21.253 -31.757 53.801 1.00 96.50 785 THR A CA 1
ATOM 5997 C C . THR A 1 785 ? -21.137 -32.762 52.648 1.00 96.50 785 THR A C 1
ATOM 5999 O O . THR A 1 785 ? -20.049 -32.977 52.117 1.00 96.50 785 THR A O 1
ATOM 6002 N N . ALA A 1 786 ? -22.262 -33.334 52.202 1.00 96.38 786 ALA A N 1
ATOM 6003 C CA . ALA A 1 786 ? -22.291 -34.242 51.056 1.00 96.38 786 ALA A CA 1
ATOM 6004 C C . ALA A 1 786 ? -21.889 -33.544 49.744 1.00 96.38 786 ALA A C 1
ATOM 6006 O O . ALA A 1 786 ? -21.116 -34.099 48.970 1.00 96.38 786 ALA A O 1
ATOM 6007 N N . GLN A 1 787 ? -22.373 -32.320 49.510 1.00 97.62 787 GLN A N 1
ATOM 6008 C CA . GLN A 1 787 ? -22.037 -31.537 48.317 1.00 97.62 787 GLN A CA 1
ATOM 6009 C C . GLN A 1 787 ? -20.584 -31.042 48.334 1.00 97.62 787 GLN A C 1
ATOM 6011 O O . GLN A 1 787 ? -19.923 -31.109 47.305 1.00 97.62 787 GLN A O 1
ATOM 6016 N N . MET A 1 788 ? -20.068 -30.603 49.487 1.00 97.25 788 MET A N 1
ATOM 6017 C CA . MET A 1 788 ? -18.659 -30.218 49.658 1.00 97.25 788 MET A CA 1
ATOM 6018 C C . MET A 1 788 ? -17.714 -31.389 49.342 1.00 97.25 788 MET A C 1
ATOM 6020 O O . MET A 1 788 ? -16.763 -31.232 48.579 1.00 97.25 788 MET A O 1
ATOM 6024 N N . ASN A 1 789 ? -17.999 -32.581 49.879 1.00 95.06 789 ASN A N 1
ATOM 6025 C CA . ASN A 1 789 ? -17.193 -33.783 49.632 1.00 95.06 789 ASN A CA 1
ATOM 6026 C C . ASN A 1 789 ? -17.313 -34.315 48.194 1.00 95.06 789 ASN A C 1
ATOM 6028 O O . ASN A 1 789 ? -16.460 -35.084 47.761 1.00 95.06 789 ASN A O 1
ATOM 6032 N N . ALA A 1 790 ? -18.354 -33.917 47.459 1.00 96.44 790 ALA A N 1
ATOM 6033 C CA . ALA A 1 790 ? -18.553 -34.283 46.060 1.00 96.44 790 ALA A CA 1
ATOM 6034 C C . ALA A 1 790 ? -17.815 -33.360 45.070 1.00 96.44 790 ALA A C 1
ATOM 6036 O O . ALA A 1 790 ? -17.844 -33.628 43.868 1.00 96.44 790 ALA A O 1
ATOM 6037 N N . ILE A 1 791 ? -17.161 -32.285 45.534 1.00 95.94 791 ILE A N 1
ATOM 6038 C CA . ILE A 1 791 ? -16.362 -31.417 44.661 1.00 95.94 791 ILE A CA 1
ATOM 6039 C C . ILE A 1 791 ? -15.163 -32.215 44.140 1.00 95.94 791 ILE A C 1
ATOM 6041 O O . ILE A 1 791 ? -14.326 -32.680 44.911 1.00 95.94 791 ILE A O 1
ATOM 6045 N N . VAL A 1 792 ? -15.072 -32.357 42.819 1.00 95.88 792 VAL A N 1
ATOM 6046 C CA . VAL A 1 792 ? -13.967 -33.053 42.150 1.00 95.88 792 VAL A CA 1
ATOM 6047 C C . VAL A 1 792 ? -12.776 -32.105 42.023 1.00 95.88 792 VAL A C 1
ATOM 6049 O O . VAL A 1 792 ? -12.926 -30.996 41.519 1.00 95.88 792 VAL A O 1
ATOM 6052 N N . ASN A 1 793 ? -11.591 -32.556 42.445 1.00 93.94 793 ASN A N 1
ATOM 6053 C CA . ASN A 1 793 ? -10.326 -31.820 42.337 1.00 93.94 793 ASN A CA 1
ATOM 6054 C C . ASN A 1 793 ? -10.363 -30.370 42.878 1.00 93.94 793 ASN A C 1
ATOM 6056 O O . ASN A 1 793 ? -9.919 -29.457 42.177 1.00 93.94 793 ASN A O 1
ATOM 6060 N N . PRO A 1 794 ? -10.870 -30.107 44.100 1.00 96.25 794 PRO A N 1
ATOM 6061 C CA . PRO A 1 794 ? -10.913 -28.746 44.621 1.00 96.25 794 PRO A CA 1
ATOM 6062 C C . PRO A 1 794 ? -9.482 -28.202 44.794 1.00 96.25 794 PRO A C 1
ATOM 6064 O O . PRO A 1 794 ? -8.632 -28.890 45.366 1.00 96.25 794 PRO A O 1
ATOM 6067 N N . PRO A 1 795 ? -9.180 -26.975 44.342 1.00 94.06 795 PRO A N 1
ATOM 6068 C CA . PRO A 1 795 ? -7.865 -26.382 44.552 1.00 94.06 795 PRO A CA 1
ATOM 6069 C C . PRO A 1 795 ? -7.566 -26.189 46.044 1.00 94.06 795 PRO A C 1
ATOM 6071 O O . PRO A 1 795 ? -8.476 -26.096 46.876 1.00 94.06 795 PRO A O 1
ATOM 6074 N N . ASN A 1 796 ? -6.276 -26.135 46.384 1.00 96.38 796 ASN A N 1
ATOM 6075 C CA . ASN A 1 796 ? -5.838 -25.716 47.713 1.00 96.38 796 ASN A CA 1
ATOM 6076 C C . ASN A 1 796 ? -6.342 -24.286 47.980 1.00 96.38 796 ASN A C 1
ATOM 6078 O O . ASN A 1 796 ? -6.275 -23.434 47.096 1.00 96.38 796 ASN A O 1
ATOM 6082 N N . GLY A 1 797 ? -6.893 -24.040 49.166 1.00 93.31 797 GLY A N 1
ATOM 6083 C CA . GLY A 1 797 ? -7.447 -22.742 49.551 1.00 93.31 797 GLY A CA 1
ATOM 6084 C C . GLY A 1 797 ? -8.889 -22.475 49.100 1.00 93.31 797 GLY A C 1
ATOM 6085 O O . GLY A 1 797 ? -9.419 -21.418 49.434 1.00 93.31 797 GLY A O 1
ATOM 6086 N N . LEU A 1 798 ? -9.560 -23.405 48.399 1.00 96.31 798 LEU A N 1
ATOM 6087 C CA . LEU A 1 798 ? -10.982 -23.244 48.057 1.00 96.31 798 LEU A CA 1
ATOM 6088 C C . LEU A 1 798 ? -11.817 -23.080 49.333 1.00 96.31 798 LEU A C 1
ATOM 6090 O O . LEU A 1 798 ? -11.851 -24.005 50.139 1.00 96.31 798 LEU A O 1
ATOM 6094 N N . LEU A 1 799 ? -12.500 -21.941 49.484 1.00 96.56 799 LEU A N 1
ATOM 6095 C CA . LEU A 1 799 ? -13.291 -21.572 50.661 1.00 96.56 799 LEU A CA 1
ATOM 6096 C C . LEU A 1 799 ? -14.797 -21.659 50.366 1.00 96.56 799 LEU A C 1
ATOM 6098 O O . LEU A 1 799 ? -15.283 -21.078 49.396 1.00 96.56 799 LEU A O 1
ATOM 6102 N N . ILE A 1 800 ? -15.543 -22.360 51.220 1.00 97.00 800 ILE A N 1
ATOM 6103 C CA . ILE A 1 800 ? -16.996 -22.562 51.105 1.00 97.00 800 ILE A CA 1
ATOM 6104 C C . ILE A 1 800 ? -17.685 -22.390 52.463 1.00 97.00 800 ILE A C 1
ATOM 6106 O O . ILE A 1 800 ? -17.042 -22.460 53.513 1.00 97.00 800 ILE A O 1
ATOM 6110 N N . TYR A 1 801 ? -19.006 -22.202 52.458 1.00 96.94 801 TYR A N 1
ATOM 6111 C CA . TYR A 1 801 ? -19.833 -22.292 53.664 1.00 96.94 801 TYR A CA 1
ATOM 6112 C C . TYR A 1 801 ? -20.545 -23.647 53.711 1.00 96.94 801 TYR A C 1
ATOM 6114 O O . TYR A 1 801 ? -21.337 -23.969 52.828 1.00 96.94 801 TYR A O 1
ATOM 6122 N N . ASN A 1 802 ? -20.283 -24.451 54.741 1.00 97.00 802 ASN A N 1
ATOM 6123 C CA . ASN A 1 802 ? -20.958 -25.726 54.940 1.00 97.00 802 ASN A CA 1
ATOM 6124 C C . ASN A 1 802 ? -22.282 -25.514 55.693 1.00 97.00 802 ASN A C 1
ATOM 6126 O O . ASN A 1 802 ? -22.278 -25.124 56.862 1.00 97.00 802 ASN A O 1
ATOM 6130 N N . THR A 1 803 ? -23.408 -25.799 55.041 1.00 96.75 803 THR A N 1
ATOM 6131 C CA . THR A 1 803 ? -24.767 -25.598 55.570 1.00 96.75 803 THR A CA 1
ATOM 6132 C C . THR A 1 803 ? -25.248 -26.722 56.484 1.00 96.75 803 THR A C 1
ATOM 6134 O O . THR A 1 803 ? -26.190 -26.523 57.244 1.00 96.75 803 THR A O 1
ATOM 6137 N N . THR A 1 804 ? -24.622 -27.901 56.444 1.00 96.81 804 THR A N 1
ATOM 6138 C CA . THR A 1 804 ? -24.928 -28.992 57.383 1.00 96.81 804 THR A CA 1
ATOM 6139 C C . THR A 1 804 ? -24.327 -28.701 58.755 1.00 96.81 804 THR A C 1
ATOM 6141 O O . THR A 1 804 ? -24.965 -28.942 59.775 1.00 96.81 804 THR A O 1
ATOM 6144 N N . GLU A 1 805 ? -23.114 -28.149 58.781 1.00 94.31 805 GLU A N 1
ATOM 6145 C CA . GLU A 1 805 ? -22.382 -27.868 60.020 1.00 94.31 805 GLU A CA 1
ATOM 6146 C C . GLU A 1 805 ? -22.430 -26.399 60.455 1.00 94.31 805 GLU A C 1
ATOM 6148 O O . GLU A 1 805 ? -22.016 -26.067 61.564 1.00 94.31 805 GLU A O 1
ATOM 6153 N N . ASN A 1 806 ? -22.961 -25.513 59.610 1.00 94.38 806 ASN A N 1
ATOM 6154 C CA . ASN A 1 806 ? -23.027 -24.066 59.828 1.00 94.38 806 ASN A CA 1
ATOM 6155 C C . ASN A 1 806 ? -21.643 -23.446 60.105 1.00 94.38 806 ASN A C 1
ATOM 6157 O O . ASN A 1 806 ? -21.445 -22.698 61.075 1.00 94.38 806 ASN A O 1
ATOM 6161 N N . ARG A 1 807 ? -20.655 -23.794 59.270 1.00 94.88 807 ARG A N 1
ATOM 6162 C CA . ARG A 1 807 ? -19.246 -23.385 59.409 1.00 94.88 807 ARG A CA 1
ATOM 6163 C C . ARG A 1 807 ? -18.602 -23.126 58.052 1.00 94.88 807 ARG A C 1
ATOM 6165 O O . ARG A 1 807 ? -18.918 -23.801 57.078 1.00 94.88 807 ARG A O 1
ATOM 6172 N N . TYR A 1 808 ? -17.655 -22.193 58.002 1.00 96.88 808 TYR A N 1
ATOM 6173 C CA . TYR A 1 808 ? -16.789 -22.031 56.835 1.00 96.88 808 TYR A CA 1
ATOM 6174 C C . TYR A 1 808 ? -15.719 -23.118 56.805 1.00 96.88 808 TYR A C 1
ATOM 6176 O O . TYR A 1 808 ? -15.144 -23.456 57.840 1.00 96.88 808 TYR A O 1
ATOM 6184 N N . TYR A 1 809 ? -15.443 -23.626 55.612 1.00 96.50 809 TYR A N 1
ATOM 6185 C CA . TYR A 1 809 ? -14.472 -24.678 55.349 1.00 96.50 809 TYR A CA 1
ATOM 6186 C C . TYR A 1 809 ? -13.546 -24.259 54.218 1.00 96.50 809 TYR A C 1
ATOM 6188 O O . TYR A 1 809 ? -14.019 -23.718 53.222 1.00 96.50 809 TYR A O 1
ATOM 6196 N N . TYR A 1 810 ? -12.256 -24.562 54.341 1.00 97.00 810 TYR A N 1
ATOM 6197 C CA . TYR A 1 810 ? -11.325 -24.474 53.222 1.00 97.00 810 TYR A CA 1
ATOM 6198 C C . TYR A 1 810 ? -10.632 -25.810 52.963 1.00 97.00 810 TYR A C 1
ATOM 6200 O O . TYR A 1 810 ? -10.441 -26.609 53.884 1.00 97.00 810 TYR A O 1
ATOM 6208 N N . ASN A 1 811 ? -10.265 -26.063 51.708 1.00 96.94 811 ASN A N 1
ATOM 6209 C CA . ASN A 1 811 ? -9.443 -27.218 51.369 1.00 96.94 811 ASN A CA 1
ATOM 6210 C C . ASN A 1 811 ? -7.969 -26.921 51.687 1.00 96.94 811 ASN A C 1
ATOM 6212 O O . ASN A 1 811 ? -7.335 -26.134 50.988 1.00 96.94 811 ASN A O 1
ATOM 6216 N N . SER A 1 812 ? -7.411 -27.554 52.717 1.00 94.69 812 SER A N 1
ATOM 6217 C CA . SER A 1 812 ? -5.983 -27.468 53.051 1.00 94.69 812 SER A CA 1
ATOM 6218 C C . SER A 1 812 ? -5.125 -28.502 52.312 1.00 94.69 812 SER A C 1
ATOM 6220 O O . SER A 1 812 ? -3.898 -28.429 52.362 1.00 94.69 812 SER A O 1
ATOM 6222 N N . GLY A 1 813 ? -5.755 -29.463 51.629 1.00 93.69 813 GLY A N 1
ATOM 6223 C CA . GLY A 1 813 ? -5.090 -30.506 50.851 1.00 93.69 813 GLY A CA 1
ATOM 6224 C C . GLY A 1 813 ? -4.769 -30.078 49.418 1.00 93.69 813 GLY A C 1
ATOM 6225 O O . GLY A 1 813 ? -4.926 -28.919 49.033 1.00 93.69 813 GLY A O 1
ATOM 6226 N N . ILE A 1 814 ? -4.333 -31.039 48.607 1.00 95.88 814 ILE A N 1
ATOM 6227 C CA . ILE A 1 814 ? -4.131 -30.872 47.159 1.00 95.88 814 ILE A CA 1
ATOM 6228 C C . ILE A 1 814 ? -5.358 -31.388 46.388 1.00 95.88 814 ILE A C 1
ATOM 6230 O O . ILE A 1 814 ? -6.107 -32.195 46.942 1.00 95.88 814 ILE A O 1
ATOM 6234 N N . PRO A 1 815 ? -5.558 -31.008 45.109 1.00 94.56 815 PRO A N 1
ATOM 6235 C CA . PRO A 1 815 ? -6.725 -31.436 44.331 1.00 94.56 815 PRO A CA 1
ATOM 6236 C C . PRO A 1 815 ? -6.984 -32.948 44.327 1.00 94.56 815 PRO A C 1
ATOM 6238 O O . PRO A 1 815 ? -8.127 -33.373 44.456 1.00 94.56 815 PRO A O 1
ATOM 6241 N N . ALA A 1 816 ? -5.930 -33.764 44.240 1.00 94.25 816 ALA A N 1
ATOM 6242 C CA . ALA A 1 816 ? -6.052 -35.222 44.193 1.00 94.25 816 ALA A CA 1
ATOM 6243 C C . ALA A 1 816 ? -6.483 -35.860 45.530 1.00 94.25 816 ALA A C 1
ATOM 6245 O O . ALA A 1 816 ? -7.041 -36.955 45.538 1.00 94.25 816 ALA A O 1
ATOM 6246 N N . THR A 1 817 ? -6.216 -35.198 46.658 1.00 93.75 817 THR A N 1
ATOM 6247 C CA . THR A 1 817 ? -6.520 -35.686 48.012 1.00 93.75 817 THR A CA 1
ATOM 6248 C C . THR A 1 817 ? -6.973 -34.508 48.881 1.00 93.75 817 THR A C 1
ATOM 6250 O O . THR A 1 817 ? -6.174 -33.971 49.660 1.00 93.75 817 THR A O 1
ATOM 6253 N N . PRO A 1 818 ? -8.225 -34.045 48.717 1.00 95.25 818 PRO A N 1
ATOM 6254 C CA . PRO A 1 818 ? -8.720 -32.884 49.440 1.00 95.25 818 PRO A CA 1
ATOM 6255 C C . PRO A 1 818 ? -8.807 -33.141 50.946 1.00 95.25 818 PRO A C 1
ATOM 6257 O O . PRO A 1 818 ? -9.183 -34.226 51.389 1.00 95.25 818 PRO A O 1
ATOM 6260 N N . ALA A 1 819 ? -8.490 -32.113 51.729 1.00 95.00 819 ALA A N 1
ATOM 6261 C CA . ALA A 1 819 ? -8.576 -32.113 53.183 1.00 95.00 819 ALA A CA 1
ATOM 6262 C C . ALA A 1 819 ? -9.368 -30.883 53.637 1.00 95.00 819 ALA A C 1
ATOM 6264 O O . ALA A 1 819 ? -8.849 -29.771 53.692 1.00 95.00 819 ALA A O 1
ATOM 6265 N N . TRP A 1 820 ? -10.650 -31.075 53.939 1.00 94.81 820 TRP A N 1
ATOM 6266 C CA . TRP A 1 820 ? -11.538 -29.990 54.350 1.00 94.81 820 TRP A CA 1
ATOM 6267 C C . TRP A 1 820 ? -11.350 -29.654 55.831 1.00 94.81 820 TRP A C 1
ATOM 6269 O O . TRP A 1 820 ? -11.569 -30.494 56.704 1.00 94.81 820 TRP A O 1
ATOM 6279 N N . ILE A 1 821 ? -10.965 -28.409 56.115 1.00 92.69 821 ILE A N 1
ATOM 6280 C CA . ILE A 1 821 ? -10.726 -27.903 57.469 1.00 92.69 821 ILE A CA 1
ATOM 6281 C C . ILE A 1 821 ? -11.654 -26.724 57.754 1.00 92.69 821 ILE A C 1
ATOM 6283 O O . ILE A 1 821 ? -11.794 -25.817 56.935 1.00 92.69 821 ILE A O 1
ATOM 6287 N N . VAL A 1 822 ? -12.266 -26.723 58.941 1.00 93.19 822 VAL A N 1
ATOM 6288 C CA . VAL A 1 822 ? -13.054 -25.588 59.436 1.00 93.19 822 VAL A CA 1
ATOM 6289 C C . VAL A 1 822 ? -12.149 -24.366 59.594 1.00 93.19 822 VAL A C 1
ATOM 6291 O O . VAL A 1 822 ? -11.105 -24.432 60.248 1.00 93.19 822 VAL A O 1
ATOM 6294 N N . VAL A 1 823 ? -12.566 -23.228 59.048 1.00 91.88 823 VAL A N 1
ATOM 6295 C CA . VAL A 1 823 ? -11.899 -21.944 59.288 1.00 91.88 823 VAL A CA 1
ATOM 6296 C C . VAL A 1 823 ? -12.029 -21.587 60.767 1.00 91.88 823 VAL A C 1
ATOM 6298 O O . VAL A 1 823 ? -13.132 -21.547 61.310 1.00 91.88 823 VAL A O 1
ATOM 6301 N N . GLY A 1 824 ? -10.895 -21.338 61.423 1.00 83.62 824 GLY A N 1
ATOM 6302 C CA . GLY A 1 824 ? -10.850 -21.063 62.861 1.00 83.62 824 GLY A CA 1
ATOM 6303 C C . GLY A 1 824 ? -10.928 -22.309 63.749 1.00 83.62 824 GLY A C 1
ATOM 6304 O O . GLY A 1 824 ? -11.210 -22.184 64.939 1.00 83.62 824 GLY A O 1
ATOM 6305 N N . ARG A 1 825 ? -10.691 -23.518 63.211 1.00 82.81 825 ARG A N 1
ATOM 6306 C CA . ARG A 1 825 ? -10.550 -24.725 64.041 1.00 82.81 825 ARG A CA 1
ATOM 6307 C C . ARG A 1 825 ? -9.341 -24.589 64.968 1.00 82.81 825 ARG A C 1
ATOM 6309 O O . ARG A 1 825 ? -8.239 -24.319 64.497 1.00 82.81 825 ARG A O 1
ATOM 6316 N N . LEU A 1 826 ? -9.530 -24.860 66.258 1.00 78.88 826 LEU A N 1
ATOM 6317 C CA . LEU A 1 826 ? -8.416 -25.027 67.191 1.00 78.88 826 LEU A CA 1
ATOM 6318 C C . LEU A 1 826 ? -7.593 -26.261 66.803 1.00 78.88 826 LEU A C 1
ATOM 6320 O O . LEU A 1 826 ? -8.150 -27.302 66.442 1.00 78.88 826 LEU A O 1
ATOM 6324 N N . ALA A 1 827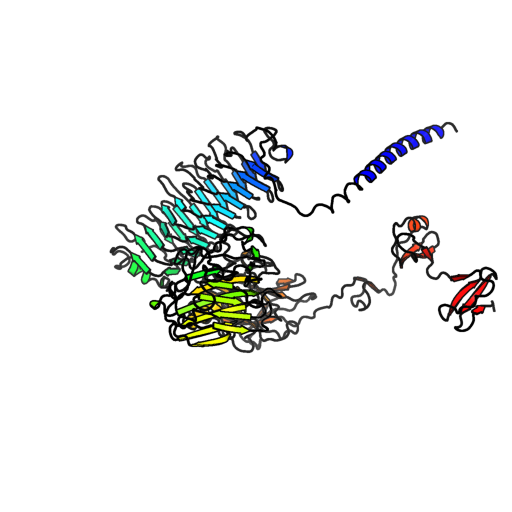 ? -6.269 -26.156 66.880 1.00 76.50 827 ALA A N 1
ATOM 6325 C CA . ALA A 1 827 ? -5.396 -27.299 66.662 1.00 76.50 827 ALA A CA 1
ATOM 6326 C C . ALA A 1 827 ? -5.587 -28.318 67.801 1.00 76.50 827 ALA A C 1
ATOM 6328 O O . ALA A 1 827 ? -5.597 -27.959 68.978 1.00 76.50 827 ALA A O 1
ATOM 6329 N N . ILE A 1 828 ? -5.781 -29.588 67.446 1.00 76.69 828 ILE A N 1
ATOM 6330 C CA . ILE A 1 828 ? -6.047 -30.681 68.389 1.00 76.69 828 ILE A CA 1
ATOM 6331 C C . ILE A 1 828 ? -4.758 -31.492 68.557 1.00 76.69 828 ILE A C 1
ATOM 6333 O O . ILE A 1 828 ? -4.146 -31.862 67.556 1.00 76.69 828 ILE A O 1
ATOM 6337 N N . SER A 1 829 ? -4.350 -31.765 69.798 1.00 74.00 829 SER A N 1
ATOM 6338 C CA . SER A 1 829 ? -3.137 -32.531 70.123 1.00 74.00 829 SER A CA 1
ATOM 6339 C C . SER A 1 829 ? -3.409 -33.569 71.218 1.00 74.00 829 SER A C 1
ATOM 6341 O O . SER A 1 829 ? -4.116 -33.275 72.180 1.00 74.00 829 SER A O 1
ATOM 6343 N N . ASN A 1 830 ? -2.828 -34.764 71.083 1.00 69.19 830 ASN A N 1
ATOM 6344 C CA . ASN A 1 830 ? -2.990 -35.921 71.977 1.00 69.19 830 ASN A CA 1
ATOM 6345 C C . ASN A 1 830 ? -1.664 -36.339 72.649 1.00 69.19 830 ASN A C 1
ATOM 6347 O O . ASN A 1 830 ? -1.360 -37.523 72.768 1.00 69.19 830 ASN A O 1
ATOM 6351 N N . ASN A 1 831 ? -0.803 -35.368 72.969 1.00 63.03 831 ASN A N 1
ATOM 6352 C CA . ASN A 1 831 ? 0.499 -35.636 73.573 1.00 63.03 831 ASN A CA 1
ATOM 6353 C C . ASN A 1 831 ? 0.478 -35.290 75.072 1.00 63.03 831 ASN A C 1
ATOM 6355 O O . ASN A 1 831 ? 0.116 -34.172 75.453 1.00 63.03 831 ASN A O 1
ATOM 6359 N N . ALA A 1 832 ? 0.910 -36.241 75.910 1.00 47.22 832 ALA A N 1
ATOM 6360 C CA . ALA A 1 832 ? 0.859 -36.190 77.380 1.00 47.22 832 ALA A CA 1
ATOM 6361 C C . ALA A 1 832 ? 1.674 -35.035 78.009 1.00 47.22 832 ALA A C 1
ATOM 6363 O O . ALA A 1 832 ? 1.509 -34.703 79.180 1.00 47.22 832 ALA A O 1
ATOM 6364 N N . LEU A 1 833 ? 2.525 -34.386 77.216 1.00 58.56 833 LEU A N 1
ATOM 6365 C CA . LEU A 1 833 ? 3.027 -33.030 77.415 1.00 58.56 833 LEU A CA 1
ATOM 6366 C C . LEU A 1 833 ? 2.865 -32.339 76.053 1.00 58.56 833 LEU A C 1
ATOM 6368 O O . LEU A 1 833 ? 3.134 -32.974 75.037 1.00 58.56 833 LEU A O 1
ATOM 6372 N N . LEU A 1 834 ? 2.573 -31.038 75.973 1.00 56.75 834 LEU A N 1
ATOM 6373 C CA . LEU A 1 834 ? 2.740 -30.242 74.737 1.00 56.75 834 LEU A CA 1
ATOM 6374 C C . LEU A 1 834 ? 4.225 -30.144 74.264 1.00 56.75 834 LEU A C 1
ATOM 6376 O O . LEU A 1 834 ? 4.649 -29.142 73.708 1.00 56.75 834 LEU A O 1
ATOM 6380 N N . GLY A 1 835 ? 5.045 -31.172 74.518 1.00 55.41 835 GLY A N 1
ATOM 6381 C CA . GLY A 1 835 ? 5.769 -31.878 73.464 1.00 55.41 835 GLY A CA 1
ATOM 6382 C C . GLY A 1 835 ? 7.071 -31.284 72.941 1.00 55.41 835 GLY A C 1
ATOM 6383 O O . GLY A 1 835 ? 7.262 -31.328 71.737 1.00 55.41 835 GLY A O 1
ATOM 6384 N N . GLY A 1 836 ? 7.972 -30.775 73.790 1.00 56.53 836 GLY A N 1
ATOM 6385 C CA . GLY A 1 836 ? 9.421 -30.644 73.507 1.00 56.53 836 GLY A CA 1
ATOM 6386 C C . GLY A 1 836 ? 9.890 -29.667 72.409 1.00 56.53 836 GLY A C 1
ATOM 6387 O O . GLY A 1 836 ? 11.049 -29.260 72.439 1.00 56.53 836 GLY A O 1
ATOM 6388 N N . ALA A 1 837 ? 9.022 -29.250 71.489 1.00 61.22 837 ALA A N 1
ATOM 6389 C CA . ALA A 1 837 ? 9.257 -28.231 70.471 1.00 61.22 837 ALA A CA 1
ATOM 6390 C C . ALA A 1 837 ? 8.284 -27.060 70.693 1.00 61.22 837 ALA A C 1
ATOM 6392 O O . ALA A 1 837 ? 7.131 -27.270 71.080 1.00 61.22 837 ALA A O 1
ATOM 6393 N N . GLY A 1 838 ? 8.765 -25.826 70.516 1.00 69.19 838 GLY A N 1
ATOM 6394 C CA . GLY A 1 838 ? 7.957 -24.621 70.721 1.00 69.19 838 GLY A CA 1
ATOM 6395 C C . GLY A 1 838 ? 6.739 -24.560 69.797 1.00 69.19 838 GLY A C 1
ATOM 6396 O O . GLY A 1 838 ? 6.729 -25.198 68.749 1.00 69.19 838 GLY A O 1
ATOM 6397 N N . GLY A 1 839 ? 5.702 -23.821 70.202 1.00 72.94 839 GLY A N 1
ATOM 6398 C CA . GLY A 1 839 ? 4.566 -23.520 69.324 1.00 72.94 839 GLY A CA 1
ATOM 6399 C C . GLY A 1 839 ? 5.010 -22.788 68.057 1.00 72.94 839 GLY A C 1
ATOM 6400 O O . GLY A 1 839 ? 6.030 -22.094 68.060 1.00 72.94 839 GLY A O 1
ATOM 6401 N N . ASP A 1 840 ? 4.233 -22.935 66.986 1.00 77.81 840 ASP A N 1
ATOM 6402 C CA . ASP A 1 840 ? 4.568 -22.417 65.654 1.00 77.81 840 ASP A CA 1
ATOM 6403 C C . ASP A 1 840 ? 4.537 -20.880 65.627 1.00 77.81 840 ASP A C 1
ATOM 6405 O O . ASP A 1 840 ? 5.208 -20.232 64.825 1.00 77.81 840 ASP A O 1
ATOM 6409 N N . SER A 1 841 ? 3.761 -20.276 66.533 1.00 81.00 841 SER A N 1
ATOM 6410 C CA . SER A 1 841 ? 3.661 -18.826 66.703 1.00 81.00 841 SER A CA 1
ATOM 6411 C C . SER A 1 841 ? 3.211 -18.448 68.118 1.00 81.00 841 SER A C 1
ATOM 6413 O O . SER A 1 841 ? 2.471 -19.177 68.781 1.00 81.00 841 SER A O 1
ATOM 6415 N N . VAL A 1 842 ? 3.679 -17.298 68.618 1.00 85.69 842 VAL A N 1
ATOM 6416 C CA . VAL A 1 842 ? 3.211 -16.740 69.900 1.00 85.69 842 VAL A CA 1
ATOM 6417 C C . VAL A 1 842 ? 1.708 -16.479 69.810 1.00 85.69 842 VAL A C 1
ATOM 6419 O O . VAL A 1 842 ? 1.254 -15.825 68.877 1.00 85.69 842 VAL A O 1
ATOM 6422 N N . GLY A 1 843 ? 0.947 -16.965 70.789 1.00 82.31 843 GLY A N 1
ATOM 6423 C CA . GLY A 1 843 ? -0.512 -16.865 70.813 1.00 82.31 843 GLY A CA 1
ATOM 6424 C C . GLY A 1 843 ? -1.235 -18.040 70.155 1.00 82.31 843 GLY A C 1
ATOM 6425 O O . GLY A 1 843 ? -2.462 -18.059 70.164 1.00 82.31 843 GLY A O 1
ATOM 6426 N N . GLU A 1 844 ? -0.514 -19.034 69.629 1.00 85.44 844 GLU A N 1
ATOM 6427 C CA . GLU A 1 844 ? -1.125 -20.276 69.158 1.00 85.44 844 GLU A CA 1
ATOM 6428 C C . GLU A 1 844 ? -1.912 -20.956 70.286 1.00 85.44 844 GLU A C 1
ATOM 6430 O O . GLU A 1 844 ? -1.385 -21.112 71.386 1.00 85.44 844 GLU A O 1
ATOM 6435 N N . ILE A 1 845 ? -3.144 -21.396 70.000 1.00 86.69 845 ILE A N 1
ATOM 6436 C CA . ILE A 1 845 ? -4.013 -22.101 70.948 1.00 86.69 845 ILE A CA 1
ATOM 6437 C C . ILE A 1 845 ? -4.251 -23.537 70.472 1.00 86.69 845 ILE A C 1
ATOM 6439 O O . ILE A 1 845 ? -4.688 -23.769 69.342 1.00 86.69 845 ILE A O 1
ATOM 6443 N N . ARG A 1 846 ? -4.012 -24.504 71.361 1.00 86.31 846 ARG A N 1
ATOM 6444 C CA . ARG A 1 846 ? -4.244 -25.933 71.130 1.00 86.31 846 ARG A CA 1
ATOM 6445 C C . ARG A 1 846 ? -5.202 -26.503 72.167 1.00 86.31 846 ARG A C 1
ATOM 6447 O O . ARG A 1 846 ? -5.134 -26.159 73.345 1.00 86.31 846 ARG A O 1
ATOM 6454 N N . TYR A 1 847 ? -6.068 -27.409 71.733 1.00 84.56 847 TYR A N 1
ATOM 6455 C CA . TYR A 1 847 ? -6.875 -28.235 72.622 1.00 84.56 847 TYR A CA 1
ATOM 6456 C C . TYR A 1 847 ? -6.165 -29.568 72.856 1.00 84.56 847 TYR A C 1
ATOM 6458 O O . TYR A 1 847 ? -5.877 -30.298 71.902 1.00 84.56 847 TYR A O 1
ATOM 6466 N N . ASN A 1 848 ? -5.862 -29.868 74.118 1.00 82.50 848 ASN A N 1
ATOM 6467 C CA . ASN A 1 848 ? -5.287 -31.143 74.520 1.00 82.50 848 ASN A CA 1
ATOM 6468 C C . ASN A 1 848 ? -6.415 -32.142 74.800 1.00 82.50 848 ASN A C 1
ATOM 6470 O O . ASN A 1 848 ? -7.197 -31.946 75.729 1.00 82.50 848 ASN A O 1
ATOM 6474 N N . THR A 1 849 ? -6.496 -33.210 74.006 1.00 81.44 849 THR A N 1
ATOM 6475 C CA . THR A 1 849 ? -7.555 -34.227 74.128 1.00 81.44 849 THR A CA 1
ATOM 6476 C C . THR A 1 849 ? -7.326 -35.229 75.249 1.00 81.44 849 THR A C 1
ATOM 6478 O O . THR A 1 849 ? -8.275 -35.886 75.662 1.00 81.44 849 THR A O 1
ATOM 6481 N N . ASP A 1 850 ? -6.093 -35.369 75.737 1.00 83.00 850 ASP A N 1
ATOM 6482 C CA . ASP A 1 850 ? -5.780 -36.310 76.818 1.00 83.00 850 ASP A CA 1
ATOM 6483 C C . ASP A 1 850 ? -6.183 -35.725 78.171 1.00 83.00 850 ASP A C 1
ATOM 6485 O O . ASP A 1 850 ? -6.687 -36.428 79.046 1.00 83.00 850 ASP A O 1
ATOM 6489 N N . THR A 1 851 ? -5.971 -34.419 78.339 1.00 82.00 851 THR A N 1
ATOM 6490 C CA . THR A 1 851 ? -6.284 -33.698 79.577 1.00 82.00 851 THR A CA 1
ATOM 6491 C C . THR A 1 851 ? -7.579 -32.891 79.495 1.00 82.00 851 THR A C 1
ATOM 6493 O O . THR A 1 851 ? -8.015 -32.369 80.514 1.00 82.00 851 THR A O 1
ATOM 6496 N N . ASN A 1 852 ? -8.216 -32.797 78.322 1.00 83.81 852 ASN A N 1
ATOM 6497 C CA . ASN A 1 852 ? -9.401 -31.970 78.051 1.00 83.81 852 ASN A CA 1
ATOM 6498 C C . ASN A 1 852 ? -9.221 -30.480 78.394 1.00 83.81 852 ASN A C 1
ATOM 6500 O O . ASN A 1 852 ? -10.159 -29.821 78.841 1.00 83.81 852 ASN A O 1
ATOM 6504 N N . THR A 1 853 ? -8.028 -29.932 78.168 1.00 83.81 853 THR A N 1
ATOM 6505 C CA . THR A 1 853 ? -7.671 -28.551 78.544 1.00 83.81 853 THR A CA 1
ATOM 6506 C C . THR A 1 853 ? -7.224 -27.740 77.332 1.00 83.81 853 THR A C 1
ATOM 6508 O O . THR A 1 853 ? -6.720 -28.279 76.342 1.00 83.81 853 THR A O 1
ATOM 6511 N N . LEU A 1 854 ? -7.426 -26.424 77.390 1.00 86.50 854 LEU A N 1
ATOM 6512 C CA . LEU A 1 854 ? -6.992 -25.491 76.356 1.00 86.50 854 LEU A CA 1
ATOM 6513 C C . LEU A 1 854 ? -5.640 -24.900 76.756 1.00 86.50 854 LEU A C 1
ATOM 6515 O O . LEU A 1 854 ? -5.452 -24.496 77.898 1.00 86.50 854 LEU A O 1
ATOM 6519 N N . TRP A 1 855 ? -4.702 -24.828 75.824 1.00 85.88 855 TRP A N 1
ATOM 6520 C CA . TRP A 1 855 ? -3.369 -24.296 76.079 1.00 85.88 855 TRP A CA 1
ATOM 6521 C C . TRP A 1 855 ? -3.007 -23.252 75.040 1.00 85.88 855 TRP A C 1
ATOM 6523 O O . TRP A 1 855 ? -3.387 -23.392 73.881 1.00 85.88 855 TRP A O 1
ATOM 6533 N N . TYR A 1 856 ? -2.227 -22.248 75.433 1.00 87.31 856 TYR A N 1
ATOM 6534 C CA . TYR A 1 856 ? -1.631 -21.292 74.508 1.00 87.31 856 TYR A CA 1
ATOM 6535 C C . TYR A 1 856 ? -0.104 -21.272 74.598 1.00 87.31 856 TYR A C 1
ATOM 6537 O O . TYR A 1 856 ? 0.479 -21.488 75.665 1.00 87.31 856 TYR A O 1
ATOM 6545 N N . TRP A 1 857 ? 0.559 -21.002 73.476 1.00 88.00 857 TRP A N 1
ATOM 6546 C CA . TRP A 1 857 ? 2.003 -20.808 73.424 1.00 88.00 857 TRP A CA 1
ATOM 6547 C C . TRP A 1 857 ? 2.347 -19.348 73.712 1.00 88.00 857 TRP A C 1
ATOM 6549 O O . TRP A 1 857 ? 1.977 -18.451 72.957 1.00 88.00 857 TRP A O 1
ATOM 6559 N N . ASN A 1 858 ? 3.098 -19.083 74.782 1.00 86.38 858 ASN A N 1
ATOM 6560 C CA . ASN A 1 858 ? 3.504 -17.714 75.123 1.00 86.38 858 ASN A CA 1
ATOM 6561 C C . ASN A 1 858 ? 4.827 -17.271 74.459 1.00 86.38 858 ASN A C 1
ATOM 6563 O O . ASN A 1 858 ? 5.368 -16.231 74.824 1.00 86.38 858 ASN A O 1
ATOM 6567 N N . GLY A 1 859 ? 5.384 -18.075 73.546 1.00 84.94 859 GLY A N 1
ATOM 6568 C CA . GLY A 1 859 ? 6.707 -17.858 72.944 1.00 84.94 859 GLY A CA 1
ATOM 6569 C C . GLY A 1 859 ? 7.851 -18.630 73.599 1.00 84.94 859 GLY A C 1
ATOM 6570 O O . GLY A 1 859 ? 8.895 -18.802 72.981 1.00 84.94 859 GLY A O 1
ATOM 6571 N N . THR A 1 860 ? 7.661 -19.125 74.824 1.00 85.25 860 THR A N 1
ATOM 6572 C CA . THR A 1 860 ? 8.708 -19.829 75.593 1.00 85.25 860 THR A CA 1
ATOM 6573 C C . THR A 1 860 ? 8.228 -21.130 76.229 1.00 85.25 860 THR A C 1
ATOM 6575 O O . THR A 1 860 ? 9.016 -22.049 76.431 1.00 85.25 860 THR A O 1
ATOM 6578 N N . SER A 1 861 ? 6.941 -21.222 76.560 1.00 86.19 861 SER A N 1
ATOM 6579 C CA . SER A 1 861 ? 6.317 -22.403 77.145 1.00 86.19 861 SER A CA 1
ATOM 6580 C C . SER A 1 861 ? 4.827 -22.437 76.821 1.00 86.19 861 SER A C 1
ATOM 6582 O O . SER A 1 861 ? 4.188 -21.398 76.627 1.00 86.19 861 SER A O 1
ATOM 6584 N N . TRP A 1 862 ? 4.269 -23.642 76.801 1.00 85.19 862 TRP A N 1
ATOM 6585 C CA . TRP A 1 862 ? 2.828 -23.831 76.769 1.00 85.19 862 TRP A CA 1
ATOM 6586 C C . TRP A 1 862 ? 2.240 -23.499 78.141 1.00 85.19 862 TRP A C 1
ATOM 6588 O O . TRP A 1 862 ? 2.767 -23.926 79.172 1.00 85.19 862 TRP A O 1
ATOM 6598 N N . LYS A 1 863 ? 1.160 -22.718 78.149 1.00 87.69 863 LYS A N 1
ATOM 6599 C CA . LYS A 1 863 ? 0.399 -22.343 79.341 1.00 87.69 863 LYS A CA 1
ATOM 6600 C C . LYS A 1 863 ? -1.034 -22.821 79.208 1.00 87.69 863 LYS A C 1
ATOM 6602 O O . LYS A 1 863 ? -1.663 -22.594 78.180 1.00 87.69 863 LYS A O 1
ATOM 6607 N N . GLU A 1 864 ? -1.525 -23.472 80.249 1.00 87.6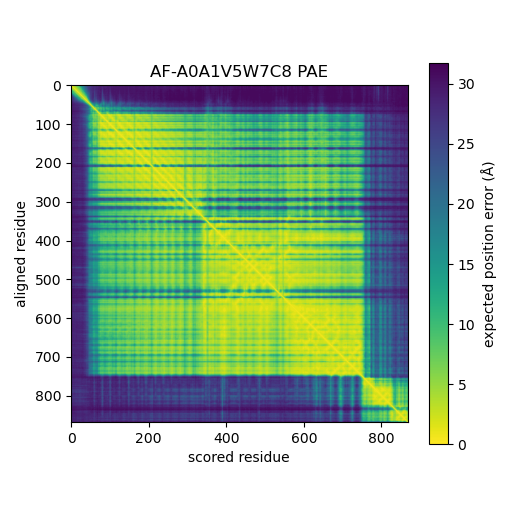9 864 GLU A N 1
ATOM 6608 C CA . GLU A 1 864 ? -2.919 -23.880 80.336 1.00 87.69 864 GLU A CA 1
ATOM 6609 C C . GLU A 1 864 ? -3.796 -22.648 80.572 1.00 87.69 864 GLU A C 1
ATOM 6611 O O . GLU A 1 864 ? -3.491 -21.806 81.421 1.00 87.69 864 GLU A O 1
ATOM 6616 N N . LEU A 1 865 ? -4.874 -22.533 79.804 1.00 82.88 865 LEU A N 1
ATOM 6617 C CA . LEU A 1 865 ? -5.955 -21.586 80.046 1.00 82.88 865 LEU A CA 1
ATOM 6618 C C . LEU A 1 865 ? -6.877 -22.216 81.086 1.00 82.88 865 LEU A C 1
ATOM 6620 O O . LEU A 1 865 ? -7.763 -23.000 80.753 1.00 82.88 865 LEU A O 1
ATOM 6624 N N . LEU A 1 866 ? -6.600 -21.905 82.350 1.00 78.44 866 LEU A N 1
ATOM 6625 C CA . LEU A 1 866 ? -7.425 -22.313 83.480 1.00 78.44 866 LEU A CA 1
ATOM 6626 C C . LEU A 1 866 ? -8.700 -21.462 83.530 1.00 78.44 866 LEU A C 1
ATOM 6628 O O . LEU A 1 866 ? -8.652 -20.255 83.287 1.00 78.44 866 LEU A O 1
ATOM 6632 N N . ASP A 1 867 ? -9.817 -22.107 83.854 1.00 62.56 867 ASP A N 1
ATOM 6633 C CA . ASP A 1 867 ? -11.107 -21.461 84.106 1.00 62.56 867 ASP A CA 1
ATOM 6634 C C . ASP A 1 867 ? -10.992 -20.661 85.418 1.00 62.56 867 ASP A C 1
ATOM 6636 O O . ASP A 1 867 ? -10.806 -21.253 86.483 1.00 62.56 867 ASP A O 1
ATOM 6640 N N . ASN A 1 868 ? -10.999 -19.328 85.335 1.00 53.06 868 ASN A N 1
ATOM 6641 C CA . ASN A 1 868 ? -10.951 -18.414 86.485 1.00 53.06 868 ASN A CA 1
ATOM 6642 C C . ASN A 1 868 ? -12.205 -17.548 86.520 1.00 53.06 868 ASN A C 1
ATOM 6644 O O . ASN A 1 868 ? -12.443 -16.838 85.514 1.00 53.06 868 ASN A O 1
#

Sequence (868 aa):
MFFLKKFEEHIYSVIFVRIYAYTSMITNIKHSIVLLFLGICVSSGLHAAIITAIIDGDWNTATTWDCNCIPTNADDVIIPEGIDVTTSVDLSIFRTLDIQEGATLTVTGDLITPYNGFIQTVTVSGILTVTGNFDLRNAASGMSVTVNSLGKMYVNTDIITTISSNSRAINNYGYIEVGQNFKPDQTVFTNYSTGTILIKGNITGGSLGSGLTVRNYGIITVDTDMSLIKTDFTNYASGYFFVFGDISFGDGSNFINQGLVQCDVFTTLSGSSLYNNTGGTVISLVNYTYEGGTTCPGCTDKVGTLYYTVVSGGDLTWCSSLHCDEWIMNQPTTIPIVPGRRIWLAADFIGYGLTTDGQKINKWFDLANTYGFEMAQSNVANQPSIKNNSTDNVNFNPLISFDGANINMDLDDEQLFAPAIDGGLAMFAVVVPKNGGAADQAIFDYGKYSTDGMGLYYSDQNLRAYTPTAHGGAENSIIGHSYGTTPKLLSQTTTWSGDQVLYVNGVQQQSQAVTLTQIEGTEIAESNPLELDVSGPFTLGNSSVNTATYDFDGKIAEVIIYATSITEPVRKSTESFLALKYGMTLDYDYTNYDNSTVFSVVAPYNNGIFGLAREDRNHLHQKQSKSINSNQNLILSTAARVPFDQRTVSTGITVDNSYIVCGNNGNPLNDGTRIYKVTTTNFNQEVTLSFKFTGIDAPYPDLTIDVDDSFTNSPTTVSPDSYDGNYLVYKYTFTNNATSYFKVGAVTVIPREPGVGINTTAIDTSAQLHVYSTDKGVLLPALTTAQMNAIVNPPNGLLIYNTTENRYYYNSGIPATPAWIVVGRLAISNNALLGGAGGDSVGEIRYNTDTNTLWYWNGTSWKELLDN

pLDDT: mean 83.86, std 16.4, range [29.25, 98.81]

Foldseek 3Di:
DVVVVVVVVVVVVVVVVVVVVVVVVVVVVVVVPPVPPPDPDDDDDPDQPAWDADDADPQPDPNGTHDPDAHDQDDAHEFDACEGYEYPEEHEFRAEAHYADNYEYEYAYEDEHADRPYAYEYEFLHEYHYAYEPYAAHGAAPHEYEAAQNGEYHYLAEHAYDPDCGAYEYEFQFEYEHNEEYEQENYAYAAAQSGAYEHAYEYEYDPPDADHEYHFQHEYEYLEEYADERYEYEAAQNGEYEYLYEYEYDANYEHAAQHEYEYQEYEYEYHHDAAERANYEYEHLHEDEYYDDQEQPPQPYHPHAYEYQYYYYDPDQHRVRDGNRVVQVPDPRYDYDDLQWPFKFFLQPCNRSQPDAFDFDQWTDGPSSNPSFIFGDPDRVQTWTKGFDLPQFQFLGIWTFRADALNKTFRAPDDDWQFLVLFWKKKKWKWFADPDDAQWAWQKWFAAPAQQTWGWTDHCFKTKTWFHVVQFIDMDIDGGDRPGRFIWIWMWITGAQAKIWIDILQHTDDIDGTNHRIRDCVSGREDPVADANGTYGIMGQAYGRHRGNRGGRTITRMMIMGSHGDDPLQVQQVSLLVCQQRQEFHQAFRAHNVSHGQGGQDPLFRARKYWAAAANVSPGWQQKGGHSDPQGFKIKGLAPDDSRHRSPRPDTQSHHPWMKMKGWRPDHQAAFLIKMKIFIEQGFGKMKIKGFDAAFDPPFFWKWKAQDPVSPPVIDTWGFPDDPRTITMTMDTDDHRGMMMMTTHHTDHQDPDQADEAPDPCDPPVHNYHYDDPPDDDAFAEAAPVRVVPDQQDAFQDWHQHPNVRFIWTFNDGRVDTDIDTDPDQAEDADPAPDDDADPDAQRWYQHPPVRWIWGGNPPGIDTPDDD

Solvent-accessible surface area (backbone atoms only — not comparable to full-atom values): 43919 Å² total; per-residue (Å²): 127,79,70,60,62,65,53,51,60,54,53,55,59,58,51,55,63,53,53,58,59,54,59,64,53,61,66,59,58,68,64,65,64,69,72,76,78,74,86,82,88,83,82,89,75,88,69,76,44,76,50,45,23,59,62,92,91,57,46,76,44,86,84,27,58,65,27,99,54,72,80,51,77,78,38,62,42,37,41,50,60,74,39,64,44,27,44,91,42,61,44,68,49,34,26,34,39,38,32,29,53,70,10,37,40,36,32,42,28,35,42,33,26,56,64,72,90,45,58,31,39,40,39,29,31,10,39,40,38,25,63,24,34,42,36,44,50,50,40,33,58,68,21,39,37,36,29,36,69,74,5,34,37,39,24,54,25,33,41,39,38,35,80,51,99,43,47,34,38,40,40,30,28,10,28,39,38,28,53,23,34,42,27,50,30,22,21,41,38,36,33,34,70,71,8,27,36,29,27,57,24,35,40,44,40,31,71,83,87,57,47,25,31,40,38,32,25,11,43,39,40,27,57,27,38,35,44,35,21,26,22,44,39,34,32,34,68,70,8,38,38,39,27,63,25,39,41,37,39,22,45,58,14,32,43,35,30,24,14,46,37,39,26,33,31,41,35,44,34,39,57,45,72,44,50,34,20,62,74,13,40,39,39,19,67,47,31,36,36,41,54,60,66,104,58,61,78,64,69,83,37,36,71,34,38,30,38,24,51,38,71,45,48,54,99,51,71,57,42,92,83,27,39,52,37,60,46,50,66,68,38,96,44,45,45,81,47,80,82,47,47,59,39,29,39,48,42,72,65,57,76,74,51,71,80,52,59,64,40,72,41,51,63,53,67,36,77,37,47,74,78,68,60,54,35,32,26,91,51,75,86,25,26,29,23,38,36,59,39,73,81,73,24,45,34,29,34,32,27,33,33,17,69,55,82,49,14,34,33,28,36,64,95,54,80,93,54,19,50,55,90,40,42,18,28,30,41,38,36,33,36,28,33,39,80,89,72,59,55,56,9,13,53,29,20,28,8,13,89,60,45,25,8,38,38,38,27,50,33,41,33,21,40,36,38,37,31,20,38,77,56,30,31,45,73,47,76,46,78,73,50,87,76,51,58,56,76,43,43,39,36,39,38,34,36,45,60,35,44,38,36,36,27,51,47,83,42,78,76,48,74,44,76,28,64,20,56,56,34,45,80,83,40,28,38,58,28,81,77,64,38,80,82,62,10,1,36,43,19,36,19,17,32,25,28,43,62,72,75,21,38,17,48,24,30,44,34,33,41,39,30,25,44,22,49,71,52,70,62,57,51,47,15,53,50,28,51,52,23,37,55,42,4,42,58,54,88,54,60,29,22,40,90,89,57,48,78,56,40,82,55,45,86,60,34,57,32,53,24,22,26,36,35,22,31,69,95,74,70,40,70,34,35,31,26,26,38,69,50,82,98,69,46,61,33,45,18,45,35,78,82,64,92,27,49,30,82,75,39,86,36,79,77,87,47,71,70,14,30,41,33,33,17,21,51,78,48,61,86,44,74,37,67,32,40,34,42,37,24,25,34,73,33,79,58,58,32,29,42,34,34,60,50,62,46,63,67,83,83,72,57,42,39,41,35,23,77,46,89,79,59,76,82,75,49,48,76,43,68,65,73,48,70,78,63,39,35,43,26,34,74,50,63,61,66,54,65,35,62,36,20,38,32,46,49,55,55,72,67,54,87,77,67,86,50,51,49,44,83,43,89,78,54,52,95,90,41,61,65,33,77,53,65,96,87,64,84,88,83,57,63,72,29,40,63,71,56,58,72,63,54,76,58,47,51,60,67,48,66,34,30,28,64,70,78,73,41,44,32,26,23,77,27,46,37,94,58,69,38,82,40,55,68,87,62,68,48,75,43,80,56,101,49,87,64,99,56,81,65,98,42,71,70,43,54,36,39,32,68,80,78,74,43,43,32,33,19,74,74,85,51,80,40,74,64,72,94,125

Secondary structure (DSSP, 8-state):
--SSHHHHHHHHHHHHHHHHHHHHHHHHHSSSSSTTSS-----------B--BSSTT-TTSGGG-SSSB---TTPEEEE-TT-EEE-SS-EE-SSEEEE-TT-EEEESS-EE----SSPPEEEESSEEEESS-EE-TTPPTTEEEEE-TT-EEEESS-EE--SSS--EEEEESSEEEESS-EE-TTEEEEE-TT-EEEESS-EEE--SS--EEEEESSEEEESS-EEESSEEEEE-TT-EEEESS-EEE-TT-EEEESSEEEEEEEEEETT--EEE-TT-EEEEEEEEEEE--SS-GGGSSB--EEEEEEEEE-S-EEETTEEHHHHHHTSTTEEE----EEEEEETT--TT---STT-B-SEEEBSS-TT--EEE---TTT--EEE-STTT-BTTB-EEE--STT--EE-TT----B-GGG-EEEEEEEEEEPSSS-SS-EEEEEEETTTEEEEEEE-SSEEEEE--GGGT--EEEEES---TTS-EEEEEEEETTSEEEEEETTEEEEEEE-----BSTTTS---SS-BTTTBEEEEESS-SS-TTTS---EEEEEEEEESS---HHHHHHHHHHHHHHHT---SS-EE-TT--EEE---TTS-EEEEEEEEEGGGTEEESEE---SSS--EEEESSSPPSS-GGG-SS---SSSEEEEEEE-S--SSSS---EEEEEES--S-EEEEEE--S-PSSPPPEEEESSTT--S--EEE---EE-SSEEEEEE-PPTT-EEEEEEPP-------SSEEES-SS--TT-SEEE--SS------EE-HHHHHT-SSPPTT-EEEETTTTEEEEE-SBTTB--EEETTPPEEE--SSS-SS--SSTT-EEEETTTTEEEEE-SSSEEE----

Mean predicted aligned error: 14.07 Å

Radius of gyration: 36.9 Å; Cα contacts (8 Å, |Δi|>4): 2412; chains: 1; bounding box: 83×93×130 Å